Protein AF-A0A813XHH7-F1 (afdb_monomer)

InterPro domains:
  IPR001594 Palmitoyltransferase, DHHC domain [PF01529] (474-519)
  IPR001650 Helicase, C-terminal domain-like [PF00271] (253-361)
  IPR001650 Helicase, C-terminal domain-like [PS51194] (256-401)
  IPR001650 Helicase, C-terminal domain-like [SM00490] (280-361)
  IPR002587 Myo-inositol-1-phosphate synthase [PF07994] (612-1047)
  IPR002587 Myo-inositol-1-phosphate synthase [PTHR11510] (557-1064)
  IPR011545 DEAD/DEAH-box helicase domain [PF00270] (40-206)
  IPR013021 Myo-inositol-1-phosphate synthase, GAPDH-like [PF01658] (862-977)
  IPR014001 Helicase superfamily 1/2, ATP-binding domain [PS51192] (47-220)
  IPR014001 Helicase superfamily 1/2, ATP-binding domain [SM00487] (35-236)
  IPR014014 RNA helicase, DEAD-box type, Q motif [PS51195] (16-44)
  IPR027417 P-loop containing nucleoside triphosphate hydrolase [G3DSA:3.40.50.300] (16-224)
  IPR027417 P-loop containing nucleoside triphosphate hydrolase [G3DSA:3.40.50.300] (229-403)
  IPR027417 P-loop containing nucleoside triphosphate hydrolase [SSF52540] (91-377)
  IPR036291 NAD(P)-binding domain superfamily [SSF51735] (557-1064)

Nearest PDB structures (foldseek):
  9f2k-assembly1_A  TM=9.739E-01  e=3.558E-73  Thermochaetoides thermophila DSM 1495
  1p1j-assembly1_B  TM=9.817E-01  e=1.360E-70  Saccharomyces cerevisiae
  1jki-assembly1_A  TM=9.800E-01  e=1.448E-66  Saccharomyces cerevisiae
  1p1h-assembly1_C  TM=9.784E-01  e=2.338E-65  Saccharomyces cerevisiae
  4ljy-assembly1_A  TM=4.987E-01  e=3.469E-19  Saccharomyces cerevisiae S288C

Structure (mmCIF, N/CA/C/O backbone):
data_AF-A0A813XHH7-F1
#
_entry.id   AF-A0A813XHH7-F1
#
loop_
_atom_site.group_PDB
_atom_site.id
_atom_site.type_symbol
_atom_site.label_atom_id
_atom_site.label_alt_id
_atom_site.label_comp_id
_atom_site.label_asym_id
_atom_site.label_entity_id
_atom_site.label_seq_id
_atom_site.pdbx_PDB_ins_code
_atom_site.Cartn_x
_atom_site.Cartn_y
_atom_site.Cartn_z
_atom_site.occupancy
_atom_site.B_iso_or_equiv
_atom_site.auth_seq_id
_atom_site.auth_comp_id
_atom_site.auth_asym_id
_atom_site.auth_atom_id
_atom_site.pdbx_PDB_model_num
ATOM 1 N N . MET A 1 1 ? 42.381 20.770 -19.384 1.00 30.84 1 MET A N 1
ATOM 2 C CA . MET A 1 1 ? 41.387 19.825 -19.948 1.00 30.84 1 MET A CA 1
ATOM 3 C C . MET A 1 1 ? 40.107 20.503 -20.470 1.00 30.84 1 MET A C 1
ATOM 5 O O . MET A 1 1 ? 39.313 19.812 -21.089 1.00 30.84 1 MET A O 1
ATOM 9 N N . ALA A 1 2 ? 39.918 21.824 -20.312 1.00 24.16 2 ALA A N 1
ATOM 10 C CA . ALA A 1 2 ? 38.631 22.510 -20.517 1.00 24.16 2 ALA A CA 1
ATOM 11 C C . ALA A 1 2 ? 38.227 22.880 -21.970 1.00 24.16 2 ALA A C 1
ATOM 13 O O . ALA A 1 2 ? 37.177 23.478 -22.156 1.00 24.16 2 ALA A O 1
ATOM 14 N N . GLU A 1 3 ? 38.987 22.508 -23.006 1.00 33.44 3 GLU A N 1
ATOM 15 C CA . GLU A 1 3 ? 38.649 22.822 -24.415 1.00 33.44 3 GLU A CA 1
ATOM 16 C C . GLU A 1 3 ? 38.641 21.573 -25.316 1.00 33.44 3 GLU A C 1
ATOM 18 O O . GLU A 1 3 ? 39.179 21.560 -26.423 1.00 33.44 3 GLU A O 1
ATOM 23 N N . ARG A 1 4 ? 38.057 20.467 -24.845 1.00 49.78 4 ARG A N 1
ATOM 24 C CA . ARG A 1 4 ? 37.715 19.333 -25.720 1.00 49.78 4 ARG A CA 1
ATOM 25 C C . ARG A 1 4 ? 36.219 19.409 -26.004 1.00 49.78 4 ARG A C 1
ATOM 27 O O . ARG A 1 4 ? 35.420 19.395 -25.076 1.00 49.78 4 ARG A O 1
ATOM 34 N N . GLY A 1 5 ? 35.828 19.535 -27.271 1.00 53.03 5 GLY A N 1
ATOM 35 C CA . GLY A 1 5 ? 34.421 19.431 -27.646 1.00 53.03 5 GLY A CA 1
ATOM 36 C C . GLY A 1 5 ? 33.922 18.024 -27.339 1.00 53.03 5 GLY A C 1
ATOM 37 O O . GLY A 1 5 ? 34.281 17.101 -28.053 1.00 53.03 5 GLY A O 1
ATOM 38 N N . LEU A 1 6 ? 33.162 17.868 -26.254 1.00 63.41 6 LEU A N 1
ATOM 39 C CA . LEU A 1 6 ? 32.617 16.579 -25.820 1.00 63.41 6 LEU A CA 1
ATOM 40 C C . LEU A 1 6 ? 31.391 16.197 -26.664 1.00 63.41 6 LEU A C 1
ATOM 42 O O . LEU A 1 6 ? 30.585 17.067 -27.028 1.00 63.41 6 LEU A O 1
ATOM 46 N N . THR A 1 7 ? 31.251 14.905 -26.951 1.00 67.50 7 THR A N 1
ATOM 47 C CA . THR A 1 7 ? 30.095 14.292 -27.620 1.00 67.50 7 THR A CA 1
ATOM 48 C C . THR A 1 7 ? 28.881 14.174 -26.685 1.00 67.50 7 THR A C 1
ATOM 50 O O . THR A 1 7 ? 28.997 14.304 -25.464 1.00 67.50 7 THR A O 1
ATOM 53 N N . SER A 1 8 ? 27.687 13.992 -27.258 1.00 65.31 8 SER A N 1
ATOM 54 C CA . SER A 1 8 ? 26.408 13.975 -26.525 1.00 65.31 8 SER A CA 1
ATOM 55 C C . SER A 1 8 ? 26.265 12.810 -25.545 1.00 65.31 8 SER A C 1
ATOM 57 O O . SER A 1 8 ? 25.575 12.943 -24.549 1.00 65.31 8 SER A O 1
ATOM 59 N N . ASP A 1 9 ? 26.969 11.701 -25.764 1.00 65.94 9 ASP A N 1
ATOM 60 C CA . ASP A 1 9 ? 27.012 10.540 -24.866 1.00 65.94 9 ASP A CA 1
ATOM 61 C C . ASP A 1 9 ? 27.789 10.792 -23.554 1.00 65.94 9 ASP A C 1
ATOM 63 O O . ASP A 1 9 ? 27.880 9.903 -22.705 1.00 65.94 9 ASP A O 1
ATOM 67 N N . ILE A 1 10 ? 28.343 12.001 -23.368 1.00 67.62 10 ILE A N 1
ATOM 68 C CA . ILE A 1 10 ? 29.079 12.424 -22.159 1.00 67.62 10 ILE A CA 1
ATOM 69 C C . ILE A 1 10 ? 28.618 13.778 -21.616 1.00 67.62 10 ILE A C 1
ATOM 71 O O . ILE A 1 10 ? 28.822 14.061 -20.436 1.00 67.62 10 ILE A O 1
ATOM 75 N N . LYS A 1 11 ? 27.986 14.619 -22.438 1.00 66.81 11 LYS A N 1
ATOM 76 C CA . LYS A 1 11 ? 27.388 15.868 -21.963 1.00 66.81 11 LYS A CA 1
ATOM 77 C C . LYS A 1 11 ? 26.089 15.578 -21.219 1.00 66.81 11 LYS A C 1
ATOM 79 O O . LYS A 1 11 ? 25.220 14.889 -21.737 1.00 66.81 11 LYS A O 1
ATOM 84 N N . THR A 1 12 ? 25.958 16.139 -20.026 1.00 60.59 12 THR A N 1
ATOM 85 C CA . THR A 1 12 ? 24.684 16.244 -19.318 1.00 60.59 12 THR A CA 1
ATOM 86 C C . THR A 1 12 ? 24.009 17.560 -19.705 1.00 60.59 12 THR A C 1
ATOM 88 O O . THR A 1 12 ? 24.662 18.606 -19.718 1.00 60.59 12 THR A O 1
ATOM 91 N N . ASP A 1 13 ? 22.711 17.521 -20.017 1.00 56.72 13 ASP A N 1
ATOM 92 C CA . ASP A 1 13 ? 21.903 18.731 -20.258 1.00 56.72 13 ASP A CA 1
ATOM 93 C C . ASP A 1 13 ? 21.610 19.500 -18.953 1.00 56.72 13 ASP A C 1
ATOM 95 O O . ASP A 1 13 ? 21.254 20.679 -18.970 1.00 56.72 13 ASP A O 1
ATOM 99 N N . GLU A 1 14 ? 21.820 18.846 -17.810 1.00 58.00 14 GLU A N 1
ATOM 100 C CA . GLU A 1 14 ? 21.650 19.400 -16.471 1.00 58.00 14 GLU A CA 1
ATOM 101 C C . GLU A 1 14 ? 22.971 19.992 -15.945 1.00 58.00 14 GLU A C 1
ATOM 103 O O . GLU A 1 14 ? 24.053 19.410 -16.096 1.00 58.00 14 GLU A O 1
ATOM 108 N N . ASN A 1 15 ? 22.895 21.165 -15.306 1.00 68.31 15 ASN A N 1
ATOM 109 C CA . ASN A 1 15 ? 24.049 21.859 -14.727 1.00 68.31 15 ASN A CA 1
ATOM 110 C C . ASN A 1 15 ? 24.383 21.319 -13.323 1.00 68.31 15 ASN A C 1
ATOM 112 O O . ASN A 1 15 ? 24.328 22.069 -12.356 1.00 68.31 15 ASN A O 1
ATOM 116 N N . VAL A 1 16 ? 24.684 20.021 -13.236 1.00 78.06 16 VAL A N 1
ATOM 117 C CA . VAL A 1 16 ? 24.986 19.298 -11.987 1.00 78.06 16 VAL A CA 1
ATOM 118 C C . VAL A 1 16 ? 26.498 19.103 -11.850 1.00 78.06 16 VAL A C 1
ATOM 120 O O . VAL A 1 16 ? 27.173 18.741 -12.820 1.00 78.06 16 VAL A O 1
ATOM 123 N N . GLU A 1 17 ? 27.041 19.340 -10.659 1.00 84.50 17 GLU A N 1
ATOM 124 C CA . GLU A 1 17 ? 28.447 19.115 -10.310 1.00 84.50 17 GLU A CA 1
ATOM 125 C C . GLU A 1 17 ? 28.602 17.918 -9.359 1.00 84.50 17 GLU A C 1
ATOM 127 O O . GLU A 1 17 ? 27.641 17.431 -8.766 1.00 84.50 17 GLU A O 1
ATOM 132 N N . PHE A 1 18 ? 29.829 17.408 -9.190 1.00 82.62 18 PHE A N 1
ATOM 133 C CA . PHE A 1 18 ? 30.074 16.322 -8.226 1.00 82.62 18 PHE A CA 1
ATOM 134 C C . PHE A 1 18 ? 29.756 16.718 -6.776 1.00 82.62 18 PHE A C 1
ATOM 136 O O . PHE A 1 18 ? 29.513 15.830 -5.966 1.00 82.62 18 PHE A O 1
ATOM 143 N N . SER A 1 19 ? 29.746 18.016 -6.454 1.00 79.25 19 SER A N 1
ATOM 144 C CA . SER A 1 19 ? 29.344 18.538 -5.141 1.00 79.25 19 SER A CA 1
ATOM 145 C C . SER A 1 19 ? 27.867 18.320 -4.824 1.00 79.25 19 SER A C 1
ATOM 147 O O . SER A 1 19 ? 27.502 18.268 -3.654 1.00 79.25 19 SER A O 1
ATOM 149 N N . ASP A 1 20 ? 27.028 18.179 -5.852 1.00 82.00 20 ASP A N 1
ATOM 150 C CA . ASP A 1 20 ? 25.585 17.967 -5.701 1.00 82.00 20 ASP A CA 1
ATOM 151 C C . ASP A 1 20 ? 25.245 16.485 -5.465 1.00 82.00 20 ASP A C 1
ATOM 153 O O . ASP A 1 20 ? 24.128 16.136 -5.083 1.00 82.00 20 ASP A O 1
ATOM 157 N N . LEU A 1 21 ? 26.213 15.590 -5.689 1.00 80.00 21 LEU A N 1
ATOM 158 C CA . LEU A 1 21 ? 26.109 14.165 -5.403 1.00 80.00 21 LEU A CA 1
ATOM 159 C C . LEU A 1 21 ? 26.671 13.948 -4.001 1.00 80.00 21 LEU A C 1
ATOM 161 O O . LEU A 1 21 ? 27.804 14.346 -3.763 1.00 80.00 21 LEU A O 1
ATOM 165 N N . ALA A 1 22 ? 25.897 13.342 -3.094 1.00 80.75 22 ALA A N 1
ATOM 166 C CA . ALA A 1 22 ? 26.202 13.137 -1.668 1.00 80.75 22 ALA A CA 1
ATOM 167 C C . ALA A 1 22 ? 27.496 12.324 -1.395 1.00 80.75 22 ALA A C 1
ATOM 169 O O . ALA A 1 22 ? 27.465 11.207 -0.888 1.00 80.75 22 ALA A O 1
ATOM 170 N N . ILE A 1 23 ? 28.636 12.898 -1.764 1.00 87.19 23 ILE A N 1
ATOM 171 C CA . ILE A 1 23 ? 30.008 12.399 -1.702 1.00 87.19 23 ILE A CA 1
ATOM 172 C C . ILE A 1 23 ? 30.732 13.245 -0.653 1.00 87.19 23 ILE A C 1
ATOM 174 O O . ILE A 1 23 ? 30.509 14.455 -0.590 1.00 87.19 23 ILE A O 1
ATOM 178 N N . SER A 1 24 ? 31.621 12.652 0.143 1.00 86.50 24 SER A N 1
ATOM 179 C CA . SER A 1 24 ? 32.396 13.376 1.154 1.00 86.50 24 SER A CA 1
ATOM 180 C C . SER A 1 24 ? 33.181 14.571 0.589 1.00 86.50 24 SER A C 1
ATOM 182 O O . SER A 1 24 ? 33.753 14.514 -0.505 1.00 86.50 24 SER A O 1
ATOM 184 N N . GLU A 1 25 ? 33.301 15.646 1.378 1.00 84.25 25 GLU A N 1
ATOM 185 C CA . GLU A 1 25 ? 34.086 16.836 1.007 1.00 84.25 25 GLU A CA 1
ATOM 186 C C . GLU A 1 25 ? 35.540 16.490 0.646 1.00 84.25 25 GLU A C 1
ATOM 188 O O . GLU A 1 25 ? 36.131 17.075 -0.263 1.00 84.25 25 GLU A O 1
ATOM 193 N N . LEU A 1 26 ? 36.120 15.500 1.329 1.00 83.06 26 LEU A N 1
ATOM 194 C CA . LEU A 1 26 ? 37.473 15.023 1.062 1.00 83.06 26 LEU A CA 1
ATOM 195 C C . LEU A 1 26 ? 37.590 14.461 -0.359 1.00 83.06 26 LEU A C 1
ATOM 197 O O . LEU A 1 26 ? 38.509 14.824 -1.103 1.00 83.06 26 LEU A O 1
ATOM 201 N N . THR A 1 27 ? 36.671 13.581 -0.757 1.00 86.81 27 THR A N 1
ATOM 202 C CA . THR A 1 27 ? 36.657 13.002 -2.105 1.00 86.81 27 THR A CA 1
ATOM 203 C C . THR A 1 27 ? 36.338 14.064 -3.156 1.00 86.81 27 THR A C 1
ATOM 205 O O . THR A 1 27 ? 36.991 14.080 -4.201 1.00 86.81 27 THR A O 1
ATOM 208 N N . GLN A 1 28 ? 35.441 15.013 -2.869 1.00 86.69 28 GLN A N 1
ATOM 209 C CA . GLN A 1 28 ? 35.156 16.148 -3.756 1.00 86.69 28 GLN A CA 1
ATOM 210 C C . GLN A 1 28 ? 36.409 16.996 -4.038 1.00 86.69 28 GLN A C 1
ATOM 212 O O . GLN A 1 28 ? 36.723 17.271 -5.198 1.00 86.69 28 GLN A O 1
ATOM 217 N N . GLN A 1 29 ? 37.189 17.347 -3.009 1.00 85.62 29 GLN A N 1
ATOM 218 C CA . GLN A 1 29 ? 38.445 18.090 -3.183 1.00 85.62 29 GLN A CA 1
ATOM 219 C C . GLN A 1 29 ? 39.460 17.322 -4.038 1.00 85.62 29 GLN A C 1
ATOM 221 O O . GLN A 1 29 ? 40.163 17.913 -4.862 1.00 85.62 29 GLN A O 1
ATOM 226 N N . SER A 1 30 ? 39.552 16.003 -3.854 1.00 86.69 30 SER A N 1
ATOM 227 C CA . SER A 1 30 ? 40.434 15.146 -4.651 1.00 86.69 30 SER A CA 1
ATOM 228 C C . SER A 1 30 ? 39.980 15.045 -6.109 1.00 86.69 30 SER A C 1
ATOM 230 O O . SER A 1 30 ? 40.815 15.123 -7.011 1.00 86.69 30 SER A O 1
ATOM 232 N N . LEU A 1 31 ? 38.671 14.954 -6.360 1.00 87.75 31 LEU A N 1
ATOM 233 C CA . LEU A 1 31 ? 38.092 14.989 -7.706 1.00 87.75 31 LEU A CA 1
ATOM 234 C C . LEU A 1 31 ? 38.381 16.326 -8.401 1.00 87.75 31 LEU A C 1
ATOM 236 O O . LEU A 1 31 ? 38.861 16.335 -9.536 1.00 87.75 31 LEU A O 1
ATOM 240 N N . GLN A 1 32 ? 38.205 17.446 -7.697 1.00 84.69 32 GLN A N 1
ATOM 241 C CA . GLN A 1 32 ? 38.475 18.779 -8.231 1.00 84.69 32 GLN A CA 1
ATOM 242 C C . GLN A 1 32 ? 39.966 18.982 -8.549 1.00 84.69 32 GLN A C 1
ATOM 244 O O . GLN A 1 32 ? 40.303 19.460 -9.634 1.00 84.69 32 GLN A O 1
ATOM 249 N N . LYS A 1 33 ? 40.876 18.552 -7.659 1.00 85.06 33 LYS A N 1
ATOM 250 C CA . LYS A 1 33 ? 42.336 18.564 -7.901 1.00 85.06 33 LYS A CA 1
ATOM 251 C C . LYS A 1 33 ? 42.735 17.703 -9.099 1.00 85.06 33 LYS A C 1
ATOM 253 O O . LYS A 1 33 ? 43.647 18.067 -9.838 1.00 85.06 33 LYS A O 1
ATOM 258 N N . ALA A 1 34 ? 42.049 16.580 -9.297 1.00 82.44 34 ALA A N 1
ATOM 259 C CA . ALA A 1 34 ? 42.236 15.700 -10.445 1.00 82.44 34 ALA A CA 1
ATOM 260 C C . ALA A 1 34 ? 41.608 16.248 -11.744 1.00 82.44 34 ALA A C 1
ATOM 262 O O . ALA A 1 34 ? 41.850 15.696 -12.817 1.00 82.44 34 ALA A O 1
ATOM 263 N N . GLY A 1 35 ? 40.845 17.344 -11.672 1.00 81.94 35 GLY A N 1
ATOM 264 C CA . GLY A 1 35 ? 40.203 17.990 -12.817 1.00 81.94 35 GLY A CA 1
ATOM 265 C C . GLY A 1 35 ? 38.828 17.424 -13.187 1.00 81.94 35 GLY A C 1
ATOM 266 O O . GLY A 1 35 ? 38.317 17.750 -14.259 1.00 81.94 35 GLY A O 1
ATOM 267 N N . PHE A 1 36 ? 38.217 16.603 -12.325 1.00 82.94 36 PHE A N 1
ATOM 268 C CA . PHE A 1 36 ? 36.847 16.112 -12.480 1.00 82.94 36 PHE A CA 1
ATOM 269 C C . PHE A 1 36 ? 35.866 17.120 -11.871 1.00 82.94 36 PHE A C 1
ATOM 271 O O . PHE A 1 36 ? 35.693 17.169 -10.658 1.00 82.94 36 PHE A O 1
ATOM 278 N N . VAL A 1 37 ? 35.246 17.945 -12.720 1.00 76.75 37 VAL A N 1
ATOM 279 C CA . VAL A 1 37 ? 34.308 18.999 -12.281 1.00 76.75 37 VAL A CA 1
ATOM 280 C C . VAL A 1 37 ? 32.850 18.544 -12.393 1.00 76.75 37 VAL A C 1
ATOM 282 O O . VAL A 1 37 ? 32.079 18.709 -11.453 1.00 76.75 37 VAL A O 1
ATOM 285 N N . LYS A 1 38 ? 32.474 17.919 -13.517 1.00 83.19 38 LYS A N 1
ATOM 286 C CA . LYS A 1 38 ? 31.095 17.485 -13.793 1.00 83.19 38 LYS A CA 1
ATOM 287 C C . LYS A 1 38 ? 31.003 15.974 -14.026 1.00 83.19 38 LYS A C 1
ATOM 289 O O . LYS A 1 38 ? 31.883 15.440 -14.712 1.00 83.19 38 LYS A O 1
ATOM 294 N N . PRO A 1 39 ? 29.966 15.297 -13.497 1.00 88.12 39 PRO A N 1
ATOM 295 C CA . PRO A 1 39 ? 29.730 13.884 -13.753 1.00 88.12 39 PRO A CA 1
ATOM 296 C C . PRO A 1 39 ? 29.217 13.650 -15.181 1.00 88.12 39 PRO A C 1
ATOM 298 O O . PRO A 1 39 ? 28.462 14.451 -15.726 1.00 88.12 39 PRO A O 1
ATOM 301 N N . SER A 1 40 ? 29.598 12.526 -15.791 1.00 86.25 40 SER A N 1
ATOM 302 C CA . SER A 1 40 ? 28.964 12.033 -17.022 1.00 86.25 40 SER A CA 1
ATOM 303 C C . SER A 1 40 ? 27.570 11.445 -16.730 1.00 86.25 40 SER A C 1
ATOM 305 O O . SER A 1 40 ? 27.295 11.093 -15.579 1.00 86.25 40 SER A O 1
ATOM 307 N N . PRO A 1 41 ? 26.690 11.247 -17.734 1.00 85.44 41 PRO A N 1
ATOM 308 C CA . PRO A 1 41 ? 25.350 10.692 -17.516 1.00 85.44 41 PRO A CA 1
ATOM 309 C C . PRO A 1 41 ? 25.346 9.357 -16.756 1.00 85.44 41 PRO A C 1
ATOM 311 O O . PRO A 1 41 ? 24.536 9.158 -15.851 1.00 85.44 41 PRO A O 1
ATOM 314 N N . ILE A 1 42 ? 26.302 8.461 -17.052 1.00 87.12 42 ILE A N 1
ATOM 315 C CA . ILE A 1 42 ? 26.424 7.188 -16.322 1.00 87.12 42 ILE A CA 1
ATOM 316 C C . ILE A 1 42 ? 26.860 7.402 -14.875 1.00 87.12 42 ILE A C 1
ATOM 318 O O . ILE A 1 42 ? 26.395 6.690 -13.992 1.00 87.12 42 ILE A O 1
ATOM 322 N N . GLN A 1 43 ? 27.715 8.388 -14.608 1.00 90.62 43 GLN A N 1
ATOM 323 C CA . GLN A 1 43 ? 28.143 8.712 -13.250 1.00 90.62 43 GLN A CA 1
ATOM 324 C C . GLN A 1 43 ? 26.989 9.306 -12.443 1.00 90.62 43 GLN A C 1
ATOM 326 O O . GLN A 1 43 ? 26.748 8.847 -11.332 1.00 90.62 43 GLN A O 1
ATOM 331 N N . LEU A 1 44 ? 26.237 10.240 -13.031 1.00 89.12 44 LEU A N 1
ATOM 332 C CA . LEU A 1 44 ? 25.088 10.900 -12.412 1.00 89.12 44 LEU A CA 1
ATOM 333 C C . LEU A 1 44 ? 23.984 9.906 -12.020 1.00 89.12 44 LEU A C 1
ATOM 335 O O . LEU A 1 44 ? 23.488 9.953 -10.900 1.00 89.12 44 LEU A O 1
ATOM 339 N N . GLN A 1 45 ? 23.635 8.971 -12.908 1.00 87.00 45 GLN A N 1
ATOM 340 C CA . GLN A 1 45 ? 22.588 7.981 -12.628 1.00 87.00 45 GLN A CA 1
ATOM 341 C C . GLN A 1 45 ? 23.043 6.872 -11.672 1.00 87.00 45 GLN A C 1
ATOM 343 O O . GLN A 1 45 ? 22.237 6.336 -10.913 1.00 87.00 45 GLN A O 1
ATOM 348 N N . THR A 1 46 ? 24.328 6.504 -11.710 1.00 91.31 46 THR A N 1
ATOM 349 C CA . THR A 1 46 ? 24.821 5.319 -10.993 1.00 91.31 46 THR A CA 1
ATOM 350 C C . THR A 1 46 ? 25.343 5.633 -9.598 1.00 91.31 46 THR A C 1
ATOM 352 O O . THR A 1 46 ? 25.110 4.848 -8.683 1.00 91.31 46 THR A O 1
ATOM 355 N N . LEU A 1 47 ? 26.048 6.755 -9.409 1.00 91.44 47 LEU A N 1
ATOM 356 C CA . LEU A 1 47 ? 26.687 7.080 -8.129 1.00 91.44 47 LEU A CA 1
ATOM 357 C C . LEU A 1 47 ? 25.701 7.133 -6.951 1.00 91.44 47 LEU A C 1
ATOM 359 O O . LEU A 1 47 ? 26.001 6.485 -5.950 1.00 91.44 47 LEU A O 1
ATOM 363 N N . PRO A 1 48 ? 24.528 7.796 -7.040 1.00 90.56 48 PRO A N 1
ATOM 364 C CA . PRO A 1 48 ? 23.582 7.837 -5.924 1.00 90.56 48 PRO A CA 1
ATOM 365 C C . PRO A 1 48 ? 23.118 6.442 -5.492 1.00 90.56 48 PRO A C 1
ATOM 367 O O . PRO A 1 48 ? 23.126 6.120 -4.308 1.00 90.56 48 PRO A O 1
ATOM 370 N N . LEU A 1 49 ? 22.788 5.575 -6.454 1.00 91.00 49 LEU A N 1
ATOM 371 C CA . LEU A 1 49 ? 22.347 4.206 -6.172 1.00 91.00 49 LEU A CA 1
ATOM 372 C C . LEU A 1 49 ? 23.486 3.342 -5.614 1.00 91.00 49 LEU A C 1
ATOM 374 O O . LEU A 1 49 ? 23.264 2.517 -4.729 1.00 91.00 49 LEU A O 1
ATOM 378 N N . ALA A 1 50 ? 24.713 3.555 -6.098 1.00 91.62 50 ALA A N 1
ATOM 379 C CA . ALA A 1 50 ? 25.885 2.824 -5.634 1.00 91.62 50 ALA A CA 1
ATOM 380 C C . ALA A 1 50 ? 26.228 3.193 -4.183 1.00 91.62 50 ALA A C 1
ATOM 382 O O . ALA A 1 50 ? 26.556 2.311 -3.393 1.00 91.62 50 ALA A O 1
ATOM 383 N N . LEU A 1 51 ? 26.113 4.473 -3.814 1.00 90.19 51 LEU A N 1
ATOM 384 C CA . LEU A 1 51 ? 26.367 4.960 -2.454 1.00 90.19 51 LEU A CA 1
ATOM 385 C C . LEU A 1 51 ? 25.303 4.501 -1.443 1.00 90.19 51 LEU A C 1
ATOM 387 O O . LEU A 1 51 ? 25.616 4.340 -0.268 1.00 90.19 51 LEU A O 1
ATOM 391 N N . LEU A 1 52 ? 24.078 4.209 -1.894 1.00 88.81 52 LEU A N 1
ATOM 392 C CA . LEU A 1 52 ? 23.014 3.628 -1.062 1.00 88.81 52 LEU A CA 1
ATOM 393 C C . LEU A 1 52 ? 23.205 2.130 -0.755 1.00 88.81 52 LEU A C 1
ATOM 395 O O . LEU A 1 52 ? 22.384 1.540 -0.055 1.00 88.81 52 LEU A O 1
ATOM 399 N N . GLY A 1 53 ? 24.261 1.494 -1.272 1.00 89.12 53 GLY A N 1
ATOM 400 C CA . GLY A 1 53 ? 24.545 0.080 -1.010 1.00 89.12 53 GLY A CA 1
ATOM 401 C C . GLY A 1 53 ? 23.739 -0.907 -1.865 1.00 89.12 53 GLY A C 1
ATOM 402 O O . GLY A 1 53 ? 23.722 -2.096 -1.553 1.00 89.12 53 GLY A O 1
ATOM 403 N N . ILE A 1 54 ? 23.077 -0.442 -2.931 1.00 90.19 54 ILE A N 1
ATOM 404 C CA . ILE A 1 54 ? 22.286 -1.282 -3.846 1.00 90.19 54 ILE A CA 1
ATOM 405 C C . ILE A 1 54 ? 23.226 -2.067 -4.772 1.00 90.19 54 ILE A C 1
ATOM 407 O O . ILE A 1 54 ? 24.212 -1.519 -5.266 1.00 90.19 54 ILE A O 1
ATOM 411 N N . ASP A 1 55 ? 22.928 -3.338 -5.042 1.00 93.81 55 ASP A N 1
ATOM 412 C CA . ASP A 1 55 ? 23.665 -4.124 -6.034 1.00 93.81 55 ASP A CA 1
ATOM 413 C C . ASP A 1 55 ? 23.361 -3.601 -7.445 1.00 93.81 55 ASP A C 1
ATOM 415 O O . ASP A 1 55 ? 22.199 -3.519 -7.853 1.00 93.81 55 ASP A O 1
ATOM 419 N N . LEU A 1 56 ? 24.394 -3.244 -8.211 1.00 93.69 56 LEU A N 1
ATOM 420 C CA . LEU A 1 56 ? 24.211 -2.585 -9.506 1.00 93.69 56 LEU A CA 1
ATOM 421 C C . LEU A 1 56 ? 24.868 -3.327 -10.645 1.00 93.69 56 LEU A C 1
ATOM 423 O O . LEU A 1 56 ? 26.016 -3.758 -10.571 1.00 93.69 56 LEU A O 1
ATOM 427 N N . LEU A 1 57 ? 24.148 -3.348 -11.754 1.00 92.19 57 LEU A N 1
ATOM 428 C CA . LEU A 1 57 ? 24.664 -3.709 -13.055 1.00 92.19 57 LEU A CA 1
ATOM 429 C C . LEU A 1 57 ? 24.679 -2.466 -13.939 1.00 92.19 57 LEU A C 1
ATOM 431 O O . LEU A 1 57 ? 23.637 -1.930 -14.317 1.00 92.19 57 LEU A O 1
ATOM 435 N N . ILE A 1 58 ? 25.887 -2.029 -14.258 1.00 91.25 58 ILE A N 1
ATOM 436 C CA . ILE A 1 58 ? 26.207 -0.766 -14.904 1.00 91.25 58 ILE A CA 1
ATOM 437 C C . ILE A 1 58 ? 26.603 -1.069 -16.348 1.00 91.25 58 ILE A C 1
ATOM 439 O O . ILE A 1 58 ? 27.732 -1.493 -16.620 1.00 91.25 58 ILE A O 1
ATOM 443 N N . GLN A 1 59 ? 25.678 -0.832 -17.276 1.00 87.25 59 GLN A N 1
ATOM 444 C CA . GLN A 1 59 ? 25.913 -0.985 -18.707 1.00 87.25 59 GLN A CA 1
ATOM 445 C C . GLN A 1 59 ? 26.024 0.385 -19.381 1.00 87.25 59 GLN A C 1
ATOM 447 O O . GLN A 1 59 ? 25.058 1.143 -19.484 1.00 87.25 59 GLN A O 1
ATOM 452 N N . ALA A 1 60 ? 27.213 0.685 -19.898 1.00 82.62 60 ALA A N 1
ATOM 453 C CA . ALA A 1 60 ? 27.455 1.883 -20.699 1.00 82.62 60 ALA A CA 1
ATOM 454 C C . ALA A 1 60 ? 28.598 1.650 -21.688 1.00 82.62 60 ALA A C 1
ATOM 456 O O . ALA A 1 60 ? 29.430 0.770 -21.474 1.00 82.62 60 ALA A O 1
ATOM 457 N N . LYS A 1 61 ? 28.705 2.485 -22.725 1.00 78.06 61 LYS A N 1
ATOM 458 C CA . LYS A 1 61 ? 29.775 2.393 -23.736 1.00 78.06 61 LYS A CA 1
ATOM 459 C C . LYS A 1 61 ? 31.178 2.438 -23.096 1.00 78.06 61 LYS A C 1
ATOM 461 O O . LYS A 1 61 ? 31.374 2.966 -21.994 1.00 78.06 61 LYS A O 1
ATOM 466 N N . SER A 1 62 ? 32.187 1.831 -23.725 1.00 72.75 62 SER A N 1
ATOM 467 C CA . SER A 1 62 ? 33.572 1.925 -23.230 1.00 72.75 62 SER A CA 1
ATOM 468 C C . SER A 1 62 ? 34.038 3.385 -23.245 1.00 72.75 62 SER A C 1
ATOM 470 O O . SER A 1 62 ? 33.788 4.097 -24.204 1.00 72.75 62 SER A O 1
ATOM 472 N N . GLY A 1 63 ? 34.712 3.847 -22.187 1.00 69.94 63 GLY A N 1
ATOM 473 C CA . GLY A 1 63 ? 35.241 5.219 -22.134 1.00 69.94 63 GLY A CA 1
ATOM 474 C C . GLY A 1 63 ? 34.263 6.315 -21.681 1.00 69.94 63 GLY A C 1
ATOM 475 O O . GLY A 1 63 ? 34.635 7.482 -21.738 1.00 69.94 63 GLY A O 1
ATOM 476 N N . THR A 1 64 ? 33.066 5.971 -21.185 1.00 74.12 64 THR A N 1
ATOM 477 C CA . THR A 1 64 ? 32.064 6.929 -20.652 1.00 74.12 64 THR A CA 1
ATOM 478 C C . THR A 1 64 ? 32.208 7.244 -19.155 1.00 74.12 64 THR A C 1
ATOM 480 O O . THR A 1 64 ? 31.432 8.022 -18.603 1.00 74.12 64 THR A O 1
ATOM 483 N N . GLY A 1 65 ? 33.203 6.655 -18.479 1.00 81.38 65 GLY A N 1
ATOM 484 C CA . GLY A 1 65 ? 33.534 6.983 -17.086 1.00 81.38 65 GLY A CA 1
ATOM 485 C C . GLY A 1 65 ? 33.056 5.996 -16.011 1.00 81.38 65 GLY A C 1
ATOM 486 O O . GLY A 1 65 ? 33.066 6.366 -14.837 1.00 81.38 65 GLY A O 1
ATOM 487 N N . LYS A 1 66 ? 32.696 4.750 -16.372 1.00 88.50 66 LYS A N 1
ATOM 488 C CA . LYS A 1 66 ? 32.295 3.676 -15.430 1.00 88.50 66 LYS A CA 1
ATOM 489 C C . LYS A 1 66 ? 33.300 3.444 -14.293 1.00 88.50 66 LYS A C 1
ATOM 491 O O . LYS A 1 66 ? 32.895 3.288 -13.148 1.00 88.50 66 LYS A O 1
ATOM 496 N N . THR A 1 67 ? 34.601 3.483 -14.589 1.00 90.25 67 THR A N 1
ATOM 497 C CA . THR A 1 67 ? 35.664 3.255 -13.595 1.00 90.25 67 THR A CA 1
ATOM 498 C C . THR A 1 67 ? 35.618 4.244 -12.436 1.00 90.25 67 THR A C 1
ATOM 500 O O . THR A 1 67 ? 35.885 3.873 -11.295 1.00 90.25 67 THR A O 1
ATOM 503 N N . LEU A 1 68 ? 35.243 5.498 -12.706 1.00 91.00 68 LEU A N 1
ATOM 504 C CA . LEU A 1 68 ? 35.163 6.522 -11.670 1.00 91.00 68 LEU A CA 1
ATOM 505 C C . LEU A 1 68 ? 34.006 6.254 -10.699 1.00 91.00 68 LEU A C 1
ATOM 507 O O . LEU A 1 68 ? 34.157 6.522 -9.514 1.00 91.00 68 LEU A O 1
ATOM 511 N N . VAL A 1 69 ? 32.907 5.655 -11.175 1.00 92.44 69 VAL A N 1
ATOM 512 C CA . VAL A 1 69 ? 31.740 5.311 -10.348 1.00 92.44 69 VAL A CA 1
ATOM 513 C C . VAL A 1 69 ? 32.151 4.398 -9.202 1.00 92.44 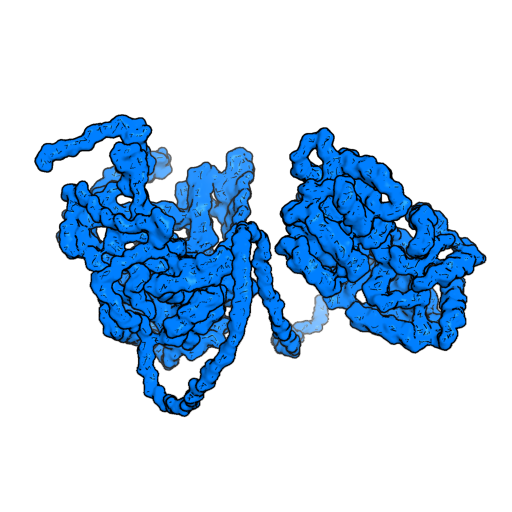69 VAL A C 1
ATOM 515 O O . VAL A 1 69 ? 32.088 4.792 -8.043 1.00 92.44 69 VAL A O 1
ATOM 518 N N . PHE A 1 70 ? 32.651 3.203 -9.520 1.00 93.94 70 PHE A N 1
ATOM 519 C CA . PHE A 1 70 ? 33.010 2.233 -8.489 1.00 93.94 70 PHE A CA 1
ATOM 520 C C . PHE A 1 70 ? 34.274 2.625 -7.708 1.00 93.94 70 PHE A C 1
ATOM 522 O O . PHE A 1 70 ? 34.465 2.156 -6.588 1.00 93.94 70 PHE A O 1
ATOM 529 N N . SER A 1 71 ? 35.126 3.499 -8.260 1.00 94.25 71 SER A N 1
ATOM 530 C CA . SER A 1 71 ? 36.270 4.060 -7.529 1.00 94.25 71 SER A CA 1
ATOM 531 C C . SER A 1 71 ? 35.818 5.030 -6.434 1.00 94.25 71 SER A C 1
ATOM 533 O O . SER A 1 71 ? 36.312 4.932 -5.314 1.00 94.25 71 SER A O 1
ATOM 535 N N . ILE A 1 72 ? 34.866 5.925 -6.730 1.00 93.56 72 ILE A N 1
ATOM 536 C CA . ILE A 1 72 ? 34.266 6.826 -5.734 1.00 93.56 72 ILE A CA 1
ATOM 537 C C . ILE A 1 72 ? 33.502 6.004 -4.695 1.00 93.56 72 ILE A C 1
ATOM 539 O O . ILE A 1 72 ? 33.762 6.161 -3.507 1.00 93.56 72 ILE A O 1
ATOM 543 N N . THR A 1 73 ? 32.648 5.064 -5.121 1.00 93.75 73 THR A N 1
ATOM 544 C CA . THR A 1 73 ? 31.897 4.204 -4.192 1.00 93.75 73 THR A CA 1
ATOM 545 C C . THR A 1 73 ? 32.825 3.475 -3.223 1.00 93.75 73 THR A C 1
ATOM 547 O O . THR A 1 73 ? 32.571 3.465 -2.026 1.00 93.75 73 THR A O 1
ATOM 550 N N . ALA A 1 74 ? 33.942 2.920 -3.702 1.00 93.31 74 ALA A N 1
ATOM 551 C CA . ALA A 1 74 ? 34.902 2.246 -2.835 1.00 93.31 74 ALA A CA 1
ATOM 552 C C . ALA A 1 74 ? 35.604 3.182 -1.841 1.00 93.31 74 ALA A C 1
ATOM 554 O O . ALA A 1 74 ? 35.891 2.760 -0.723 1.00 93.31 74 ALA A O 1
ATOM 555 N N . LEU A 1 75 ? 35.897 4.427 -2.225 1.00 91.44 75 LEU A N 1
ATOM 556 C CA . LEU A 1 75 ? 36.512 5.403 -1.324 1.00 91.44 75 LEU A CA 1
ATOM 557 C C . LEU A 1 75 ? 35.549 5.840 -0.220 1.00 91.44 75 LEU A C 1
ATOM 559 O O . LEU A 1 75 ? 35.931 5.801 0.948 1.00 91.44 75 LEU A O 1
ATOM 563 N N . GLU A 1 76 ? 34.310 6.173 -0.576 1.00 90.12 76 GLU A N 1
ATOM 564 C CA . GLU A 1 76 ? 33.263 6.542 0.386 1.00 90.12 76 GLU A CA 1
ATOM 565 C C . GLU A 1 76 ? 32.949 5.377 1.336 1.00 90.12 76 GLU A C 1
ATOM 567 O O . GLU A 1 76 ? 32.812 5.554 2.547 1.00 90.12 76 GLU A O 1
ATOM 572 N N . PHE A 1 77 ? 32.937 4.149 0.813 1.00 85.56 77 PHE A N 1
ATOM 573 C CA . PHE A 1 77 ? 32.718 2.948 1.613 1.00 85.56 77 PHE A CA 1
ATOM 574 C C . PHE A 1 77 ? 33.843 2.695 2.634 1.00 85.56 77 PHE A C 1
ATOM 576 O O . PHE A 1 77 ? 33.597 2.259 3.757 1.00 85.56 77 PHE A O 1
ATOM 583 N N . VAL A 1 78 ? 35.099 2.973 2.270 1.00 85.12 78 VAL A N 1
ATOM 584 C CA . VAL A 1 78 ? 36.237 2.844 3.198 1.00 85.12 78 VAL A CA 1
ATOM 585 C C . VAL A 1 78 ? 36.199 3.917 4.292 1.00 85.12 78 VAL A C 1
ATOM 587 O O . VAL A 1 78 ? 36.634 3.638 5.405 1.00 85.12 78 VAL A O 1
ATOM 590 N N . GLN A 1 79 ? 35.676 5.110 3.996 1.00 75.25 79 GLN A N 1
ATOM 591 C CA . GLN A 1 79 ? 35.602 6.236 4.937 1.00 75.25 79 GLN A CA 1
ATOM 592 C C . GLN A 1 79 ? 34.455 6.126 5.953 1.00 75.25 79 GLN A C 1
ATOM 594 O O . GLN A 1 79 ? 34.587 6.618 7.066 1.00 75.25 79 GLN A O 1
ATOM 599 N N . THR A 1 80 ? 33.339 5.501 5.580 1.00 66.88 80 THR A N 1
ATOM 600 C CA . THR A 1 80 ? 32.102 5.452 6.387 1.00 66.88 80 THR A CA 1
ATOM 601 C C . THR A 1 80 ? 32.087 4.367 7.465 1.00 66.88 80 THR A C 1
ATOM 603 O O . THR A 1 80 ? 31.188 4.348 8.303 1.00 66.88 80 THR A O 1
ATOM 606 N N . ILE A 1 81 ? 33.063 3.456 7.472 1.00 59.53 81 ILE A N 1
ATOM 607 C CA . ILE A 1 81 ? 33.132 2.374 8.460 1.00 59.53 81 ILE A CA 1
ATOM 608 C C . ILE A 1 81 ? 34.089 2.769 9.583 1.00 59.53 81 ILE A C 1
ATOM 610 O O . ILE A 1 81 ? 35.305 2.624 9.431 1.00 59.53 81 ILE A O 1
ATOM 614 N N . ASP A 1 82 ? 33.502 3.200 10.703 1.00 50.00 82 ASP A N 1
ATOM 615 C CA . ASP A 1 82 ? 34.147 3.417 12.002 1.00 50.00 82 ASP A CA 1
ATOM 616 C C . ASP A 1 82 ? 34.857 2.141 12.481 1.00 50.00 82 ASP A C 1
ATOM 618 O O . ASP A 1 82 ? 34.257 1.229 13.051 1.00 50.00 82 ASP A O 1
ATOM 622 N N . GLU A 1 83 ? 36.165 2.077 12.257 1.00 55.00 83 GLU A N 1
ATOM 623 C CA . GLU A 1 83 ? 37.065 1.164 12.954 1.00 55.00 83 GLU A CA 1
ATOM 624 C C . GLU A 1 83 ? 38.200 1.976 13.573 1.00 55.00 83 GLU A C 1
ATOM 626 O O . GLU A 1 83 ? 38.575 3.038 13.073 1.00 55.00 83 GLU A O 1
ATOM 631 N N . ASP A 1 84 ? 38.745 1.455 14.673 1.00 58.88 84 ASP A N 1
ATOM 632 C CA . ASP A 1 84 ? 39.957 1.967 15.303 1.00 58.88 84 ASP A CA 1
ATOM 633 C C . ASP A 1 84 ? 41.027 2.252 14.222 1.00 58.88 84 ASP A C 1
ATOM 635 O O . ASP A 1 84 ? 41.408 1.325 13.495 1.00 58.88 84 ASP A O 1
ATOM 639 N N . PRO A 1 85 ? 41.541 3.495 14.110 1.00 57.22 85 PRO A N 1
ATOM 640 C CA . PRO A 1 85 ? 42.599 3.867 13.166 1.00 57.22 85 PRO A CA 1
ATOM 641 C C . PRO A 1 85 ? 43.850 2.970 13.228 1.00 57.22 85 PRO A C 1
ATOM 643 O O . PRO A 1 85 ? 44.690 3.013 12.327 1.00 57.22 85 PRO A O 1
ATOM 646 N N . SER A 1 86 ? 43.998 2.164 14.287 1.00 58.88 86 SER A N 1
ATOM 647 C CA . SER A 1 86 ? 45.063 1.176 14.461 1.00 58.88 86 SER A CA 1
ATOM 648 C C . SER A 1 86 ? 44.898 -0.122 13.638 1.00 58.88 86 SER A C 1
ATOM 650 O O . SER A 1 86 ? 45.889 -0.827 13.420 1.00 58.88 86 SER A O 1
ATOM 652 N N . MET A 1 87 ? 43.698 -0.439 13.129 1.00 67.12 87 MET A N 1
ATOM 653 C CA . MET A 1 87 ? 43.373 -1.700 12.437 1.00 67.12 87 MET A CA 1
ATOM 654 C C . MET A 1 87 ? 43.118 -1.495 10.933 1.00 67.12 87 MET A C 1
ATOM 656 O O . MET A 1 87 ? 42.002 -1.240 10.494 1.00 67.12 87 MET A O 1
ATOM 660 N N . ILE A 1 88 ? 44.150 -1.689 10.103 1.00 76.50 88 ILE A N 1
ATOM 661 C CA . ILE A 1 88 ? 44.011 -1.637 8.636 1.00 76.50 88 ILE A CA 1
ATOM 662 C C . ILE A 1 88 ? 43.535 -2.998 8.108 1.00 76.50 88 ILE A C 1
ATOM 664 O O . ILE A 1 88 ? 44.292 -3.973 8.104 1.00 76.50 88 ILE A O 1
ATOM 668 N N . THR A 1 89 ? 42.291 -3.065 7.628 1.00 85.25 89 THR A N 1
ATOM 669 C CA . THR A 1 89 ? 41.697 -4.277 7.039 1.00 85.25 89 THR A CA 1
ATOM 670 C C . THR A 1 89 ? 41.213 -4.044 5.608 1.00 85.25 89 THR A C 1
ATOM 672 O O . THR A 1 89 ? 40.800 -2.945 5.236 1.00 85.25 89 THR A O 1
ATOM 675 N N . THR A 1 90 ? 41.267 -5.086 4.774 1.00 91.06 90 THR A N 1
ATOM 676 C CA . THR A 1 90 ? 40.738 -5.026 3.405 1.00 91.06 90 THR A CA 1
ATOM 677 C C . THR A 1 90 ? 39.218 -5.134 3.443 1.00 91.06 90 THR A C 1
ATOM 679 O O . THR A 1 90 ? 38.686 -6.090 4.004 1.00 91.06 90 THR A O 1
ATOM 682 N N . LYS A 1 91 ? 38.525 -4.159 2.844 1.00 90.00 91 LYS A N 1
ATOM 683 C CA . LYS A 1 91 ? 37.053 -4.041 2.838 1.00 90.00 91 LYS A CA 1
ATOM 684 C C . LYS A 1 91 ? 36.459 -4.144 1.433 1.00 90.00 91 LYS A C 1
ATOM 686 O O . LYS A 1 91 ? 35.300 -4.532 1.272 1.00 90.00 91 LYS A O 1
ATOM 691 N N . VAL A 1 92 ? 37.259 -3.826 0.416 1.00 94.94 92 VAL A N 1
ATOM 692 C CA . VAL A 1 92 ? 36.830 -3.782 -0.984 1.00 94.94 92 VAL A CA 1
ATOM 693 C C . VAL A 1 92 ? 37.711 -4.687 -1.833 1.00 94.94 92 VAL A C 1
ATOM 695 O O . VAL A 1 92 ? 38.940 -4.614 -1.748 1.00 94.94 92 VAL A O 1
ATOM 698 N N . ILE A 1 93 ? 37.083 -5.493 -2.689 1.00 96.75 93 ILE A N 1
ATOM 699 C CA . ILE A 1 93 ? 37.765 -6.245 -3.745 1.00 96.75 93 ILE A CA 1
ATOM 700 C C . ILE A 1 93 ? 37.248 -5.791 -5.103 1.00 96.75 93 ILE A C 1
ATOM 702 O O . ILE A 1 93 ? 36.044 -5.743 -5.337 1.00 96.75 93 ILE A O 1
ATOM 706 N N . MET A 1 94 ? 38.173 -5.494 -6.011 1.00 97.06 94 MET A N 1
ATOM 707 C CA . MET A 1 94 ? 37.872 -5.197 -7.407 1.00 97.06 94 MET A CA 1
ATOM 708 C C . MET A 1 94 ? 38.585 -6.200 -8.309 1.00 97.06 94 MET A C 1
ATOM 710 O O . MET A 1 94 ? 39.808 -6.354 -8.248 1.00 97.06 94 MET A O 1
ATOM 714 N N . LEU A 1 95 ? 37.815 -6.881 -9.145 1.00 96.38 95 LEU A N 1
ATOM 715 C CA . LEU A 1 95 ? 38.306 -7.872 -10.087 1.00 96.38 95 LEU A CA 1
ATOM 716 C C . LEU A 1 95 ? 38.370 -7.269 -11.485 1.00 96.38 95 LEU A C 1
ATOM 718 O O . LEU A 1 95 ? 37.442 -6.592 -11.923 1.00 96.38 95 LEU A O 1
ATOM 722 N N . ALA A 1 96 ? 39.472 -7.545 -12.176 1.00 93.06 96 ALA A N 1
ATOM 723 C CA . ALA A 1 96 ? 39.686 -7.162 -13.564 1.00 93.06 96 ALA A CA 1
ATOM 724 C C . ALA A 1 96 ? 40.279 -8.341 -14.356 1.00 93.06 96 ALA A C 1
ATOM 726 O O . ALA A 1 96 ? 41.093 -9.094 -13.810 1.00 93.06 96 ALA A O 1
ATOM 727 N N . PRO A 1 97 ? 39.922 -8.518 -15.642 1.00 88.62 97 PRO A N 1
ATOM 728 C CA . PRO A 1 97 ? 40.288 -9.718 -16.399 1.00 88.62 97 PRO A CA 1
ATOM 729 C C . PRO A 1 97 ? 41.775 -9.768 -16.768 1.00 88.62 97 PRO A C 1
ATOM 731 O O . PRO A 1 97 ? 42.342 -10.845 -16.949 1.00 88.62 97 PRO A O 1
ATOM 734 N N . THR A 1 98 ? 42.441 -8.613 -16.856 1.00 86.62 98 THR A N 1
ATOM 735 C CA . THR A 1 98 ? 43.865 -8.522 -17.195 1.00 86.62 98 THR A CA 1
ATOM 736 C C . THR A 1 98 ? 44.647 -7.735 -16.151 1.00 86.62 98 THR A C 1
ATOM 738 O O . THR A 1 98 ? 44.112 -6.935 -15.378 1.00 86.62 98 THR A O 1
ATOM 741 N N . ARG A 1 99 ? 45.963 -7.962 -16.127 1.00 85.31 99 ARG A N 1
ATOM 742 C CA . ARG A 1 99 ? 46.871 -7.317 -15.169 1.00 85.31 99 ARG A CA 1
ATOM 743 C C . ARG A 1 99 ? 46.966 -5.816 -15.416 1.00 85.31 99 ARG A C 1
ATOM 745 O O . ARG A 1 99 ? 47.091 -5.039 -14.477 1.00 85.31 99 ARG A O 1
ATOM 752 N N . GLU A 1 100 ? 46.907 -5.428 -16.682 1.00 83.62 100 GLU A N 1
ATOM 753 C CA . GLU A 1 100 ? 46.979 -4.052 -17.149 1.00 83.62 100 GLU A CA 1
ATOM 754 C C . GLU A 1 100 ? 45.758 -3.239 -16.681 1.00 83.62 100 GLU A C 1
ATOM 756 O O . GLU A 1 100 ? 45.929 -2.136 -16.165 1.00 83.62 100 GLU A O 1
ATOM 761 N N . ILE A 1 101 ? 44.548 -3.811 -16.753 1.00 86.69 101 ILE A N 1
ATOM 762 C CA . ILE A 1 101 ? 43.316 -3.164 -16.262 1.00 86.69 101 ILE A CA 1
ATOM 763 C C . ILE A 1 101 ? 43.354 -3.018 -14.737 1.00 86.69 101 ILE A C 1
ATOM 765 O O . ILE A 1 101 ? 43.083 -1.941 -14.209 1.00 86.69 101 ILE A O 1
ATOM 769 N N . ALA A 1 102 ? 43.783 -4.062 -14.018 1.00 90.31 102 ALA A N 1
ATOM 770 C CA . ALA A 1 102 ? 43.931 -3.996 -12.564 1.00 90.31 102 ALA A CA 1
ATOM 771 C C . ALA A 1 102 ? 44.888 -2.865 -12.130 1.00 90.31 102 ALA A C 1
ATOM 773 O O . ALA A 1 102 ? 44.618 -2.138 -11.173 1.00 90.31 102 ALA A O 1
ATOM 774 N N . GLN A 1 103 ? 46.001 -2.677 -12.847 1.00 87.75 103 GLN A N 1
ATOM 775 C CA . GLN A 1 103 ? 46.942 -1.581 -12.584 1.00 87.75 103 GLN A CA 1
ATOM 776 C C . GLN A 1 103 ? 46.333 -0.203 -12.865 1.00 87.75 103 GLN A C 1
ATOM 778 O O . GLN A 1 103 ? 46.577 0.736 -12.107 1.00 87.75 103 GLN A O 1
ATOM 783 N N . GLN A 1 104 ? 45.530 -0.080 -13.920 1.00 86.19 104 GLN A N 1
ATOM 784 C CA . GLN A 1 104 ? 44.848 1.163 -14.264 1.00 86.19 104 GLN A CA 1
ATOM 785 C C . GLN A 1 104 ? 43.804 1.564 -13.223 1.00 86.19 104 GLN A C 1
ATOM 787 O O . GLN A 1 104 ? 43.793 2.721 -12.815 1.00 86.19 104 GLN A O 1
ATOM 792 N N . ILE A 1 105 ? 42.973 0.631 -12.751 1.00 91.75 105 ILE A N 1
ATOM 793 C CA . ILE A 1 105 ? 41.993 0.907 -11.689 1.00 91.75 105 ILE A CA 1
ATOM 794 C C . ILE A 1 105 ? 42.711 1.459 -10.449 1.00 91.75 105 ILE A C 1
ATOM 796 O O . ILE A 1 105 ? 42.329 2.498 -9.914 1.00 91.75 105 ILE A O 1
ATOM 800 N N . VAL A 1 106 ? 43.822 0.834 -10.039 1.00 92.69 106 VAL A N 1
ATOM 801 C CA . VAL A 1 106 ? 44.638 1.335 -8.920 1.00 92.69 106 VAL A CA 1
ATOM 802 C C . VAL A 1 106 ? 45.212 2.721 -9.201 1.00 92.69 106 VAL A C 1
ATOM 804 O O . VAL A 1 106 ? 45.281 3.541 -8.287 1.00 92.69 106 VAL A O 1
ATOM 807 N N . GLN A 1 107 ? 45.621 3.007 -10.436 1.00 88.81 107 GLN A N 1
ATOM 808 C CA . GLN A 1 107 ? 46.115 4.330 -10.807 1.00 88.81 107 GLN A CA 1
ATOM 809 C C . GLN A 1 107 ? 45.014 5.396 -10.727 1.00 88.81 107 GLN A C 1
ATOM 811 O O . GLN A 1 107 ? 45.281 6.483 -10.221 1.00 88.81 107 GLN A O 1
ATOM 816 N N . VAL A 1 108 ? 43.787 5.086 -11.159 1.00 89.88 108 VAL A N 1
ATOM 817 C CA . VAL A 1 108 ? 42.627 5.984 -11.032 1.00 89.88 108 VAL A CA 1
ATOM 818 C C . VAL A 1 108 ? 42.345 6.265 -9.561 1.00 89.88 108 VAL A C 1
ATOM 820 O O . VAL A 1 108 ? 42.339 7.426 -9.161 1.00 89.88 108 VAL A O 1
ATOM 823 N N . ILE A 1 109 ? 42.230 5.220 -8.734 1.00 92.25 109 ILE A N 1
ATOM 824 C CA . ILE A 1 109 ? 41.996 5.365 -7.291 1.00 92.25 109 ILE A CA 1
ATOM 825 C C . ILE A 1 109 ? 43.117 6.187 -6.648 1.00 92.25 109 ILE A C 1
ATOM 827 O O . ILE A 1 109 ? 42.839 7.077 -5.857 1.00 92.25 109 ILE A O 1
ATOM 831 N N . LYS A 1 110 ? 44.388 5.971 -7.013 1.00 91.06 110 LYS A N 1
ATOM 832 C CA . LYS A 1 110 ? 45.518 6.758 -6.486 1.00 91.06 110 LYS A CA 1
ATOM 833 C C . LYS A 1 110 ? 45.439 8.251 -6.791 1.00 91.06 110 LYS A C 1
ATOM 835 O O . LYS A 1 110 ? 45.977 9.027 -6.008 1.00 91.06 110 LYS A O 1
ATOM 840 N N . THR A 1 111 ? 44.797 8.636 -7.888 1.00 88.81 111 THR A N 1
ATOM 841 C CA . THR A 1 111 ? 44.609 10.043 -8.263 1.00 88.81 111 THR A CA 1
ATOM 842 C C . THR A 1 111 ? 43.552 10.729 -7.394 1.00 88.81 111 THR A C 1
ATOM 844 O O . THR A 1 111 ? 43.663 11.927 -7.156 1.00 88.81 111 THR A O 1
ATOM 847 N N . ILE A 1 112 ? 42.555 9.982 -6.902 1.00 90.12 112 ILE A N 1
ATOM 848 C CA . ILE A 1 112 ? 41.401 10.534 -6.170 1.00 90.12 112 ILE A CA 1
ATOM 849 C C . ILE A 1 112 ? 41.319 10.107 -4.690 1.00 90.12 112 ILE A C 1
ATOM 851 O O . ILE A 1 112 ? 40.457 10.587 -3.959 1.00 90.12 112 ILE A O 1
ATOM 855 N N . LYS A 1 113 ? 42.202 9.213 -4.224 1.00 86.88 113 LYS A N 1
ATOM 856 C CA . LYS A 1 113 ? 42.221 8.727 -2.836 1.00 86.88 113 LYS A CA 1
ATOM 857 C C . LYS A 1 113 ? 42.750 9.777 -1.860 1.00 86.88 113 LYS A C 1
ATOM 859 O O . LYS A 1 113 ? 43.626 10.573 -2.192 1.00 86.88 113 LYS A O 1
ATOM 864 N N . GLN A 1 114 ? 42.339 9.642 -0.603 1.00 82.62 114 GLN A N 1
ATOM 865 C CA . GLN A 1 114 ? 42.955 10.351 0.519 1.00 82.62 114 GLN A CA 1
ATOM 866 C C . GLN A 1 114 ? 44.309 9.729 0.926 1.00 82.62 114 GLN A C 1
ATOM 868 O O . GLN A 1 114 ? 44.575 8.555 0.603 1.00 82.62 114 GLN A O 1
ATOM 873 N N . PRO A 1 115 ? 45.195 10.480 1.607 1.00 78.25 115 PRO A N 1
ATOM 874 C CA . PRO A 1 115 ? 46.484 9.976 2.087 1.00 78.25 115 PRO A CA 1
ATOM 875 C C . PRO A 1 115 ? 46.373 8.689 2.916 1.00 78.25 115 PRO A C 1
ATOM 877 O O . PRO A 1 115 ? 47.160 7.765 2.706 1.00 78.25 115 PRO A O 1
ATOM 880 N N . GLU A 1 116 ? 45.348 8.591 3.760 1.00 78.81 116 GLU A N 1
ATOM 881 C CA . GLU A 1 116 ? 45.105 7.520 4.732 1.00 78.81 116 GLU A CA 1
ATOM 882 C C . GLU A 1 116 ? 44.520 6.245 4.096 1.00 78.81 116 GLU A C 1
ATOM 884 O O . GLU A 1 116 ? 44.515 5.179 4.708 1.00 78.81 116 GLU A O 1
ATOM 889 N N . CYS A 1 117 ? 44.057 6.307 2.842 1.00 86.81 117 CYS A N 1
ATOM 890 C CA . CYS A 1 117 ? 43.511 5.148 2.140 1.00 86.81 117 CYS A CA 1
ATOM 891 C C . CYS A 1 117 ? 44.607 4.366 1.391 1.00 86.81 117 CYS A C 1
ATOM 893 O O . CYS A 1 117 ? 45.279 4.909 0.508 1.00 86.81 117 CYS A O 1
ATOM 895 N N . PHE A 1 118 ? 44.779 3.074 1.693 1.00 90.00 118 PHE A N 1
ATOM 896 C CA . PHE A 1 118 ? 45.759 2.209 1.033 1.00 90.00 118 PHE A CA 1
ATOM 897 C C . PHE A 1 118 ? 45.116 1.284 -0.010 1.00 90.00 118 PHE A C 1
ATOM 899 O O . PHE A 1 118 ? 44.208 0.508 0.293 1.00 90.00 118 PHE A O 1
ATOM 906 N N . VAL A 1 119 ? 45.641 1.327 -1.238 1.00 93.69 119 VAL A N 1
ATOM 907 C CA . VAL A 1 119 ? 45.188 0.526 -2.387 1.00 93.69 119 VAL A CA 1
ATOM 908 C C . VAL A 1 119 ? 46.375 -0.192 -3.030 1.00 93.69 119 VAL A C 1
ATOM 910 O O . VAL A 1 119 ? 47.408 0.428 -3.307 1.00 93.69 119 VAL A O 1
ATOM 913 N N . HIS A 1 120 ? 46.231 -1.494 -3.283 1.00 94.50 120 HIS A N 1
ATOM 914 C CA . HIS A 1 120 ? 47.289 -2.337 -3.845 1.00 94.50 120 HIS A CA 1
ATOM 915 C C . HIS A 1 120 ? 46.773 -3.231 -4.979 1.00 94.50 120 HIS A C 1
ATOM 917 O O . HIS A 1 120 ? 45.606 -3.624 -5.002 1.00 94.50 120 HIS A O 1
ATOM 923 N N . THR A 1 121 ? 47.662 -3.532 -5.932 1.00 94.56 121 THR A N 1
ATOM 924 C CA . THR A 1 121 ? 47.373 -4.405 -7.077 1.00 94.56 121 THR A CA 1
ATOM 925 C C . THR A 1 121 ? 47.900 -5.819 -6.823 1.00 94.56 121 THR A C 1
ATOM 927 O O . THR A 1 121 ? 49.083 -5.975 -6.529 1.00 94.56 121 THR A O 1
ATOM 930 N N . PHE A 1 122 ? 47.064 -6.838 -7.019 1.00 94.38 122 PHE A N 1
ATOM 931 C CA . PHE A 1 122 ? 47.375 -8.254 -6.806 1.00 94.38 122 PHE A CA 1
ATOM 932 C C . PHE A 1 122 ? 47.250 -9.029 -8.120 1.00 94.38 122 PHE A C 1
ATOM 934 O O . PHE A 1 122 ? 46.159 -9.377 -8.576 1.00 94.38 122 PHE A O 1
ATOM 941 N N . ILE A 1 123 ? 48.385 -9.279 -8.765 1.00 91.00 123 ILE A N 1
ATOM 942 C CA . ILE A 1 123 ? 48.460 -9.888 -10.098 1.00 91.00 123 ILE A CA 1
ATOM 943 C C . ILE A 1 123 ? 49.515 -10.989 -10.129 1.00 91.00 123 ILE A C 1
ATOM 945 O O . ILE A 1 123 ? 50.526 -10.916 -9.441 1.00 91.00 123 ILE A O 1
ATOM 949 N N . GLY A 1 124 ? 49.304 -12.016 -10.954 1.00 80.00 124 GLY A N 1
ATOM 950 C CA . GLY A 1 124 ? 50.301 -13.077 -11.121 1.00 80.00 124 GLY A CA 1
ATOM 951 C C . GLY A 1 124 ? 51.640 -12.557 -11.673 1.00 80.00 124 GLY A C 1
ATOM 952 O O . GLY A 1 124 ? 51.679 -11.599 -12.447 1.00 80.00 124 GLY A O 1
ATOM 953 N N . GLY A 1 125 ? 52.743 -13.226 -11.326 1.00 74.44 125 GLY A N 1
ATOM 954 C CA . GLY A 1 125 ? 54.102 -12.864 -11.759 1.00 74.44 125 GLY A CA 1
ATOM 955 C C . GLY A 1 125 ? 54.904 -12.020 -10.759 1.00 74.44 125 GLY A C 1
ATOM 956 O O . GLY A 1 125 ? 56.075 -11.755 -11.020 1.00 74.44 125 GLY A O 1
ATOM 957 N N . THR A 1 126 ? 54.310 -11.635 -9.626 1.00 79.19 126 THR A N 1
ATOM 958 C CA . THR A 1 126 ? 54.994 -11.069 -8.450 1.00 79.19 126 THR A CA 1
ATOM 959 C C . THR A 1 126 ? 55.123 -12.118 -7.338 1.00 79.19 126 THR A C 1
ATOM 961 O O . THR A 1 126 ? 54.359 -13.091 -7.278 1.00 79.19 126 THR A O 1
ATOM 964 N N . ALA A 1 127 ? 56.109 -11.957 -6.451 1.00 84.06 127 ALA A N 1
ATOM 965 C CA . ALA A 1 127 ? 56.324 -12.896 -5.355 1.00 84.06 127 ALA A CA 1
ATOM 966 C C . ALA A 1 127 ? 55.173 -12.827 -4.332 1.00 84.06 127 ALA A C 1
ATOM 968 O O . ALA A 1 127 ? 54.788 -11.748 -3.893 1.00 84.06 127 ALA A O 1
ATOM 969 N N . LEU A 1 128 ? 54.656 -13.986 -3.898 1.00 87.88 128 LEU A N 1
ATOM 970 C CA . LEU A 1 128 ? 53.585 -14.078 -2.881 1.00 87.88 128 LEU A CA 1
ATOM 971 C C . LEU A 1 128 ? 53.935 -13.360 -1.573 1.00 87.88 128 LEU A C 1
ATOM 973 O O . LEU A 1 128 ? 53.060 -12.807 -0.911 1.00 87.88 128 LEU A O 1
ATOM 977 N N . LYS A 1 129 ? 55.221 -13.348 -1.213 1.00 87.12 129 LYS A N 1
ATOM 978 C CA . LYS A 1 129 ? 55.725 -12.690 -0.004 1.00 87.12 129 LYS A CA 1
ATOM 979 C C . LYS A 1 129 ? 55.507 -11.172 -0.028 1.00 87.12 129 LYS A C 1
ATOM 981 O O . LYS A 1 129 ? 55.253 -10.581 1.018 1.00 87.12 129 LYS A O 1
ATOM 986 N N . ASP A 1 130 ? 55.568 -10.556 -1.205 1.00 87.69 130 ASP A N 1
ATOM 987 C CA . ASP A 1 130 ? 55.337 -9.118 -1.351 1.00 87.69 130 ASP A CA 1
ATOM 988 C C . ASP A 1 130 ? 53.847 -8.796 -1.191 1.00 87.69 130 ASP A C 1
ATOM 990 O O . ASP A 1 130 ? 53.487 -7.858 -0.480 1.00 87.69 130 ASP A O 1
ATOM 994 N N . ASP A 1 131 ? 52.972 -9.634 -1.752 1.00 91.31 131 ASP A N 1
ATOM 995 C CA . ASP A 1 131 ? 51.520 -9.484 -1.622 1.00 91.31 131 ASP A CA 1
ATOM 996 C C . ASP A 1 131 ? 51.056 -9.638 -0.166 1.00 91.31 131 ASP A C 1
ATOM 998 O O . ASP A 1 131 ? 50.224 -8.859 0.294 1.00 91.31 131 ASP A O 1
ATOM 1002 N N . GLN A 1 132 ? 51.649 -10.561 0.600 1.00 88.62 132 GLN A N 1
ATOM 1003 C CA . GLN A 1 132 ? 51.398 -10.677 2.044 1.00 88.62 132 GLN A CA 1
ATOM 1004 C C . GLN A 1 132 ? 51.742 -9.389 2.800 1.00 88.62 132 GLN A C 1
ATOM 1006 O O . GLN A 1 132 ? 51.015 -8.985 3.707 1.00 88.62 132 GLN A O 1
ATOM 1011 N N . ASN A 1 133 ? 52.858 -8.743 2.454 1.00 88.00 133 ASN A N 1
ATOM 1012 C CA . ASN A 1 133 ? 53.263 -7.499 3.101 1.00 88.00 133 ASN A CA 1
ATOM 1013 C C . ASN A 1 133 ? 52.343 -6.336 2.718 1.00 88.00 133 ASN A C 1
ATOM 1015 O O . ASN A 1 133 ? 52.017 -5.522 3.580 1.00 88.00 133 ASN A O 1
ATOM 1019 N N . HIS A 1 134 ? 51.887 -6.279 1.465 1.00 90.25 134 HIS A N 1
ATOM 1020 C CA . HIS A 1 134 ? 50.919 -5.280 1.015 1.00 90.25 134 HIS A CA 1
ATOM 1021 C C . HIS A 1 134 ? 49.539 -5.460 1.664 1.00 90.25 134 HIS A C 1
ATOM 1023 O O . HIS A 1 134 ? 48.935 -4.474 2.075 1.00 90.25 134 HIS A O 1
ATOM 1029 N N . LEU A 1 135 ? 49.060 -6.698 1.833 1.00 89.31 135 LEU A N 1
ATOM 1030 C CA . LEU A 1 135 ? 47.760 -6.983 2.459 1.00 89.31 135 LEU A CA 1
ATOM 1031 C C . LEU A 1 135 ? 47.666 -6.513 3.916 1.00 89.31 135 LEU A C 1
ATOM 1033 O O . LEU A 1 135 ? 46.586 -6.135 4.359 1.00 89.31 135 LEU A O 1
ATOM 1037 N N . LYS A 1 136 ? 48.790 -6.450 4.644 1.00 84.88 136 LYS A N 1
ATOM 1038 C CA . LYS A 1 136 ? 48.835 -5.888 6.009 1.00 84.88 136 LYS A CA 1
ATOM 1039 C C . LYS A 1 136 ? 48.453 -4.405 6.069 1.00 84.88 136 LYS A C 1
ATOM 1041 O O . LYS A 1 136 ? 48.154 -3.908 7.148 1.00 84.88 136 LYS A O 1
ATOM 1046 N N . LYS A 1 137 ? 48.531 -3.687 4.944 1.00 85.69 137 LYS A N 1
ATOM 1047 C CA . LYS A 1 137 ? 48.211 -2.260 4.826 1.00 85.69 137 LYS A CA 1
ATOM 1048 C C . LYS A 1 137 ? 47.387 -2.006 3.564 1.00 85.69 137 LYS A C 1
ATOM 1050 O O . LYS A 1 137 ? 47.823 -1.281 2.677 1.00 85.69 137 LYS A O 1
ATOM 1055 N N . CYS A 1 138 ? 46.221 -2.637 3.443 1.00 90.56 138 CYS A N 1
ATOM 1056 C CA . CYS A 1 138 ? 45.379 -2.517 2.254 1.00 90.56 138 CYS A CA 1
ATOM 1057 C C . CYS A 1 138 ? 43.893 -2.448 2.620 1.00 90.56 138 CYS A C 1
ATOM 1059 O O . CYS A 1 138 ? 43.368 -3.400 3.190 1.00 90.56 138 CYS A O 1
ATOM 1061 N N . HIS A 1 139 ? 43.219 -1.357 2.240 1.00 91.31 139 HIS A N 1
ATOM 1062 C CA . HIS A 1 139 ? 41.760 -1.213 2.336 1.00 91.31 139 HIS A CA 1
ATOM 1063 C C . HIS A 1 139 ? 41.058 -1.709 1.067 1.00 91.31 139 HIS A C 1
ATOM 1065 O O . HIS A 1 139 ? 40.020 -2.370 1.142 1.00 91.31 139 HIS A O 1
ATOM 1071 N N . ILE A 1 140 ? 41.645 -1.406 -0.097 1.00 94.75 140 ILE A N 1
ATOM 1072 C CA . ILE A 1 140 ? 41.100 -1.733 -1.418 1.00 94.75 140 ILE A CA 1
ATOM 1073 C C . ILE A 1 140 ? 42.084 -2.642 -2.156 1.00 94.75 140 ILE A C 1
ATOM 1075 O O . ILE A 1 140 ? 43.182 -2.215 -2.533 1.00 94.75 140 ILE A O 1
ATOM 1079 N N . ALA A 1 141 ? 41.680 -3.890 -2.380 1.00 95.75 141 ALA A N 1
ATOM 1080 C CA . ALA A 1 141 ? 42.446 -4.871 -3.132 1.00 95.75 141 ALA A CA 1
ATOM 1081 C C . ALA A 1 141 ? 41.931 -4.963 -4.571 1.00 95.75 141 ALA A C 1
ATOM 1083 O O . ALA A 1 141 ? 40.772 -5.293 -4.806 1.00 95.75 141 ALA A O 1
ATOM 1084 N N . VAL A 1 142 ? 42.799 -4.699 -5.547 1.00 97.06 142 VAL A N 1
ATOM 1085 C CA . VAL A 1 142 ? 42.452 -4.776 -6.973 1.00 97.06 142 VAL A CA 1
ATOM 1086 C C . VAL A 1 142 ? 43.295 -5.857 -7.630 1.00 97.06 142 VAL A C 1
ATOM 1088 O O . VAL A 1 142 ? 44.516 -5.834 -7.496 1.00 97.06 142 VAL A O 1
ATOM 1091 N N . GLY A 1 143 ? 42.709 -6.804 -8.356 1.00 95.12 143 GLY A N 1
ATOM 1092 C CA . GLY A 1 143 ? 43.504 -7.904 -8.897 1.00 95.12 143 GLY A CA 1
ATOM 1093 C C . GLY A 1 143 ? 42.830 -8.760 -9.954 1.00 95.12 143 GLY A C 1
ATOM 1094 O O . GLY A 1 143 ? 41.649 -8.619 -10.255 1.00 95.12 143 GLY A O 1
ATOM 1095 N N . THR A 1 144 ? 43.619 -9.670 -10.522 1.00 93.94 144 THR A N 1
ATOM 1096 C CA . THR A 1 144 ? 43.111 -10.705 -11.437 1.00 93.94 144 THR A CA 1
ATOM 1097 C C . THR A 1 144 ? 42.496 -11.863 -10.646 1.00 93.94 144 THR A C 1
ATOM 1099 O O . THR A 1 144 ? 43.095 -12.228 -9.626 1.00 93.94 144 THR A O 1
ATOM 1102 N N . PRO A 1 145 ? 41.408 -12.505 -11.126 1.00 94.19 145 PRO A N 1
ATOM 1103 C CA . PRO A 1 145 ? 40.693 -13.556 -10.397 1.00 94.19 145 PRO A CA 1
ATOM 1104 C C . PRO A 1 145 ? 41.611 -14.629 -9.804 1.00 94.19 145 PRO A C 1
ATOM 1106 O O . PRO A 1 145 ? 41.666 -14.768 -8.587 1.00 94.19 145 PRO A O 1
ATOM 1109 N N . GLY A 1 146 ? 42.450 -15.276 -10.619 1.00 92.75 146 GLY A N 1
ATOM 1110 C CA . GLY A 1 146 ? 43.332 -16.341 -10.129 1.00 92.75 146 GLY A CA 1
ATOM 1111 C C . GLY A 1 146 ? 44.299 -15.935 -9.005 1.00 92.75 146 GLY A C 1
ATOM 1112 O O . GLY A 1 146 ? 44.599 -16.752 -8.140 1.00 92.75 146 GLY A O 1
ATOM 1113 N N . ARG A 1 147 ? 44.770 -14.677 -8.956 1.00 94.19 147 ARG A N 1
ATOM 1114 C CA . ARG A 1 147 ? 45.654 -14.221 -7.864 1.00 94.19 147 ARG A CA 1
ATOM 1115 C C . ARG A 1 147 ? 44.872 -13.899 -6.593 1.00 94.19 147 ARG A C 1
ATOM 1117 O O . ARG A 1 147 ? 45.326 -14.242 -5.508 1.00 94.19 147 ARG A O 1
ATOM 1124 N N . ILE A 1 148 ? 43.711 -13.259 -6.716 1.00 96.12 148 ILE A N 1
ATOM 1125 C CA . ILE A 1 148 ? 42.839 -12.978 -5.566 1.00 96.12 148 ILE A CA 1
ATOM 1126 C C . ILE A 1 148 ? 42.330 -14.286 -4.954 1.00 96.12 148 ILE A C 1
ATOM 1128 O O . ILE A 1 148 ? 42.397 -14.457 -3.740 1.00 96.12 148 ILE A O 1
ATOM 1132 N N . GLU A 1 149 ? 41.911 -15.238 -5.788 1.00 95.44 149 GLU A N 1
ATOM 1133 C CA . GLU A 1 149 ? 41.515 -16.577 -5.357 1.00 95.44 149 GLU A CA 1
ATOM 1134 C C . GLU A 1 149 ? 42.655 -17.300 -4.625 1.00 95.44 149 GLU A C 1
ATOM 1136 O O . GLU A 1 149 ? 42.442 -17.866 -3.555 1.00 95.44 149 GLU A O 1
ATOM 1141 N N . GLU A 1 150 ? 43.885 -17.246 -5.151 1.00 94.38 150 GLU A N 1
ATOM 1142 C CA . GLU A 1 150 ? 45.058 -17.833 -4.496 1.00 94.38 150 GLU A CA 1
ATOM 1143 C C . GLU A 1 150 ? 45.301 -17.230 -3.102 1.00 94.38 150 GLU A C 1
ATOM 1145 O O . GLU A 1 150 ? 45.549 -17.970 -2.149 1.00 94.38 150 GLU A O 1
ATOM 1150 N N . LEU A 1 151 ? 45.178 -15.907 -2.956 1.00 94.25 151 LEU A N 1
ATOM 1151 C CA . LEU A 1 151 ? 45.354 -15.213 -1.676 1.00 94.25 151 LEU A CA 1
ATOM 1152 C C . LEU A 1 151 ? 44.248 -15.547 -0.660 1.00 94.25 151 LEU A C 1
ATOM 1154 O O . LEU A 1 151 ? 44.546 -15.666 0.531 1.00 94.25 151 LEU A O 1
ATOM 1158 N N . LEU A 1 152 ? 43.004 -15.734 -1.115 1.00 94.06 152 LEU A N 1
ATOM 1159 C CA . LEU A 1 152 ? 41.873 -16.172 -0.285 1.00 94.06 152 LEU A CA 1
ATOM 1160 C C . LEU A 1 152 ? 42.035 -17.632 0.154 1.00 94.06 152 LEU A C 1
ATOM 1162 O O . LEU A 1 152 ? 41.942 -17.943 1.341 1.00 94.06 152 LEU A O 1
ATOM 1166 N N . ARG A 1 153 ? 42.367 -18.523 -0.787 1.00 94.12 153 ARG A N 1
ATOM 1167 C CA . ARG A 1 153 ? 42.583 -19.957 -0.538 1.00 94.12 153 ARG A CA 1
ATOM 1168 C C . ARG A 1 153 ? 43.725 -20.204 0.449 1.00 94.12 153 ARG A C 1
ATOM 1170 O O . ARG A 1 153 ? 43.612 -21.066 1.316 1.00 94.12 153 ARG A O 1
ATOM 1177 N N . LEU A 1 154 ? 44.813 -19.436 0.343 1.00 92.38 154 LEU A N 1
ATOM 1178 C CA . LEU A 1 154 ? 45.947 -19.482 1.277 1.00 92.38 154 LEU A CA 1
ATOM 1179 C C . LEU A 1 154 ? 45.690 -18.721 2.591 1.00 92.38 154 LEU A C 1
ATOM 1181 O O . LEU A 1 154 ? 46.561 -18.706 3.459 1.00 92.38 154 LEU A O 1
ATOM 1185 N N . LYS A 1 155 ? 44.509 -18.103 2.752 1.00 89.62 155 LYS A N 1
ATOM 1186 C CA . LYS A 1 155 ? 44.105 -17.297 3.916 1.00 89.62 155 LYS A CA 1
ATOM 1187 C C . LYS A 1 155 ? 45.024 -16.103 4.207 1.00 89.62 155 LYS A C 1
ATOM 1189 O O . LYS A 1 155 ? 45.083 -15.628 5.338 1.00 89.62 155 LYS A O 1
ATOM 1194 N N . TYR A 1 156 ? 45.738 -15.603 3.198 1.00 90.44 156 TYR A N 1
ATOM 1195 C CA . TYR A 1 156 ? 46.505 -14.359 3.310 1.00 90.44 156 TYR A CA 1
ATOM 1196 C C . TYR A 1 156 ? 45.596 -13.135 3.214 1.00 90.44 156 TYR A C 1
ATOM 1198 O O . TYR A 1 156 ? 45.835 -12.144 3.900 1.00 90.44 156 TYR A O 1
ATOM 1206 N N . LEU A 1 157 ? 44.543 -13.217 2.395 1.00 91.38 157 LEU A N 1
ATOM 1207 C CA . LEU A 1 157 ? 43.463 -12.237 2.350 1.00 91.38 157 LEU A CA 1
ATOM 1208 C C . LEU A 1 157 ? 42.286 -12.751 3.185 1.00 91.38 157 LEU A C 1
ATOM 1210 O O . LEU A 1 157 ? 41.764 -13.837 2.936 1.00 91.38 157 LEU A O 1
ATOM 1214 N N . ARG A 1 158 ? 41.881 -11.961 4.180 1.00 87.19 158 ARG A N 1
ATOM 1215 C CA . ARG A 1 158 ? 40.701 -12.220 5.007 1.00 87.19 158 ARG A CA 1
ATOM 1216 C C . ARG A 1 158 ? 39.444 -11.747 4.281 1.00 87.19 158 ARG A C 1
ATOM 1218 O O . ARG A 1 158 ? 39.401 -10.616 3.807 1.00 87.19 158 ARG A O 1
ATOM 1225 N N . ALA A 1 159 ? 38.456 -12.628 4.158 1.00 87.81 159 ALA A N 1
ATOM 1226 C CA . ALA A 1 159 ? 37.246 -12.376 3.378 1.00 87.81 159 ALA A CA 1
ATOM 1227 C C . ALA A 1 159 ? 36.080 -11.835 4.225 1.00 87.81 159 ALA A C 1
ATOM 1229 O O . ALA A 1 159 ? 35.196 -11.165 3.703 1.00 87.81 159 ALA A O 1
ATOM 1230 N N . ASP A 1 160 ? 36.088 -12.087 5.534 1.00 87.88 160 ASP A N 1
ATOM 1231 C CA . ASP A 1 160 ? 35.051 -11.725 6.509 1.00 87.88 160 ASP A CA 1
ATOM 1232 C C . ASP A 1 160 ? 34.812 -10.213 6.626 1.00 87.88 160 ASP A C 1
ATOM 1234 O O . ASP A 1 160 ? 33.689 -9.777 6.897 1.00 87.88 160 ASP A O 1
ATOM 1238 N N . THR A 1 161 ? 35.839 -9.407 6.362 1.00 86.69 161 THR A N 1
ATOM 1239 C CA . THR A 1 161 ? 35.780 -7.938 6.384 1.00 86.69 161 THR A CA 1
ATOM 1240 C C . THR A 1 161 ? 35.339 -7.328 5.054 1.00 86.69 161 THR A C 1
ATOM 1242 O O . THR A 1 161 ? 35.096 -6.125 4.985 1.00 86.69 161 THR A O 1
ATOM 1245 N N . ILE A 1 162 ? 35.198 -8.130 3.993 1.00 91.44 162 ILE A N 1
ATOM 1246 C CA . ILE A 1 162 ? 34.804 -7.633 2.673 1.00 91.44 162 ILE A CA 1
ATOM 1247 C C . ILE A 1 162 ? 33.325 -7.259 2.672 1.00 91.44 162 ILE A C 1
ATOM 1249 O O . ILE A 1 162 ? 32.467 -7.984 3.179 1.00 91.44 162 ILE A O 1
ATOM 1253 N N . ARG A 1 163 ? 33.023 -6.099 2.098 1.00 90.44 163 ARG A N 1
ATOM 1254 C CA . ARG A 1 163 ? 31.670 -5.541 2.032 1.00 90.44 163 ARG A CA 1
ATOM 1255 C C . ARG A 1 163 ? 31.307 -4.987 0.660 1.00 90.44 163 ARG A C 1
ATOM 1257 O O . ARG A 1 163 ? 30.123 -4.848 0.389 1.00 90.44 163 ARG A O 1
ATOM 1264 N N . LEU A 1 164 ? 32.288 -4.735 -0.205 1.00 94.75 164 LEU A N 1
ATOM 1265 C CA . LEU A 1 164 ? 32.065 -4.325 -1.589 1.00 94.75 164 LEU A CA 1
ATOM 1266 C C . LEU A 1 164 ? 32.894 -5.197 -2.534 1.00 94.75 164 LEU A C 1
ATOM 1268 O O . LEU A 1 164 ? 34.110 -5.332 -2.367 1.00 94.75 164 LEU A O 1
ATOM 1272 N N . LEU A 1 165 ? 32.227 -5.767 -3.535 1.00 96.00 165 LEU A N 1
ATOM 1273 C CA . LEU A 1 165 ? 32.841 -6.542 -4.603 1.00 96.00 165 LEU A CA 1
ATOM 1274 C C . LEU A 1 165 ? 32.495 -5.931 -5.960 1.00 96.00 165 LEU A C 1
ATOM 1276 O O . LEU A 1 165 ? 31.328 -5.818 -6.321 1.00 96.00 165 LEU A O 1
ATOM 1280 N N . VAL A 1 166 ? 33.518 -5.559 -6.721 1.00 96.56 166 VAL A N 1
ATOM 1281 C CA . VAL A 1 166 ? 33.373 -4.944 -8.044 1.00 96.56 166 VAL A CA 1
ATOM 1282 C C . VAL A 1 166 ? 33.954 -5.869 -9.104 1.00 96.56 166 VAL A C 1
ATOM 1284 O O . VAL A 1 166 ? 35.068 -6.367 -8.938 1.00 96.56 166 VAL A O 1
ATOM 1287 N N . LEU A 1 167 ? 33.229 -6.087 -10.198 1.00 95.00 167 LEU A N 1
ATOM 1288 C CA . LEU A 1 167 ? 33.731 -6.768 -11.392 1.00 95.00 167 LEU A CA 1
ATOM 1289 C C . LEU A 1 167 ? 33.712 -5.770 -12.554 1.00 95.00 167 LEU A C 1
ATOM 1291 O O . LEU A 1 167 ? 32.638 -5.366 -13.001 1.00 95.00 167 LEU A O 1
ATOM 1295 N N . ASP A 1 168 ? 34.894 -5.376 -13.025 1.00 92.38 168 ASP A N 1
ATOM 1296 C CA . ASP A 1 168 ? 35.056 -4.525 -14.208 1.00 92.38 168 ASP A CA 1
ATOM 1297 C C . ASP A 1 168 ? 35.301 -5.383 -15.455 1.00 92.38 168 ASP A C 1
ATOM 1299 O O . ASP A 1 168 ? 36.004 -6.393 -15.382 1.00 92.38 168 ASP A O 1
ATOM 1303 N N . GLU A 1 169 ? 34.731 -4.985 -16.594 1.00 87.44 169 GLU A N 1
ATOM 1304 C CA . GLU A 1 169 ? 34.627 -5.822 -17.806 1.00 87.44 169 GLU A CA 1
ATOM 1305 C C . GLU A 1 169 ? 33.981 -7.188 -17.475 1.00 87.44 169 GLU A C 1
ATOM 1307 O O . GLU A 1 169 ? 34.531 -8.265 -17.738 1.00 87.44 169 GLU A O 1
ATOM 1312 N N . ALA A 1 170 ? 32.814 -7.138 -16.814 1.00 87.81 170 ALA A N 1
ATOM 1313 C CA . ALA A 1 170 ? 32.104 -8.318 -16.315 1.00 87.81 170 ALA A CA 1
ATOM 1314 C C . ALA A 1 170 ? 31.732 -9.323 -17.424 1.00 87.81 170 ALA A C 1
ATOM 1316 O O . ALA A 1 170 ? 31.680 -10.522 -17.171 1.00 87.81 170 ALA A O 1
ATOM 1317 N N . ASP A 1 171 ? 31.544 -8.856 -18.656 1.00 82.38 171 ASP A N 1
ATOM 1318 C CA . ASP A 1 171 ? 31.374 -9.674 -19.860 1.00 82.38 171 ASP A CA 1
ATOM 1319 C C . ASP A 1 171 ? 32.541 -10.640 -20.079 1.00 82.38 171 ASP A C 1
ATOM 1321 O O . ASP A 1 171 ? 32.307 -11.785 -20.447 1.00 82.38 171 ASP A O 1
ATOM 1325 N N . VAL A 1 172 ? 33.774 -10.235 -19.765 1.00 83.25 172 VAL A N 1
ATOM 1326 C CA . VAL A 1 172 ? 34.962 -11.096 -19.866 1.00 83.25 172 VAL A CA 1
ATOM 1327 C C . VAL A 1 172 ? 35.127 -11.954 -18.620 1.00 83.25 172 VAL A C 1
ATOM 1329 O O . VAL A 1 172 ? 35.398 -13.150 -18.709 1.00 83.25 172 VAL A O 1
ATOM 1332 N N . LEU A 1 173 ? 34.985 -11.347 -17.439 1.00 86.75 173 LEU A N 1
ATOM 1333 C CA . LEU A 1 173 ? 35.200 -12.036 -16.162 1.00 86.75 173 LEU A CA 1
ATOM 1334 C C . LEU A 1 173 ? 34.214 -13.180 -15.921 1.00 86.75 173 LEU A C 1
ATOM 1336 O O . LEU A 1 173 ? 34.512 -14.085 -15.146 1.00 86.75 173 LEU A O 1
ATOM 1340 N N . LEU A 1 174 ? 33.050 -13.133 -16.563 1.00 85.06 174 LEU A N 1
ATOM 1341 C CA . LEU A 1 174 ? 31.990 -14.121 -16.409 1.00 85.06 174 LEU A CA 1
ATOM 1342 C C . LEU A 1 174 ? 31.945 -15.141 -17.563 1.00 85.06 174 LEU A C 1
ATOM 1344 O O . LEU A 1 174 ? 31.026 -15.961 -17.612 1.00 85.06 174 LEU A O 1
ATOM 1348 N N . CYS A 1 175 ? 32.943 -15.135 -18.455 1.00 80.56 175 CYS A N 1
ATOM 1349 C CA . CYS A 1 175 ? 33.167 -16.202 -19.431 1.00 80.56 175 CYS A CA 1
ATOM 1350 C C . CYS A 1 175 ? 33.703 -17.485 -18.773 1.00 80.56 175 CYS A C 1
ATOM 1352 O O . CYS A 1 175 ? 34.221 -17.475 -17.650 1.00 80.56 175 CYS A O 1
ATOM 1354 N N . LYS A 1 176 ? 33.611 -18.608 -19.501 1.00 76.94 176 LYS A N 1
ATOM 1355 C CA . LYS A 1 176 ? 33.963 -19.953 -19.008 1.00 76.94 176 LYS A CA 1
ATOM 1356 C C . LYS A 1 176 ? 35.384 -20.041 -18.444 1.00 76.94 176 LYS A C 1
ATOM 1358 O O . LYS A 1 176 ? 35.608 -20.805 -17.514 1.00 76.94 176 LYS A O 1
ATOM 1363 N N . GLU A 1 177 ? 36.331 -19.270 -18.974 1.00 77.19 177 GLU A N 1
ATOM 1364 C CA . GLU A 1 177 ? 37.738 -19.304 -18.565 1.00 77.19 177 GLU A CA 1
ATOM 1365 C C . GLU A 1 177 ? 37.961 -18.831 -17.120 1.00 77.19 177 GLU A C 1
ATOM 1367 O O . GLU A 1 177 ? 38.871 -19.320 -16.451 1.00 77.19 177 GLU A O 1
ATOM 1372 N N . PHE A 1 178 ? 37.149 -17.885 -16.634 1.00 82.50 178 PHE A N 1
ATOM 1373 C CA . PHE A 1 178 ? 37.290 -17.282 -15.300 1.00 82.50 178 PHE A CA 1
ATOM 1374 C C . PHE A 1 178 ? 36.186 -17.701 -14.326 1.00 82.50 178 PHE A C 1
ATOM 1376 O O . PHE A 1 178 ? 36.322 -17.500 -13.119 1.00 82.50 178 PHE A O 1
ATOM 1383 N N . GLN A 1 179 ? 35.109 -18.303 -14.831 1.00 83.06 179 GLN A N 1
ATOM 1384 C CA . GLN A 1 179 ? 33.895 -18.598 -14.076 1.00 83.06 179 GLN A CA 1
ATOM 1385 C C . GLN A 1 179 ? 34.153 -19.406 -12.794 1.00 83.06 179 GLN A C 1
ATOM 1387 O O . GLN A 1 179 ? 33.635 -19.051 -11.735 1.00 83.06 179 GLN A O 1
ATOM 1392 N N . ASP A 1 180 ? 34.988 -20.447 -12.853 1.00 86.44 180 ASP A N 1
ATOM 1393 C CA . ASP A 1 180 ? 35.314 -21.272 -11.680 1.00 86.44 180 ASP A CA 1
ATOM 1394 C C . ASP A 1 180 ? 36.048 -20.469 -10.599 1.00 86.44 180 ASP A C 1
ATOM 1396 O O . ASP A 1 180 ? 35.727 -20.572 -9.412 1.00 86.44 180 ASP A O 1
ATOM 1400 N N . GLN A 1 181 ? 36.972 -19.598 -11.014 1.00 90.69 181 GLN A N 1
ATOM 1401 C CA . GLN A 1 181 ? 37.731 -18.731 -10.112 1.00 90.69 181 GLN A CA 1
ATOM 1402 C C . GLN A 1 181 ? 36.814 -17.700 -9.446 1.00 90.69 181 GLN A C 1
ATOM 1404 O O . GLN A 1 181 ? 36.897 -17.481 -8.239 1.00 90.69 181 GLN A O 1
ATOM 1409 N N . ILE A 1 182 ? 35.898 -17.090 -10.206 1.00 91.75 182 ILE A N 1
ATOM 1410 C CA . ILE A 1 182 ? 34.918 -16.139 -9.666 1.00 91.75 182 ILE A CA 1
ATOM 1411 C C . ILE A 1 182 ? 33.987 -16.834 -8.668 1.00 91.75 182 ILE A C 1
ATOM 1413 O O . ILE A 1 182 ? 33.798 -16.331 -7.560 1.00 91.75 182 ILE A O 1
ATOM 1417 N N . ASN A 1 183 ? 33.451 -18.007 -9.012 1.00 89.62 183 ASN A N 1
ATOM 1418 C CA . ASN A 1 183 ? 32.583 -18.778 -8.120 1.00 89.62 183 ASN A CA 1
ATOM 1419 C C . ASN A 1 183 ? 33.302 -19.132 -6.806 1.00 89.62 183 ASN A C 1
ATOM 1421 O O . ASN A 1 183 ? 32.717 -19.008 -5.728 1.00 89.62 183 ASN A O 1
ATOM 1425 N N . SER A 1 184 ? 34.577 -19.521 -6.899 1.00 91.06 184 SER A N 1
ATOM 1426 C CA . SER A 1 184 ? 35.455 -19.787 -5.758 1.00 91.06 184 SER A CA 1
ATOM 1427 C C . SER A 1 184 ? 35.642 -18.537 -4.894 1.00 91.06 184 SER A C 1
ATOM 1429 O O . SER A 1 184 ? 35.346 -18.577 -3.700 1.00 91.06 184 SER A O 1
ATOM 1431 N N . ILE A 1 185 ? 36.003 -17.389 -5.483 1.00 93.62 185 ILE A N 1
ATOM 1432 C CA . ILE A 1 185 ? 36.127 -16.104 -4.769 1.00 93.62 185 ILE A CA 1
ATOM 1433 C C . ILE A 1 185 ? 34.833 -15.763 -4.025 1.00 93.62 185 ILE A C 1
ATOM 1435 O O . ILE A 1 185 ? 34.887 -15.457 -2.836 1.00 93.62 185 ILE A O 1
ATOM 1439 N N . PHE A 1 186 ? 33.674 -15.857 -4.685 1.00 90.81 186 PHE A N 1
ATOM 1440 C CA . PHE A 1 186 ? 32.376 -15.576 -4.066 1.00 90.81 186 PHE A CA 1
ATOM 1441 C C . PHE A 1 186 ? 32.070 -16.481 -2.874 1.00 90.81 186 PHE A C 1
ATOM 1443 O O . PHE A 1 186 ? 31.468 -16.005 -1.913 1.00 90.81 186 PHE A O 1
ATOM 1450 N N . SER A 1 187 ? 32.496 -17.749 -2.916 1.00 90.38 187 SER A N 1
ATOM 1451 C CA . SER A 1 187 ? 32.277 -18.709 -1.828 1.00 90.38 187 SER A CA 1
ATOM 1452 C C . SER A 1 187 ? 33.016 -18.349 -0.534 1.00 90.38 187 SER A C 1
ATOM 1454 O O . SER A 1 187 ? 32.547 -18.696 0.547 1.00 90.38 187 SER A O 1
ATOM 1456 N N . TYR A 1 188 ? 34.132 -17.615 -0.625 1.00 92.00 188 TYR A N 1
ATOM 1457 C CA . TYR A 1 188 ? 34.862 -17.129 0.549 1.00 92.00 188 TYR A CA 1
ATOM 1458 C C . TYR A 1 188 ? 34.237 -15.868 1.164 1.00 92.00 188 TYR A C 1
ATOM 1460 O O . TYR A 1 188 ? 34.515 -15.561 2.321 1.00 92.00 188 TYR A O 1
ATOM 1468 N N . MET A 1 189 ? 33.422 -15.120 0.414 1.00 89.56 189 MET A N 1
ATOM 1469 C CA . MET A 1 189 ? 32.912 -13.811 0.836 1.00 89.56 189 MET A CA 1
ATOM 1470 C C . MET A 1 189 ? 31.649 -13.913 1.707 1.00 89.56 189 MET A C 1
ATOM 1472 O O . MET A 1 189 ? 30.811 -14.786 1.474 1.00 89.56 189 MET A O 1
ATOM 1476 N N . PRO A 1 190 ? 31.416 -12.963 2.632 1.00 88.56 190 PRO A N 1
ATOM 1477 C CA . PRO A 1 190 ? 30.192 -12.913 3.425 1.00 88.56 190 PRO A CA 1
ATOM 1478 C C . PRO A 1 190 ? 28.947 -12.654 2.560 1.00 88.56 190 PRO A C 1
ATOM 1480 O O . PRO A 1 190 ? 29.023 -12.122 1.445 1.00 88.56 190 PRO A O 1
ATOM 1483 N N . SER A 1 191 ? 27.775 -13.014 3.090 1.00 81.50 191 SER A N 1
ATOM 1484 C CA . SER A 1 191 ? 26.475 -12.772 2.447 1.00 81.50 191 SER A CA 1
ATOM 1485 C C . SER A 1 191 ? 26.096 -11.288 2.433 1.00 81.50 191 SER A C 1
ATOM 1487 O O . SER A 1 191 ? 25.476 -10.827 1.479 1.00 81.50 191 SER A O 1
ATOM 1489 N N . ASN A 1 192 ? 26.515 -10.526 3.449 1.00 84.62 192 ASN A N 1
ATOM 1490 C CA . ASN A 1 192 ? 26.253 -9.093 3.554 1.00 84.62 192 ASN A CA 1
ATOM 1491 C C . ASN A 1 192 ? 27.328 -8.242 2.848 1.00 84.62 192 ASN A C 1
ATOM 1493 O O . ASN A 1 192 ? 28.117 -7.557 3.499 1.00 84.62 192 ASN A O 1
ATOM 1497 N N . LYS A 1 193 ? 27.376 -8.319 1.515 1.00 91.00 193 LYS A N 1
ATOM 1498 C CA . LYS A 1 193 ? 28.230 -7.485 0.652 1.00 91.00 193 LYS A CA 1
ATOM 1499 C C . LYS A 1 193 ? 27.429 -6.872 -0.492 1.00 91.00 193 LYS A C 1
ATOM 1501 O O . LYS A 1 193 ? 26.500 -7.514 -0.981 1.00 91.00 193 LYS A O 1
ATOM 1506 N N . GLN A 1 194 ? 27.805 -5.678 -0.916 1.00 94.38 194 GLN A N 1
ATOM 1507 C CA . GLN A 1 194 ? 27.330 -5.067 -2.148 1.00 94.38 194 GLN A CA 1
ATOM 1508 C C . GLN A 1 194 ? 28.140 -5.601 -3.336 1.00 94.38 194 GLN A C 1
ATOM 1510 O O . GLN A 1 194 ? 29.360 -5.781 -3.231 1.00 94.38 194 GLN A O 1
ATOM 1515 N N . VAL A 1 195 ? 27.479 -5.839 -4.465 1.00 95.25 195 VAL A N 1
ATOM 1516 C CA . VAL A 1 195 ? 28.101 -6.271 -5.721 1.00 95.25 195 VAL A CA 1
ATOM 1517 C C . VAL A 1 195 ? 27.840 -5.239 -6.816 1.00 95.25 195 VAL A C 1
ATOM 1519 O O . VAL A 1 195 ? 26.697 -4.876 -7.083 1.00 95.25 195 VAL A O 1
ATOM 1522 N N . LEU A 1 196 ? 28.903 -4.788 -7.483 1.00 95.44 196 LEU A N 1
ATOM 1523 C CA . LEU A 1 196 ? 28.826 -3.899 -8.643 1.00 95.44 196 LEU A CA 1
ATOM 1524 C C . LEU A 1 196 ? 29.413 -4.599 -9.872 1.00 95.44 196 LEU A C 1
ATOM 1526 O O . LEU A 1 196 ? 30.586 -4.974 -9.880 1.00 95.44 196 LEU A O 1
ATOM 1530 N N . LEU A 1 197 ? 28.612 -4.748 -10.924 1.00 94.06 197 LEU A N 1
ATOM 1531 C CA . LEU A 1 197 ? 29.039 -5.260 -12.223 1.00 94.06 197 LEU A CA 1
ATOM 1532 C C . LEU A 1 197 ? 29.122 -4.107 -13.215 1.00 94.06 197 LEU A C 1
ATOM 1534 O O . LEU A 1 197 ? 28.113 -3.470 -13.501 1.00 94.06 197 LEU A O 1
ATOM 1538 N N . ALA A 1 198 ? 30.301 -3.852 -13.771 1.00 91.06 198 ALA A N 1
ATOM 1539 C CA . ALA A 1 198 ? 30.491 -2.875 -14.835 1.00 91.06 198 ALA A CA 1
ATOM 1540 C C . ALA A 1 198 ? 30.848 -3.594 -16.140 1.00 91.06 198 ALA A C 1
ATOM 1542 O O . ALA A 1 198 ? 31.807 -4.362 -16.196 1.00 91.06 198 ALA A O 1
ATOM 1543 N N . SER A 1 199 ? 30.088 -3.336 -17.205 1.00 86.94 199 SER A N 1
ATOM 1544 C CA . SER A 1 199 ? 30.369 -3.902 -18.529 1.00 86.94 199 SER A CA 1
ATOM 1545 C C . SER A 1 199 ? 29.971 -2.945 -19.655 1.00 86.94 199 SER A C 1
ATOM 1547 O O . SER A 1 199 ? 29.202 -1.996 -19.469 1.00 86.94 199 SER A O 1
ATOM 1549 N N . ALA A 1 200 ? 30.573 -3.145 -20.828 1.00 77.25 200 ALA A N 1
ATOM 1550 C CA . ALA A 1 200 ? 30.158 -2.491 -22.063 1.00 77.25 200 ALA A CA 1
ATOM 1551 C C . ALA A 1 200 ? 28.998 -3.225 -22.755 1.00 77.25 200 ALA A C 1
ATOM 1553 O O . ALA A 1 200 ? 28.174 -2.585 -23.411 1.00 77.25 200 ALA A O 1
ATOM 1554 N N . THR A 1 201 ? 28.917 -4.543 -22.586 1.00 75.31 201 THR A N 1
ATOM 1555 C CA . THR A 1 201 ? 27.964 -5.428 -23.262 1.00 75.31 201 THR A CA 1
ATOM 1556 C C . THR A 1 201 ? 27.033 -6.089 -22.243 1.00 75.31 201 THR A C 1
ATOM 1558 O O . THR A 1 201 ? 27.153 -5.884 -21.033 1.00 75.31 201 THR A O 1
ATOM 1561 N N . TYR A 1 202 ? 26.022 -6.814 -22.728 1.00 77.94 202 TYR A N 1
ATOM 1562 C CA . TYR A 1 202 ? 25.077 -7.514 -21.856 1.00 77.94 202 TYR A CA 1
ATOM 1563 C C . TYR A 1 202 ? 24.743 -8.933 -22.334 1.00 77.94 202 TYR A C 1
ATOM 1565 O O . TYR A 1 202 ? 23.599 -9.220 -22.695 1.00 77.94 202 TYR A O 1
ATOM 1573 N N . PRO A 1 203 ? 25.743 -9.825 -22.381 1.00 73.88 203 PRO A N 1
ATOM 1574 C CA . PRO A 1 203 ? 25.533 -11.209 -22.774 1.00 73.88 203 PRO A CA 1
ATOM 1575 C C . PRO A 1 203 ? 24.834 -12.034 -21.676 1.00 73.88 203 PRO A C 1
ATOM 1577 O O . PRO A 1 203 ? 24.828 -11.685 -20.492 1.00 73.88 203 PRO A O 1
ATOM 1580 N N . GLU A 1 204 ? 24.248 -13.168 -22.073 1.00 73.69 204 GLU A N 1
ATOM 1581 C CA . GLU A 1 204 ? 23.389 -14.016 -21.227 1.00 73.69 204 GLU A CA 1
ATOM 1582 C C . GLU A 1 204 ? 24.081 -14.510 -19.942 1.00 73.69 204 GLU A C 1
ATOM 1584 O O . GLU A 1 204 ? 23.449 -14.667 -18.896 1.00 73.69 204 GLU A O 1
ATOM 1589 N N . HIS A 1 205 ? 25.397 -14.727 -19.976 1.00 75.75 205 HIS A N 1
ATOM 1590 C CA . HIS A 1 205 ? 26.148 -15.171 -18.801 1.00 75.75 205 HIS A CA 1
ATOM 1591 C C . HIS A 1 205 ? 26.218 -14.119 -17.687 1.00 75.75 205 HIS A C 1
ATOM 1593 O O . HIS A 1 205 ? 26.248 -14.509 -16.519 1.00 75.75 205 HIS A O 1
ATOM 1599 N N . ILE A 1 206 ? 26.152 -12.817 -18.001 1.00 80.56 206 ILE A N 1
ATOM 1600 C CA . ILE A 1 206 ? 26.019 -11.763 -16.979 1.0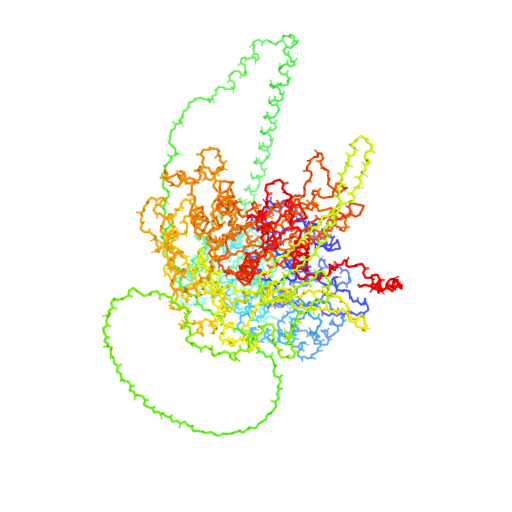0 80.56 206 ILE A CA 1
ATOM 1601 C C . ILE A 1 206 ? 24.670 -11.887 -16.263 1.00 80.56 206 ILE A C 1
ATOM 1603 O O . ILE A 1 206 ? 24.618 -11.789 -15.038 1.00 80.56 206 ILE A O 1
ATOM 1607 N N . VAL A 1 207 ? 23.590 -12.154 -17.008 1.00 77.12 207 VAL A N 1
ATOM 1608 C CA . VAL A 1 207 ? 22.237 -12.336 -16.451 1.00 77.12 207 VAL A CA 1
ATOM 1609 C C . VAL A 1 207 ? 22.238 -13.491 -15.452 1.00 77.12 207 VAL A C 1
ATOM 1611 O O . VAL A 1 207 ? 21.920 -13.298 -14.279 1.00 77.12 207 VAL A O 1
ATOM 1614 N N . ARG A 1 208 ? 22.704 -14.669 -15.883 1.00 80.25 208 ARG A N 1
ATOM 1615 C CA . ARG A 1 208 ? 22.756 -15.877 -15.040 1.00 80.25 208 ARG A CA 1
ATOM 1616 C C . ARG A 1 208 ? 23.614 -15.687 -13.792 1.00 80.25 208 ARG A C 1
ATOM 1618 O O . ARG A 1 208 ? 23.308 -16.222 -12.729 1.00 80.25 208 ARG A O 1
ATOM 1625 N N . PHE A 1 209 ? 24.710 -14.945 -13.918 1.00 81.69 209 PHE A N 1
ATOM 1626 C CA . PHE A 1 209 ? 25.548 -14.608 -12.779 1.00 81.69 209 PHE A CA 1
ATOM 1627 C C . PHE A 1 209 ? 24.821 -13.681 -11.796 1.00 81.69 209 PHE A C 1
ATOM 1629 O O . PHE A 1 209 ? 24.825 -13.945 -10.593 1.00 81.69 209 PHE A O 1
ATOM 1636 N N . SER A 1 210 ? 24.166 -12.630 -12.299 1.00 80.81 210 SER A N 1
ATOM 1637 C CA . SER A 1 210 ? 23.445 -11.665 -11.464 1.00 80.81 210 SER A CA 1
ATOM 1638 C C . SER A 1 210 ? 22.316 -12.307 -10.653 1.00 80.81 210 SER A C 1
ATOM 1640 O O . SER A 1 210 ? 22.213 -12.045 -9.458 1.00 80.81 210 SER A O 1
ATOM 1642 N N . GLU A 1 211 ? 21.556 -13.237 -11.244 1.00 79.31 211 GLU A N 1
ATOM 1643 C CA . GLU A 1 211 ? 20.493 -13.991 -10.557 1.00 79.31 211 GLU A CA 1
ATOM 1644 C C . GLU A 1 211 ? 21.012 -14.849 -9.396 1.00 79.31 211 GLU A C 1
ATOM 1646 O O . GLU A 1 211 ? 20.288 -15.118 -8.438 1.00 79.31 211 GLU A O 1
ATOM 1651 N N . ARG A 1 212 ? 22.265 -15.308 -9.484 1.00 82.50 212 ARG A N 1
ATOM 1652 C CA . ARG A 1 212 ? 22.858 -16.225 -8.507 1.00 82.50 212 ARG A CA 1
ATOM 1653 C C . ARG A 1 212 ? 23.590 -15.511 -7.374 1.00 82.50 212 ARG A C 1
ATOM 1655 O O . ARG A 1 212 ? 23.630 -16.039 -6.263 1.00 82.50 212 ARG A O 1
ATOM 1662 N N . TYR A 1 213 ? 24.220 -14.372 -7.656 1.00 81.94 213 TYR A N 1
ATOM 1663 C CA . TYR A 1 213 ? 25.221 -13.776 -6.766 1.00 81.94 213 TYR A CA 1
ATOM 1664 C C . TYR A 1 213 ? 24.902 -12.357 -6.279 1.00 81.94 213 TYR A C 1
ATOM 1666 O O . TYR A 1 213 ? 25.618 -11.869 -5.402 1.00 81.94 213 TYR A O 1
ATOM 1674 N N . MET A 1 214 ? 23.855 -11.713 -6.805 1.00 86.81 214 MET A N 1
ATOM 1675 C CA . MET A 1 214 ? 23.444 -10.351 -6.440 1.00 86.81 214 MET A CA 1
ATOM 1676 C C . MET A 1 214 ? 22.064 -10.346 -5.765 1.00 86.81 214 MET A C 1
ATOM 1678 O O . MET A 1 214 ? 21.239 -11.225 -6.009 1.00 86.81 214 MET A O 1
ATOM 1682 N N . ARG A 1 215 ? 21.813 -9.360 -4.901 1.00 78.94 215 ARG A N 1
ATOM 1683 C CA . ARG A 1 215 ? 20.565 -9.158 -4.149 1.00 78.94 215 ARG A CA 1
ATOM 1684 C C . ARG A 1 215 ? 19.804 -7.966 -4.727 1.00 78.94 215 ARG A C 1
ATOM 1686 O O . ARG A 1 215 ? 20.335 -6.865 -4.707 1.00 78.94 215 ARG A O 1
ATOM 1693 N N . ASP A 1 216 ? 18.582 -8.182 -5.221 1.00 70.75 216 ASP A N 1
ATOM 1694 C CA . ASP A 1 216 ? 17.699 -7.130 -5.764 1.00 70.75 216 ASP A CA 1
ATOM 1695 C C . ASP A 1 216 ? 18.428 -6.136 -6.696 1.00 70.75 216 ASP A C 1
ATOM 1697 O O . ASP A 1 216 ? 18.334 -4.915 -6.559 1.00 70.75 216 ASP A O 1
ATOM 1701 N N . MET A 1 217 ? 19.196 -6.686 -7.647 1.00 85.06 217 MET A N 1
ATOM 1702 C CA . MET A 1 217 ? 20.042 -5.918 -8.562 1.00 85.06 217 MET A CA 1
ATOM 1703 C C . MET A 1 217 ? 19.232 -4.891 -9.362 1.00 85.06 217 MET A C 1
ATOM 1705 O O . MET A 1 217 ? 18.297 -5.243 -10.084 1.00 85.06 217 MET A O 1
ATOM 1709 N N . THR A 1 218 ? 19.685 -3.637 -9.353 1.00 86.81 218 THR A N 1
ATOM 1710 C CA . THR A 1 218 ? 19.193 -2.606 -10.274 1.00 86.81 218 THR A CA 1
ATOM 1711 C C . THR A 1 218 ? 20.099 -2.509 -11.499 1.00 86.81 218 THR A C 1
ATOM 1713 O O . THR A 1 218 ? 21.325 -2.438 -11.391 1.00 86.81 218 THR A O 1
ATOM 1716 N N . CYS A 1 219 ? 19.499 -2.508 -12.690 1.00 86.56 219 CYS A N 1
ATOM 1717 C CA . CYS A 1 219 ? 20.229 -2.399 -13.947 1.00 86.56 219 CYS A CA 1
ATOM 1718 C C . CYS A 1 219 ? 20.119 -0.985 -14.522 1.00 86.56 219 CYS A C 1
ATOM 1720 O O . CYS A 1 219 ? 19.020 -0.520 -14.820 1.00 86.56 219 CYS A O 1
ATOM 1722 N N . ILE A 1 220 ? 21.263 -0.330 -14.718 1.00 86.25 220 ILE A N 1
ATOM 1723 C CA . ILE A 1 220 ? 21.365 0.993 -15.336 1.00 86.25 220 ILE A CA 1
ATOM 1724 C C . ILE A 1 220 ? 21.957 0.810 -16.727 1.00 86.25 220 ILE A C 1
ATOM 1726 O O . ILE A 1 220 ? 23.090 0.342 -16.867 1.00 86.25 220 ILE A O 1
ATOM 1730 N N . ARG A 1 221 ? 21.181 1.158 -17.758 1.00 83.25 221 ARG A N 1
ATOM 1731 C CA . ARG A 1 221 ? 21.567 0.998 -19.164 1.00 83.25 221 ARG A CA 1
ATOM 1732 C C . ARG A 1 221 ? 21.521 2.341 -19.873 1.00 83.25 221 ARG A C 1
ATOM 1734 O O . ARG A 1 221 ? 20.448 2.897 -20.066 1.00 83.25 221 ARG A O 1
ATOM 1741 N N . LEU A 1 222 ? 22.688 2.819 -20.295 1.00 71.62 222 LEU A N 1
ATOM 1742 C CA . LEU A 1 222 ? 22.843 4.040 -21.093 1.00 71.62 222 LEU A CA 1
ATOM 1743 C C . LEU A 1 222 ? 23.384 3.717 -22.484 1.00 71.62 222 LEU A C 1
ATOM 1745 O O . LEU A 1 222 ? 24.440 4.192 -22.908 1.00 71.62 222 LEU A O 1
ATOM 1749 N N . VAL A 1 223 ? 22.663 2.838 -23.174 1.00 63.19 223 VAL A N 1
ATOM 1750 C CA . VAL A 1 223 ? 22.892 2.512 -24.578 1.00 63.19 223 VAL A CA 1
ATOM 1751 C C . VAL A 1 223 ? 21.578 2.791 -25.298 1.00 63.19 223 VAL A C 1
ATOM 1753 O O . VAL A 1 223 ? 20.636 2.013 -25.167 1.00 63.19 223 VAL A O 1
ATOM 1756 N N . ASP A 1 224 ? 21.499 3.922 -26.003 1.00 55.53 224 ASP A N 1
ATOM 1757 C CA . ASP A 1 224 ? 20.352 4.229 -26.860 1.00 55.53 224 ASP A CA 1
ATOM 1758 C C . ASP A 1 224 ? 20.169 3.107 -27.888 1.00 55.53 224 ASP A C 1
ATOM 1760 O O . ASP A 1 224 ? 21.142 2.546 -28.402 1.00 55.53 224 ASP A O 1
ATOM 1764 N N . SER A 1 225 ? 18.914 2.778 -28.179 1.00 49.25 225 SER A N 1
ATOM 1765 C CA . SER A 1 225 ? 18.427 1.588 -28.891 1.00 49.25 225 SER A CA 1
ATOM 1766 C C . SER A 1 225 ? 18.896 1.390 -30.349 1.00 49.25 225 SER A C 1
ATOM 1768 O O . SER A 1 225 ? 18.333 0.553 -31.057 1.00 49.25 225 SER A O 1
ATOM 1770 N N . GLU A 1 226 ? 19.927 2.101 -30.818 1.00 52.81 226 GLU A N 1
ATOM 1771 C CA . GLU A 1 226 ? 20.393 2.044 -32.210 1.00 52.81 226 GLU A CA 1
ATOM 1772 C C . GLU A 1 226 ? 21.866 1.645 -32.419 1.00 52.81 226 GLU A C 1
ATOM 1774 O O . GLU A 1 226 ? 22.122 1.017 -33.438 1.00 52.81 226 GLU A O 1
ATOM 1779 N N . SER A 1 227 ? 22.826 1.895 -31.507 1.00 59.69 227 SER A N 1
ATOM 1780 C CA . SER A 1 227 ? 24.183 1.298 -31.621 1.00 59.69 227 SER A CA 1
ATOM 1781 C C . SER A 1 227 ? 25.048 1.383 -30.338 1.00 59.69 227 SER A C 1
ATOM 1783 O O . SER A 1 227 ? 25.066 2.411 -29.647 1.00 59.69 227 SER A O 1
ATOM 1785 N N . PRO A 1 228 ? 25.845 0.338 -30.020 1.00 60.81 228 PRO A N 1
ATOM 1786 C CA . PRO A 1 228 ? 26.742 0.310 -28.857 1.00 60.81 228 PRO A CA 1
ATOM 1787 C C . PRO A 1 228 ? 28.077 1.060 -29.054 1.00 60.81 228 PRO A C 1
ATOM 1789 O O . PRO A 1 228 ? 28.837 1.209 -28.096 1.00 60.81 228 PRO A O 1
ATOM 1792 N N . SER A 1 229 ? 28.389 1.561 -30.256 1.00 65.06 229 SER A N 1
ATOM 1793 C CA . SER A 1 229 ? 29.623 2.318 -30.524 1.00 65.06 229 SER A CA 1
ATOM 1794 C C . SER A 1 229 ? 29.578 3.754 -29.986 1.00 65.06 229 SER A C 1
ATOM 1796 O O . SER A 1 229 ? 28.514 4.374 -29.907 1.00 65.06 229 SER A O 1
ATOM 1798 N N . LEU A 1 230 ? 30.743 4.308 -29.632 1.00 63.03 230 LEU A N 1
ATOM 1799 C CA . LEU A 1 230 ? 30.888 5.716 -29.234 1.00 63.03 230 LEU A CA 1
ATOM 1800 C C . LEU A 1 230 ? 30.514 6.655 -30.388 1.00 63.03 230 LEU A C 1
ATOM 1802 O O . LEU A 1 230 ? 30.948 6.443 -31.520 1.00 63.03 230 LEU A O 1
ATOM 1806 N N . VAL A 1 231 ? 29.764 7.721 -30.089 1.00 70.12 231 VAL A N 1
ATOM 1807 C CA . VAL A 1 231 ? 29.283 8.678 -31.109 1.00 70.12 231 VAL A CA 1
ATOM 1808 C C . VAL A 1 231 ? 30.448 9.411 -31.790 1.00 70.12 231 VAL A C 1
ATOM 1810 O O . VAL A 1 231 ? 30.374 9.762 -32.964 1.00 70.12 231 VAL A O 1
ATOM 1813 N N . GLY A 1 232 ? 31.551 9.620 -31.066 1.00 72.25 232 GLY A N 1
ATOM 1814 C CA . GLY A 1 232 ? 32.732 10.341 -31.548 1.00 72.25 232 GLY A CA 1
ATOM 1815 C C . GLY A 1 232 ? 33.657 9.567 -32.493 1.00 72.25 232 GLY A C 1
ATOM 1816 O O . GLY A 1 232 ? 34.670 10.132 -32.910 1.00 72.25 232 GLY A O 1
ATOM 1817 N N . ILE A 1 233 ? 33.365 8.300 -32.816 1.00 82.62 233 ILE A N 1
ATOM 1818 C CA . ILE A 1 233 ? 34.248 7.454 -33.634 1.00 82.62 233 ILE A CA 1
ATOM 1819 C C . ILE A 1 233 ? 33.682 7.277 -35.039 1.00 82.62 233 ILE A C 1
ATOM 1821 O O . ILE A 1 233 ? 32.648 6.641 -35.231 1.00 82.62 233 ILE A O 1
ATOM 1825 N N . GLN A 1 234 ? 34.416 7.766 -36.038 1.00 83.44 234 GLN A N 1
ATOM 1826 C CA . GLN A 1 234 ? 34.132 7.460 -37.439 1.00 83.44 234 GLN A CA 1
ATOM 1827 C C . GLN A 1 234 ? 34.828 6.168 -37.860 1.00 83.44 234 GLN A C 1
ATOM 1829 O O . GLN A 1 234 ? 36.021 5.989 -37.606 1.00 83.44 234 GLN A O 1
ATOM 1834 N N . GLN A 1 235 ? 34.082 5.274 -38.505 1.00 87.25 235 GLN A N 1
ATOM 1835 C CA . GLN A 1 235 ? 34.540 3.928 -38.828 1.00 87.25 235 GLN A CA 1
ATOM 1836 C C . GLN A 1 235 ? 34.650 3.742 -40.343 1.00 87.25 235 GLN A C 1
ATOM 1838 O O . GLN A 1 235 ? 33.712 4.012 -41.095 1.00 87.25 235 GLN A O 1
ATOM 1843 N N . PHE A 1 236 ? 35.806 3.258 -40.778 1.00 88.44 236 PHE A N 1
ATOM 1844 C CA . PHE A 1 236 ? 36.151 3.045 -42.174 1.00 88.44 236 PHE A CA 1
ATOM 1845 C C . PHE A 1 236 ? 36.634 1.616 -42.401 1.00 88.44 236 PHE A C 1
ATOM 1847 O O . PHE A 1 236 ? 37.219 0.997 -41.505 1.00 88.44 236 PHE A O 1
ATOM 1854 N N . PHE A 1 237 ? 36.461 1.110 -43.618 1.00 90.56 237 PHE A N 1
ATOM 1855 C CA . PHE A 1 237 ? 37.085 -0.140 -44.038 1.00 90.56 237 PHE A CA 1
ATOM 1856 C C . PHE A 1 237 ? 37.665 -0.057 -45.451 1.00 90.56 237 PHE A C 1
ATOM 1858 O O . PHE A 1 237 ? 37.204 0.730 -46.275 1.00 90.56 237 PHE A O 1
ATOM 1865 N N . ILE A 1 238 ? 38.701 -0.859 -45.705 1.00 89.56 238 ILE A N 1
ATOM 1866 C CA . ILE A 1 238 ? 39.320 -1.032 -47.026 1.00 89.56 238 ILE A CA 1
ATOM 1867 C C . ILE A 1 238 ? 39.270 -2.512 -47.378 1.00 89.56 238 ILE A C 1
ATOM 1869 O O . ILE A 1 238 ? 39.642 -3.355 -46.554 1.00 89.56 238 ILE A O 1
ATOM 1873 N N . VAL A 1 239 ? 38.836 -2.806 -48.602 1.00 88.62 239 VAL A N 1
ATOM 1874 C CA . VAL A 1 239 ? 38.782 -4.164 -49.138 1.00 88.62 239 VAL A CA 1
ATOM 1875 C C . VAL A 1 239 ? 39.998 -4.419 -50.026 1.00 88.62 239 VAL A C 1
ATOM 1877 O O . VAL A 1 239 ? 40.275 -3.649 -50.941 1.00 88.62 239 VAL A O 1
ATOM 1880 N N . ILE A 1 240 ? 40.729 -5.503 -49.760 1.00 89.06 240 ILE A N 1
ATOM 1881 C CA . ILE A 1 240 ? 41.857 -5.959 -50.582 1.00 89.06 240 ILE A CA 1
ATOM 1882 C C . ILE A 1 240 ? 41.515 -7.250 -51.351 1.00 89.06 240 ILE A C 1
ATOM 1884 O O . ILE A 1 240 ? 40.653 -8.025 -50.914 1.00 89.06 240 ILE A O 1
ATOM 1888 N N . PRO A 1 241 ? 42.197 -7.531 -52.478 1.00 86.44 241 PRO A N 1
ATOM 1889 C CA . PRO A 1 241 ? 42.050 -8.788 -53.206 1.00 86.44 241 PRO A CA 1
ATOM 1890 C C . PRO A 1 241 ? 42.246 -10.018 -52.313 1.00 86.44 241 PRO A C 1
ATOM 1892 O O . PRO A 1 241 ? 43.176 -10.086 -51.510 1.00 86.44 241 PRO A O 1
ATOM 1895 N N . TYR A 1 242 ? 41.374 -11.016 -52.469 1.00 86.62 242 TYR A N 1
ATOM 1896 C CA . TYR A 1 242 ? 41.527 -12.295 -51.779 1.00 86.62 242 TYR A CA 1
ATOM 1897 C C . TYR A 1 242 ? 42.753 -13.053 -52.298 1.00 86.62 242 TYR A C 1
ATOM 1899 O O . TYR A 1 242 ? 43.016 -13.078 -53.503 1.00 86.62 242 TYR A O 1
ATOM 1907 N N . HIS A 1 243 ? 43.461 -13.737 -51.399 1.00 84.56 243 HIS A N 1
ATOM 1908 C CA . HIS A 1 243 ? 44.519 -14.671 -51.762 1.00 84.56 243 HIS A CA 1
ATOM 1909 C C . HIS A 1 243 ? 44.429 -15.939 -50.892 1.00 84.56 243 HIS A C 1
ATOM 1911 O O . HIS A 1 243 ? 44.352 -15.815 -49.670 1.00 84.56 243 HIS A O 1
ATOM 1917 N N . PRO A 1 244 ? 44.488 -17.155 -51.472 1.00 79.88 244 PRO A N 1
ATOM 1918 C CA . PRO A 1 244 ? 44.298 -18.408 -50.730 1.00 79.88 244 PRO A CA 1
ATOM 1919 C C . PRO A 1 244 ? 45.422 -18.717 -49.727 1.00 79.88 244 PRO A C 1
ATOM 1921 O O . PRO A 1 244 ? 45.200 -19.407 -48.738 1.00 79.88 244 PRO A O 1
ATOM 1924 N N . LEU A 1 245 ? 46.638 -18.210 -49.961 1.00 83.31 245 LEU A N 1
ATOM 1925 C CA . LEU A 1 245 ? 47.734 -18.282 -48.986 1.00 83.31 245 LEU A CA 1
ATOM 1926 C C . LEU A 1 245 ? 47.675 -17.095 -48.015 1.00 83.31 245 LEU A C 1
ATOM 1928 O O . LEU A 1 245 ? 47.923 -15.959 -48.426 1.00 83.31 245 LEU A O 1
ATOM 1932 N N . GLU A 1 246 ? 47.454 -17.369 -46.726 1.00 80.12 246 GLU A N 1
ATOM 1933 C CA . GLU A 1 246 ? 47.392 -16.346 -45.668 1.00 80.12 246 GLU A CA 1
ATOM 1934 C C . GLU A 1 246 ? 48.657 -15.480 -45.558 1.00 80.12 246 GLU A C 1
ATOM 1936 O O . GLU A 1 246 ? 48.579 -14.308 -45.196 1.00 80.12 246 GLU A O 1
ATOM 1941 N N . SER A 1 247 ? 49.835 -16.038 -45.851 1.00 80.50 247 SER A N 1
ATOM 1942 C CA . SER A 1 247 ? 51.104 -15.300 -45.802 1.00 80.50 247 SER A CA 1
ATOM 1943 C C . SER A 1 247 ? 51.148 -14.173 -46.834 1.00 80.50 247 SER A C 1
ATOM 1945 O O . SER A 1 247 ? 51.546 -13.059 -46.507 1.00 80.50 247 SER A O 1
ATOM 1947 N N . HIS A 1 248 ? 50.682 -14.439 -48.057 1.00 83.62 248 HIS A N 1
ATOM 1948 C CA . HIS A 1 248 ? 50.571 -13.432 -49.112 1.00 83.62 248 HIS A CA 1
ATOM 1949 C C . HIS A 1 248 ? 49.510 -12.386 -48.780 1.00 83.62 248 HIS A C 1
ATOM 1951 O O . HIS A 1 248 ? 49.741 -11.200 -49.002 1.00 83.62 248 HIS A O 1
ATOM 1957 N N . LEU A 1 249 ? 48.378 -12.810 -48.212 1.00 86.12 249 LEU A N 1
ATOM 1958 C CA . LEU A 1 249 ? 47.330 -11.888 -47.785 1.00 86.12 249 LEU A CA 1
ATOM 1959 C C . LEU A 1 249 ? 47.838 -10.926 -46.704 1.00 86.12 249 LEU A C 1
ATOM 1961 O O . LEU A 1 249 ? 47.653 -9.715 -46.795 1.00 86.12 249 LEU A O 1
ATOM 1965 N N . PHE A 1 250 ? 48.545 -11.458 -45.707 1.00 86.88 250 PHE A N 1
ATOM 1966 C CA . PHE A 1 250 ? 49.164 -10.657 -44.661 1.00 86.88 250 PHE A CA 1
ATOM 1967 C C . PHE A 1 250 ? 50.195 -9.668 -45.221 1.00 86.88 250 PHE A C 1
ATOM 1969 O O . PHE A 1 250 ? 50.170 -8.494 -44.857 1.00 86.88 250 PHE A O 1
ATOM 1976 N N . GLU A 1 251 ? 51.063 -10.100 -46.140 1.00 87.56 251 GLU A N 1
ATOM 1977 C CA . GLU A 1 251 ? 52.028 -9.211 -46.801 1.00 87.56 251 GLU A CA 1
ATOM 1978 C C . GLU A 1 251 ? 51.343 -8.065 -47.560 1.00 87.56 251 GLU A C 1
ATOM 1980 O O . GLU A 1 251 ? 51.777 -6.917 -47.450 1.00 87.56 251 GLU A O 1
ATOM 1985 N N . GLN A 1 252 ? 50.233 -8.330 -48.258 1.00 86.12 252 GLN A N 1
ATOM 1986 C CA . GLN A 1 252 ? 49.444 -7.282 -48.916 1.00 86.12 252 GLN A CA 1
ATOM 1987 C C . GLN A 1 252 ? 48.890 -6.264 -47.910 1.00 86.12 252 GLN A C 1
ATOM 1989 O O . GLN A 1 252 ? 49.057 -5.059 -48.108 1.00 86.12 252 GLN A O 1
ATOM 1994 N N . LYS A 1 253 ? 48.310 -6.727 -46.792 1.00 90.12 253 LYS A N 1
ATOM 1995 C CA . LYS A 1 253 ? 47.824 -5.846 -45.714 1.00 90.12 253 LYS A CA 1
ATOM 1996 C C . LYS A 1 253 ? 48.947 -4.990 -45.126 1.00 90.12 253 LYS A C 1
ATOM 1998 O O . LYS A 1 253 ? 48.751 -3.805 -44.865 1.00 90.12 253 LYS A O 1
ATOM 2003 N N . VAL A 1 254 ? 50.137 -5.564 -44.932 1.00 90.12 254 VAL A N 1
ATOM 2004 C CA . VAL A 1 254 ? 51.313 -4.838 -44.426 1.00 90.12 254 VAL A CA 1
ATOM 2005 C C . VAL A 1 254 ? 51.776 -3.776 -45.420 1.00 90.12 254 VAL A C 1
ATOM 2007 O O . VAL A 1 254 ? 52.022 -2.644 -45.015 1.00 90.12 254 VAL A O 1
ATOM 2010 N N . LEU A 1 255 ? 51.874 -4.097 -46.711 1.00 88.12 255 LEU A N 1
ATOM 2011 C CA . LEU A 1 255 ? 52.249 -3.122 -47.739 1.00 88.12 255 LEU A CA 1
ATOM 2012 C C . LEU A 1 255 ? 51.249 -1.962 -47.816 1.00 88.12 255 LEU A C 1
ATOM 2014 O O . LEU A 1 255 ? 51.669 -0.809 -47.918 1.00 88.12 255 LEU A O 1
ATOM 2018 N N . LEU A 1 256 ? 49.951 -2.255 -47.708 1.00 88.06 256 LEU A N 1
ATOM 2019 C CA . LEU A 1 256 ? 48.907 -1.237 -47.618 1.00 88.06 256 LEU A CA 1
ATOM 2020 C C . LEU A 1 256 ? 49.107 -0.356 -46.377 1.00 88.06 256 LEU A C 1
ATOM 2022 O O . LEU A 1 256 ? 49.196 0.862 -46.504 1.00 88.06 256 LEU A O 1
ATOM 2026 N N . LEU A 1 257 ? 49.279 -0.948 -45.191 1.00 89.62 257 LEU A N 1
ATOM 2027 C CA . LEU A 1 257 ? 49.520 -0.204 -43.951 1.00 89.62 257 LEU A CA 1
ATOM 2028 C C . LEU A 1 257 ? 50.715 0.756 -44.066 1.00 89.62 257 LEU A C 1
ATOM 2030 O O . LEU A 1 257 ? 50.606 1.925 -43.699 1.00 89.62 257 LEU A O 1
ATOM 2034 N N . LEU A 1 258 ? 51.848 0.279 -44.589 1.00 88.69 258 LEU A N 1
ATOM 2035 C CA . LEU A 1 258 ? 53.065 1.082 -44.745 1.00 88.69 258 LEU A CA 1
ATOM 2036 C C . LEU A 1 258 ? 52.868 2.259 -45.719 1.00 88.69 258 LEU A C 1
ATOM 2038 O O . LEU A 1 258 ? 53.503 3.296 -45.548 1.00 88.69 258 LEU A O 1
ATOM 2042 N N . ARG A 1 259 ? 51.971 2.129 -46.708 1.00 85.25 259 ARG A N 1
ATOM 2043 C CA . ARG A 1 259 ? 51.578 3.226 -47.612 1.00 85.25 259 ARG A CA 1
ATOM 2044 C C . ARG A 1 259 ? 50.607 4.215 -46.964 1.00 85.25 259 ARG A C 1
ATOM 2046 O O . ARG A 1 259 ? 50.648 5.397 -47.303 1.00 85.25 259 ARG A O 1
ATOM 2053 N N . LEU A 1 260 ? 49.742 3.743 -46.064 1.00 85.56 260 LEU A N 1
ATOM 2054 C CA . LEU A 1 260 ? 48.730 4.559 -45.389 1.00 85.56 260 LEU A CA 1
ATOM 2055 C C . LEU A 1 260 ? 49.320 5.431 -44.279 1.00 85.56 260 LEU A C 1
ATOM 2057 O O . LEU A 1 260 ? 48.966 6.602 -44.181 1.00 85.56 260 LEU A O 1
ATOM 2061 N N . LEU A 1 261 ? 50.225 4.891 -43.455 1.00 86.75 261 LEU A N 1
ATOM 2062 C CA . LEU A 1 261 ? 50.747 5.592 -42.273 1.00 86.75 261 LEU A CA 1
ATOM 2063 C C . LEU A 1 261 ? 51.295 7.009 -42.562 1.00 86.75 261 LEU A C 1
ATOM 2065 O O . LEU A 1 261 ? 50.931 7.916 -41.813 1.00 86.75 261 LEU A O 1
ATOM 2069 N N . PRO A 1 262 ? 52.070 7.257 -43.640 1.00 84.75 262 PRO A N 1
ATOM 2070 C CA . PRO A 1 262 ? 52.554 8.603 -43.974 1.00 84.75 262 PRO A CA 1
ATOM 2071 C C . PRO A 1 262 ? 51.460 9.603 -44.371 1.00 84.75 262 PRO A C 1
ATOM 2073 O O . PRO A 1 262 ? 51.684 10.809 -44.308 1.00 84.75 262 PRO A O 1
ATOM 2076 N N . GLN A 1 263 ? 50.293 9.120 -44.803 1.00 82.44 263 GLN A N 1
ATOM 2077 C CA . GLN A 1 263 ? 49.182 9.951 -45.284 1.00 82.44 263 GLN A CA 1
ATOM 2078 C C . GLN A 1 263 ? 48.188 10.308 -44.169 1.00 82.44 263 GLN A C 1
ATOM 2080 O O . GLN A 1 263 ? 47.404 11.248 -44.304 1.00 82.44 263 GLN A O 1
ATOM 2085 N N . LEU A 1 264 ? 48.206 9.567 -43.060 1.00 82.12 264 LEU A N 1
ATOM 2086 C CA . LEU A 1 264 ? 47.288 9.754 -41.942 1.00 82.12 264 LEU A CA 1
ATOM 2087 C C . LEU A 1 264 ? 47.854 10.765 -40.935 1.00 82.12 264 LEU A C 1
ATOM 2089 O O . LEU A 1 264 ? 48.969 10.617 -40.438 1.00 82.12 264 LEU A O 1
ATOM 2093 N N . LYS A 1 265 ? 47.056 11.774 -40.568 1.00 80.69 265 LYS A N 1
ATOM 2094 C CA . LYS A 1 265 ? 47.376 12.695 -39.465 1.00 80.69 265 LYS A CA 1
ATOM 2095 C C . LYS A 1 265 ? 46.794 12.151 -38.156 1.00 80.69 265 LYS A C 1
ATOM 2097 O O . LYS A 1 265 ? 45.589 12.245 -37.948 1.00 80.69 265 LYS A O 1
ATOM 2102 N N . PHE A 1 266 ? 47.633 11.634 -37.262 1.00 85.75 266 PHE A N 1
ATOM 2103 C CA . PHE A 1 266 ? 47.225 11.160 -35.931 1.00 85.75 266 PHE A CA 1
ATOM 2104 C C . PHE A 1 266 ? 48.255 11.531 -34.859 1.00 85.75 266 PHE A C 1
ATOM 2106 O O . PHE A 1 266 ? 49.440 11.708 -35.152 1.00 85.75 266 PHE A O 1
ATOM 2113 N N . ARG A 1 267 ? 47.810 11.642 -33.602 1.00 84.75 267 ARG A N 1
ATOM 2114 C CA . ARG A 1 267 ? 48.690 11.864 -32.445 1.00 84.75 267 ARG A CA 1
ATOM 2115 C C . ARG A 1 267 ? 49.282 10.556 -31.958 1.00 84.75 267 ARG A C 1
ATOM 2117 O O . ARG A 1 267 ? 50.498 10.437 -31.851 1.00 84.75 267 ARG A O 1
ATOM 2124 N N . GLN A 1 268 ? 48.424 9.580 -31.689 1.00 89.19 268 GLN A N 1
ATOM 2125 C CA . GLN A 1 268 ? 48.828 8.226 -31.339 1.00 89.19 268 GLN A CA 1
ATOM 2126 C C . GLN A 1 268 ? 47.899 7.221 -32.015 1.00 89.19 268 GLN A C 1
ATOM 2128 O O . GLN A 1 268 ? 46.688 7.432 -32.088 1.00 89.19 268 GLN A O 1
ATOM 2133 N N . CYS A 1 269 ? 48.479 6.123 -32.494 1.00 90.56 269 CYS A N 1
ATOM 2134 C CA . CYS A 1 269 ? 47.765 5.077 -33.215 1.00 90.56 269 CYS A CA 1
ATOM 2135 C C . CYS A 1 269 ? 47.951 3.715 -32.541 1.00 90.56 269 CYS A C 1
ATOM 2137 O O . CYS A 1 269 ? 49.046 3.374 -32.085 1.00 90.56 269 CYS A O 1
ATOM 2139 N N . VAL A 1 270 ? 46.880 2.924 -32.495 1.00 91.81 270 VAL A N 1
ATOM 2140 C CA . VAL A 1 270 ? 46.925 1.524 -32.057 1.00 91.81 270 VAL A CA 1
ATOM 2141 C C . VAL A 1 270 ? 46.600 0.619 -33.237 1.00 91.81 270 VAL A C 1
ATOM 2143 O O . VAL A 1 270 ? 45.571 0.790 -33.885 1.00 91.81 270 VAL A O 1
ATOM 2146 N N . ILE A 1 271 ? 47.472 -0.354 -33.496 1.00 92.56 271 ILE A N 1
ATOM 2147 C CA . ILE A 1 271 ? 47.343 -1.301 -34.603 1.00 92.56 271 ILE A CA 1
ATOM 2148 C C . ILE A 1 271 ? 47.116 -2.704 -34.045 1.00 92.56 271 ILE A C 1
ATOM 2150 O O . ILE A 1 271 ? 47.990 -3.256 -33.375 1.00 92.56 271 ILE A O 1
ATOM 2154 N N . 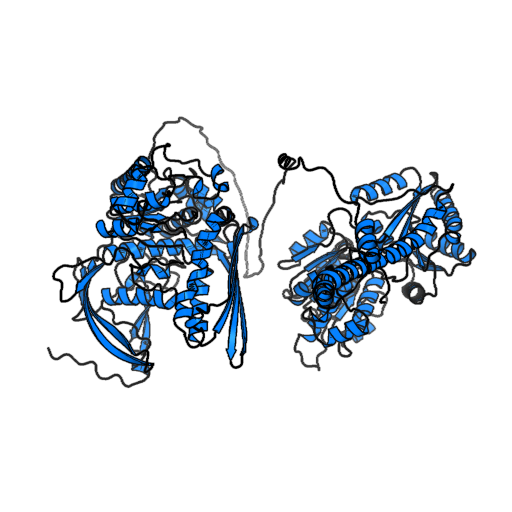PHE A 1 272 ? 45.959 -3.289 -34.343 1.00 92.06 272 PHE A N 1
ATOM 2155 C CA . PHE A 1 272 ? 45.578 -4.630 -33.912 1.00 92.06 272 PHE A CA 1
ATOM 2156 C C . PHE A 1 272 ? 45.929 -5.691 -34.957 1.00 92.06 272 PHE A C 1
ATOM 2158 O O . PHE A 1 272 ? 45.640 -5.526 -36.140 1.00 92.06 272 PHE A O 1
ATOM 2165 N N . SER A 1 273 ? 46.521 -6.794 -34.501 1.00 89.00 273 SER A N 1
ATOM 2166 C CA . SER A 1 273 ? 46.834 -7.999 -35.281 1.00 89.00 273 SER A CA 1
ATOM 2167 C C . SER A 1 273 ? 46.549 -9.228 -34.418 1.00 89.00 273 SER A C 1
ATOM 2169 O O . SER A 1 273 ? 46.941 -9.251 -33.251 1.00 89.00 273 SER A O 1
ATOM 2171 N N . ASN A 1 274 ? 45.914 -10.262 -34.971 1.00 84.12 274 ASN A N 1
ATOM 2172 C CA . ASN A 1 274 ? 45.484 -11.428 -34.185 1.00 84.12 274 ASN A CA 1
ATOM 2173 C C . ASN A 1 274 ? 46.676 -12.296 -33.752 1.00 84.12 274 ASN A C 1
ATOM 2175 O O . ASN A 1 274 ? 46.684 -12.865 -32.660 1.00 84.12 274 ASN A O 1
ATOM 2179 N N . LEU A 1 275 ? 47.713 -12.387 -34.594 1.00 82.75 275 LEU A N 1
ATOM 2180 C CA . LEU A 1 275 ? 48.863 -13.262 -34.351 1.00 82.75 275 LEU A CA 1
ATOM 2181 C C . LEU A 1 275 ? 50.087 -12.502 -33.834 1.00 82.75 275 LEU A C 1
ATOM 2183 O O . LEU A 1 275 ? 50.511 -11.490 -34.389 1.00 82.75 275 LEU A O 1
ATOM 2187 N N . ARG A 1 276 ? 50.749 -13.083 -32.829 1.00 81.00 276 ARG A N 1
ATOM 2188 C CA . ARG A 1 276 ? 51.971 -12.547 -32.205 1.00 81.00 276 ARG A CA 1
ATOM 2189 C C . ARG A 1 276 ? 53.111 -12.306 -33.200 1.00 81.00 276 ARG A C 1
ATOM 2191 O O . ARG A 1 276 ? 53.745 -11.252 -33.163 1.00 81.00 276 ARG A O 1
ATOM 2198 N N . MET A 1 277 ? 53.416 -13.306 -34.032 1.00 80.69 277 MET A N 1
ATOM 2199 C CA . MET A 1 277 ? 54.537 -13.233 -34.983 1.00 80.69 277 MET A CA 1
ATOM 2200 C C . MET A 1 277 ? 54.328 -12.088 -35.980 1.00 80.69 277 MET A C 1
ATOM 2202 O O . MET A 1 277 ? 55.263 -11.348 -36.277 1.00 80.69 277 MET A O 1
ATOM 2206 N N . ARG A 1 278 ? 53.072 -11.888 -36.396 1.00 85.12 278 ARG A N 1
ATOM 2207 C CA . ARG A 1 278 ? 52.634 -10.788 -37.259 1.00 85.12 278 ARG A CA 1
ATOM 2208 C C . ARG A 1 278 ? 52.810 -9.428 -36.573 1.00 85.12 278 ARG A C 1
ATOM 2210 O O . ARG A 1 278 ? 53.403 -8.534 -37.169 1.00 85.12 278 ARG A O 1
ATOM 2217 N N . SER A 1 279 ? 52.421 -9.287 -35.302 1.00 85.44 279 SER A N 1
ATOM 2218 C CA . SER A 1 279 ? 52.598 -8.037 -34.540 1.00 85.44 279 SER A CA 1
ATOM 2219 C C . SER A 1 279 ? 54.065 -7.604 -34.414 1.00 85.44 279 SER A C 1
ATOM 2221 O O . SER A 1 279 ? 54.372 -6.420 -34.545 1.00 85.44 279 SER A O 1
ATOM 2223 N N . SER A 1 280 ? 54.985 -8.549 -34.179 1.00 85.12 280 SER A N 1
ATOM 2224 C CA . SER A 1 280 ? 56.423 -8.245 -34.105 1.00 85.12 280 SER A CA 1
ATOM 2225 C C . SER A 1 280 ? 56.977 -7.814 -35.466 1.00 85.12 280 SER A C 1
ATOM 2227 O O . SER A 1 280 ? 57.667 -6.801 -35.547 1.00 85.12 280 SER A O 1
ATOM 2229 N N . ALA A 1 281 ? 56.627 -8.537 -36.536 1.00 86.06 281 ALA A N 1
ATOM 2230 C CA . ALA A 1 281 ? 57.069 -8.224 -37.895 1.00 86.06 281 ALA A CA 1
ATOM 2231 C C . ALA A 1 281 ? 56.550 -6.857 -38.381 1.00 86.06 281 ALA A C 1
ATOM 2233 O O . ALA A 1 281 ? 57.295 -6.074 -38.969 1.00 86.06 281 ALA A O 1
ATOM 2234 N N . VAL A 1 282 ? 55.287 -6.530 -38.084 1.00 89.12 282 VAL A N 1
ATOM 2235 C CA . VAL A 1 282 ? 54.693 -5.214 -38.377 1.00 89.12 282 VAL A CA 1
ATOM 2236 C C . VAL A 1 282 ? 55.429 -4.111 -37.618 1.00 89.12 282 VAL A C 1
ATOM 2238 O O . VAL A 1 282 ? 55.794 -3.101 -38.212 1.00 89.12 282 VAL A O 1
ATOM 2241 N N . CYS A 1 283 ? 55.711 -4.315 -36.328 1.00 90.25 283 CYS A N 1
ATOM 2242 C CA . CYS A 1 283 ? 56.450 -3.355 -35.506 1.00 90.25 283 CYS A CA 1
ATOM 2243 C C . CYS A 1 283 ? 57.841 -3.043 -36.087 1.00 90.25 283 CYS A C 1
ATOM 2245 O O . CYS A 1 283 ? 58.228 -1.879 -36.155 1.00 90.25 283 CYS A O 1
ATOM 2247 N N . GLU A 1 284 ? 58.582 -4.055 -36.544 1.00 89.06 284 GLU A N 1
ATOM 2248 C CA . GLU A 1 284 ? 59.900 -3.868 -37.169 1.00 89.06 284 GLU A CA 1
ATOM 2249 C C . GLU A 1 284 ? 59.820 -3.093 -38.488 1.00 89.06 284 GLU A C 1
ATOM 2251 O O . GLU A 1 284 ? 60.607 -2.171 -38.708 1.00 89.06 284 GLU A O 1
ATOM 2256 N N . ARG A 1 285 ? 58.832 -3.395 -39.337 1.00 90.69 285 ARG A N 1
ATOM 2257 C CA . ARG A 1 285 ? 58.633 -2.682 -40.609 1.00 90.69 285 ARG A CA 1
ATOM 2258 C C . ARG A 1 285 ? 58.215 -1.226 -40.417 1.00 90.69 285 ARG A C 1
ATOM 2260 O O . ARG A 1 285 ? 58.697 -0.356 -41.133 1.00 90.69 285 ARG A O 1
ATOM 2267 N N . ILE A 1 286 ? 57.371 -0.943 -39.427 1.00 91.69 286 ILE A N 1
ATOM 2268 C CA . ILE A 1 286 ? 56.973 0.430 -39.093 1.00 91.69 286 ILE A CA 1
ATOM 2269 C C . ILE A 1 286 ? 58.157 1.214 -38.502 1.00 91.69 286 ILE A C 1
ATOM 2271 O O . ILE A 1 286 ? 58.348 2.381 -38.838 1.00 91.69 286 ILE A O 1
ATOM 2275 N N . LYS A 1 287 ? 59.003 0.578 -37.679 1.00 90.75 287 LYS A N 1
ATOM 2276 C CA . LYS A 1 287 ? 60.250 1.202 -37.203 1.00 90.75 287 LYS A CA 1
ATOM 2277 C C . LYS A 1 287 ? 61.183 1.570 -38.354 1.00 90.75 287 LYS A C 1
ATOM 2279 O O . LYS A 1 287 ? 61.793 2.632 -38.309 1.00 90.75 287 LYS A O 1
ATOM 2284 N N . ALA A 1 288 ? 61.269 0.729 -39.386 1.00 89.12 288 ALA A N 1
ATOM 2285 C CA . ALA A 1 288 ? 62.072 1.015 -40.576 1.00 89.12 288 ALA A CA 1
ATOM 2286 C C . ALA A 1 288 ? 61.562 2.232 -41.377 1.00 89.12 288 ALA A C 1
ATOM 2288 O O . ALA A 1 288 ? 62.357 2.885 -42.045 1.00 89.12 288 ALA A O 1
ATOM 2289 N N . LEU A 1 289 ? 60.272 2.583 -41.266 1.00 86.81 289 LEU A N 1
ATOM 2290 C CA . LEU A 1 289 ? 59.701 3.823 -41.816 1.00 86.81 289 LEU A CA 1
ATOM 2291 C C . LEU A 1 289 ? 60.005 5.079 -40.974 1.00 86.81 289 LEU A C 1
ATOM 2293 O O . LEU A 1 289 ? 59.638 6.177 -41.381 1.00 86.81 289 LEU A O 1
ATOM 2297 N N . GLY A 1 290 ? 60.652 4.939 -39.811 1.00 85.88 290 GLY A N 1
ATOM 2298 C CA . GLY A 1 290 ? 61.042 6.060 -38.948 1.00 85.88 290 GLY A CA 1
ATOM 2299 C C . GLY A 1 290 ? 60.062 6.403 -37.821 1.00 85.88 290 GLY A C 1
ATOM 2300 O O . GLY A 1 290 ? 60.279 7.388 -37.120 1.00 85.88 290 GLY A O 1
ATOM 2301 N N . TYR A 1 291 ? 59.011 5.607 -37.600 1.00 87.75 291 TYR A N 1
ATOM 2302 C CA . TYR A 1 291 ? 58.059 5.840 -36.507 1.00 87.75 291 TYR A CA 1
ATOM 2303 C C . TYR A 1 291 ? 58.514 5.214 -35.184 1.00 87.75 291 TYR A C 1
ATOM 2305 O O . TYR A 1 291 ? 58.873 4.032 -35.118 1.00 87.75 291 TYR A O 1
ATOM 2313 N N . GLU A 1 292 ? 58.374 5.965 -34.090 1.00 89.00 292 GLU A N 1
ATOM 2314 C CA . GLU A 1 292 ? 58.536 5.441 -32.731 1.00 89.00 292 GLU A CA 1
ATOM 2315 C C . GLU A 1 292 ? 57.421 4.439 -32.410 1.00 89.00 292 GLU A C 1
ATOM 2317 O O . GLU A 1 292 ? 56.278 4.808 -32.126 1.00 89.00 292 GLU A O 1
ATOM 2322 N N . THR A 1 293 ? 57.763 3.151 -32.481 1.00 90.81 293 THR A N 1
ATOM 2323 C CA . THR A 1 293 ? 56.794 2.053 -32.403 1.00 90.81 293 THR A CA 1
ATOM 2324 C C . THR A 1 293 ? 57.219 1.011 -31.382 1.00 90.81 293 THR A C 1
ATOM 2326 O O . THR A 1 293 ? 58.393 0.647 -31.280 1.00 90.81 293 THR A O 1
ATOM 2329 N N . THR A 1 294 ? 56.257 0.466 -30.648 1.00 90.00 294 THR A N 1
ATOM 2330 C CA . THR A 1 294 ? 56.462 -0.679 -29.755 1.00 90.00 294 THR A CA 1
ATOM 2331 C C . THR A 1 294 ? 55.399 -1.740 -30.006 1.00 90.00 294 THR A C 1
ATOM 2333 O O . THR A 1 294 ? 54.402 -1.473 -30.679 1.00 90.00 294 THR A O 1
ATOM 2336 N N . PHE A 1 295 ? 55.611 -2.959 -29.505 1.00 89.25 295 PHE A N 1
ATOM 2337 C CA . PHE A 1 295 ? 54.588 -3.997 -29.570 1.00 89.25 295 PHE A CA 1
ATOM 2338 C C . PHE A 1 295 ? 54.342 -4.655 -28.220 1.00 89.25 295 PHE A C 1
ATOM 2340 O O . PHE A 1 295 ? 55.256 -4.808 -27.406 1.00 89.25 295 PHE A O 1
ATOM 2347 N N . THR A 1 296 ? 53.099 -5.073 -27.995 1.00 86.00 296 THR A N 1
ATOM 2348 C CA . THR A 1 296 ? 52.706 -5.808 -26.793 1.00 86.00 296 THR A CA 1
ATOM 2349 C C . THR A 1 296 ? 51.819 -7.007 -27.134 1.00 86.00 296 THR A C 1
ATOM 2351 O O . THR A 1 296 ? 51.007 -6.962 -28.051 1.00 86.00 296 THR A O 1
ATOM 2354 N N . SER A 1 297 ? 52.019 -8.128 -26.439 1.00 84.31 297 SER A N 1
ATOM 2355 C CA . SER A 1 297 ? 51.213 -9.350 -26.591 1.00 84.31 297 SER A CA 1
ATOM 2356 C C . SER A 1 297 ? 51.235 -10.164 -25.299 1.00 84.31 297 SER A C 1
ATOM 2358 O O . SER A 1 297 ? 52.163 -10.022 -24.497 1.00 84.31 297 SER A O 1
ATOM 2360 N N . SER A 1 298 ? 50.248 -11.043 -25.101 1.00 72.94 298 SER A N 1
ATOM 2361 C CA . SER A 1 298 ? 50.078 -11.852 -23.875 1.00 72.94 298 SER A CA 1
ATOM 2362 C C . SER A 1 298 ? 51.312 -12.691 -23.516 1.00 72.94 298 SER A C 1
ATOM 2364 O O . SER A 1 298 ? 51.634 -12.863 -22.342 1.00 72.94 298 SER A O 1
ATOM 2366 N N . SER A 1 299 ? 52.043 -13.149 -24.532 1.00 69.31 299 SER A N 1
ATOM 2367 C CA . SER A 1 299 ? 53.252 -13.972 -24.408 1.00 69.31 299 SER A CA 1
ATOM 2368 C C . SER A 1 299 ? 54.517 -13.224 -23.962 1.00 69.31 299 SER A C 1
ATOM 2370 O O . SER A 1 299 ? 55.525 -13.856 -23.641 1.00 69.31 299 SER A O 1
ATOM 2372 N N . LEU A 1 300 ? 54.510 -11.886 -23.962 1.00 79.69 300 LEU A N 1
ATOM 2373 C CA . LEU A 1 300 ? 55.650 -11.109 -23.483 1.00 79.69 300 LEU A CA 1
ATOM 2374 C C . LEU A 1 300 ? 55.728 -11.143 -21.954 1.00 79.69 300 LEU A C 1
ATOM 2376 O O . LEU A 1 300 ? 54.721 -11.024 -21.246 1.00 79.69 300 LEU A O 1
ATOM 2380 N N . ALA A 1 301 ? 56.960 -11.204 -21.444 1.00 78.31 301 ALA A N 1
ATOM 2381 C CA . ALA A 1 301 ? 57.233 -11.032 -20.023 1.00 78.31 301 ALA A CA 1
ATOM 2382 C C . ALA A 1 301 ? 56.624 -9.714 -19.510 1.00 78.31 301 ALA A C 1
ATOM 2384 O O . ALA A 1 301 ? 56.720 -8.680 -20.179 1.00 78.31 301 ALA A O 1
ATOM 2385 N N . GLN A 1 302 ? 56.035 -9.744 -18.308 1.00 71.88 302 GLN A N 1
ATOM 2386 C CA . GLN A 1 302 ? 55.278 -8.618 -17.747 1.00 71.88 302 GLN A CA 1
ATOM 2387 C C . GLN A 1 302 ? 56.070 -7.306 -17.777 1.00 71.88 302 GLN A C 1
ATOM 2389 O O . GLN A 1 302 ? 55.546 -6.285 -18.203 1.00 71.88 302 GLN A O 1
ATOM 2394 N N . ASN A 1 303 ? 57.356 -7.341 -17.422 1.00 78.44 303 ASN A N 1
ATOM 2395 C CA . ASN A 1 303 ? 58.211 -6.151 -17.399 1.00 78.44 303 ASN A CA 1
ATOM 2396 C C . ASN A 1 303 ? 58.295 -5.446 -18.764 1.00 78.44 303 ASN A C 1
ATOM 2398 O O . ASN A 1 303 ? 58.334 -4.218 -18.820 1.00 78.44 303 ASN A O 1
ATOM 2402 N N . ARG A 1 304 ? 58.284 -6.204 -19.871 1.00 80.88 304 ARG A N 1
ATOM 2403 C CA . ARG A 1 304 ? 58.280 -5.634 -21.227 1.00 80.88 304 ARG A CA 1
ATOM 2404 C C . ARG A 1 304 ? 56.918 -5.040 -21.588 1.00 80.88 304 ARG A C 1
ATOM 2406 O O . ARG A 1 304 ? 56.891 -3.962 -22.170 1.00 80.88 304 ARG A O 1
ATOM 2413 N N . ARG A 1 305 ? 55.815 -5.685 -21.190 1.00 79.75 305 ARG A N 1
ATOM 2414 C CA . ARG A 1 305 ? 54.451 -5.155 -21.378 1.00 79.75 305 ARG A CA 1
ATOM 2415 C C . ARG A 1 305 ? 54.241 -3.851 -20.614 1.00 79.75 305 ARG A C 1
ATOM 2417 O O . ARG A 1 305 ? 53.845 -2.854 -21.206 1.00 79.75 305 ARG A O 1
ATOM 2424 N N . THR A 1 306 ? 54.611 -3.825 -19.334 1.00 76.50 306 THR A N 1
ATOM 2425 C CA . THR A 1 306 ? 54.542 -2.621 -18.495 1.00 76.50 306 THR A CA 1
ATOM 2426 C C . THR A 1 306 ? 55.396 -1.491 -19.066 1.00 76.50 306 THR A C 1
ATOM 2428 O O . THR A 1 306 ? 54.981 -0.335 -19.035 1.00 76.50 306 THR A O 1
ATOM 2431 N N . LYS A 1 307 ? 56.577 -1.805 -19.624 1.00 83.69 307 LYS A N 1
ATOM 2432 C CA . LYS A 1 307 ? 57.416 -0.816 -20.313 1.00 83.69 307 LYS A CA 1
ATOM 2433 C C . LYS A 1 307 ? 56.727 -0.261 -21.564 1.00 83.69 307 LYS A C 1
ATOM 2435 O O . LYS A 1 307 ? 56.617 0.952 -21.671 1.00 83.69 307 LYS A O 1
ATOM 2440 N N . ALA A 1 308 ? 56.224 -1.121 -22.451 1.00 84.19 308 ALA A N 1
ATOM 2441 C CA . ALA A 1 308 ? 55.522 -0.705 -23.668 1.00 84.19 308 ALA A CA 1
ATOM 2442 C C . ALA A 1 308 ? 54.318 0.202 -23.359 1.00 84.19 308 ALA A C 1
ATOM 2444 O O . ALA A 1 308 ? 54.171 1.261 -23.964 1.00 84.19 308 ALA A O 1
ATOM 2445 N N . MET A 1 309 ? 53.515 -0.163 -22.355 1.00 82.75 309 MET A N 1
ATOM 2446 C CA . MET A 1 309 ? 52.392 0.659 -21.899 1.00 82.75 309 MET A CA 1
ATOM 2447 C C . MET A 1 309 ? 52.857 1.992 -21.308 1.00 82.75 309 MET A C 1
ATOM 2449 O O . MET A 1 309 ? 52.320 3.041 -21.650 1.00 82.75 309 MET A O 1
ATOM 2453 N N . ARG A 1 310 ? 53.890 1.984 -20.458 1.00 82.38 310 ARG A N 1
ATOM 2454 C CA . ARG A 1 310 ? 54.468 3.209 -19.886 1.00 82.38 310 ARG A CA 1
ATOM 2455 C C . ARG A 1 310 ? 55.008 4.147 -20.967 1.00 82.38 310 ARG A C 1
ATOM 2457 O O . ARG A 1 310 ? 54.853 5.356 -20.825 1.00 82.38 310 ARG A O 1
ATOM 2464 N N . ASP A 1 311 ? 55.647 3.614 -22.002 1.00 85.44 311 ASP A N 1
ATOM 2465 C CA . ASP A 1 311 ? 56.178 4.408 -23.112 1.00 85.44 311 ASP A CA 1
ATOM 2466 C C . ASP A 1 311 ? 55.034 5.044 -23.921 1.00 85.44 311 ASP A C 1
ATOM 2468 O O . ASP A 1 311 ? 55.120 6.224 -24.259 1.00 85.44 311 ASP A O 1
ATOM 2472 N N . MET A 1 312 ? 53.921 4.326 -24.114 1.00 83.88 312 MET A N 1
ATOM 2473 C CA . MET A 1 312 ? 52.695 4.868 -24.713 1.00 83.88 312 MET A CA 1
ATOM 2474 C C . MET A 1 312 ? 52.085 6.002 -23.866 1.00 83.88 312 MET A C 1
ATOM 2476 O O . MET A 1 312 ? 51.839 7.087 -24.392 1.00 83.88 312 MET A O 1
ATOM 2480 N N . TYR A 1 313 ? 51.920 5.796 -22.550 1.00 80.00 313 TYR A N 1
ATOM 2481 C CA . TYR A 1 313 ? 51.392 6.806 -21.614 1.00 80.00 313 TYR A CA 1
ATOM 2482 C C . TYR A 1 313 ? 52.265 8.059 -21.506 1.00 80.00 313 TYR A C 1
ATOM 2484 O O . TYR A 1 313 ? 51.758 9.152 -21.278 1.00 80.00 313 TYR A O 1
ATOM 2492 N N . LYS A 1 314 ? 53.588 7.909 -21.635 1.00 82.06 314 LYS A N 1
ATOM 2493 C CA . LYS A 1 314 ? 54.554 9.017 -21.560 1.00 82.06 314 LYS A CA 1
ATOM 2494 C C . LYS A 1 314 ? 54.829 9.680 -22.913 1.00 82.06 314 LYS A C 1
ATOM 2496 O O . LYS A 1 314 ? 55.764 10.472 -22.989 1.00 82.06 314 LYS A O 1
ATOM 2501 N N . HIS A 1 315 ? 54.074 9.338 -23.958 1.00 80.56 315 HIS A N 1
ATOM 2502 C CA . HIS A 1 315 ? 54.263 9.850 -25.322 1.00 80.56 315 HIS A CA 1
ATOM 2503 C C . HIS A 1 315 ? 55.653 9.598 -25.915 1.00 80.56 315 HIS A C 1
ATOM 2505 O O . HIS A 1 315 ? 56.117 10.354 -26.756 1.00 80.56 315 HIS A O 1
ATOM 2511 N N . LYS A 1 316 ? 56.314 8.517 -25.494 1.00 83.44 316 LYS A N 1
ATOM 2512 C CA . LYS A 1 316 ? 57.588 8.049 -26.070 1.00 83.44 316 LYS A CA 1
ATOM 2513 C C . LYS A 1 316 ? 57.389 7.053 -27.217 1.00 83.44 316 LYS A C 1
ATOM 2515 O O . LYS A 1 316 ? 58.317 6.360 -27.619 1.00 83.44 316 LYS A O 1
ATOM 2520 N N . CYS A 1 317 ? 56.137 6.857 -27.610 1.00 85.06 317 CYS A N 1
ATOM 2521 C CA . CYS A 1 317 ? 55.715 5.912 -28.622 1.00 85.06 317 CYS A CA 1
ATOM 2522 C C . CYS A 1 317 ? 54.499 6.502 -29.333 1.00 85.06 317 CYS A C 1
ATOM 2524 O O . CYS A 1 317 ? 53.515 6.871 -28.681 1.00 85.06 317 CYS A O 1
ATOM 2526 N N . GLN A 1 318 ? 54.574 6.591 -30.658 1.00 87.69 318 GLN A N 1
ATOM 2527 C CA . GLN A 1 318 ? 53.502 7.117 -31.498 1.00 87.69 318 GLN A CA 1
ATOM 2528 C C . GLN A 1 318 ? 52.567 5.997 -31.972 1.00 87.69 318 GLN A C 1
ATOM 2530 O O . GLN A 1 318 ? 51.362 6.214 -32.093 1.00 87.69 318 GLN A O 1
ATOM 2535 N N . ILE A 1 319 ? 53.104 4.793 -32.211 1.00 91.94 319 ILE A N 1
ATOM 2536 C CA . ILE A 1 319 ? 52.340 3.644 -32.713 1.00 91.94 319 ILE A CA 1
ATOM 2537 C C . ILE A 1 319 ? 52.516 2.432 -31.791 1.00 91.94 319 ILE A C 1
ATOM 2539 O O . ILE A 1 319 ? 53.632 1.974 -31.545 1.00 91.94 319 ILE A O 1
ATOM 2543 N N . LEU A 1 320 ? 51.411 1.869 -31.305 1.00 91.38 320 LEU A N 1
ATOM 2544 C CA . LEU A 1 320 ? 51.408 0.625 -30.534 1.00 91.38 320 LEU A CA 1
ATOM 2545 C C . LEU A 1 320 ? 50.838 -0.516 -31.377 1.00 91.38 320 LEU A C 1
ATOM 2547 O O . LEU A 1 320 ? 49.655 -0.507 -31.704 1.00 91.38 320 LEU A O 1
ATOM 2551 N N . VAL A 1 321 ? 51.653 -1.528 -31.675 1.00 90.81 321 VAL A N 1
ATOM 2552 C CA . VAL A 1 321 ? 51.193 -2.755 -32.345 1.00 90.81 321 VAL A CA 1
ATOM 2553 C C . VAL A 1 321 ? 50.838 -3.807 -31.301 1.00 90.81 321 VAL A C 1
ATOM 2555 O O . VAL A 1 321 ? 51.628 -4.107 -30.407 1.00 90.81 321 VAL A O 1
ATOM 2558 N N . THR A 1 322 ? 49.652 -4.391 -31.380 1.00 89.88 322 THR A N 1
ATOM 2559 C CA . THR A 1 322 ? 49.153 -5.234 -30.294 1.00 89.88 322 THR A CA 1
ATOM 2560 C C . THR A 1 322 ? 48.191 -6.317 -30.760 1.00 89.88 322 THR A C 1
ATOM 2562 O O . THR A 1 322 ? 47.607 -6.248 -31.837 1.00 89.88 322 THR A O 1
ATOM 2565 N N . THR A 1 323 ? 48.063 -7.346 -29.931 1.00 86.62 323 THR A N 1
ATOM 2566 C CA . THR A 1 323 ? 46.996 -8.356 -30.009 1.00 86.62 323 THR A CA 1
ATOM 2567 C C . THR A 1 323 ? 45.777 -7.905 -29.195 1.00 86.62 323 THR A C 1
ATOM 2569 O O . THR A 1 323 ? 45.803 -6.851 -28.558 1.00 86.62 323 THR A O 1
ATOM 2572 N N . ASP A 1 324 ? 44.749 -8.745 -29.089 1.00 77.50 324 ASP A N 1
ATOM 2573 C CA . ASP A 1 324 ? 43.559 -8.451 -28.277 1.00 77.50 324 ASP A CA 1
ATOM 2574 C C . ASP A 1 324 ? 43.811 -8.231 -26.787 1.00 77.50 324 ASP A C 1
ATOM 2576 O O . ASP A 1 324 ? 42.939 -7.702 -26.102 1.00 77.50 324 ASP A O 1
ATOM 2580 N N . LEU A 1 325 ? 45.019 -8.519 -26.291 1.00 71.12 325 LEU A N 1
ATOM 2581 C CA . LEU A 1 325 ? 45.426 -8.208 -24.919 1.00 71.12 325 LEU A CA 1
ATOM 2582 C C . LEU A 1 325 ? 45.103 -6.760 -24.506 1.00 71.12 325 LEU A C 1
ATOM 2584 O O . LEU A 1 325 ? 44.717 -6.528 -23.365 1.00 71.12 325 LEU A O 1
ATOM 2588 N N . THR A 1 326 ? 45.276 -5.790 -25.408 1.00 68.94 326 THR A N 1
ATOM 2589 C CA . THR A 1 326 ? 45.037 -4.366 -25.109 1.00 68.94 326 THR A CA 1
ATOM 2590 C C . THR A 1 326 ? 43.771 -3.819 -25.755 1.00 68.94 326 THR A C 1
ATOM 2592 O O . THR A 1 326 ? 43.573 -2.605 -25.777 1.00 68.94 326 THR A O 1
ATOM 2595 N N . SER A 1 327 ? 42.937 -4.693 -26.322 1.00 60.81 327 SER A N 1
ATOM 2596 C CA . SER A 1 327 ? 41.679 -4.289 -26.952 1.00 60.81 327 SER A CA 1
ATOM 2597 C C . SER A 1 327 ? 40.651 -3.824 -25.918 1.00 60.81 327 SER A C 1
ATOM 2599 O O . SER A 1 327 ? 39.910 -2.888 -26.195 1.00 60.81 327 SER A O 1
ATOM 2601 N N . ARG A 1 328 ? 40.652 -4.394 -24.702 1.00 73.06 328 ARG A N 1
ATOM 2602 C CA . ARG A 1 328 ? 39.670 -4.115 -23.634 1.00 73.06 328 ARG A CA 1
ATOM 2603 C C . ARG A 1 328 ? 40.294 -3.380 -22.438 1.00 73.06 328 ARG A C 1
ATOM 2605 O O . ARG A 1 328 ? 41.495 -3.482 -22.200 1.00 73.06 328 ARG A O 1
ATOM 2612 N N . GLY A 1 329 ? 39.494 -2.576 -21.729 1.00 61.91 329 GLY A N 1
ATOM 2613 C CA . GLY A 1 329 ? 39.793 -1.917 -20.442 1.00 61.91 329 GLY A CA 1
ATOM 2614 C C . GLY A 1 329 ? 40.958 -0.915 -20.319 1.00 61.91 329 GLY A C 1
ATOM 2615 O O . GLY A 1 329 ? 40.869 -0.014 -19.498 1.00 61.91 329 GLY A O 1
ATOM 2616 N N . ILE A 1 330 ? 41.992 -0.962 -21.166 1.00 73.88 330 ILE A N 1
ATOM 2617 C CA . ILE A 1 330 ? 43.185 -0.095 -21.070 1.00 73.88 330 ILE A CA 1
ATOM 2618 C C . ILE A 1 330 ? 42.926 1.341 -21.529 1.00 73.88 330 ILE A C 1
ATOM 2620 O O . ILE A 1 330 ? 42.643 1.512 -22.717 1.00 73.88 330 ILE A O 1
ATOM 2624 N N . ASP A 1 331 ? 43.055 2.342 -20.652 1.00 69.38 331 ASP A N 1
ATOM 2625 C CA . ASP A 1 331 ? 42.921 3.777 -20.956 1.00 69.38 331 ASP A CA 1
ATOM 2626 C C . ASP A 1 331 ? 44.084 4.313 -21.789 1.00 69.38 331 ASP A C 1
ATOM 2628 O O . ASP A 1 331 ? 45.228 4.028 -21.464 1.00 69.38 331 ASP A O 1
ATOM 2632 N N . LEU A 1 332 ? 43.815 5.057 -22.860 1.00 76.44 332 LEU A N 1
ATOM 2633 C CA . LEU A 1 332 ? 44.816 5.641 -23.762 1.00 76.44 332 LEU A CA 1
ATOM 2634 C C . LEU A 1 332 ? 44.290 6.992 -24.271 1.00 76.44 332 LEU A C 1
ATOM 2636 O O . LEU A 1 332 ? 43.843 7.110 -25.409 1.00 76.44 332 LEU A O 1
ATOM 2640 N N . ASP A 1 333 ? 44.343 8.010 -23.410 1.00 68.81 333 ASP A N 1
ATOM 2641 C CA . ASP A 1 333 ? 43.691 9.325 -23.576 1.00 68.81 333 ASP A CA 1
ATOM 2642 C C . ASP A 1 333 ? 44.002 10.091 -24.872 1.00 68.81 333 ASP A C 1
ATOM 2644 O O . ASP A 1 333 ? 43.291 11.035 -25.232 1.00 68.81 333 ASP A O 1
ATOM 2648 N N . TYR A 1 334 ? 45.107 9.750 -25.533 1.00 76.62 334 TYR A N 1
ATOM 2649 C CA . TYR A 1 334 ? 45.640 10.475 -26.686 1.00 76.62 334 TYR A CA 1
ATOM 2650 C C . TYR A 1 334 ? 45.589 9.673 -27.985 1.00 76.62 334 TYR A C 1
ATOM 2652 O O . TYR A 1 334 ? 46.019 10.179 -29.022 1.00 76.62 334 TYR A O 1
ATOM 2660 N N . VAL A 1 335 ? 45.050 8.452 -27.942 1.00 86.00 335 VAL A N 1
ATOM 2661 C CA . VAL A 1 335 ? 44.812 7.659 -29.146 1.00 86.00 335 VAL A CA 1
ATOM 2662 C C . VAL A 1 335 ? 43.602 8.232 -29.871 1.00 86.00 335 VAL A C 1
ATOM 2664 O O . VAL A 1 335 ? 42.473 8.183 -29.384 1.00 86.00 335 VAL A O 1
ATOM 2667 N N . ASP A 1 336 ? 43.852 8.790 -31.048 1.00 86.31 336 ASP A N 1
ATOM 2668 C CA . ASP A 1 336 ? 42.830 9.319 -31.949 1.00 86.31 336 ASP A CA 1
ATOM 2669 C C . ASP A 1 336 ? 42.663 8.468 -33.215 1.00 86.31 336 ASP A C 1
ATOM 2671 O O . ASP A 1 336 ? 41.752 8.726 -34.004 1.00 86.31 336 ASP A O 1
ATOM 2675 N N . PHE A 1 337 ? 43.472 7.413 -33.375 1.00 89.06 337 PHE A N 1
ATOM 2676 C CA . PHE A 1 337 ? 43.395 6.508 -34.518 1.00 89.06 337 PHE A CA 1
ATOM 2677 C C . PHE A 1 337 ? 43.580 5.034 -34.129 1.00 89.06 337 PHE A C 1
ATOM 2679 O O . PHE A 1 337 ? 44.502 4.674 -33.394 1.00 89.06 337 PHE A O 1
ATOM 2686 N N . VAL A 1 338 ? 42.722 4.161 -34.654 1.00 91.06 338 VAL A N 1
ATOM 2687 C CA . VAL A 1 338 ? 42.820 2.702 -34.496 1.00 91.06 338 VAL A CA 1
ATOM 2688 C C . VAL A 1 338 ? 42.849 2.042 -35.868 1.00 91.06 338 VAL A C 1
ATOM 2690 O O . VAL A 1 338 ? 42.027 2.362 -36.721 1.00 91.06 338 VAL A O 1
ATOM 2693 N N . ILE A 1 339 ? 43.763 1.094 -36.078 1.00 92.25 339 ILE A N 1
ATOM 2694 C CA . ILE A 1 339 ? 43.826 0.276 -37.295 1.00 92.25 339 ILE A CA 1
ATOM 2695 C C . ILE A 1 339 ? 43.699 -1.198 -36.919 1.00 92.25 339 ILE A C 1
ATOM 2697 O O . ILE A 1 339 ? 44.495 -1.713 -36.140 1.00 92.25 339 ILE A O 1
ATOM 2701 N N . SER A 1 340 ? 42.733 -1.901 -37.498 1.00 92.69 340 SER A N 1
ATOM 2702 C CA . SER A 1 340 ? 42.614 -3.356 -37.388 1.00 92.69 340 SER A CA 1
ATOM 2703 C C . SER A 1 340 ? 43.144 -4.006 -38.662 1.00 92.69 340 SER A C 1
ATOM 2705 O O . SER A 1 340 ? 42.528 -3.886 -39.719 1.00 92.69 340 SER A O 1
ATOM 2707 N N . MET A 1 341 ? 44.296 -4.677 -38.557 1.00 89.81 341 MET A N 1
ATOM 2708 C CA . MET A 1 341 ? 44.895 -5.447 -39.657 1.00 89.81 341 MET A CA 1
ATOM 2709 C C . MET A 1 341 ? 44.132 -6.747 -39.904 1.00 89.81 341 MET A C 1
ATOM 2711 O O . MET A 1 341 ? 43.933 -7.156 -41.041 1.00 89.81 341 MET A O 1
ATOM 2715 N N . ASP A 1 342 ? 43.693 -7.387 -38.826 1.00 86.88 342 ASP A N 1
ATOM 2716 C CA . ASP A 1 342 ? 42.896 -8.607 -38.862 1.00 86.88 342 ASP A CA 1
ATOM 2717 C C . ASP A 1 342 ? 41.558 -8.336 -38.166 1.00 86.88 342 ASP A C 1
ATOM 2719 O O . ASP A 1 342 ? 41.520 -7.605 -37.170 1.00 86.88 342 ASP A O 1
ATOM 2723 N N . LEU A 1 343 ? 40.468 -8.934 -38.649 1.00 87.50 343 LEU A N 1
ATOM 2724 C CA . LEU A 1 343 ? 39.193 -8.909 -37.930 1.00 87.50 343 LEU A CA 1
ATOM 2725 C C . LEU A 1 343 ? 39.292 -9.743 -36.645 1.00 87.50 343 LEU A C 1
ATOM 2727 O O . LEU A 1 343 ? 39.919 -10.804 -36.657 1.00 87.50 343 LEU A O 1
ATOM 2731 N N . PRO A 1 344 ? 38.709 -9.288 -35.524 1.00 85.12 344 PRO A N 1
ATOM 2732 C CA . PRO A 1 344 ? 38.605 -10.117 -34.329 1.00 85.12 344 PRO A CA 1
ATOM 2733 C C . PRO A 1 344 ? 37.676 -11.310 -34.573 1.00 85.12 344 PRO A C 1
ATOM 2735 O O . PRO A 1 344 ? 36.822 -11.277 -35.454 1.00 85.12 344 PRO A O 1
ATOM 2738 N N . ASN A 1 345 ? 37.827 -12.358 -33.763 1.00 79.94 345 ASN A N 1
ATOM 2739 C CA . ASN A 1 345 ? 37.011 -13.571 -33.882 1.00 79.94 345 ASN A CA 1
ATOM 2740 C C . ASN A 1 345 ? 35.564 -13.371 -33.404 1.00 79.94 345 ASN A C 1
ATOM 2742 O O . ASN A 1 345 ? 34.682 -14.116 -33.819 1.00 79.94 345 ASN A O 1
ATOM 2746 N N . ASP A 1 346 ? 35.326 -12.386 -32.539 1.00 80.31 346 ASP A N 1
ATOM 2747 C CA . ASP A 1 346 ? 34.026 -12.084 -31.946 1.00 80.31 346 ASP A CA 1
ATOM 2748 C C . ASP A 1 346 ? 33.659 -10.601 -32.103 1.00 80.31 346 ASP A C 1
ATOM 2750 O O . ASP A 1 346 ? 34.521 -9.722 -32.228 1.00 80.31 346 ASP A O 1
ATOM 2754 N N . HIS A 1 347 ? 32.354 -10.327 -32.095 1.00 82.25 347 HIS A N 1
ATOM 2755 C CA . HIS A 1 347 ? 31.814 -8.997 -32.357 1.00 82.25 347 HIS A CA 1
ATOM 2756 C C . HIS A 1 347 ? 32.084 -8.010 -31.205 1.00 82.25 347 HIS A C 1
ATOM 2758 O O . HIS A 1 347 ? 32.332 -6.828 -31.448 1.00 82.25 347 HIS A O 1
ATOM 2764 N N . GLU A 1 348 ? 32.113 -8.475 -29.953 1.00 77.38 348 GLU A N 1
ATOM 2765 C CA . GLU A 1 348 ? 32.380 -7.619 -28.790 1.00 77.38 348 GLU A CA 1
ATOM 2766 C C . GLU A 1 348 ? 33.804 -7.050 -28.840 1.00 77.38 348 GLU A C 1
ATOM 2768 O O . GLU A 1 348 ? 34.021 -5.847 -28.670 1.00 77.38 348 GLU A O 1
ATOM 2773 N N . THR A 1 349 ? 34.792 -7.896 -29.147 1.00 82.31 349 THR A N 1
ATOM 2774 C CA . THR A 1 349 ? 36.191 -7.486 -29.303 1.00 82.31 349 THR A CA 1
ATOM 2775 C C . THR A 1 349 ? 36.342 -6.407 -30.377 1.00 82.31 349 THR A C 1
ATOM 2777 O O . THR A 1 349 ? 37.150 -5.493 -30.199 1.00 82.31 349 THR A O 1
ATOM 2780 N N . TYR A 1 350 ? 35.538 -6.436 -31.447 1.00 86.31 350 TYR A N 1
ATOM 2781 C CA . TYR A 1 350 ? 35.523 -5.368 -32.452 1.00 86.31 350 TYR A CA 1
ATOM 2782 C C . TYR A 1 350 ? 35.164 -4.010 -31.840 1.00 86.31 350 TYR A C 1
ATOM 2784 O O . TYR A 1 350 ? 35.934 -3.054 -31.980 1.00 86.31 350 TYR A O 1
ATOM 2792 N N . LEU A 1 351 ? 34.056 -3.938 -31.093 1.00 81.56 351 LEU A N 1
ATOM 2793 C CA . LEU A 1 351 ? 33.614 -2.713 -30.416 1.00 81.56 351 LEU A CA 1
ATOM 2794 C C . LEU A 1 351 ? 34.669 -2.189 -29.431 1.00 81.56 351 LEU A C 1
ATOM 2796 O O . LEU A 1 351 ? 34.918 -0.982 -29.350 1.00 81.56 351 LEU A O 1
ATOM 2800 N N . HIS A 1 352 ? 35.344 -3.085 -28.713 1.00 79.44 352 HIS A N 1
ATOM 2801 C CA . HIS A 1 352 ? 36.394 -2.695 -27.775 1.00 79.44 352 HIS A CA 1
ATOM 2802 C C . HIS A 1 352 ? 37.659 -2.164 -28.462 1.00 79.44 352 HIS A C 1
ATOM 2804 O O . HIS A 1 352 ? 38.234 -1.175 -27.982 1.00 79.44 352 HIS A O 1
ATOM 2810 N N . ARG A 1 353 ? 38.071 -2.779 -29.585 1.00 85.81 353 ARG A N 1
ATOM 2811 C CA . ARG A 1 353 ? 39.206 -2.325 -30.406 1.00 85.81 353 ARG A CA 1
ATOM 2812 C C . ARG A 1 353 ? 38.970 -0.913 -30.920 1.00 85.81 353 ARG A C 1
ATOM 2814 O O . ARG A 1 353 ? 39.809 -0.045 -30.684 1.00 85.81 353 ARG A O 1
ATOM 2821 N N . ILE A 1 354 ? 37.829 -0.663 -31.568 1.00 85.81 354 ILE A N 1
ATOM 2822 C CA . ILE A 1 354 ? 37.517 0.672 -32.100 1.00 85.81 354 ILE A CA 1
ATOM 2823 C C . ILE A 1 354 ? 37.382 1.695 -30.965 1.00 85.81 354 ILE A C 1
ATOM 2825 O O . ILE A 1 354 ? 37.928 2.790 -31.067 1.00 85.81 354 ILE A O 1
ATOM 2829 N N . GLY A 1 355 ? 36.794 1.299 -29.828 1.00 77.06 355 GLY A N 1
ATOM 2830 C CA . GLY A 1 355 ? 36.640 2.122 -28.624 1.00 77.06 355 GLY A CA 1
ATOM 2831 C C . GLY A 1 355 ? 37.943 2.476 -27.895 1.00 77.06 355 GLY A C 1
ATOM 2832 O O . GLY A 1 355 ? 37.893 3.060 -26.811 1.00 77.06 355 GLY A O 1
ATOM 2833 N N . ARG A 1 356 ? 39.118 2.115 -28.439 1.00 82.56 356 ARG A N 1
ATOM 2834 C CA . ARG A 1 356 ? 40.409 2.660 -27.987 1.00 82.56 356 ARG A CA 1
ATOM 2835 C C . ARG A 1 356 ? 40.627 4.099 -28.447 1.00 82.56 356 ARG A C 1
ATOM 2837 O O . ARG A 1 356 ? 41.350 4.821 -27.767 1.00 82.56 356 ARG A O 1
ATOM 2844 N N . ALA A 1 357 ? 40.012 4.498 -29.559 1.00 78.25 357 ALA A N 1
ATOM 2845 C CA . ALA A 1 357 ? 39.934 5.891 -29.975 1.00 78.25 357 ALA A CA 1
ATOM 2846 C C . ALA A 1 357 ? 38.703 6.573 -29.356 1.00 78.25 357 ALA A C 1
ATOM 2848 O O . ALA A 1 357 ? 37.771 5.913 -28.905 1.00 78.25 357 ALA A O 1
ATOM 2849 N N . GLY A 1 358 ? 38.693 7.906 -29.334 1.00 69.81 358 GLY A N 1
ATOM 2850 C CA . GLY A 1 358 ? 37.496 8.683 -28.992 1.00 69.81 358 GLY A CA 1
ATOM 2851 C C . GLY A 1 358 ? 37.044 8.612 -27.526 1.00 69.81 358 GLY A C 1
ATOM 2852 O O . GLY A 1 358 ? 35.866 8.774 -27.211 1.00 69.81 358 GLY A O 1
ATOM 2853 N N . ARG A 1 359 ? 37.976 8.357 -26.602 1.00 73.94 359 ARG A N 1
ATOM 2854 C CA . ARG A 1 359 ? 37.678 8.258 -25.170 1.00 73.94 359 ARG A CA 1
ATOM 2855 C C . ARG A 1 359 ? 37.232 9.564 -24.534 1.00 73.94 359 ARG A C 1
ATOM 2857 O O . ARG A 1 359 ? 37.690 10.640 -24.913 1.00 73.94 359 ARG A O 1
ATOM 2864 N N . PHE A 1 360 ? 36.358 9.433 -23.533 1.00 69.69 360 PHE A N 1
ATOM 2865 C CA . PHE A 1 360 ? 35.733 10.540 -22.817 1.00 69.69 360 PHE A CA 1
ATOM 2866 C C . PHE A 1 360 ? 35.251 11.649 -23.771 1.00 69.69 360 PHE A C 1
ATOM 2868 O O . PHE A 1 360 ? 35.418 12.838 -23.516 1.00 69.69 360 PHE A O 1
ATOM 2875 N N . GLY A 1 361 ? 34.661 11.237 -24.900 1.00 65.25 361 GLY A N 1
ATOM 2876 C CA . GLY A 1 361 ? 33.958 12.122 -25.825 1.00 65.25 361 GLY A CA 1
ATOM 2877 C C . GLY A 1 361 ? 34.888 12.903 -26.739 1.00 65.25 361 GLY A C 1
ATOM 2878 O O . GLY A 1 361 ? 34.474 13.883 -27.354 1.00 65.25 361 GLY A O 1
ATOM 2879 N N . ALA A 1 362 ? 36.152 12.482 -26.821 1.00 72.38 362 ALA A N 1
ATOM 2880 C CA . ALA A 1 362 ? 37.047 12.890 -27.885 1.00 72.38 362 ALA A CA 1
ATOM 2881 C C . ALA A 1 362 ? 36.589 12.298 -29.226 1.00 72.38 362 ALA A C 1
ATOM 2883 O O . ALA A 1 362 ? 35.957 11.246 -29.287 1.00 72.38 362 ALA A O 1
ATOM 2884 N N . PHE A 1 363 ? 36.966 12.955 -30.317 1.00 77.75 363 PHE A N 1
ATOM 2885 C CA . PHE A 1 363 ? 36.764 12.417 -31.659 1.00 77.75 363 PHE A CA 1
ATOM 2886 C C . PHE A 1 363 ? 37.946 11.542 -32.067 1.00 77.75 363 PHE A C 1
ATOM 2888 O O . PHE A 1 363 ? 39.095 11.866 -31.753 1.00 77.75 363 PHE A O 1
ATOM 2895 N N . GLY A 1 364 ? 37.664 10.462 -32.788 1.00 84.19 364 GLY A N 1
ATOM 2896 C CA . GLY A 1 364 ? 38.681 9.560 -33.317 1.00 84.19 364 GLY A CA 1
ATOM 2897 C C . GLY A 1 364 ? 38.214 8.802 -34.555 1.00 84.19 364 GLY A C 1
ATOM 2898 O O . GLY A 1 364 ? 37.046 8.865 -34.943 1.00 84.19 364 GLY A O 1
ATOM 2899 N N . CYS A 1 365 ? 39.140 8.084 -35.182 1.00 86.56 365 CYS A N 1
ATOM 2900 C CA . CYS A 1 365 ? 38.868 7.279 -36.369 1.00 86.56 365 CYS A CA 1
ATOM 2901 C C . CYS A 1 365 ? 39.304 5.826 -36.167 1.00 86.56 365 CYS A C 1
ATOM 2903 O O . CYS A 1 365 ? 40.321 5.552 -35.528 1.00 86.56 365 CYS A O 1
ATOM 2905 N N . ALA A 1 366 ? 38.550 4.899 -36.750 1.00 89.75 366 ALA A N 1
ATOM 2906 C CA . ALA A 1 366 ? 38.889 3.485 -36.804 1.00 89.75 366 ALA A CA 1
ATOM 2907 C C . ALA A 1 366 ? 38.913 3.008 -38.260 1.00 89.75 366 ALA A C 1
ATOM 2909 O O . ALA A 1 366 ? 37.972 3.263 -39.006 1.00 89.75 366 ALA A O 1
ATOM 2910 N N . LEU A 1 367 ? 39.977 2.313 -38.660 1.00 90.56 367 LEU A N 1
ATOM 2911 C CA . LEU A 1 367 ? 40.145 1.732 -39.990 1.00 90.56 367 LEU A CA 1
ATOM 2912 C C . LEU A 1 367 ? 40.281 0.210 -39.885 1.00 90.56 367 LEU A C 1
ATOM 2914 O O . LEU A 1 367 ? 41.142 -0.284 -39.160 1.00 90.56 367 LEU A O 1
ATOM 2918 N N . THR A 1 368 ? 39.473 -0.536 -40.632 1.00 92.44 368 THR A N 1
ATOM 2919 C CA . THR A 1 368 ? 39.536 -2.006 -40.690 1.00 92.44 368 THR A CA 1
ATOM 2920 C C . THR A 1 368 ? 39.968 -2.466 -42.080 1.00 92.44 368 THR A C 1
ATOM 2922 O O . THR A 1 368 ? 39.366 -2.068 -43.072 1.00 92.44 368 THR A O 1
ATOM 2925 N N . ILE A 1 369 ? 41.002 -3.303 -42.170 1.00 91.56 369 ILE A N 1
ATOM 2926 C CA . ILE A 1 369 ? 41.460 -3.874 -43.444 1.00 91.56 369 ILE A CA 1
ATOM 2927 C C . ILE A 1 369 ? 40.893 -5.288 -43.576 1.00 91.56 369 ILE A C 1
ATOM 2929 O O . ILE A 1 369 ? 41.173 -6.152 -42.743 1.00 91.56 369 ILE A O 1
ATOM 2933 N N . VAL A 1 370 ? 40.118 -5.530 -44.631 1.00 91.38 370 VAL A N 1
ATOM 2934 C CA . VAL A 1 370 ? 39.470 -6.821 -44.900 1.00 91.38 370 VAL A CA 1
ATOM 2935 C C . VAL A 1 370 ? 39.774 -7.292 -46.311 1.00 91.38 370 VAL A C 1
ATOM 2937 O O . VAL A 1 370 ? 40.002 -6.491 -47.208 1.00 91.38 370 VAL A O 1
ATOM 2940 N N . SER A 1 371 ? 39.780 -8.598 -46.528 1.00 89.94 371 SER A N 1
ATOM 2941 C CA . SER A 1 371 ? 39.872 -9.187 -47.861 1.00 89.94 371 SER A CA 1
ATOM 2942 C C . SER A 1 371 ? 38.504 -9.548 -48.431 1.00 89.94 371 SER A C 1
ATOM 2944 O O . SER A 1 371 ? 37.541 -9.771 -47.690 1.00 89.94 371 SER A O 1
ATOM 2946 N N . HIS A 1 372 ? 38.403 -9.617 -49.762 1.00 86.69 372 HIS A N 1
ATOM 2947 C CA . HIS A 1 372 ? 37.228 -10.201 -50.411 1.00 86.69 372 HIS A CA 1
ATOM 2948 C C . HIS A 1 372 ? 36.990 -11.642 -49.918 1.00 86.69 372 HIS A C 1
ATOM 2950 O O . HIS A 1 372 ? 37.931 -12.378 -49.633 1.00 86.69 372 HIS A O 1
ATOM 2956 N N . GLY A 1 373 ? 35.727 -12.067 -49.848 1.00 84.56 373 GLY A N 1
ATOM 2957 C CA . GLY A 1 373 ? 35.363 -13.400 -49.362 1.00 84.56 373 GLY A CA 1
ATOM 2958 C C . GLY A 1 373 ? 34.952 -13.390 -47.890 1.00 84.56 373 GLY A C 1
ATOM 2959 O O . GLY A 1 373 ? 34.045 -12.648 -47.515 1.00 84.56 373 GLY A O 1
ATOM 2960 N N . ASP A 1 374 ? 35.568 -14.246 -47.075 1.00 83.25 374 ASP A N 1
ATOM 2961 C CA . ASP A 1 374 ? 35.071 -14.555 -45.727 1.00 83.25 374 ASP A CA 1
ATOM 2962 C C . ASP A 1 374 ? 35.270 -13.411 -44.720 1.00 83.25 374 ASP A C 1
ATOM 2964 O O . ASP A 1 374 ? 34.358 -13.131 -43.944 1.00 83.25 374 ASP A O 1
ATOM 2968 N N . GLU A 1 375 ? 36.390 -12.676 -44.779 1.00 86.75 375 GLU A N 1
ATOM 2969 C CA . GLU A 1 375 ? 36.609 -11.507 -43.908 1.00 86.75 375 GLU A CA 1
ATOM 2970 C C . GLU A 1 375 ? 35.570 -10.405 -44.174 1.00 86.75 375 GLU A C 1
ATOM 2972 O O . GLU A 1 375 ? 35.046 -9.802 -43.239 1.00 86.75 375 GLU A O 1
ATOM 2977 N N . ARG A 1 376 ? 35.199 -10.164 -45.440 1.00 88.69 376 ARG A N 1
ATOM 2978 C CA . ARG A 1 376 ? 34.142 -9.196 -45.767 1.00 88.69 376 ARG A CA 1
ATOM 2979 C C . ARG A 1 376 ? 32.781 -9.624 -45.211 1.00 88.69 376 ARG A C 1
ATOM 2981 O O . ARG A 1 376 ? 32.109 -8.796 -44.603 1.00 88.69 376 ARG A O 1
ATOM 2988 N N . LYS A 1 377 ? 32.402 -10.899 -45.352 1.00 86.56 377 LYS A N 1
ATOM 2989 C CA . LYS A 1 377 ? 31.150 -11.431 -44.775 1.00 86.56 377 LYS A CA 1
ATOM 2990 C C . LYS A 1 377 ? 31.130 -11.317 -43.251 1.00 86.56 377 LYS A C 1
ATOM 2992 O O . LYS A 1 377 ? 30.097 -11.012 -42.663 1.00 86.56 377 LYS A O 1
ATOM 2997 N N . GLN A 1 378 ? 32.271 -11.546 -42.605 1.00 87.62 378 GLN A N 1
ATOM 2998 C CA . GLN A 1 378 ? 32.396 -11.401 -41.158 1.00 87.62 378 GLN A CA 1
ATOM 2999 C C . GLN A 1 378 ? 32.234 -9.936 -40.718 1.00 87.62 378 GLN A C 1
ATOM 3001 O O . GLN A 1 378 ? 31.557 -9.672 -39.726 1.00 87.62 378 GLN A O 1
ATOM 3006 N N . LEU A 1 379 ? 32.785 -8.974 -41.467 1.00 88.31 379 LEU A N 1
ATOM 3007 C CA . LEU A 1 379 ? 32.556 -7.549 -41.205 1.00 88.31 379 LEU A CA 1
ATOM 3008 C C . LEU A 1 379 ? 31.082 -7.156 -41.410 1.00 88.31 379 LEU A C 1
ATOM 3010 O O . LEU A 1 379 ? 30.546 -6.417 -40.592 1.00 88.31 379 LEU A O 1
ATOM 3014 N N . GLU A 1 380 ? 30.413 -7.684 -42.440 1.00 86.75 380 GLU A N 1
ATOM 3015 C CA . GLU A 1 380 ? 28.968 -7.484 -42.664 1.00 86.75 380 GLU A CA 1
ATOM 3016 C C . GLU A 1 380 ? 28.122 -8.057 -41.518 1.00 86.75 380 GLU A C 1
ATOM 3018 O O . GLU A 1 380 ? 27.122 -7.463 -41.123 1.00 86.75 380 GLU A O 1
ATOM 3023 N N . SER A 1 381 ? 28.526 -9.191 -40.939 1.00 86.69 381 SER A N 1
ATOM 3024 C CA . SER A 1 381 ? 27.885 -9.749 -39.740 1.00 86.69 381 SER A CA 1
ATOM 3025 C C . SER A 1 381 ? 27.977 -8.786 -38.550 1.00 86.69 381 SER A C 1
ATOM 3027 O O . SER A 1 381 ? 26.969 -8.516 -37.898 1.00 86.69 381 SER A O 1
ATOM 3029 N N . ILE A 1 382 ? 29.160 -8.206 -38.310 1.00 85.44 382 ILE A N 1
ATOM 3030 C CA . ILE A 1 382 ? 29.384 -7.209 -37.247 1.00 85.44 382 ILE A CA 1
ATOM 3031 C C . ILE A 1 382 ? 28.565 -5.933 -37.504 1.00 85.44 382 ILE A C 1
ATOM 3033 O O . ILE A 1 382 ? 27.972 -5.375 -36.578 1.00 85.44 382 ILE A O 1
ATOM 3037 N N . GLU A 1 383 ? 28.522 -5.476 -38.758 1.00 84.81 383 GLU A N 1
ATOM 3038 C CA . GLU A 1 383 ? 27.752 -4.308 -39.196 1.00 84.81 383 GLU A CA 1
ATOM 3039 C C . GLU A 1 383 ? 26.256 -4.485 -38.911 1.00 84.81 383 GLU A C 1
ATOM 3041 O O . GLU A 1 383 ? 25.628 -3.596 -38.336 1.00 84.81 383 GLU A O 1
ATOM 3046 N N . ASN A 1 384 ? 25.711 -5.659 -39.241 1.00 83.25 384 ASN A N 1
ATOM 3047 C CA . ASN A 1 384 ? 24.301 -5.986 -39.058 1.00 83.25 384 ASN A CA 1
ATOM 3048 C C . ASN A 1 384 ? 23.916 -6.201 -37.588 1.00 83.25 384 ASN A C 1
ATOM 3050 O O . ASN A 1 384 ? 22.851 -5.742 -37.174 1.00 83.25 384 ASN A O 1
ATOM 3054 N N . GLU A 1 385 ? 24.754 -6.873 -36.789 1.00 78.69 385 GLU A N 1
ATOM 3055 C CA . GLU A 1 385 ? 24.440 -7.147 -35.379 1.00 78.69 385 GLU A CA 1
ATOM 3056 C C . GLU A 1 385 ? 24.333 -5.861 -34.549 1.00 78.69 385 GLU A C 1
ATOM 3058 O O . GLU A 1 385 ? 23.435 -5.729 -33.715 1.00 78.69 385 GLU A O 1
ATOM 3063 N N . TYR A 1 386 ? 25.217 -4.892 -34.799 1.00 73.38 386 TYR A N 1
ATOM 3064 C CA . TYR A 1 386 ? 25.301 -3.657 -34.013 1.00 73.38 386 TYR A CA 1
ATOM 3065 C C . TYR A 1 386 ? 24.853 -2.394 -34.753 1.00 73.38 386 TYR A C 1
ATOM 3067 O O . TYR A 1 386 ? 24.997 -1.301 -34.199 1.00 73.38 386 TYR A O 1
ATOM 3075 N N . LYS A 1 387 ? 24.310 -2.535 -35.971 1.00 76.81 387 LYS A N 1
ATOM 3076 C CA . LYS A 1 387 ? 23.859 -1.434 -36.844 1.00 76.81 387 LYS A CA 1
ATOM 3077 C C . LYS A 1 387 ? 24.922 -0.336 -36.991 1.00 76.81 387 LYS A C 1
ATOM 3079 O O . LYS A 1 387 ? 24.658 0.849 -36.785 1.00 76.81 387 LYS A O 1
ATOM 3084 N N . LEU A 1 388 ? 26.159 -0.739 -37.276 1.00 80.94 388 LEU A N 1
ATOM 3085 C CA . LEU A 1 388 ? 27.284 0.192 -37.388 1.00 80.94 388 LEU A CA 1
ATOM 3086 C C . LEU A 1 388 ? 27.260 0.918 -38.737 1.00 80.94 388 LEU A C 1
ATOM 3088 O O . LEU A 1 388 ? 26.979 0.317 -39.764 1.00 80.94 388 LEU A O 1
ATOM 3092 N N . ASN A 1 389 ? 27.625 2.202 -38.749 1.00 79.12 389 ASN A N 1
ATOM 3093 C CA . ASN A 1 389 ? 27.774 2.978 -39.984 1.00 79.12 389 ASN A CA 1
ATOM 3094 C C . ASN A 1 389 ? 29.229 2.915 -40.473 1.00 79.12 389 ASN A C 1
ATOM 3096 O O . ASN A 1 389 ? 30.049 3.764 -40.109 1.00 79.12 389 ASN A O 1
ATOM 3100 N N . LEU A 1 390 ? 29.557 1.898 -41.272 1.00 84.19 390 LEU A N 1
ATOM 3101 C CA . LEU A 1 390 ? 30.893 1.681 -41.832 1.00 84.19 390 LEU A CA 1
ATOM 3102 C C . LEU A 1 390 ? 31.015 2.311 -43.225 1.00 84.19 390 LEU A C 1
ATOM 3104 O O . LEU A 1 390 ? 30.183 2.091 -44.097 1.00 84.19 390 LEU A O 1
ATOM 3108 N N . THR A 1 391 ? 32.071 3.094 -43.460 1.00 85.88 391 THR A N 1
ATOM 3109 C CA . THR A 1 391 ? 32.320 3.710 -44.776 1.00 85.88 391 THR A CA 1
ATOM 3110 C C . THR A 1 391 ? 33.461 3.010 -45.511 1.00 85.88 391 THR A C 1
ATOM 3112 O O . THR A 1 391 ? 34.585 2.960 -45.010 1.00 85.88 391 THR A O 1
ATOM 3115 N N . GLU A 1 392 ? 33.195 2.510 -46.718 1.00 85.25 392 GLU A N 1
ATOM 3116 C CA . GLU A 1 392 ? 34.226 1.926 -47.584 1.00 85.25 392 GLU A CA 1
ATOM 3117 C C . GLU A 1 392 ? 35.129 3.007 -48.198 1.00 85.25 392 GLU A C 1
ATOM 3119 O O . GLU A 1 392 ? 34.657 4.050 -48.671 1.00 85.25 392 GLU A O 1
ATOM 3124 N N . ILE A 1 393 ? 36.437 2.749 -48.212 1.00 80.75 393 ILE A N 1
ATOM 3125 C CA . ILE A 1 393 ? 37.446 3.606 -48.838 1.00 80.75 393 ILE A CA 1
ATOM 3126 C C . ILE A 1 393 ? 38.149 2.830 -49.949 1.00 80.75 393 ILE A C 1
ATOM 3128 O O . ILE A 1 393 ? 38.684 1.751 -49.713 1.00 80.75 393 ILE A O 1
ATOM 3132 N N . ASP A 1 394 ? 38.190 3.430 -51.139 1.00 68.56 394 ASP A N 1
ATOM 3133 C CA . ASP A 1 394 ? 38.900 2.908 -52.308 1.00 68.56 394 ASP A CA 1
ATOM 3134 C C . ASP A 1 394 ? 40.259 3.615 -52.499 1.00 68.56 394 ASP A C 1
ATOM 3136 O O . ASP A 1 394 ? 40.407 4.806 -52.186 1.00 68.56 394 ASP A O 1
ATOM 3140 N N . GLU A 1 395 ? 41.242 2.888 -53.037 1.00 56.88 395 GLU A N 1
ATOM 3141 C CA . GLU A 1 395 ? 42.642 3.307 -53.202 1.00 56.88 395 GLU A CA 1
ATOM 3142 C C . GLU A 1 395 ? 42.809 4.508 -54.160 1.00 56.88 395 GLU A C 1
ATOM 3144 O O . GLU A 1 395 ? 43.835 5.187 -54.134 1.00 56.88 395 GLU A O 1
ATOM 3149 N N . GLY A 1 396 ? 41.807 4.802 -54.998 1.00 54.00 396 GLY A N 1
ATOM 3150 C CA . GLY A 1 396 ? 41.964 5.675 -56.166 1.00 54.00 396 GLY A CA 1
ATOM 3151 C C . GLY A 1 396 ? 41.851 7.194 -55.968 1.00 54.00 396 GLY A C 1
ATOM 3152 O O . GLY A 1 396 ? 42.407 7.919 -56.786 1.00 54.00 396 GLY A O 1
ATOM 3153 N N . ASN A 1 397 ? 41.135 7.723 -54.960 1.00 47.62 397 ASN A N 1
ATOM 3154 C CA . ASN A 1 397 ? 41.032 9.194 -54.762 1.00 47.62 397 ASN A CA 1
ATOM 3155 C C . ASN A 1 397 ? 40.375 9.668 -53.442 1.00 47.62 397 ASN A C 1
ATOM 3157 O O . ASN A 1 397 ? 40.024 10.841 -53.309 1.00 47.62 397 ASN A O 1
ATOM 3161 N N . ARG A 1 398 ? 40.169 8.791 -52.446 1.00 55.78 398 ARG A N 1
ATOM 3162 C CA . ARG A 1 398 ? 39.424 9.130 -51.212 1.00 55.78 398 ARG A CA 1
ATOM 3163 C C . ARG A 1 398 ? 40.275 9.254 -49.942 1.00 55.78 398 ARG A C 1
ATOM 3165 O O . ARG A 1 398 ? 39.722 9.520 -48.881 1.00 55.78 398 ARG A O 1
ATOM 3172 N N . PHE A 1 399 ? 41.605 9.178 -50.018 1.00 57.50 399 PHE A N 1
ATOM 3173 C CA . PHE A 1 399 ? 42.471 9.348 -48.836 1.00 57.50 399 PHE A CA 1
ATOM 3174 C C . PHE A 1 399 ? 42.419 10.758 -48.222 1.00 57.50 399 PHE A C 1
ATOM 3176 O O . PHE A 1 399 ? 42.548 10.895 -47.006 1.00 57.50 399 PHE A O 1
ATOM 3183 N N . GLN A 1 400 ? 42.103 11.787 -49.020 1.00 52.81 400 GLN A N 1
ATOM 3184 C CA . GLN A 1 400 ? 41.805 13.137 -48.518 1.00 52.81 400 GLN A CA 1
ATOM 3185 C C . GLN A 1 400 ? 40.605 13.159 -47.553 1.00 52.81 400 GLN A C 1
ATOM 3187 O O . GLN A 1 400 ? 40.596 13.948 -46.614 1.00 52.81 400 GLN A O 1
ATOM 3192 N N . LEU A 1 401 ? 39.617 12.263 -47.704 1.00 53.62 401 LEU A N 1
ATOM 3193 C CA . LEU A 1 401 ? 38.474 12.189 -46.784 1.00 53.62 401 LEU A CA 1
ATOM 3194 C C . LEU A 1 401 ? 38.896 11.747 -45.376 1.00 53.62 401 LEU A C 1
ATOM 3196 O O . LEU A 1 401 ? 38.373 12.295 -44.412 1.00 53.62 401 LEU A O 1
ATOM 3200 N N . LEU A 1 402 ? 39.861 10.828 -45.239 1.00 58.25 402 LEU A N 1
ATOM 3201 C CA . LEU A 1 402 ? 40.383 10.389 -43.934 1.00 58.25 402 LEU A CA 1
ATOM 3202 C C . LEU A 1 402 ? 41.115 11.520 -43.200 1.00 58.25 402 LEU A C 1
ATOM 3204 O O . LEU A 1 402 ? 40.895 11.721 -42.005 1.00 58.25 402 LEU A O 1
ATOM 3208 N N . SER A 1 403 ? 41.962 12.278 -43.907 1.00 51.56 403 SER A N 1
ATOM 3209 C CA . SER A 1 403 ? 42.694 13.410 -43.323 1.00 51.56 403 SER A CA 1
ATOM 3210 C C . SER A 1 403 ? 41.782 14.600 -43.014 1.00 51.56 403 SER A C 1
ATOM 3212 O O . SER A 1 403 ? 41.917 15.226 -41.961 1.00 51.56 403 SER A O 1
ATOM 3214 N N . ASP A 1 404 ? 40.827 14.890 -43.900 1.00 55.22 404 ASP A N 1
ATOM 3215 C CA . ASP A 1 404 ? 39.898 16.008 -43.752 1.00 55.22 404 ASP A CA 1
ATOM 3216 C C . ASP A 1 404 ? 38.822 15.741 -42.696 1.00 55.22 404 ASP A C 1
ATOM 3218 O O . ASP A 1 404 ? 38.313 16.685 -42.103 1.00 55.22 404 ASP A O 1
ATOM 3222 N N . SER A 1 405 ? 38.421 14.489 -42.459 1.00 55.94 405 SER A N 1
ATOM 3223 C CA . SER A 1 405 ? 37.396 14.150 -41.462 1.00 55.94 405 SER A CA 1
ATOM 3224 C C . SER A 1 405 ? 37.801 14.557 -40.040 1.00 55.94 405 SER A C 1
ATOM 3226 O O . SER A 1 405 ? 36.987 15.117 -39.301 1.00 55.94 405 SER A O 1
ATOM 3228 N N . LEU A 1 406 ? 39.078 14.387 -39.678 1.00 52.69 406 LEU A N 1
ATOM 3229 C CA . LEU A 1 406 ? 39.625 14.835 -38.390 1.00 52.69 406 LEU A CA 1
ATOM 3230 C C . LEU A 1 406 ? 39.702 16.372 -38.272 1.00 52.69 406 LEU A C 1
ATOM 3232 O O . LEU A 1 406 ? 39.522 16.910 -37.176 1.00 52.69 406 LEU A O 1
ATOM 3236 N N . GLU A 1 407 ? 39.934 17.099 -39.373 1.00 52.78 407 GLU A N 1
ATOM 3237 C CA . GLU A 1 407 ? 39.905 18.574 -39.404 1.00 52.78 407 GLU A CA 1
ATOM 3238 C C . GLU A 1 407 ? 38.468 19.134 -39.434 1.00 52.78 407 GLU A C 1
ATOM 3240 O O . GLU A 1 407 ? 38.150 20.061 -38.685 1.00 52.78 407 GLU A O 1
ATOM 3245 N N . ARG A 1 408 ? 37.559 18.533 -40.215 1.00 50.94 408 ARG A N 1
ATOM 3246 C CA . ARG A 1 408 ? 36.139 18.918 -40.316 1.00 50.94 408 ARG A CA 1
ATOM 3247 C C . ARG A 1 408 ? 35.403 18.772 -38.984 1.00 50.94 408 ARG A C 1
ATOM 3249 O O . ARG A 1 408 ? 34.623 19.660 -38.639 1.00 50.94 408 ARG A O 1
ATOM 3256 N N . MET A 1 409 ? 35.691 17.729 -38.199 1.00 52.00 409 MET A N 1
ATOM 3257 C CA . MET A 1 409 ? 35.115 17.565 -36.854 1.00 52.00 409 MET A CA 1
ATOM 3258 C C . MET A 1 409 ? 35.565 18.667 -35.878 1.00 52.00 409 MET A C 1
ATOM 3260 O O . MET A 1 409 ? 34.756 19.148 -35.084 1.00 52.00 409 MET A O 1
ATOM 3264 N N . LYS A 1 410 ? 36.812 19.155 -35.978 1.00 46.00 410 LYS A N 1
ATOM 3265 C CA . LYS A 1 410 ? 37.292 20.305 -35.182 1.00 46.00 410 LYS A CA 1
ATOM 3266 C C . LYS A 1 410 ? 36.608 21.619 -35.588 1.00 46.00 410 LYS A C 1
ATOM 3268 O O . LYS A 1 410 ? 36.260 22.423 -34.725 1.00 46.00 410 LYS A O 1
ATOM 3273 N N . VAL A 1 411 ? 36.372 21.832 -36.886 1.00 46.47 411 VAL A N 1
ATOM 3274 C CA . VAL A 1 411 ? 35.730 23.052 -37.423 1.00 46.47 411 VAL A CA 1
ATOM 3275 C C . VAL A 1 411 ? 34.219 23.095 -37.146 1.00 46.47 411 VAL A C 1
ATOM 3277 O O . VAL A 1 411 ? 33.667 24.171 -36.902 1.00 46.47 411 VAL A O 1
ATOM 3280 N N . PHE A 1 412 ? 33.536 21.945 -37.124 1.00 42.88 412 PHE A N 1
ATOM 3281 C CA . PHE A 1 412 ? 32.102 21.866 -36.813 1.00 42.88 412 PHE A CA 1
ATOM 3282 C C . PHE A 1 412 ? 31.783 22.369 -35.388 1.00 42.88 412 PHE A C 1
ATOM 3284 O O . PHE A 1 412 ? 30.782 23.054 -35.171 1.00 42.88 412 PHE A O 1
ATOM 3291 N N . LEU A 1 413 ? 32.687 22.145 -34.429 1.00 42.00 413 LEU A N 1
ATOM 3292 C CA . LEU A 1 413 ? 32.588 22.654 -33.055 1.00 42.00 413 LEU A CA 1
ATOM 3293 C C . LEU A 1 413 ? 32.798 24.170 -32.942 1.00 42.00 413 LEU A C 1
ATOM 3295 O O . LEU A 1 413 ? 32.034 24.839 -32.245 1.00 42.00 413 LEU A O 1
ATOM 3299 N N . LEU A 1 414 ? 33.751 24.732 -33.692 1.00 40.69 414 LEU A N 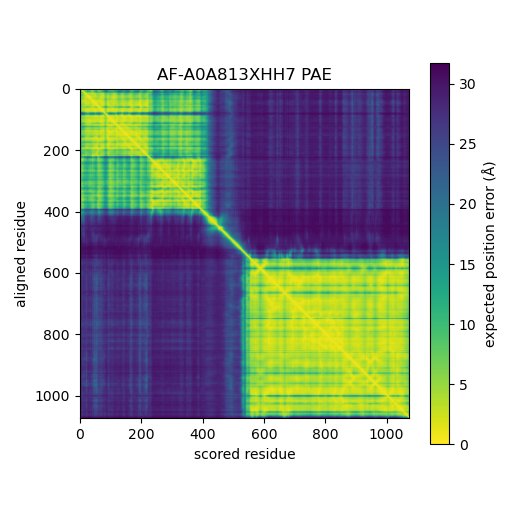1
ATOM 3300 C CA . LEU A 1 414 ? 33.950 26.186 -33.780 1.00 40.69 414 LEU A CA 1
ATOM 3301 C C . LEU A 1 414 ? 32.729 26.902 -34.385 1.00 40.69 414 LEU A C 1
ATOM 3303 O O . LEU A 1 414 ? 32.395 28.015 -33.982 1.00 40.69 414 LEU A O 1
ATOM 3307 N N . ARG A 1 415 ? 32.005 26.254 -35.310 1.00 37.09 415 ARG A N 1
ATOM 3308 C CA . ARG A 1 415 ? 30.740 26.780 -35.860 1.00 37.09 415 ARG A CA 1
ATOM 3309 C C . ARG A 1 415 ? 29.547 26.632 -34.909 1.00 37.09 415 ARG A C 1
ATOM 3311 O O . ARG A 1 415 ? 28.644 27.465 -34.955 1.00 37.09 415 ARG A O 1
ATOM 3318 N N . SER A 1 416 ? 29.554 25.629 -34.034 1.00 38.28 416 SER A N 1
ATOM 3319 C CA . SER A 1 416 ? 28.480 25.381 -33.057 1.00 38.28 416 SER A CA 1
ATOM 3320 C 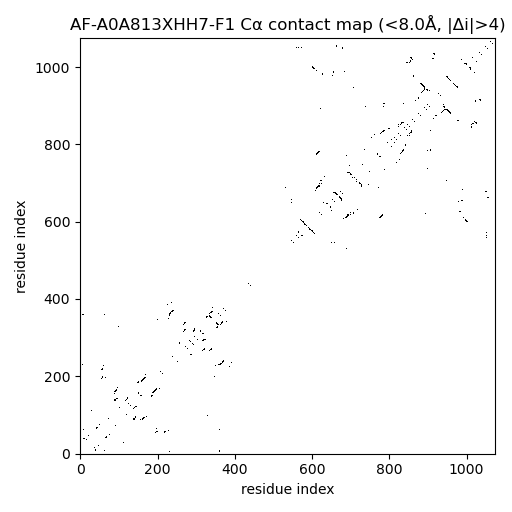C . SER A 1 416 ? 28.498 26.389 -31.899 1.00 38.28 416 SER A C 1
ATOM 3322 O O . SER A 1 416 ? 27.442 26.849 -31.471 1.00 38.28 416 SER A O 1
ATOM 3324 N N . LEU A 1 417 ? 29.688 26.814 -31.457 1.00 40.59 417 LEU A N 1
ATOM 3325 C CA . LEU A 1 417 ? 29.864 27.858 -30.433 1.00 40.59 417 LEU A CA 1
ATOM 3326 C C . LEU A 1 417 ? 29.403 29.254 -30.902 1.00 40.59 417 LEU A C 1
ATOM 3328 O O . LEU A 1 417 ? 28.968 30.066 -30.089 1.00 40.59 417 LEU A O 1
ATOM 3332 N N . ASN A 1 418 ? 29.397 29.518 -32.213 1.00 36.16 418 ASN A N 1
ATOM 3333 C CA . ASN A 1 418 ? 28.956 30.802 -32.767 1.00 36.16 418 ASN A CA 1
ATOM 3334 C C . ASN A 1 418 ? 27.429 30.950 -32.903 1.00 36.16 418 ASN A C 1
ATOM 3336 O O . ASN A 1 418 ? 26.948 32.074 -33.026 1.00 36.16 418 ASN A O 1
ATOM 3340 N N . ARG A 1 419 ? 26.633 29.873 -32.836 1.00 39.22 419 ARG A N 1
ATOM 3341 C CA . ARG A 1 419 ? 25.160 29.996 -32.897 1.00 39.22 419 ARG A CA 1
ATOM 3342 C C . ARG A 1 419 ? 24.553 30.541 -31.604 1.00 39.22 419 ARG A C 1
ATOM 3344 O O . ARG A 1 419 ? 23.602 31.314 -31.675 1.00 39.22 419 ARG A O 1
ATOM 3351 N N . ALA A 1 420 ? 25.131 30.215 -30.447 1.00 40.41 420 ALA A N 1
ATOM 3352 C CA . ALA A 1 420 ? 24.693 30.768 -29.165 1.00 40.41 420 ALA A CA 1
ATOM 3353 C C . ALA A 1 420 ? 25.003 32.272 -29.073 1.00 40.41 420 ALA A C 1
ATOM 3355 O O . ALA A 1 420 ? 24.127 33.053 -28.715 1.00 40.41 420 ALA A O 1
ATOM 3356 N N . ALA A 1 421 ? 26.197 32.699 -29.500 1.00 38.16 421 ALA A N 1
ATOM 3357 C CA . ALA A 1 421 ? 26.572 34.114 -29.540 1.00 38.16 421 ALA A CA 1
ATOM 3358 C C . ALA A 1 421 ? 25.657 34.942 -30.463 1.00 38.16 421 ALA A C 1
ATOM 3360 O O . ALA A 1 421 ? 25.277 36.055 -30.108 1.00 38.16 421 ALA A O 1
ATOM 3361 N N . TRP A 1 422 ? 25.229 34.381 -31.600 1.00 41.25 422 TRP A N 1
ATOM 3362 C CA . TRP A 1 422 ? 24.255 35.025 -32.487 1.00 41.25 422 TRP A CA 1
ATOM 3363 C C . TRP A 1 422 ? 22.842 35.075 -31.895 1.00 41.25 422 TRP A C 1
ATOM 3365 O O . TRP A 1 422 ? 22.167 36.084 -32.062 1.00 41.25 422 TRP A O 1
ATOM 3375 N N . CYS A 1 423 ? 22.402 34.053 -31.154 1.00 44.38 423 CYS A N 1
ATOM 3376 C CA . CYS A 1 423 ? 21.099 34.077 -30.480 1.00 44.38 423 CYS A CA 1
ATOM 3377 C C . CYS A 1 423 ? 21.075 35.069 -29.307 1.00 44.38 423 CYS A C 1
ATOM 3379 O O . CYS A 1 423 ? 20.112 35.816 -29.174 1.00 44.38 423 CYS A O 1
ATOM 3381 N N . TYR A 1 424 ? 22.144 35.155 -28.508 1.00 46.62 424 TYR A N 1
ATOM 3382 C CA . TYR A 1 424 ? 22.255 36.149 -27.432 1.00 46.62 424 TYR A CA 1
ATOM 3383 C C . TYR A 1 424 ? 22.428 37.574 -27.966 1.00 46.62 424 TYR A C 1
ATOM 3385 O O . TYR A 1 424 ? 21.834 38.497 -27.416 1.00 46.62 424 TYR A O 1
ATOM 3393 N N . ALA A 1 425 ? 23.164 37.763 -29.066 1.00 44.34 425 ALA A N 1
ATOM 3394 C CA . ALA A 1 425 ? 23.237 39.055 -29.744 1.00 44.34 425 ALA A CA 1
ATOM 3395 C C . ALA A 1 425 ? 21.882 39.452 -30.351 1.00 44.34 425 ALA A C 1
ATOM 3397 O O . ALA A 1 425 ? 21.508 40.613 -30.263 1.00 44.34 425 ALA A O 1
ATOM 3398 N N . TYR A 1 426 ? 21.116 38.505 -30.902 1.00 48.25 426 TYR A N 1
ATOM 3399 C CA . TYR A 1 426 ? 19.791 38.753 -31.482 1.00 48.25 426 TYR A CA 1
ATOM 3400 C C . TYR A 1 426 ? 18.721 39.032 -30.416 1.00 48.25 426 TYR A C 1
ATOM 3402 O O . TYR A 1 426 ? 17.939 39.967 -30.564 1.00 48.25 426 TYR A O 1
ATOM 3410 N N . ILE A 1 427 ? 18.730 38.295 -29.300 1.00 57.25 427 ILE A N 1
ATOM 3411 C CA . ILE A 1 427 ? 17.862 38.554 -28.140 1.00 57.25 427 ILE A CA 1
ATOM 3412 C C . ILE A 1 427 ? 18.257 39.874 -27.466 1.00 57.25 427 ILE A C 1
ATOM 3414 O O . ILE A 1 427 ? 17.384 40.664 -27.123 1.00 57.25 427 ILE A O 1
ATOM 3418 N N . GLY A 1 428 ? 19.555 40.168 -27.347 1.00 55.00 428 GLY A N 1
ATOM 3419 C CA . GLY A 1 428 ? 20.057 41.456 -26.865 1.00 55.00 428 GLY A CA 1
ATOM 3420 C C . GLY A 1 428 ? 19.670 42.624 -27.778 1.00 55.00 428 GLY A C 1
ATOM 3421 O O . GLY A 1 428 ? 19.283 43.678 -27.282 1.00 55.00 428 GLY A O 1
ATOM 3422 N N . LEU A 1 429 ? 19.688 42.429 -29.101 1.00 52.69 429 LEU A N 1
ATOM 3423 C CA . LEU A 1 429 ? 19.231 43.415 -30.084 1.00 52.69 429 LEU A CA 1
ATOM 3424 C C . LEU A 1 429 ? 17.711 43.622 -30.002 1.00 52.69 429 LEU A C 1
ATOM 3426 O O . LEU A 1 429 ? 17.255 44.757 -30.072 1.00 52.69 429 LEU A O 1
ATOM 3430 N N . LEU A 1 430 ? 16.931 42.556 -29.797 1.00 55.94 430 LEU A N 1
ATOM 3431 C CA . LEU A 1 430 ? 15.479 42.624 -29.594 1.00 55.94 430 LEU A CA 1
ATOM 3432 C C . LEU A 1 430 ? 15.115 43.312 -28.274 1.00 55.94 430 LEU A C 1
ATOM 3434 O O . LEU A 1 430 ? 14.213 44.143 -28.265 1.00 55.94 430 LEU A O 1
ATOM 3438 N N . TYR A 1 431 ? 15.844 43.047 -27.187 1.00 57.41 431 TYR A N 1
ATOM 3439 C CA . TYR A 1 431 ? 15.668 43.750 -25.913 1.00 57.41 431 TYR A CA 1
ATOM 3440 C C . TYR A 1 431 ? 16.095 45.217 -26.005 1.00 57.41 431 TYR A C 1
ATOM 3442 O O . TYR A 1 431 ? 15.395 46.079 -25.482 1.00 57.41 431 TYR A O 1
ATOM 3450 N N . ALA A 1 432 ? 17.186 45.529 -26.711 1.00 52.47 432 ALA A N 1
ATOM 3451 C CA . ALA A 1 432 ? 17.608 46.905 -26.961 1.00 52.47 432 ALA A CA 1
ATOM 3452 C C . ALA A 1 432 ? 16.601 47.657 -27.846 1.00 52.47 432 ALA A C 1
ATOM 3454 O O . ALA A 1 432 ? 16.264 48.800 -27.551 1.00 52.47 432 ALA A O 1
ATOM 3455 N N . LEU A 1 433 ? 16.052 47.014 -28.882 1.00 55.19 433 LEU A N 1
ATOM 3456 C CA . LEU A 1 433 ? 15.002 47.581 -29.733 1.00 55.19 433 LEU A CA 1
ATOM 3457 C C . LEU A 1 433 ? 13.682 47.752 -28.973 1.00 55.19 433 LEU A C 1
ATOM 3459 O O . LEU A 1 433 ? 13.022 48.772 -29.144 1.00 55.19 433 LEU A O 1
ATOM 3463 N N . TYR A 1 434 ? 13.328 46.823 -28.083 1.00 62.88 434 TYR A N 1
ATOM 3464 C CA . TYR A 1 434 ? 12.162 46.944 -27.206 1.00 62.88 434 TYR A CA 1
ATOM 3465 C C . TYR A 1 434 ? 12.337 48.081 -26.188 1.00 62.88 434 TYR A C 1
ATOM 3467 O O . TYR A 1 434 ? 11.438 48.901 -26.017 1.00 62.88 434 TYR A O 1
ATOM 3475 N N . PHE A 1 435 ? 13.520 48.205 -25.576 1.00 53.09 435 PHE A N 1
ATOM 3476 C CA . PHE A 1 435 ? 13.862 49.297 -24.660 1.00 53.09 435 PHE A CA 1
ATOM 3477 C C . PHE A 1 435 ? 13.847 50.656 -25.380 1.00 53.09 435 PHE A C 1
ATOM 3479 O O . PHE A 1 435 ? 13.294 51.633 -24.876 1.00 53.09 435 PHE A O 1
ATOM 3486 N N . VAL A 1 436 ? 14.368 50.726 -26.607 1.00 52.62 436 VAL A N 1
ATOM 3487 C CA . VAL A 1 436 ? 14.331 51.952 -27.415 1.00 52.62 436 VAL A CA 1
ATOM 3488 C C . VAL A 1 436 ? 12.897 52.292 -27.842 1.00 52.62 436 VAL A C 1
ATOM 3490 O O . VAL A 1 436 ? 12.485 53.439 -27.699 1.00 52.62 436 VAL A O 1
ATOM 3493 N N . TYR A 1 437 ? 12.096 51.324 -28.292 1.00 55.12 437 TYR A N 1
ATOM 3494 C CA . TYR A 1 437 ? 10.760 51.585 -28.844 1.00 55.12 437 TYR A CA 1
ATOM 3495 C C . TYR A 1 437 ? 9.672 51.813 -27.779 1.00 55.12 437 TYR A C 1
ATOM 3497 O O . TYR A 1 437 ? 8.778 52.631 -27.993 1.00 55.12 437 TYR A O 1
ATOM 3505 N N . PHE A 1 438 ? 9.745 51.143 -26.623 1.00 52.06 438 PHE A N 1
ATOM 3506 C CA . PHE A 1 438 ? 8.730 51.249 -25.564 1.00 52.06 438 PHE A CA 1
ATOM 3507 C C . PHE A 1 438 ? 9.128 52.141 -24.385 1.00 52.06 438 PHE A C 1
ATOM 3509 O O . PHE A 1 438 ? 8.240 52.596 -23.669 1.00 52.06 438 PHE A O 1
ATOM 3516 N N . ILE A 1 439 ? 10.419 52.435 -24.183 1.00 51.75 439 ILE A N 1
ATOM 3517 C CA . ILE A 1 439 ? 10.876 53.298 -23.076 1.00 51.75 439 ILE A CA 1
ATOM 3518 C C . ILE A 1 439 ? 11.460 54.610 -23.607 1.00 51.75 439 ILE A C 1
ATOM 3520 O O . ILE A 1 439 ? 11.054 55.682 -23.160 1.00 51.75 439 ILE A O 1
ATOM 3524 N N . VAL A 1 440 ? 12.357 54.562 -24.598 1.00 49.66 440 VAL A N 1
ATOM 3525 C CA . VAL A 1 440 ? 13.031 55.777 -25.101 1.00 49.66 440 VAL A CA 1
ATOM 3526 C C . VAL A 1 440 ? 12.131 56.601 -26.031 1.00 49.66 440 VAL A C 1
ATOM 3528 O O . VAL A 1 440 ? 12.075 57.819 -25.887 1.00 49.66 440 VAL A O 1
ATOM 3531 N N . VAL A 1 441 ? 11.378 55.978 -26.944 1.00 53.88 441 VAL A N 1
ATOM 3532 C CA . VAL A 1 441 ? 10.504 56.688 -27.903 1.00 53.88 441 VAL A CA 1
ATOM 3533 C C . VAL A 1 441 ? 9.338 57.438 -27.225 1.00 53.88 441 VAL A C 1
ATOM 3535 O O . VAL A 1 441 ? 9.078 58.580 -27.617 1.00 53.88 441 VAL A O 1
ATOM 3538 N N . PRO A 1 442 ? 8.663 56.910 -26.182 1.00 49.28 442 PRO A N 1
ATOM 3539 C CA . PRO A 1 442 ? 7.676 57.686 -25.424 1.00 49.28 442 PRO A CA 1
ATOM 3540 C C . PRO A 1 442 ? 8.310 58.802 -24.582 1.00 49.28 442 PRO A C 1
ATOM 3542 O O . PRO A 1 442 ? 7.749 59.895 -24.512 1.00 49.28 442 PRO A O 1
ATOM 3545 N N . ALA A 1 443 ? 9.501 58.569 -24.012 1.00 46.12 443 ALA A N 1
ATOM 3546 C CA . ALA A 1 443 ? 10.242 59.575 -23.246 1.00 46.12 443 ALA A CA 1
ATOM 3547 C C . ALA A 1 443 ? 10.761 60.731 -24.126 1.00 46.12 443 ALA A C 1
ATOM 3549 O O . ALA A 1 443 ? 10.803 61.878 -23.681 1.00 46.12 443 ALA A O 1
ATOM 3550 N N . TYR A 1 444 ? 11.085 60.462 -25.396 1.00 44.69 444 TYR A N 1
ATOM 3551 C CA . TYR A 1 444 ? 11.488 61.483 -26.370 1.00 44.69 444 TYR A CA 1
ATOM 3552 C C . TYR A 1 444 ? 10.310 62.192 -27.052 1.00 44.69 444 TYR A C 1
ATOM 3554 O O . TYR A 1 444 ? 10.482 63.295 -27.559 1.00 44.69 444 TYR A O 1
ATOM 3562 N N . ARG A 1 445 ? 9.086 61.646 -27.007 1.00 45.62 445 ARG A N 1
ATOM 3563 C CA . ARG A 1 445 ? 7.879 62.332 -27.515 1.00 45.62 445 ARG A CA 1
ATOM 3564 C C . ARG A 1 445 ? 7.465 63.561 -26.695 1.00 45.62 445 ARG A C 1
ATOM 3566 O O . ARG A 1 445 ? 6.662 64.352 -27.180 1.00 45.62 445 ARG A O 1
ATOM 3573 N N . GLN A 1 446 ? 8.013 63.747 -25.491 1.00 49.12 446 GLN A N 1
ATOM 3574 C CA . GLN A 1 446 ? 7.780 64.936 -24.658 1.00 49.12 446 GLN A CA 1
ATOM 3575 C C . GLN A 1 446 ? 8.797 66.073 -24.865 1.00 49.12 446 GLN A C 1
ATOM 3577 O O . GLN A 1 446 ? 8.617 67.147 -24.292 1.00 49.12 446 GLN A O 1
ATOM 3582 N N . ARG A 1 447 ? 9.841 65.903 -25.690 1.00 46.78 447 ARG A N 1
ATOM 3583 C CA . ARG A 1 447 ? 10.785 66.985 -26.025 1.00 46.78 447 ARG A CA 1
ATOM 3584 C C . ARG A 1 447 ? 10.989 67.053 -27.539 1.00 46.78 447 ARG A C 1
ATOM 3586 O O . ARG A 1 447 ? 11.314 66.069 -28.182 1.00 46.78 447 ARG A O 1
ATOM 3593 N N . GLN A 1 448 ? 10.712 68.224 -28.096 1.00 43.59 448 GLN A N 1
ATOM 3594 C CA . GLN A 1 448 ? 10.570 68.497 -29.527 1.00 43.59 448 GLN A CA 1
ATOM 3595 C C . GLN A 1 448 ? 11.766 68.112 -30.429 1.00 43.59 448 GLN A C 1
ATOM 3597 O O . GLN A 1 448 ? 12.917 68.145 -30.008 1.00 43.59 448 GLN A O 1
ATOM 3602 N N . GLN A 1 449 ? 11.411 67.920 -31.712 1.00 49.78 449 GLN A N 1
ATOM 3603 C CA . GLN A 1 449 ? 12.197 67.947 -32.962 1.00 49.78 449 GLN A CA 1
ATOM 3604 C C . GLN A 1 449 ? 13.109 66.751 -33.299 1.00 49.78 449 GLN A C 1
ATOM 3606 O O . GLN A 1 449 ? 14.309 66.751 -33.050 1.00 49.78 449 GLN A O 1
ATOM 3611 N N . LEU A 1 450 ? 12.541 65.797 -34.046 1.00 44.00 450 LEU A N 1
ATOM 3612 C CA . LEU A 1 450 ? 13.265 64.950 -35.002 1.00 44.00 450 LEU A CA 1
ATOM 3613 C C . LEU A 1 450 ? 12.649 65.166 -36.393 1.00 44.00 450 LEU A C 1
ATOM 3615 O O . LEU A 1 450 ? 11.428 65.225 -36.517 1.00 44.00 450 LEU A O 1
ATOM 3619 N N . SER A 1 451 ? 13.487 65.340 -37.417 1.00 53.84 451 SER A N 1
ATOM 3620 C CA . SER A 1 451 ? 13.070 65.651 -38.790 1.00 53.84 451 SER A CA 1
ATOM 3621 C C . SER A 1 451 ? 12.523 64.427 -39.538 1.00 53.84 451 SER A C 1
ATOM 3623 O O . SER A 1 451 ? 12.945 63.291 -39.301 1.00 53.84 451 SER A O 1
ATOM 3625 N N . ASP A 1 452 ? 11.616 64.670 -40.494 1.00 47.88 452 ASP A N 1
ATOM 3626 C CA . ASP A 1 452 ? 10.857 63.661 -41.259 1.00 47.88 452 ASP A CA 1
ATOM 3627 C C . ASP A 1 452 ? 11.715 62.617 -42.010 1.00 47.88 452 ASP A C 1
ATOM 3629 O O . ASP A 1 452 ? 11.219 61.561 -42.408 1.00 47.88 452 ASP A O 1
ATOM 3633 N N . GLY A 1 453 ? 13.025 62.847 -42.156 1.00 46.97 453 GLY A N 1
ATOM 3634 C CA . GLY A 1 453 ? 13.959 61.889 -42.756 1.00 46.97 453 GLY A CA 1
ATOM 3635 C C . GLY A 1 453 ? 14.209 60.633 -41.910 1.00 46.97 453 GLY A C 1
ATOM 3636 O O . GLY A 1 453 ? 14.384 59.549 -42.465 1.00 46.97 453 GLY A O 1
ATOM 3637 N N . TYR A 1 454 ? 14.173 60.733 -40.575 1.00 45.12 454 TYR A N 1
ATOM 3638 C CA . TYR A 1 454 ? 14.490 59.601 -39.687 1.00 45.12 454 TYR A CA 1
ATOM 3639 C C . TYR A 1 454 ? 13.330 58.593 -39.574 1.00 45.12 454 TYR A C 1
ATOM 3641 O O . TYR A 1 454 ? 13.546 57.392 -39.417 1.00 45.12 454 TYR A O 1
ATOM 3649 N N . LEU A 1 455 ? 12.089 59.065 -39.734 1.00 47.41 455 LEU A N 1
ATOM 3650 C CA . LEU A 1 455 ? 10.887 58.221 -39.764 1.00 47.41 455 LEU A CA 1
ATOM 3651 C C . LEU A 1 455 ? 10.754 57.429 -41.072 1.00 47.41 455 LEU A C 1
ATOM 3653 O O . LEU A 1 455 ? 10.215 56.320 -41.064 1.00 47.41 455 LEU A O 1
ATOM 3657 N N . ASN A 1 456 ? 11.283 57.954 -42.182 1.00 43.72 456 ASN A N 1
ATOM 3658 C CA . ASN A 1 456 ? 11.264 57.251 -43.463 1.00 43.72 456 ASN A CA 1
ATOM 3659 C C . ASN A 1 456 ? 12.265 56.087 -43.516 1.00 43.72 456 ASN A C 1
ATOM 3661 O O . ASN A 1 456 ? 11.949 55.065 -44.115 1.00 43.72 456 ASN A O 1
ATOM 3665 N N . LEU A 1 457 ? 13.408 56.184 -42.825 1.00 43.28 457 LEU A N 1
ATOM 3666 C CA . LEU A 1 457 ? 14.405 55.106 -42.756 1.00 43.28 457 LEU A CA 1
ATOM 3667 C C . LEU A 1 457 ? 13.907 53.890 -41.945 1.00 43.28 457 LEU A C 1
ATOM 3669 O O . LEU A 1 457 ? 14.195 52.742 -42.282 1.00 43.28 457 LEU A O 1
ATOM 3673 N N . ILE A 1 458 ? 13.103 54.125 -40.902 1.00 46.22 458 ILE A N 1
ATOM 3674 C CA . ILE A 1 458 ? 12.503 53.054 -40.086 1.00 46.22 458 ILE A CA 1
ATOM 3675 C C . ILE A 1 458 ? 11.384 52.332 -40.858 1.00 46.22 458 ILE A C 1
ATOM 3677 O O . ILE A 1 458 ? 11.230 51.119 -40.724 1.00 46.22 458 ILE A O 1
ATOM 3681 N N . ARG A 1 459 ? 10.632 53.042 -41.714 1.00 43.94 459 ARG A N 1
ATOM 3682 C CA . ARG A 1 459 ? 9.556 52.450 -42.530 1.00 43.94 459 ARG A CA 1
ATOM 3683 C C . ARG A 1 459 ? 10.057 51.592 -43.692 1.00 43.94 459 ARG A C 1
ATOM 3685 O O . ARG A 1 459 ? 9.421 50.588 -43.991 1.00 43.94 459 ARG A O 1
ATOM 3692 N N . THR A 1 460 ? 11.177 51.935 -44.327 1.00 42.47 460 THR A N 1
ATOM 3693 C CA . THR A 1 460 ? 11.733 51.137 -45.439 1.00 42.47 460 THR A CA 1
ATOM 3694 C C . THR A 1 460 ? 12.505 49.904 -44.980 1.00 42.47 460 THR A C 1
ATOM 3696 O O . THR A 1 460 ? 12.546 48.919 -45.710 1.00 42.47 460 THR A O 1
ATOM 3699 N N . THR A 1 461 ? 13.061 49.905 -43.765 1.00 41.59 461 THR A N 1
ATOM 3700 C CA . THR A 1 461 ? 13.853 48.766 -43.259 1.00 41.59 461 THR A CA 1
ATOM 3701 C C . THR A 1 461 ? 12.978 47.605 -42.744 1.00 41.59 461 THR A C 1
ATOM 3703 O O . THR A 1 461 ? 13.462 46.486 -42.608 1.00 41.59 461 THR A O 1
ATOM 3706 N N . LEU A 1 462 ? 11.680 47.835 -42.500 1.00 38.72 462 LEU A N 1
ATOM 3707 C CA . LEU A 1 462 ? 10.740 46.845 -41.938 1.00 38.72 462 LEU A CA 1
ATOM 3708 C C . LEU A 1 462 ? 9.710 46.283 -42.943 1.00 38.72 462 LEU A C 1
ATOM 3710 O O . LEU A 1 462 ? 8.778 45.592 -42.540 1.00 38.72 462 LEU A O 1
ATOM 3714 N N . ALA A 1 463 ? 9.862 46.549 -44.243 1.00 31.98 463 ALA A N 1
ATOM 3715 C CA . ALA A 1 463 ? 8.969 46.047 -45.292 1.00 31.98 463 ALA A CA 1
ATOM 3716 C C . ALA A 1 463 ? 9.627 44.885 -46.059 1.00 31.98 463 ALA A C 1
ATOM 3718 O O . ALA A 1 463 ? 10.147 45.087 -47.156 1.00 31.98 463 ALA A O 1
ATOM 3719 N N . PRO A 1 464 ? 9.700 43.678 -45.472 1.00 32.78 464 PRO A N 1
ATOM 3720 C CA . PRO A 1 464 ? 8.818 42.624 -45.985 1.00 32.78 464 PRO A CA 1
ATOM 3721 C C . PRO A 1 464 ? 8.459 41.572 -44.922 1.00 32.78 464 PRO A C 1
ATOM 3723 O O . PRO A 1 464 ? 9.333 40.838 -44.487 1.00 32.78 464 PRO A O 1
ATOM 3726 N N . LEU A 1 465 ? 7.180 41.436 -44.559 1.00 30.38 465 LEU A N 1
ATOM 3727 C CA . LEU A 1 465 ? 6.590 40.201 -44.010 1.00 30.38 465 LEU A CA 1
ATOM 3728 C C . LEU A 1 465 ? 5.057 40.351 -44.034 1.00 30.38 465 LEU A C 1
ATOM 3730 O O . LEU A 1 465 ? 4.424 40.734 -43.054 1.00 30.38 465 LEU A O 1
ATOM 3734 N N . SER A 1 466 ? 4.451 40.090 -45.193 1.00 25.86 466 SER A N 1
ATOM 3735 C CA . SER A 1 466 ? 3.002 39.907 -45.325 1.00 25.86 466 SER A CA 1
ATOM 3736 C C . SER A 1 466 ? 2.688 38.938 -46.466 1.00 25.86 466 SER A C 1
ATOM 3738 O O . SER A 1 466 ? 3.204 39.138 -47.565 1.00 25.86 466 SER A O 1
ATOM 3740 N N . TYR A 1 467 ? 1.777 37.990 -46.189 1.00 26.64 467 TYR A N 1
ATOM 3741 C CA . TYR A 1 467 ? 1.162 36.967 -47.063 1.00 26.64 467 TYR A CA 1
ATOM 3742 C C . TYR A 1 467 ? 2.044 35.739 -47.382 1.00 26.64 467 TYR A C 1
ATOM 3744 O O . TYR A 1 467 ? 3.191 35.889 -47.768 1.00 26.64 467 TYR A O 1
ATOM 3752 N N . SER A 1 468 ? 1.605 34.474 -47.294 1.00 24.22 468 SER A N 1
ATOM 3753 C CA . SER A 1 468 ? 0.301 33.850 -46.996 1.00 24.22 468 SER A CA 1
ATOM 3754 C C . SER A 1 468 ? 0.490 32.326 -46.849 1.00 24.22 468 SER A C 1
ATOM 3756 O O . SER A 1 468 ? 1.250 31.774 -47.639 1.00 24.22 468 SER A O 1
ATOM 3758 N N . HIS A 1 469 ? -0.206 31.666 -45.913 1.00 23.42 469 HIS A N 1
ATOM 3759 C CA . HIS A 1 469 ? -0.917 30.375 -46.075 1.00 23.42 469 HIS A CA 1
ATOM 3760 C C . HIS A 1 469 ? -1.301 29.799 -44.698 1.00 23.42 469 HIS A C 1
ATOM 3762 O O . HIS A 1 469 ? -0.554 29.047 -44.080 1.00 23.42 469 HIS A O 1
ATOM 3768 N N . GLU A 1 470 ? -2.502 30.149 -44.240 1.00 25.28 470 GLU A N 1
ATOM 3769 C CA . GLU A 1 470 ? -3.309 29.278 -43.385 1.00 25.28 470 GLU A CA 1
ATOM 3770 C C . GLU A 1 470 ? -4.047 28.282 -44.289 1.00 25.28 470 GLU A C 1
ATOM 3772 O O . GLU A 1 470 ? -4.735 28.710 -45.214 1.00 25.28 470 GLU A O 1
ATOM 3777 N N . ALA A 1 471 ? -3.894 26.979 -44.031 1.00 24.34 471 ALA A N 1
ATOM 3778 C CA . ALA A 1 471 ? -4.951 25.956 -44.058 1.00 24.34 471 ALA A CA 1
ATOM 3779 C C . ALA A 1 471 ? -4.343 24.539 -44.068 1.00 24.34 471 ALA A C 1
ATOM 3781 O O . ALA A 1 471 ? -3.491 24.234 -44.898 1.00 24.34 471 ALA A O 1
ATOM 3782 N N . LYS A 1 472 ? -4.917 23.668 -43.223 1.00 24.25 472 LYS A N 1
ATOM 3783 C CA . LYS A 1 472 ? -4.714 22.208 -43.076 1.00 24.25 472 LYS A CA 1
ATOM 3784 C C . LYS A 1 472 ? -3.508 21.764 -42.243 1.00 24.25 472 LYS A C 1
ATOM 3786 O O . LYS A 1 472 ? -2.407 21.657 -42.763 1.00 24.25 472 LYS A O 1
ATOM 3791 N N . LEU A 1 473 ? -3.775 21.406 -40.982 1.00 24.70 473 LEU A N 1
ATOM 3792 C CA . LEU A 1 473 ? -3.289 20.182 -40.314 1.00 24.70 473 LEU A CA 1
ATOM 3793 C C . LEU A 1 473 ? -3.925 20.075 -38.914 1.00 24.70 473 LEU A C 1
ATOM 3795 O O . LEU A 1 473 ? -3.272 20.148 -37.879 1.00 24.70 473 LEU A O 1
ATOM 3799 N N . THR A 1 474 ? -5.243 19.907 -38.910 1.00 24.77 474 THR A N 1
ATOM 3800 C CA . THR A 1 474 ? -5.967 19.149 -37.888 1.00 24.77 474 THR A CA 1
ATOM 3801 C C . THR A 1 474 ? -6.724 18.051 -38.631 1.00 24.77 474 THR A C 1
ATOM 3803 O O . THR A 1 474 ? -7.213 18.282 -39.735 1.00 24.77 474 THR A O 1
ATOM 3806 N N . ASP A 1 475 ? -6.758 16.876 -38.009 1.00 22.83 475 ASP A N 1
ATOM 3807 C CA . ASP A 1 475 ? -7.297 15.586 -38.452 1.00 22.83 475 ASP A CA 1
ATOM 3808 C C . ASP A 1 475 ? -6.423 14.666 -39.326 1.00 22.83 475 ASP A C 1
ATOM 3810 O O . ASP A 1 475 ? -6.032 14.982 -40.447 1.00 22.83 475 ASP A O 1
ATOM 3814 N N . GLN A 1 476 ? -6.272 13.458 -38.761 1.00 22.09 476 GLN A N 1
ATOM 3815 C CA . GLN A 1 476 ? -6.136 12.127 -39.360 1.00 22.09 476 GLN A CA 1
ATOM 3816 C C . GLN A 1 476 ? -4.822 11.332 -39.165 1.00 22.09 476 GLN A C 1
ATOM 3818 O O . GLN A 1 476 ? -3.745 11.685 -39.632 1.00 22.09 476 GLN A O 1
ATOM 3823 N N . TYR A 1 477 ? -5.051 10.160 -38.551 1.00 22.14 477 TYR A N 1
ATOM 3824 C CA . TYR A 1 477 ? -4.270 8.919 -38.445 1.00 22.14 477 TYR A CA 1
ATOM 3825 C C . TYR A 1 477 ? -3.402 8.655 -37.200 1.00 22.14 477 TYR A C 1
ATOM 3827 O O . TYR A 1 477 ? -2.176 8.673 -37.203 1.00 22.14 477 TYR A O 1
ATOM 3835 N N . CYS A 1 478 ? -4.127 8.261 -36.144 1.00 21.75 478 CYS A N 1
ATOM 3836 C CA . CYS A 1 478 ? -3.942 6.984 -35.441 1.00 21.75 478 CYS A CA 1
ATOM 3837 C C . CYS A 1 478 ? -3.891 5.778 -36.416 1.00 21.75 478 CYS A C 1
ATOM 3839 O O . CYS A 1 478 ? -4.467 5.854 -37.494 1.00 21.75 478 CYS A O 1
ATOM 3841 N N . GLN A 1 479 ? -3.325 4.651 -35.959 1.00 22.42 479 GLN A N 1
ATOM 3842 C CA . GLN A 1 479 ? -2.983 3.388 -36.654 1.00 22.42 479 GLN A CA 1
ATOM 3843 C C . GLN A 1 479 ? -1.580 3.451 -37.280 1.00 22.42 479 GLN A C 1
ATOM 3845 O O . GLN A 1 479 ? -1.342 4.181 -38.227 1.00 22.42 479 GLN A O 1
ATOM 3850 N N . ILE A 1 480 ? -0.570 2.732 -36.784 1.00 22.34 480 ILE A N 1
ATOM 3851 C CA . ILE A 1 480 ? -0.525 1.271 -36.659 1.00 22.34 480 ILE A CA 1
ATOM 3852 C C . ILE A 1 480 ? 0.312 0.884 -35.421 1.00 22.34 480 ILE A C 1
ATOM 3854 O O . ILE A 1 480 ? 1.538 0.932 -35.428 1.00 22.34 480 ILE A O 1
ATOM 3858 N N . CYS A 1 481 ? -0.372 0.444 -34.362 1.00 23.53 481 CYS A N 1
ATOM 3859 C CA . CYS A 1 481 ? 0.112 -0.645 -33.518 1.00 23.53 481 CYS A CA 1
ATOM 3860 C C . CYS A 1 481 ? -0.333 -1.940 -34.197 1.00 23.53 481 CYS A C 1
ATOM 3862 O O . CYS A 1 481 ? -1.524 -2.247 -34.212 1.00 23.53 481 CYS A O 1
ATOM 3864 N N . SER A 1 482 ? 0.591 -2.686 -34.791 1.00 23.34 482 SER A N 1
ATOM 3865 C CA . SER A 1 482 ? 0.452 -4.130 -35.017 1.00 23.34 482 SER A CA 1
ATOM 3866 C C . SER A 1 482 ? 1.759 -4.666 -35.581 1.00 23.34 482 SER A C 1
ATOM 3868 O O . SER A 1 482 ? 2.021 -4.531 -36.768 1.00 23.34 482 SER A O 1
ATOM 3870 N N . ASN A 1 483 ? 2.586 -5.259 -34.715 1.00 22.61 483 ASN A N 1
ATOM 3871 C CA . ASN A 1 483 ? 3.193 -6.563 -34.981 1.00 22.61 483 ASN A CA 1
ATOM 3872 C C . ASN A 1 483 ? 3.907 -7.122 -33.733 1.00 22.61 483 ASN A C 1
ATOM 3874 O O . ASN A 1 483 ? 4.914 -6.590 -33.289 1.00 22.61 483 ASN A O 1
ATOM 3878 N N . TYR A 1 484 ? 3.340 -8.232 -33.236 1.00 22.02 484 TYR A N 1
ATOM 3879 C CA . TYR A 1 484 ? 3.984 -9.398 -32.605 1.00 22.02 484 TYR A CA 1
ATOM 3880 C C . TYR A 1 484 ? 4.796 -9.190 -31.310 1.00 22.02 484 TYR A C 1
ATOM 3882 O O . TYR A 1 484 ? 5.913 -8.700 -31.318 1.00 22.02 484 TYR A O 1
ATOM 3890 N N . ARG A 1 485 ? 4.202 -9.496 -30.144 1.00 21.98 485 ARG A N 1
ATOM 3891 C CA . ARG A 1 485 ? 4.113 -10.812 -29.442 1.00 21.98 485 ARG A CA 1
ATOM 3892 C C . ARG A 1 485 ? 5.237 -10.985 -28.400 1.00 21.98 485 ARG A C 1
ATOM 3894 O O . ARG A 1 485 ? 6.392 -11.081 -28.792 1.00 21.98 485 ARG A O 1
ATOM 3901 N N . PRO A 1 486 ? 4.913 -11.175 -27.107 1.00 23.84 486 PRO A N 1
ATOM 3902 C CA . PRO A 1 486 ? 5.809 -11.815 -26.156 1.00 23.84 486 PRO A CA 1
ATOM 3903 C C . PRO A 1 486 ? 5.378 -13.273 -25.930 1.00 23.84 486 PRO A C 1
ATOM 3905 O O . PRO A 1 486 ? 4.301 -13.549 -25.395 1.00 23.84 486 PRO A O 1
ATOM 3908 N N . GLU A 1 487 ? 6.225 -14.222 -26.329 1.00 23.14 487 GLU A N 1
ATOM 3909 C CA . GLU A 1 487 ? 6.182 -15.581 -25.790 1.00 23.14 487 GLU A CA 1
ATOM 3910 C C . GLU A 1 487 ? 6.939 -15.625 -24.457 1.00 23.14 487 GLU A C 1
ATOM 3912 O O . GLU A 1 487 ? 8.127 -15.337 -24.385 1.00 23.14 487 GLU A O 1
ATOM 3917 N N . ARG A 1 488 ? 6.170 -15.949 -23.409 1.00 23.62 488 ARG A N 1
ATOM 3918 C CA . ARG A 1 488 ? 6.435 -16.965 -22.371 1.00 23.62 488 ARG A CA 1
ATOM 3919 C C . ARG A 1 488 ? 7.848 -16.994 -21.769 1.00 23.62 488 ARG A C 1
ATOM 3921 O O . ARG A 1 488 ? 8.806 -17.416 -22.390 1.00 23.62 488 ARG A O 1
ATOM 3928 N N . SER A 1 489 ? 8.011 -16.520 -20.533 1.00 23.27 489 SER A N 1
ATOM 3929 C CA . SER A 1 489 ? 7.727 -17.242 -19.272 1.00 23.27 489 SER A CA 1
ATOM 3930 C C . SER A 1 489 ? 8.613 -18.467 -19.040 1.00 23.27 489 SER A C 1
ATOM 3932 O O . SER A 1 489 ? 8.497 -19.425 -19.788 1.00 23.27 489 SER A O 1
ATOM 3934 N N . HIS A 1 490 ? 9.364 -18.480 -17.934 1.00 23.89 490 HIS A N 1
ATOM 3935 C CA . HIS A 1 490 ? 9.326 -19.517 -16.885 1.00 23.89 490 HIS A CA 1
ATOM 3936 C C . HIS A 1 490 ? 10.274 -19.095 -15.743 1.00 23.89 490 HIS A C 1
ATOM 3938 O O . HIS A 1 490 ? 11.422 -18.763 -15.982 1.00 23.89 490 HIS A O 1
ATOM 3944 N N . HIS A 1 491 ? 9.729 -18.799 -14.557 1.00 21.98 491 HIS A N 1
ATOM 3945 C CA . HIS A 1 491 ? 9.632 -19.683 -13.374 1.00 21.98 491 HIS A CA 1
ATOM 3946 C C . HIS A 1 491 ? 10.829 -19.509 -12.422 1.00 21.98 491 HIS A C 1
ATOM 3948 O O . HIS A 1 491 ? 11.971 -19.606 -12.828 1.00 21.98 491 HIS A O 1
ATOM 3954 N N . CYS A 1 492 ? 10.580 -19.086 -11.172 1.00 21.58 492 CYS A N 1
ATOM 3955 C CA . CYS A 1 492 ? 10.400 -19.990 -10.015 1.00 21.58 492 CYS A CA 1
ATOM 3956 C C . CYS A 1 492 ? 11.646 -20.885 -9.832 1.00 21.58 492 CYS A C 1
ATOM 3958 O O . CYS A 1 492 ? 11.925 -21.691 -10.701 1.00 21.58 492 CYS A O 1
ATOM 3960 N N . ARG A 1 493 ? 12.363 -20.929 -8.703 1.00 23.47 493 ARG A N 1
ATOM 3961 C CA . ARG A 1 493 ? 11.893 -20.913 -7.311 1.00 23.47 493 ARG A CA 1
ATOM 3962 C C . ARG A 1 493 ? 13.118 -21.097 -6.384 1.00 23.47 493 ARG A C 1
ATOM 3964 O O . ARG A 1 493 ? 13.974 -21.915 -6.676 1.00 23.47 493 ARG A O 1
ATOM 3971 N N . LEU A 1 494 ? 13.037 -20.485 -5.201 1.00 21.98 494 LEU A N 1
ATOM 3972 C CA . LEU A 1 494 ? 13.320 -21.085 -3.883 1.00 21.98 494 LEU A CA 1
ATOM 3973 C C . LEU A 1 494 ? 14.746 -21.286 -3.344 1.00 21.98 494 LEU A C 1
ATOM 3975 O O . LEU A 1 494 ? 15.467 -22.206 -3.706 1.00 21.98 494 LEU A O 1
ATOM 3979 N N . CYS A 1 495 ? 14.980 -20.531 -2.264 1.00 22.81 495 CYS A N 1
ATOM 3980 C CA . CYS A 1 495 ? 15.664 -20.917 -1.034 1.00 22.81 495 CYS A CA 1
ATOM 3981 C C . CYS A 1 495 ? 15.552 -22.406 -0.671 1.00 22.81 495 CYS A C 1
ATOM 3983 O O . CYS A 1 495 ? 14.456 -22.963 -0.656 1.00 22.81 495 CYS A O 1
ATOM 3985 N N . LYS A 1 496 ? 16.655 -22.972 -0.180 1.00 23.39 496 LYS A N 1
ATOM 3986 C CA . LYS A 1 496 ? 16.824 -23.374 1.234 1.00 23.39 496 LYS A CA 1
ATOM 3987 C C . LYS A 1 496 ? 18.154 -24.103 1.401 1.00 23.39 496 LYS A C 1
ATOM 3989 O O . LYS A 1 496 ? 18.457 -24.934 0.562 1.00 23.39 496 LYS A O 1
ATOM 3994 N N . HIS A 1 497 ? 18.849 -23.860 2.511 1.00 22.19 497 HIS A N 1
ATOM 3995 C CA . HIS A 1 497 ? 19.666 -24.791 3.321 1.00 22.19 497 HIS A CA 1
ATOM 3996 C C . HIS A 1 497 ? 19.841 -24.083 4.689 1.00 22.19 497 HIS A C 1
ATOM 3998 O O . HIS A 1 497 ? 19.954 -22.861 4.706 1.00 22.19 497 HIS A O 1
ATOM 4004 N N . CYS A 1 498 ? 19.670 -24.705 5.862 1.00 22.52 498 CYS A N 1
ATOM 4005 C CA . CYS A 1 498 ? 20.446 -25.807 6.463 1.00 22.52 498 CYS A CA 1
ATOM 4006 C C . CYS A 1 498 ? 19.616 -26.477 7.609 1.00 22.52 498 CYS A C 1
ATOM 4008 O O . CYS A 1 498 ? 18.870 -25.747 8.255 1.00 22.52 498 CYS A O 1
ATOM 4010 N N . ILE A 1 499 ? 19.521 -27.818 7.791 1.00 24.50 499 ILE A N 1
ATOM 4011 C CA . ILE A 1 499 ? 20.474 -28.848 8.341 1.00 24.50 499 ILE A CA 1
ATOM 4012 C C . ILE A 1 499 ? 20.586 -28.786 9.896 1.00 24.50 499 ILE A C 1
ATOM 4014 O O . ILE A 1 499 ? 20.623 -27.659 10.384 1.00 24.50 499 ILE A O 1
ATOM 4018 N N . PRO A 1 500 ? 20.801 -29.878 10.694 1.00 30.70 500 PRO A N 1
ATOM 4019 C CA . PRO A 1 500 ? 20.543 -31.343 10.583 1.00 30.70 500 PRO A CA 1
ATOM 4020 C C . PRO A 1 500 ? 19.865 -31.966 11.849 1.00 30.70 500 PRO A C 1
ATOM 4022 O O . PRO A 1 500 ? 19.694 -31.278 12.846 1.00 30.70 500 PRO A O 1
ATOM 4025 N N . ILE A 1 501 ? 19.574 -33.282 11.849 1.00 22.25 501 ILE A N 1
ATOM 4026 C CA . ILE A 1 501 ? 19.961 -34.287 12.883 1.00 22.25 501 ILE A CA 1
ATOM 4027 C C . ILE A 1 501 ? 19.697 -35.710 12.322 1.00 22.25 501 ILE A C 1
ATOM 4029 O O . ILE A 1 501 ? 18.942 -35.883 11.371 1.00 22.25 501 ILE A O 1
ATOM 4033 N N . GLN A 1 502 ? 20.447 -36.677 12.846 1.00 22.12 502 GLN A N 1
ATOM 4034 C CA . GLN A 1 502 ? 20.964 -37.917 12.265 1.00 22.12 502 GLN A CA 1
ATOM 4035 C C . GLN A 1 502 ? 20.049 -39.168 12.214 1.00 22.12 502 GLN A C 1
ATOM 4037 O O . GLN A 1 502 ? 19.202 -39.376 13.073 1.00 22.12 502 GLN A O 1
ATOM 4042 N N . ASP A 1 503 ? 20.419 -40.030 11.253 1.00 22.88 503 ASP A N 1
ATOM 4043 C CA . ASP A 1 503 ? 20.576 -41.501 11.281 1.00 22.88 503 ASP A CA 1
ATOM 4044 C C . ASP A 1 503 ? 19.443 -42.531 11.007 1.00 22.88 503 ASP A C 1
ATOM 4046 O O . ASP A 1 503 ? 18.385 -42.561 11.624 1.00 22.88 503 ASP A O 1
ATOM 4050 N N . HIS A 1 504 ? 19.860 -43.480 10.139 1.00 23.67 504 HIS A N 1
ATOM 4051 C CA . HIS A 1 504 ? 19.526 -44.909 9.952 1.00 23.67 504 HIS A CA 1
ATOM 4052 C C . HIS A 1 504 ? 18.484 -45.403 8.910 1.00 23.67 504 HIS A C 1
ATOM 4054 O O . HIS A 1 504 ? 17.291 -45.194 9.056 1.00 23.67 504 HIS A O 1
ATOM 4060 N N . HIS A 1 505 ? 19.021 -46.185 7.936 1.00 22.84 505 HIS A N 1
ATOM 4061 C CA . HIS A 1 505 ? 18.562 -47.465 7.317 1.00 22.84 505 HIS A CA 1
ATOM 4062 C C . HIS A 1 505 ? 17.114 -47.598 6.766 1.00 22.84 505 HIS A C 1
ATOM 4064 O O . HIS A 1 505 ? 16.179 -47.104 7.358 1.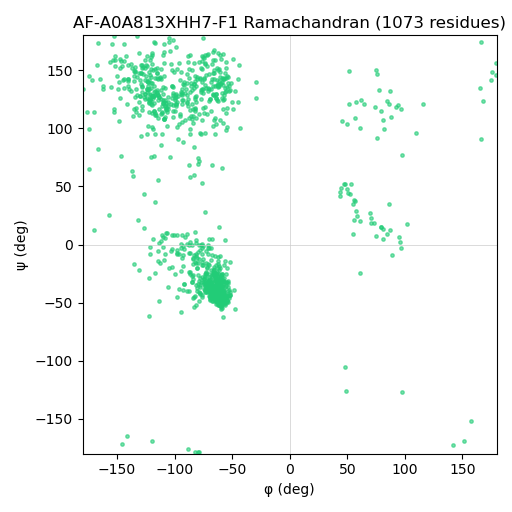00 22.84 505 HIS A O 1
ATOM 4070 N N . CYS A 1 506 ? 16.739 -48.376 5.738 1.00 20.41 506 CYS A N 1
ATOM 4071 C CA . CYS A 1 506 ? 17.315 -49.122 4.608 1.00 20.41 506 CYS A CA 1
ATOM 4072 C C . CYS A 1 506 ? 16.100 -49.805 3.884 1.00 20.41 506 CYS A C 1
ATOM 4074 O O . CYS A 1 506 ? 15.114 -50.096 4.550 1.00 20.41 506 CYS A O 1
ATOM 4076 N N . VAL A 1 507 ? 16.210 -50.145 2.584 1.00 21.14 507 VAL A N 1
ATOM 4077 C CA . VAL A 1 507 ? 15.555 -51.303 1.886 1.00 21.14 507 VAL A CA 1
ATOM 4078 C C . VAL A 1 507 ? 14.069 -51.245 1.387 1.00 21.14 507 VAL A C 1
ATOM 4080 O O . VAL A 1 507 ? 13.130 -51.464 2.135 1.00 21.14 507 VAL A O 1
ATOM 4083 N N . PHE A 1 508 ? 13.943 -51.140 0.043 1.00 20.77 508 PHE A N 1
ATOM 4084 C CA . PHE A 1 508 ? 13.185 -51.971 -0.944 1.00 20.77 508 PHE A CA 1
ATOM 4085 C C . PHE A 1 508 ? 11.642 -51.977 -1.183 1.00 20.77 508 PHE A C 1
ATOM 4087 O O . PHE A 1 508 ? 10.813 -51.931 -0.288 1.00 20.77 508 PHE A O 1
ATOM 4094 N N . VAL A 1 509 ? 11.372 -52.294 -2.470 1.00 22.08 509 VAL A N 1
ATOM 4095 C CA . VAL A 1 509 ? 10.210 -52.893 -3.183 1.00 22.08 509 VAL A CA 1
ATOM 4096 C C . VAL A 1 509 ? 9.074 -51.974 -3.659 1.00 22.08 509 VAL A C 1
ATOM 4098 O O . VAL A 1 509 ? 8.397 -51.318 -2.881 1.00 22.08 509 VAL A O 1
ATOM 4101 N N . GLY A 1 510 ? 8.834 -51.995 -4.977 1.00 21.19 510 GLY A N 1
ATOM 4102 C CA . GLY A 1 510 ? 7.662 -51.406 -5.629 1.00 21.19 510 GLY A CA 1
ATOM 4103 C C . GLY A 1 510 ? 6.588 -52.426 -6.003 1.00 21.19 510 GLY A C 1
ATOM 4104 O O . GLY A 1 510 ? 6.809 -53.620 -5.875 1.00 21.19 510 GLY A O 1
ATOM 4105 N N . ALA A 1 511 ? 5.455 -51.961 -6.530 1.00 22.80 511 ALA A N 1
ATOM 4106 C CA . ALA A 1 511 ? 4.589 -52.705 -7.450 1.00 22.80 511 ALA A CA 1
ATOM 4107 C C . ALA A 1 511 ? 3.452 -51.809 -7.971 1.00 22.80 511 ALA A C 1
ATOM 4109 O O . ALA A 1 511 ? 2.927 -50.959 -7.258 1.00 22.80 511 ALA A O 1
ATOM 4110 N N . CYS A 1 512 ? 3.094 -52.047 -9.233 1.00 21.53 512 CYS A N 1
ATOM 4111 C CA . CYS A 1 512 ? 1.886 -51.593 -9.925 1.00 21.53 512 CYS A CA 1
ATOM 4112 C C . CYS A 1 512 ? 0.600 -52.149 -9.279 1.00 21.53 512 CYS A C 1
ATOM 4114 O O . CYS A 1 512 ? 0.687 -53.165 -8.599 1.00 21.53 512 CYS A O 1
ATOM 4116 N N . ILE A 1 513 ? -0.577 -51.583 -9.613 1.00 23.41 513 ILE A N 1
ATOM 4117 C CA . ILE A 1 513 ? -1.761 -52.309 -10.149 1.00 23.41 513 ILE A CA 1
ATOM 4118 C C . ILE A 1 513 ? -2.953 -51.358 -10.444 1.00 23.41 513 ILE A C 1
ATOM 4120 O O . ILE A 1 513 ? -3.309 -50.529 -9.616 1.00 23.41 513 ILE A O 1
ATOM 4124 N N . ALA A 1 514 ? -3.532 -51.571 -11.642 1.00 23.33 514 ALA A N 1
ATOM 4125 C CA . ALA A 1 514 ? -4.907 -51.386 -12.167 1.00 23.33 514 ALA A CA 1
ATOM 4126 C C . ALA A 1 514 ? -5.652 -50.042 -11.994 1.00 23.33 514 ALA A C 1
ATOM 4128 O O . ALA A 1 514 ? -5.834 -49.557 -10.889 1.00 23.33 514 ALA A O 1
ATOM 4129 N N . THR A 1 515 ? -6.095 -49.322 -13.039 1.00 24.53 515 THR A N 1
ATOM 4130 C CA . THR A 1 515 ? -7.062 -49.601 -14.143 1.00 24.53 515 THR A CA 1
ATOM 4131 C C . THR A 1 515 ? -8.480 -50.002 -13.726 1.00 24.53 515 THR A C 1
ATOM 4133 O O . THR A 1 515 ? -8.695 -51.134 -13.308 1.00 24.53 515 THR A O 1
ATOM 4136 N N . ASN A 1 516 ? -9.431 -49.081 -13.945 1.00 24.55 516 ASN A N 1
ATOM 4137 C CA . ASN A 1 516 ? -10.772 -49.217 -14.566 1.00 24.55 516 ASN A CA 1
ATOM 4138 C C . ASN A 1 516 ? -11.515 -47.893 -14.265 1.00 24.55 516 ASN A C 1
ATOM 4140 O O . ASN A 1 516 ? -11.549 -47.471 -13.121 1.00 24.55 516 ASN A O 1
ATOM 4144 N N . GLY A 1 517 ? -12.048 -47.090 -15.186 1.00 22.73 517 GLY A N 1
ATOM 4145 C CA . GLY A 1 517 ? -12.670 -47.377 -16.471 1.00 22.73 517 GLY A CA 1
ATOM 4146 C C . GLY A 1 517 ? -14.174 -47.107 -16.344 1.00 22.73 517 GLY A C 1
ATOM 4147 O O . GLY A 1 517 ? -14.873 -47.971 -15.843 1.00 22.73 517 GLY A O 1
ATOM 4148 N N . HIS A 1 518 ? -14.656 -45.918 -16.740 1.00 24.67 518 HIS A N 1
ATOM 4149 C CA . HIS A 1 518 ? -15.850 -45.717 -17.584 1.00 24.67 518 HIS A CA 1
ATOM 4150 C C . HIS A 1 518 ? -16.154 -44.226 -17.834 1.00 24.67 518 HIS A C 1
ATOM 4152 O O . HIS A 1 518 ? -15.867 -43.347 -17.028 1.00 24.67 518 HIS A O 1
ATOM 4158 N N . LYS A 1 519 ? -16.673 -43.981 -19.039 1.00 23.59 519 LYS A N 1
ATOM 4159 C CA . LYS A 1 519 ? -16.902 -42.708 -19.742 1.00 23.59 519 LYS A CA 1
ATOM 4160 C C . LYS A 1 519 ? -18.416 -42.342 -19.712 1.00 23.59 519 LYS A C 1
ATOM 4162 O O . LYS A 1 519 ? -19.192 -43.119 -19.166 1.00 23.59 519 LYS A O 1
ATOM 4167 N N . PRO A 1 520 ? -18.840 -41.187 -20.268 1.00 39.53 520 PRO A N 1
ATOM 4168 C CA . PRO A 1 520 ? -19.755 -40.211 -19.662 1.00 39.53 520 PRO A CA 1
ATOM 4169 C C . PRO A 1 520 ? -21.208 -40.344 -20.141 1.00 39.53 520 PRO A C 1
ATOM 4171 O O . PRO A 1 520 ? -21.435 -40.971 -21.170 1.00 39.53 520 PRO A O 1
ATOM 4174 N N . LEU A 1 521 ? -22.157 -39.642 -19.504 1.00 23.28 521 LEU A N 1
ATOM 4175 C CA . LEU A 1 521 ? -23.444 -39.301 -20.127 1.00 23.28 521 LEU A CA 1
ATOM 4176 C C . LEU A 1 521 ? -24.113 -38.043 -19.527 1.00 23.28 521 LEU A C 1
ATOM 4178 O O . LEU A 1 521 ? -24.229 -37.903 -18.317 1.00 23.28 521 LEU A O 1
ATOM 4182 N N . ALA A 1 522 ? -24.601 -37.222 -20.466 1.00 22.94 522 ALA A N 1
ATOM 4183 C CA . ALA A 1 522 ? -25.771 -36.334 -20.456 1.00 22.94 522 ALA A CA 1
ATOM 4184 C C . ALA A 1 522 ? -25.779 -35.000 -19.671 1.00 22.94 522 ALA A C 1
ATOM 4186 O O . ALA A 1 522 ? -25.760 -34.940 -18.448 1.00 22.94 522 ALA A O 1
ATOM 4187 N N . LYS A 1 523 ? -25.944 -33.926 -20.462 1.00 25.77 523 LYS A N 1
ATOM 4188 C CA . LYS A 1 523 ? -26.448 -32.597 -20.088 1.00 25.77 523 LYS A CA 1
ATOM 4189 C C . LYS A 1 523 ? -27.891 -32.686 -19.575 1.00 25.77 523 LYS A C 1
ATOM 4191 O O . LYS A 1 523 ? -28.719 -33.303 -20.243 1.00 25.77 523 LYS A O 1
ATOM 4196 N N . GLN A 1 524 ? -28.199 -31.949 -18.512 1.00 23.27 524 GLN A N 1
ATOM 4197 C CA . GLN A 1 524 ? -29.531 -31.402 -18.263 1.00 23.27 524 GLN A CA 1
ATOM 4198 C C . GLN A 1 524 ? -29.404 -30.018 -17.621 1.00 23.27 524 GLN A C 1
ATOM 4200 O O . GLN A 1 524 ? -28.584 -29.809 -16.730 1.00 23.27 524 GLN A O 1
ATOM 4205 N N . ASP A 1 525 ? -30.197 -29.087 -18.144 1.00 27.80 525 ASP A N 1
ATOM 4206 C CA . ASP A 1 525 ? -30.365 -27.725 -17.661 1.00 27.80 525 ASP A CA 1
ATOM 4207 C C . ASP A 1 525 ? -30.975 -27.709 -16.254 1.00 27.80 525 ASP A C 1
ATOM 4209 O O . ASP A 1 525 ? -32.070 -28.227 -16.039 1.00 27.80 525 ASP A O 1
ATOM 4213 N N . SER A 1 526 ? -30.318 -27.027 -15.318 1.00 24.42 526 SER A N 1
ATOM 4214 C CA . SER A 1 526 ? -30.983 -26.462 -14.144 1.00 24.42 526 SER A CA 1
ATOM 4215 C C . SER A 1 526 ? -30.211 -25.245 -13.646 1.00 24.42 526 SER A C 1
ATOM 4217 O O . SER A 1 526 ? -29.087 -25.359 -13.159 1.00 24.42 526 SER A O 1
ATOM 4219 N N . LYS A 1 527 ? -30.844 -24.072 -13.748 1.00 31.62 527 LYS A N 1
ATOM 4220 C CA . LYS A 1 527 ? -30.534 -22.908 -12.916 1.00 31.62 527 LYS A CA 1
ATOM 4221 C C . LYS A 1 527 ? -30.726 -23.334 -11.458 1.00 31.62 527 LYS A C 1
ATOM 4223 O O . LYS A 1 527 ? -31.862 -23.493 -11.023 1.00 31.62 527 LYS A O 1
ATOM 4228 N N . SER A 1 528 ? -29.639 -23.553 -10.729 1.00 26.42 528 SER A N 1
ATOM 4229 C CA . SER A 1 528 ? -29.674 -23.806 -9.290 1.00 26.42 528 SER A CA 1
ATOM 4230 C C . SER A 1 528 ? -28.712 -22.857 -8.588 1.00 26.42 528 SER A C 1
ATOM 4232 O O . SER A 1 528 ? -27.513 -22.851 -8.861 1.00 26.42 528 SER A O 1
ATOM 4234 N N . THR A 1 529 ? -29.304 -22.048 -7.717 1.00 31.23 529 THR A N 1
ATOM 4235 C CA . THR A 1 529 ? -28.722 -21.247 -6.640 1.00 31.23 529 THR A CA 1
ATOM 4236 C C . THR A 1 529 ? -27.449 -21.861 -6.051 1.00 31.23 529 THR A C 1
ATOM 4238 O O . THR A 1 529 ? -27.435 -23.012 -5.621 1.00 31.23 529 THR A O 1
ATOM 4241 N N . ALA A 1 530 ? -26.372 -21.075 -6.026 1.00 31.39 530 ALA A N 1
ATOM 4242 C CA . ALA A 1 530 ? -25.097 -21.445 -5.426 1.00 31.39 530 ALA A CA 1
ATOM 4243 C C . ALA A 1 530 ? -25.111 -21.130 -3.921 1.00 31.39 530 ALA A C 1
ATOM 4245 O O . ALA A 1 530 ? -25.138 -19.967 -3.526 1.00 31.39 530 ALA A O 1
ATOM 4246 N N . ILE A 1 531 ? -25.120 -22.179 -3.099 1.00 37.47 531 ILE A N 1
ATOM 4247 C CA . ILE A 1 531 ? -25.256 -22.152 -1.636 1.00 37.47 531 ILE A CA 1
ATOM 4248 C C . ILE A 1 531 ? -23.936 -22.626 -1.005 1.00 37.47 531 ILE A C 1
ATOM 4250 O O . ILE A 1 531 ? -23.329 -23.581 -1.486 1.00 37.47 531 ILE A O 1
ATOM 4254 N N . VAL A 1 532 ? -23.542 -22.027 0.126 1.00 32.47 532 VAL A N 1
ATOM 4255 C CA . VAL A 1 532 ? -22.751 -22.712 1.165 1.00 32.47 532 VAL A CA 1
ATOM 4256 C C . VAL A 1 532 ? -23.716 -23.215 2.244 1.00 32.47 532 VAL A C 1
ATOM 4258 O O . VAL A 1 532 ? -24.030 -22.495 3.184 1.00 32.47 532 VAL A O 1
ATOM 4261 N N . GLU A 1 533 ? -24.200 -24.446 2.100 1.00 31.69 533 GLU A N 1
ATOM 4262 C CA . GLU A 1 533 ? -24.679 -25.263 3.218 1.00 31.69 533 GLU A CA 1
ATOM 4263 C C . GLU A 1 533 ? -23.877 -26.559 3.161 1.00 31.69 533 GLU A C 1
ATOM 4265 O O . GLU A 1 533 ? -24.176 -27.480 2.403 1.00 31.69 533 GLU A O 1
ATOM 4270 N N . VAL A 1 534 ? -22.789 -26.611 3.929 1.00 30.94 534 VAL A N 1
ATOM 4271 C CA . VAL A 1 534 ? -22.185 -27.896 4.269 1.00 30.94 534 VAL A CA 1
ATOM 4272 C C . VAL A 1 534 ? -23.053 -28.459 5.388 1.00 30.94 534 VAL A C 1
ATOM 4274 O O . VAL A 1 534 ? -23.134 -27.869 6.462 1.00 30.94 534 VAL A O 1
ATOM 4277 N N . ASN A 1 535 ? -23.767 -29.545 5.091 1.00 26.66 535 ASN A N 1
ATOM 4278 C CA . ASN A 1 535 ? -24.677 -30.212 6.016 1.00 26.66 535 ASN A CA 1
ATOM 4279 C C . ASN A 1 535 ? -24.049 -30.451 7.401 1.00 26.66 535 ASN A C 1
ATOM 4281 O O . ASN A 1 535 ? -22.962 -31.016 7.506 1.00 26.66 535 ASN A O 1
ATOM 4285 N N . SER A 1 536 ? -24.828 -30.075 8.420 1.00 27.11 536 SER A N 1
ATOM 4286 C CA . SER A 1 536 ? -24.822 -30.532 9.816 1.00 27.11 536 SER A CA 1
ATOM 4287 C C . SER A 1 536 ? -23.480 -30.545 10.555 1.00 27.11 536 SER A C 1
ATOM 4289 O O . SER A 1 536 ? -22.717 -31.506 10.467 1.00 27.11 536 SER A O 1
ATOM 4291 N N . LEU A 1 537 ? -23.284 -29.555 11.426 1.00 26.44 537 LEU A N 1
ATOM 4292 C CA . LEU A 1 537 ? -22.517 -29.750 12.650 1.00 26.44 537 LEU A CA 1
ATOM 4293 C C . LEU A 1 537 ? -23.492 -29.694 13.827 1.00 26.44 537 LEU A C 1
ATOM 4295 O O . LEU A 1 537 ? -24.258 -28.748 13.982 1.00 26.44 537 LEU A O 1
ATOM 4299 N N . SER A 1 538 ? -23.490 -30.796 14.565 1.00 24.08 538 SER A N 1
ATOM 4300 C CA . SER A 1 538 ? -24.129 -31.038 15.851 1.00 24.08 538 SER A CA 1
ATOM 4301 C C . SER A 1 538 ? -23.955 -29.881 16.837 1.00 24.08 538 SER A C 1
ATOM 4303 O O . SER A 1 538 ? -22.939 -29.190 16.807 1.00 24.08 538 SER A O 1
ATOM 4305 N N . GLU A 1 539 ? -24.899 -29.766 17.774 1.00 27.83 539 GLU A N 1
ATOM 4306 C CA . GLU A 1 539 ? -24.942 -28.818 18.905 1.00 27.83 539 GLU A CA 1
ATOM 4307 C C . GLU A 1 539 ? -23.710 -28.855 19.849 1.00 27.83 539 GLU A C 1
ATOM 4309 O O . GLU A 1 539 ? -23.669 -28.105 20.818 1.00 27.83 539 GLU A O 1
ATOM 4314 N N . ASP A 1 540 ? -22.680 -29.655 19.548 1.00 25.70 540 ASP A N 1
ATOM 4315 C CA . ASP A 1 540 ? -21.511 -29.912 20.404 1.00 25.70 540 ASP A CA 1
ATOM 4316 C C . ASP A 1 540 ? -20.171 -29.338 19.893 1.00 25.70 540 ASP A C 1
ATOM 4318 O O . ASP A 1 540 ? -19.136 -29.541 20.529 1.00 25.70 540 ASP A O 1
ATOM 4322 N N . ASN A 1 541 ? -20.130 -28.600 18.777 1.00 29.28 541 ASN A N 1
ATOM 4323 C CA . ASN A 1 541 ? -18.881 -27.954 18.352 1.00 29.28 541 ASN A CA 1
ATOM 4324 C C . ASN A 1 541 ? -18.718 -26.582 19.017 1.00 29.28 541 ASN A C 1
ATOM 4326 O O . ASN A 1 541 ? -19.199 -25.571 18.509 1.00 29.28 541 ASN A O 1
ATOM 4330 N N . GLN A 1 542 ? -17.992 -26.547 20.138 1.00 37.47 542 GLN A N 1
ATOM 4331 C CA . GLN A 1 542 ? -17.422 -25.313 20.683 1.00 37.47 542 GLN A CA 1
ATOM 4332 C C . GLN A 1 542 ? -16.688 -24.565 19.560 1.00 37.47 542 GLN A C 1
ATOM 4334 O O . GLN A 1 542 ? -15.736 -25.080 18.971 1.00 37.47 542 GLN A O 1
ATOM 4339 N N . HIS A 1 543 ? -17.168 -23.367 19.222 1.00 45.28 543 HIS A N 1
ATOM 4340 C CA . HIS A 1 543 ? -16.522 -22.493 18.252 1.00 45.28 543 HIS A CA 1
ATOM 4341 C C . HIS A 1 543 ? -15.163 -22.059 18.811 1.00 45.28 543 HIS A C 1
ATOM 4343 O O . HIS A 1 543 ? -15.082 -21.114 19.588 1.00 45.28 543 HIS A O 1
ATOM 4349 N N . VAL A 1 544 ? -14.102 -22.767 18.430 1.00 46.41 544 VAL A N 1
ATOM 4350 C CA . VAL A 1 544 ? -12.723 -22.379 18.742 1.00 46.41 544 VAL A CA 1
ATOM 4351 C C . VAL A 1 544 ? -12.460 -21.030 18.075 1.00 46.41 544 VAL A C 1
ATOM 4353 O O . VAL A 1 544 ? -12.650 -20.897 16.860 1.00 46.41 544 VAL A O 1
ATOM 4356 N N . ASN A 1 545 ? -12.053 -20.021 18.847 1.00 50.53 545 ASN A N 1
ATOM 4357 C CA . ASN A 1 545 ? -11.667 -18.739 18.272 1.00 50.53 545 ASN A CA 1
ATOM 4358 C C . ASN A 1 545 ? -10.429 -18.980 17.399 1.00 50.53 545 ASN A C 1
ATOM 4360 O O . ASN A 1 545 ? -9.464 -19.568 17.872 1.00 50.53 545 ASN A O 1
ATOM 4364 N N . PRO A 1 546 ? -10.386 -18.523 16.143 1.00 44.69 546 PRO A N 1
ATOM 4365 C CA . PRO A 1 546 ? -9.220 -18.714 15.278 1.00 44.69 546 PRO A CA 1
ATOM 4366 C C . PRO A 1 546 ? -7.931 -18.044 15.787 1.00 44.69 546 PRO A C 1
ATOM 4368 O O . PRO A 1 546 ? -6.858 -18.285 15.235 1.00 44.69 546 PRO A O 1
ATOM 4371 N N . ALA A 1 547 ? -8.019 -17.183 16.809 1.00 43.22 547 ALA A N 1
ATOM 4372 C CA . ALA A 1 547 ? -6.866 -16.685 17.559 1.00 43.22 547 ALA A CA 1
ATOM 4373 C C . ALA A 1 547 ? -6.223 -17.754 18.470 1.00 43.22 547 ALA A C 1
ATOM 4375 O O . ALA A 1 547 ? -5.070 -17.584 18.879 1.00 43.22 547 ALA A O 1
ATOM 4376 N N . ASP A 1 548 ? -6.927 -18.851 18.751 1.00 48.28 548 ASP A N 1
ATOM 4377 C CA . ASP A 1 548 ? -6.447 -19.973 19.551 1.00 48.28 548 ASP A CA 1
ATOM 4378 C C . ASP A 1 548 ? -5.434 -20.798 18.751 1.00 48.28 548 ASP A C 1
ATOM 4380 O O . ASP A 1 548 ? -5.717 -21.351 17.687 1.00 48.28 548 ASP A O 1
ATOM 4384 N N . HIS A 1 549 ? -4.212 -20.860 19.268 1.00 54.41 549 HIS A N 1
ATOM 4385 C CA . HIS A 1 549 ? -3.098 -21.643 18.733 1.00 54.41 549 HIS A CA 1
ATOM 4386 C C . HIS A 1 549 ? -2.277 -22.195 19.902 1.00 54.41 549 HIS A C 1
ATOM 4388 O O . HIS A 1 549 ? -2.556 -21.850 21.046 1.00 54.41 549 HIS A O 1
ATOM 4394 N N . ASP A 1 550 ? -1.302 -23.073 19.643 1.00 37.84 550 ASP A N 1
ATOM 4395 C CA . ASP A 1 550 ? -0.560 -23.825 20.671 1.00 37.84 550 ASP A CA 1
ATOM 4396 C C . ASP A 1 550 ? -0.152 -22.966 21.894 1.00 37.84 550 ASP A C 1
ATOM 4398 O O . ASP A 1 550 ? 0.829 -22.224 21.856 1.00 37.84 550 ASP A O 1
ATOM 4402 N N . GLY A 1 551 ? -0.915 -23.082 22.993 1.00 38.41 551 GLY A N 1
ATOM 4403 C CA . GLY A 1 551 ? -0.689 -22.372 24.261 1.00 38.41 551 GLY A CA 1
ATOM 4404 C C . GLY A 1 551 ? -1.473 -21.065 24.489 1.00 38.41 551 GLY A C 1
ATOM 4405 O O . GLY A 1 551 ? -1.287 -20.451 25.537 1.00 38.41 551 GLY A O 1
ATOM 4406 N N . VAL A 1 552 ? -2.348 -20.642 23.570 1.00 45.88 552 VAL A N 1
ATOM 4407 C CA . VAL A 1 552 ? -3.193 -19.434 23.671 1.00 45.88 552 VAL A CA 1
ATOM 4408 C C . VAL A 1 552 ? -4.673 -19.828 23.601 1.00 45.88 552 VAL A C 1
ATOM 4410 O O . VAL A 1 552 ? -5.094 -20.433 22.619 1.00 45.88 552 VAL A O 1
ATOM 4413 N N . THR A 1 553 ? -5.449 -19.495 24.640 1.00 47.75 553 THR A N 1
ATOM 4414 C CA . THR A 1 553 ? -6.892 -19.790 24.754 1.00 47.75 553 THR A CA 1
ATOM 4415 C C . THR A 1 553 ? -7.719 -18.513 24.850 1.00 47.75 553 THR A C 1
ATOM 4417 O O . THR A 1 553 ? -7.394 -17.620 25.634 1.00 47.75 553 THR A O 1
ATOM 4420 N N . SER A 1 554 ? -8.824 -18.462 24.119 1.00 52.19 554 SER A N 1
ATOM 4421 C CA . SER A 1 554 ? -9.754 -17.336 24.039 1.00 52.19 554 SER A CA 1
ATOM 4422 C C . SER A 1 554 ? -11.039 -17.511 24.851 1.00 52.19 554 SER A C 1
ATOM 4424 O O . SER A 1 554 ? -11.921 -16.659 24.732 1.00 52.19 554 SER A O 1
ATOM 4426 N N . ASP A 1 555 ? -11.141 -18.564 25.673 1.00 55.97 555 ASP A N 1
ATOM 4427 C CA . ASP A 1 555 ? -12.293 -18.858 26.538 1.00 55.97 555 ASP A CA 1
ATOM 4428 C C . ASP A 1 555 ? -12.438 -17.812 27.661 1.00 55.97 555 ASP A C 1
ATOM 4430 O O . ASP A 1 555 ? -12.238 -18.066 28.849 1.00 55.97 555 ASP A O 1
ATOM 4434 N N . TYR A 1 556 ? -12.785 -16.591 27.266 1.00 64.44 556 TYR A N 1
ATOM 4435 C CA . TYR A 1 556 ? -13.113 -15.472 28.126 1.00 64.44 556 TYR A CA 1
ATOM 4436 C C . TYR A 1 556 ? -14.614 -15.230 28.032 1.00 64.44 556 TYR A C 1
ATOM 4438 O O . TYR A 1 556 ? -15.129 -14.727 27.035 1.00 64.44 556 TYR A O 1
ATOM 4446 N N . SER A 1 557 ? -15.327 -15.545 29.108 1.00 70.81 557 SER A N 1
ATOM 4447 C CA . SER A 1 557 ? -16.664 -15.010 29.342 1.00 70.81 557 SER A CA 1
ATOM 4448 C C . SER A 1 557 ? -16.552 -13.810 30.272 1.00 70.81 557 SER A C 1
ATOM 4450 O O . SER A 1 557 ? -15.977 -13.933 31.356 1.00 70.81 557 SER A O 1
ATOM 4452 N N . ILE A 1 558 ? -17.121 -12.668 29.891 1.00 81.25 558 ILE A N 1
ATOM 4453 C CA . ILE A 1 558 ? -17.185 -11.511 30.785 1.00 81.25 558 ILE A CA 1
ATOM 4454 C C . ILE A 1 558 ? -18.486 -11.527 31.591 1.00 81.25 558 ILE A C 1
ATOM 4456 O O . ILE A 1 558 ? -19.558 -11.823 31.063 1.00 81.25 558 ILE A O 1
ATOM 4460 N N . ASN A 1 559 ? -18.395 -11.162 32.867 1.00 84.56 559 ASN A N 1
ATOM 4461 C CA . ASN A 1 559 ? -19.545 -10.842 33.702 1.00 84.56 559 ASN A CA 1
ATOM 4462 C C . ASN A 1 559 ? -19.250 -9.545 34.455 1.00 84.56 559 ASN A C 1
ATOM 4464 O O . ASN A 1 559 ? -18.299 -9.478 35.232 1.00 84.56 559 ASN A O 1
ATOM 4468 N N . VAL A 1 560 ? -20.045 -8.506 34.202 1.00 89.06 560 VAL A N 1
ATOM 4469 C CA . VAL A 1 560 ? -19.864 -7.199 34.843 1.00 89.06 560 VAL A CA 1
ATOM 4470 C C . VAL A 1 560 ? -20.795 -7.094 36.041 1.00 89.06 560 VAL A C 1
ATOM 4472 O O . VAL A 1 560 ? -21.990 -6.834 35.894 1.00 89.06 560 VAL A O 1
ATOM 4475 N N . GLU A 1 561 ? -20.240 -7.249 37.238 1.00 89.50 561 GLU A N 1
ATOM 4476 C CA . GLU A 1 561 ? -20.981 -7.081 38.487 1.00 89.50 561 GLU A CA 1
ATOM 4477 C C . GLU A 1 561 ? -21.154 -5.593 38.818 1.00 89.50 561 GLU A C 1
ATOM 4479 O O . GLU A 1 561 ? -20.276 -4.935 39.374 1.00 89.50 561 GLU A O 1
ATOM 4484 N N . SER A 1 562 ? -22.306 -5.030 38.446 1.00 88.69 562 SER A N 1
ATOM 4485 C CA . SER A 1 562 ? -22.611 -3.614 38.659 1.00 88.69 562 SER A CA 1
ATOM 4486 C C . SER A 1 562 ? -24.100 -3.388 38.899 1.00 88.69 562 SER A C 1
ATOM 4488 O O . SER A 1 562 ? -24.938 -3.927 38.188 1.00 88.69 562 SER A O 1
ATOM 4490 N N . LYS A 1 563 ? -24.454 -2.493 39.836 1.00 88.31 563 LYS A N 1
ATOM 4491 C CA . LYS A 1 563 ? -25.850 -2.032 40.027 1.00 88.31 563 LYS A CA 1
ATOM 4492 C C . LYS A 1 563 ? -26.410 -1.300 38.794 1.00 88.31 563 LYS A C 1
ATOM 4494 O O . LYS A 1 563 ? -27.618 -1.100 38.689 1.00 88.31 563 LYS A O 1
ATOM 4499 N N . ASN A 1 564 ? -25.531 -0.865 37.891 1.00 91.81 564 ASN A N 1
ATOM 4500 C CA . ASN A 1 564 ? -25.885 -0.162 36.663 1.00 91.81 564 ASN A CA 1
ATOM 4501 C C . ASN A 1 564 ? -26.003 -1.090 35.451 1.00 91.81 564 ASN A C 1
ATOM 4503 O O . ASN A 1 564 ? -26.363 -0.597 34.387 1.00 91.81 564 ASN A O 1
ATOM 4507 N N . THR A 1 565 ? -25.729 -2.388 35.603 1.00 93.44 565 THR A N 1
ATOM 4508 C CA . THR A 1 565 ? -25.771 -3.356 34.505 1.00 93.44 565 THR A CA 1
ATOM 4509 C C . THR A 1 565 ? -26.678 -4.520 34.872 1.00 93.44 565 THR A C 1
ATOM 4511 O O . THR A 1 565 ? -26.529 -5.120 35.932 1.00 93.44 565 THR A O 1
ATOM 4514 N N . THR A 1 566 ? -27.615 -4.863 33.995 1.00 93.69 566 THR A N 1
ATOM 4515 C CA . THR A 1 566 ? -28.505 -6.013 34.171 1.00 93.69 566 THR A CA 1
ATOM 4516 C C . THR A 1 566 ? -28.396 -6.948 32.976 1.00 93.69 566 THR A C 1
ATOM 4518 O O . THR A 1 566 ? -28.578 -6.547 31.826 1.00 93.69 566 THR A O 1
ATOM 4521 N N . TYR A 1 567 ? -28.113 -8.218 33.262 1.00 90.81 567 TYR A N 1
ATOM 4522 C CA . TYR A 1 567 ? -28.076 -9.294 32.278 1.00 90.81 567 TYR A CA 1
ATOM 4523 C C . TYR A 1 567 ? -29.385 -10.078 32.357 1.00 90.81 567 TYR A C 1
ATOM 4525 O O . TYR A 1 567 ? -29.682 -10.716 33.363 1.00 90.81 567 TYR A O 1
ATOM 4533 N N . SER A 1 568 ? -30.173 -10.031 31.289 1.00 91.75 568 SER A N 1
ATOM 4534 C CA . SER A 1 568 ? -31.330 -10.908 31.082 1.00 91.75 568 SER A CA 1
ATOM 4535 C C . SER A 1 568 ? -31.021 -11.913 29.972 1.00 91.75 568 SER A C 1
ATOM 4537 O O . SER A 1 568 ? -29.990 -11.804 29.305 1.00 91.75 568 SER A O 1
ATOM 4539 N N . ASN A 1 569 ? -31.898 -12.890 29.736 1.00 87.25 569 ASN A N 1
ATOM 4540 C CA . ASN A 1 569 ? -31.722 -13.823 28.615 1.00 87.25 569 ASN A CA 1
ATOM 4541 C C . ASN A 1 569 ? -31.758 -13.104 27.255 1.00 87.25 569 ASN A C 1
ATOM 4543 O O . ASN A 1 569 ? -31.068 -13.515 26.328 1.00 87.25 569 ASN A O 1
ATOM 4547 N N . GLU A 1 570 ? -32.505 -12.004 27.150 1.00 93.81 570 GLU A N 1
ATOM 4548 C CA . GLU A 1 570 ? -32.709 -11.286 25.888 1.00 93.81 570 GLU A CA 1
ATOM 4549 C C . GLU A 1 570 ? -31.758 -10.098 25.705 1.00 93.81 570 GLU A C 1
ATOM 4551 O O . GLU A 1 570 ? -31.262 -9.866 24.601 1.00 93.81 570 GLU A O 1
ATOM 4556 N N . TYR A 1 571 ? -31.474 -9.358 26.779 1.00 96.12 571 TYR A N 1
ATOM 4557 C CA . TYR A 1 571 ? -30.765 -8.078 26.724 1.00 96.12 571 TYR A CA 1
ATOM 4558 C C . TYR A 1 571 ? -29.680 -7.936 27.789 1.00 96.12 571 TYR A C 1
ATOM 4560 O O . TYR A 1 571 ? -29.824 -8.421 28.914 1.00 96.12 571 TYR A O 1
ATOM 4568 N N . ILE A 1 572 ? -28.640 -7.185 27.428 1.00 95.38 572 ILE A N 1
ATOM 4569 C CA . ILE A 1 572 ? -27.737 -6.501 28.356 1.00 95.38 572 ILE A CA 1
ATOM 4570 C C . ILE A 1 572 ? -28.216 -5.056 28.431 1.00 95.38 572 ILE A C 1
ATOM 4572 O O . ILE A 1 572 ? -28.240 -4.370 27.407 1.00 95.38 572 ILE A O 1
ATOM 4576 N N . GLU A 1 573 ? -28.610 -4.591 29.612 1.00 96.38 573 GLU A N 1
ATOM 4577 C CA . GLU A 1 573 ? -28.912 -3.178 29.828 1.00 96.38 573 GLU A CA 1
ATOM 4578 C C . GLU A 1 573 ? -27.834 -2.535 30.683 1.00 96.38 573 GLU A C 1
ATOM 4580 O O . GLU A 1 573 ? -27.439 -3.092 31.706 1.00 96.38 573 GLU A O 1
ATOM 4585 N N . SER A 1 574 ? -27.380 -1.352 30.279 1.00 96.56 574 SER A N 1
ATOM 4586 C CA . SER A 1 574 ? -26.360 -0.609 31.006 1.00 96.56 574 SER A CA 1
ATOM 4587 C C . SER A 1 574 ? -26.722 0.862 31.151 1.00 96.56 574 SER A C 1
ATOM 4589 O O . SER A 1 574 ? -27.013 1.556 30.174 1.00 96.56 574 SER A O 1
ATOM 4591 N N . LYS A 1 575 ? -26.699 1.353 32.392 1.00 95.81 575 LYS A N 1
ATOM 4592 C CA . LYS A 1 575 ? -26.850 2.770 32.724 1.00 95.81 575 LYS A CA 1
ATOM 4593 C C . LYS A 1 575 ? -25.485 3.439 32.696 1.00 95.81 575 LYS A C 1
ATOM 4595 O O . LYS A 1 575 ? -24.607 3.121 33.497 1.00 95.81 575 LYS A O 1
ATOM 4600 N N . TYR A 1 576 ? -25.342 4.427 31.828 1.00 95.31 576 TYR A N 1
ATOM 4601 C CA . TYR A 1 576 ? -24.095 5.136 31.598 1.00 95.31 576 TYR A CA 1
ATOM 4602 C C . TYR A 1 576 ? -24.280 6.646 31.761 1.00 95.31 576 TYR A C 1
ATOM 4604 O O . TYR A 1 576 ? -25.297 7.217 31.367 1.00 95.31 576 TYR A O 1
ATOM 4612 N N . THR A 1 577 ? -23.286 7.313 32.349 1.00 94.88 577 THR A N 1
ATOM 4613 C CA . THR A 1 577 ? -23.262 8.777 32.460 1.00 94.88 577 THR A CA 1
ATOM 4614 C C . THR A 1 577 ? -22.193 9.322 31.528 1.00 94.88 577 THR A C 1
ATOM 4616 O O . THR A 1 577 ? -21.004 9.184 31.793 1.00 94.88 577 THR A O 1
ATOM 4619 N N . TYR A 1 578 ? -22.627 9.946 30.437 1.00 94.06 578 TYR A N 1
ATOM 4620 C CA . TYR A 1 578 ? -21.757 10.622 29.491 1.00 94.06 578 TYR A CA 1
ATOM 4621 C C . TYR A 1 578 ? -21.429 12.027 29.995 1.00 94.06 578 TYR A C 1
ATOM 4623 O O . TYR A 1 578 ? -22.318 12.870 30.144 1.00 94.06 578 TYR A O 1
ATOM 4631 N N . GLU A 1 579 ? -20.153 12.275 30.269 1.00 93.44 579 GLU A N 1
ATOM 4632 C CA . GLU A 1 579 ? -19.658 13.586 30.677 1.00 93.44 579 GLU A CA 1
ATOM 4633 C C . GLU A 1 579 ? -19.034 14.310 29.480 1.00 93.44 579 GLU A C 1
ATOM 4635 O O . GLU A 1 579 ? -18.190 13.762 28.773 1.00 93.44 579 GLU A O 1
ATOM 4640 N N . MET A 1 580 ? -19.454 15.552 29.250 1.00 94.06 580 MET A N 1
ATOM 4641 C CA . MET A 1 580 ? -18.983 16.380 28.141 1.00 94.06 580 MET A CA 1
ATOM 4642 C C . MET A 1 580 ? -18.809 17.821 28.611 1.00 94.06 580 MET A C 1
ATOM 4644 O O . MET A 1 580 ? -19.626 18.342 29.367 1.00 94.06 580 MET A O 1
ATOM 4648 N N . ASN A 1 581 ? -17.771 18.491 28.122 1.00 94.81 581 ASN A N 1
ATOM 4649 C CA . ASN A 1 581 ? -17.566 19.913 28.364 1.00 94.81 581 ASN A CA 1
ATOM 4650 C C . ASN A 1 581 ? -18.277 20.764 27.305 1.00 94.81 581 ASN A C 1
ATOM 4652 O O . ASN A 1 581 ? -18.021 20.618 26.112 1.00 94.81 581 ASN A O 1
ATOM 4656 N N . ASP A 1 582 ? -19.130 21.680 27.756 1.00 93.38 582 ASP A N 1
ATOM 4657 C CA . ASP A 1 582 ? -19.670 22.777 26.953 1.00 93.38 582 ASP A CA 1
ATOM 4658 C C . ASP A 1 582 ? -18.722 23.983 27.066 1.00 93.38 582 ASP A C 1
ATOM 4660 O O . ASP A 1 582 ? -18.399 24.433 28.169 1.00 93.38 582 ASP A O 1
ATOM 4664 N N . CYS A 1 583 ? -18.217 24.469 25.934 1.00 92.88 583 CYS A N 1
ATOM 4665 C CA . CYS A 1 583 ? -17.128 25.442 25.883 1.00 92.88 583 CYS A CA 1
ATOM 4666 C C . CYS A 1 583 ? -17.582 26.738 25.205 1.00 92.88 583 CYS A C 1
ATOM 4668 O O . CYS A 1 583 ? -18.014 26.730 24.055 1.00 92.88 583 CYS A O 1
ATOM 4670 N N . GLN A 1 584 ? -17.403 27.870 25.887 1.00 93.06 584 GLN A N 1
ATOM 4671 C CA . GLN A 1 584 ? -17.665 29.209 25.354 1.00 93.06 584 GLN A CA 1
ATOM 4672 C C . GLN A 1 584 ? -16.350 29.982 25.249 1.00 93.06 584 GLN A C 1
ATOM 4674 O O . GLN A 1 584 ? -15.631 30.126 26.239 1.00 93.06 584 GLN A O 1
ATOM 4679 N N . VAL A 1 585 ? -16.031 30.482 24.054 1.00 89.38 585 VAL A N 1
ATOM 4680 C CA . VAL A 1 585 ? -14.797 31.234 23.786 1.00 89.38 585 VAL A CA 1
ATOM 4681 C C . VAL A 1 585 ? -15.133 32.708 23.588 1.00 89.38 585 VAL A C 1
ATOM 4683 O O . VAL A 1 585 ? -15.829 33.065 22.640 1.00 89.38 585 VAL A O 1
ATOM 4686 N N . ASP A 1 586 ? -14.610 33.573 24.455 1.00 89.31 586 ASP A N 1
ATOM 4687 C CA . ASP A 1 586 ? -14.650 35.020 24.248 1.00 89.31 586 ASP A CA 1
ATOM 4688 C C . ASP A 1 586 ? -13.507 35.422 23.305 1.00 89.31 586 ASP A C 1
ATOM 4690 O O . ASP A 1 586 ? -12.330 35.374 23.670 1.00 89.31 586 ASP A O 1
ATOM 4694 N N . GLN A 1 587 ? -13.853 35.810 22.075 1.00 84.31 587 GLN A N 1
ATOM 4695 C CA . GLN A 1 587 ? -12.874 36.159 21.042 1.00 84.31 587 GLN A CA 1
ATOM 4696 C C . GLN A 1 587 ? -12.071 37.430 21.366 1.00 84.31 587 GLN A C 1
ATOM 4698 O O . GLN A 1 587 ? -10.939 37.558 20.896 1.00 84.31 587 GLN A O 1
ATOM 4703 N N . ASN A 1 588 ? -12.608 38.338 22.189 1.00 84.38 588 ASN A N 1
ATOM 4704 C CA . ASN A 1 588 ? -11.945 39.594 22.544 1.00 84.38 588 ASN A CA 1
ATOM 4705 C C . ASN A 1 588 ? -10.930 39.386 23.669 1.00 84.38 588 ASN A C 1
ATOM 4707 O O . ASN A 1 588 ? -9.808 39.887 23.601 1.00 84.38 588 ASN A O 1
ATOM 4711 N N . THR A 1 589 ? -11.306 38.629 24.703 1.00 89.94 589 THR A N 1
ATOM 4712 C CA . THR A 1 589 ? -10.435 38.390 25.868 1.00 89.94 589 THR A CA 1
ATOM 4713 C C . THR A 1 589 ? -9.585 37.125 25.748 1.00 89.94 589 THR A C 1
ATOM 4715 O O . THR A 1 589 ? -8.701 36.908 26.577 1.00 89.94 589 THR A O 1
ATOM 4718 N N . LYS A 1 590 ? -9.842 36.284 24.733 1.00 87.31 590 LYS A N 1
ATOM 4719 C CA . LYS A 1 590 ? -9.269 34.937 24.554 1.00 87.31 590 LYS A CA 1
ATOM 4720 C C . LYS A 1 590 ? -9.495 34.006 25.754 1.00 87.31 590 LYS A C 1
ATOM 4722 O O . LYS A 1 590 ? -8.772 33.025 25.923 1.00 87.31 590 LYS A O 1
ATOM 4727 N N . ARG A 1 591 ? -10.485 34.297 26.603 1.00 91.75 591 ARG A N 1
ATOM 4728 C CA . ARG A 1 591 ? -10.855 33.437 27.734 1.00 91.75 591 ARG A CA 1
ATOM 4729 C C . ARG A 1 591 ? -11.788 32.327 27.264 1.00 91.75 591 ARG A C 1
ATOM 4731 O O . ARG A 1 591 ? -12.720 32.572 26.501 1.00 91.75 591 ARG A O 1
ATOM 4738 N N . VAL A 1 592 ? -11.554 31.116 27.766 1.00 93.75 592 VAL A N 1
ATOM 4739 C CA . VAL A 1 592 ? -12.416 29.952 27.532 1.00 93.75 592 VAL A CA 1
ATOM 4740 C C . VAL A 1 592 ? -13.152 29.625 28.826 1.00 93.75 592 VAL A C 1
ATOM 4742 O O . VAL A 1 592 ? -12.526 29.334 29.843 1.00 93.75 592 VAL A O 1
ATOM 4745 N N . LYS A 1 593 ? -14.483 29.682 28.796 1.00 95.12 593 LYS A N 1
ATOM 4746 C CA . LYS A 1 593 ? -15.346 29.201 29.877 1.00 95.12 593 LYS A CA 1
ATOM 4747 C C . LYS A 1 593 ? -15.738 27.758 29.572 1.00 95.12 593 LYS A C 1
ATOM 4749 O O . LYS A 1 593 ? -16.351 27.500 28.541 1.00 95.12 593 LYS A O 1
ATOM 4754 N N . ILE A 1 594 ? -15.393 26.843 30.474 1.00 96.12 594 ILE A N 1
ATOM 4755 C CA . ILE A 1 594 ? -15.662 25.405 30.355 1.00 96.12 594 ILE A CA 1
ATOM 4756 C C . ILE A 1 594 ? -16.752 25.035 31.365 1.00 96.12 594 ILE A C 1
ATOM 4758 O O . ILE A 1 594 ? -16.611 25.318 32.554 1.00 96.12 594 ILE A O 1
ATOM 4762 N N . ILE A 1 595 ? -17.841 24.432 30.893 1.00 96.81 595 ILE A N 1
ATOM 4763 C CA . ILE A 1 595 ? -18.996 24.021 31.696 1.00 96.81 595 ILE A CA 1
ATOM 4764 C C . ILE A 1 595 ? -19.156 22.499 31.562 1.00 96.81 595 ILE A C 1
ATOM 4766 O O . ILE A 1 595 ? -19.694 22.032 30.557 1.00 96.81 595 ILE A O 1
ATOM 4770 N N . PRO A 1 596 ? -18.720 21.708 32.555 1.00 96.62 596 PRO A N 1
ATOM 4771 C CA . PRO A 1 596 ? -18.941 20.266 32.553 1.00 96.62 596 PRO A CA 1
ATOM 4772 C C . PRO A 1 596 ? -20.440 19.936 32.618 1.00 96.62 596 PRO A C 1
ATOM 4774 O O . PRO A 1 596 ? -21.168 20.446 33.473 1.00 96.62 596 PRO A O 1
ATOM 4777 N N . ARG A 1 597 ? -20.910 19.077 31.712 1.00 95.00 597 ARG A N 1
ATOM 4778 C CA . ARG A 1 597 ? -22.289 18.577 31.620 1.00 95.00 597 ARG A CA 1
ATOM 4779 C C . ARG A 1 597 ? -22.301 17.064 31.789 1.00 95.00 597 ARG A C 1
ATOM 4781 O O . ARG A 1 597 ? -21.354 16.387 31.398 1.00 95.00 597 ARG A O 1
ATOM 4788 N N . LYS A 1 598 ? -23.400 16.542 32.335 1.00 95.50 598 LYS A N 1
ATOM 4789 C CA . LYS A 1 598 ? -23.652 15.105 32.460 1.00 95.50 598 LYS A CA 1
ATOM 4790 C C . LYS A 1 598 ? -24.947 14.753 31.746 1.00 95.50 598 LYS A C 1
ATOM 4792 O O . LYS A 1 598 ? -25.955 15.431 31.938 1.00 95.50 598 LYS A O 1
ATOM 4797 N N . TYR A 1 599 ? -24.909 13.687 30.963 1.00 94.06 599 TYR A N 1
ATOM 4798 C CA . TYR A 1 599 ? -26.050 13.143 30.244 1.00 94.06 599 TYR A CA 1
ATOM 4799 C C . TYR A 1 599 ? -26.187 11.670 30.600 1.00 94.06 599 TYR A C 1
ATOM 4801 O O . TYR A 1 599 ? -25.218 10.917 30.539 1.00 94.06 599 TYR A O 1
ATOM 4809 N N . HIS A 1 600 ? -27.384 11.253 30.989 1.00 95.56 600 HIS A N 1
ATOM 4810 C CA . HIS A 1 600 ? -27.631 9.881 31.409 1.00 95.56 600 HIS A CA 1
ATOM 4811 C C . HIS A 1 600 ? -28.268 9.092 30.271 1.00 95.56 600 HIS A C 1
ATOM 4813 O O . HIS A 1 600 ? -29.293 9.499 29.719 1.00 95.56 600 HIS A O 1
ATOM 4819 N N . TYR A 1 601 ? -27.642 7.967 29.950 1.00 96.06 601 TYR A N 1
ATOM 4820 C CA . TYR A 1 601 ? -28.060 7.020 28.932 1.00 96.06 601 TYR A CA 1
ATOM 4821 C C . TYR A 1 601 ? -28.382 5.683 29.588 1.00 96.06 601 TYR A C 1
ATOM 4823 O O . TYR A 1 601 ? -27.714 5.258 30.529 1.00 96.06 601 TYR A O 1
ATOM 4831 N N . THR A 1 602 ? -29.396 5.004 29.069 1.00 96.94 602 THR A N 1
ATOM 4832 C CA . THR A 1 602 ? -29.587 3.570 29.284 1.00 96.94 602 THR A CA 1
ATOM 4833 C C . THR A 1 602 ? -29.431 2.883 27.939 1.00 96.94 602 THR A C 1
ATOM 4835 O O . THR A 1 602 ? -30.291 3.038 27.073 1.00 96.94 602 THR A O 1
ATOM 4838 N N . PHE A 1 603 ? -28.330 2.160 27.759 1.00 97.50 603 PHE A N 1
ATOM 4839 C CA . PHE A 1 603 ? -28.098 1.308 26.598 1.00 97.50 603 PHE A CA 1
ATOM 4840 C C . PHE A 1 603 ? -28.786 -0.037 26.801 1.00 97.50 603 PHE A C 1
ATOM 4842 O O . PHE A 1 603 ? -28.850 -0.544 27.920 1.00 97.50 603 PHE A O 1
ATOM 4849 N N . ARG A 1 604 ? -29.294 -0.613 25.717 1.00 97.44 604 ARG A N 1
ATOM 4850 C CA . ARG A 1 604 ? -29.876 -1.952 25.672 1.00 97.44 604 ARG A CA 1
ATOM 4851 C C . ARG A 1 604 ? -29.344 -2.665 24.437 1.00 97.44 604 ARG A C 1
ATOM 4853 O O . ARG A 1 604 ? -29.623 -2.253 23.313 1.00 97.44 604 ARG A O 1
ATOM 4860 N N . THR A 1 605 ? -28.611 -3.747 24.665 1.00 97.38 605 THR A N 1
ATOM 4861 C CA . THR A 1 605 ? -28.002 -4.577 23.623 1.00 97.38 605 THR A CA 1
ATOM 4862 C C . THR A 1 605 ? -28.700 -5.927 23.581 1.00 97.38 605 THR A C 1
ATOM 4864 O O . THR A 1 605 ? -28.678 -6.657 24.574 1.00 97.38 605 THR A O 1
ATOM 4867 N N . LYS A 1 606 ? -29.311 -6.287 22.448 1.00 96.62 606 LYS A N 1
ATOM 4868 C CA . LYS A 1 606 ? -29.892 -7.627 22.259 1.00 96.62 606 LYS A CA 1
ATOM 4869 C C . LYS A 1 606 ? -28.777 -8.677 22.230 1.00 96.62 606 LYS A C 1
ATOM 4871 O O . LYS A 1 606 ? -27.817 -8.531 21.475 1.00 96.62 606 LYS A O 1
ATOM 4876 N N . ARG A 1 607 ? -28.898 -9.732 23.040 1.00 93.00 607 ARG A N 1
ATOM 4877 C CA . ARG A 1 607 ? -27.864 -10.775 23.202 1.00 93.00 607 ARG A CA 1
ATOM 4878 C C . ARG A 1 607 ? -27.835 -11.785 22.065 1.00 93.00 607 ARG A C 1
ATOM 4880 O O . ARG A 1 607 ? -26.761 -12.247 21.701 1.00 93.00 607 ARG A O 1
ATOM 4887 N N . GLN A 1 608 ? -29.003 -12.129 21.530 1.00 92.94 608 GLN A N 1
ATOM 4888 C CA . GLN A 1 608 ? -29.110 -13.058 20.412 1.00 92.94 608 GLN A CA 1
ATOM 4889 C C . GLN A 1 608 ? -28.526 -12.415 19.151 1.00 92.94 608 GLN A C 1
ATOM 4891 O O . GLN A 1 608 ? -29.063 -11.419 18.660 1.00 92.94 608 GLN A O 1
ATOM 4896 N N . VAL A 1 609 ? -27.436 -12.996 18.654 1.00 93.00 609 VAL A N 1
ATOM 4897 C CA . VAL A 1 609 ? -26.809 -12.645 17.376 1.00 93.00 609 VAL A CA 1
ATOM 4898 C C . VAL A 1 609 ? -27.712 -13.112 16.237 1.00 93.00 609 VAL A C 1
ATOM 4900 O O . VAL A 1 609 ? -28.232 -14.228 16.274 1.00 93.00 609 VAL A O 1
ATOM 4903 N N . GLN A 1 610 ? -27.922 -12.253 15.242 1.00 91.31 610 GLN A N 1
ATOM 4904 C CA . GLN A 1 610 ? -28.820 -12.547 14.126 1.00 91.31 610 GLN A CA 1
ATOM 4905 C C . GLN A 1 610 ? -28.130 -13.436 13.085 1.00 91.31 610 GLN A C 1
ATOM 4907 O O . GLN A 1 610 ? -26.958 -13.223 12.755 1.00 91.31 610 GLN A O 1
ATOM 4912 N N . ARG A 1 611 ? -28.867 -14.387 12.487 1.00 95.62 611 ARG A N 1
ATOM 4913 C CA . ARG A 1 611 ? -28.373 -15.105 11.300 1.00 95.62 611 ARG A CA 1
ATOM 4914 C C . ARG A 1 611 ? -28.236 -14.108 10.150 1.00 95.62 611 ARG A C 1
ATOM 4916 O O . ARG A 1 611 ? -29.236 -13.624 9.612 1.00 95.62 611 ARG A O 1
ATOM 4923 N N . THR A 1 612 ? -26.991 -13.796 9.804 1.00 97.75 612 THR A N 1
ATOM 4924 C CA . THR A 1 612 ? -26.654 -12.632 8.982 1.00 97.75 612 THR A CA 1
ATOM 4925 C C . THR A 1 612 ? -26.076 -13.048 7.638 1.00 97.75 612 THR A C 1
ATOM 4927 O O . THR A 1 612 ? -25.122 -13.826 7.559 1.00 97.75 612 THR A O 1
ATOM 4930 N N . GLY A 1 613 ? -26.653 -12.497 6.571 1.00 98.31 613 GLY A N 1
ATOM 4931 C CA . GLY A 1 613 ? -26.076 -12.541 5.237 1.00 98.31 613 GLY A CA 1
ATOM 4932 C C . GLY A 1 613 ? -25.250 -11.298 4.929 1.00 98.31 613 GLY A C 1
ATOM 4933 O O . GLY A 1 613 ? -25.578 -10.197 5.367 1.00 98.31 613 GLY A O 1
ATOM 4934 N N . VAL A 1 614 ? -24.211 -11.458 4.119 1.00 98.62 614 VAL A N 1
ATOM 4935 C CA . VAL A 1 614 ? -23.482 -10.352 3.500 1.00 98.62 614 VAL A CA 1
ATOM 4936 C C . VAL A 1 614 ? -23.543 -10.499 1.986 1.00 98.62 614 VAL A C 1
ATOM 4938 O O . VAL A 1 614 ? -23.186 -11.545 1.441 1.00 98.62 614 VAL A O 1
ATOM 4941 N N . MET A 1 615 ? -24.005 -9.449 1.308 1.00 98.81 615 MET A N 1
ATOM 4942 C CA . MET A 1 615 ? -24.042 -9.392 -0.151 1.00 98.81 615 MET A CA 1
ATOM 4943 C C . MET A 1 615 ? -23.029 -8.368 -0.661 1.00 98.81 615 MET A C 1
ATOM 4945 O O . MET A 1 615 ? -23.159 -7.168 -0.415 1.00 98.81 615 MET A O 1
ATOM 4949 N N . LEU A 1 616 ? -22.000 -8.851 -1.358 1.00 98.88 616 LEU A N 1
ATOM 4950 C CA . LEU A 1 616 ? -20.901 -8.031 -1.859 1.00 98.88 616 LEU A CA 1
ATOM 4951 C C . LEU A 1 616 ? -21.163 -7.572 -3.296 1.00 98.88 616 LEU A C 1
ATOM 4953 O O . LEU A 1 616 ? -21.325 -8.393 -4.195 1.00 98.88 616 LEU A O 1
ATOM 4957 N N . VAL A 1 617 ? -21.126 -6.266 -3.549 1.00 98.88 617 VAL A N 1
ATOM 4958 C CA . VAL A 1 617 ? -21.021 -5.747 -4.920 1.00 98.88 617 VAL A CA 1
ATOM 4959 C C . VAL A 1 617 ? -19.550 -5.803 -5.324 1.00 98.88 617 VAL A C 1
ATOM 4961 O O . VAL A 1 617 ? -18.704 -5.236 -4.632 1.00 98.88 617 VAL A O 1
ATOM 4964 N N . GLY A 1 618 ? -19.228 -6.504 -6.413 1.00 98.31 618 GLY A N 1
ATOM 4965 C CA . GLY A 1 618 ? -17.851 -6.845 -6.795 1.00 98.31 618 GLY A CA 1
ATOM 4966 C C . GLY A 1 618 ? -17.339 -8.132 -6.139 1.00 98.31 618 GLY A C 1
ATOM 4967 O O . GLY A 1 618 ? -16.161 -8.221 -5.779 1.00 98.31 618 GLY A O 1
ATOM 4968 N N . TRP A 1 619 ? -18.214 -9.123 -5.937 1.00 98.69 619 TRP A N 1
ATOM 4969 C CA . TRP A 1 619 ? -17.898 -10.361 -5.217 1.00 98.69 619 TRP A CA 1
ATOM 4970 C C . TRP A 1 619 ? -16.772 -11.181 -5.874 1.00 98.69 619 TRP A C 1
ATOM 4972 O O . TRP A 1 619 ? -15.923 -11.742 -5.183 1.00 98.69 619 TRP A O 1
ATOM 4982 N N . GLY A 1 620 ? -16.694 -11.179 -7.208 1.00 98.19 620 GLY A N 1
ATOM 4983 C CA . GLY A 1 620 ? -15.623 -11.795 -8.004 1.00 98.19 620 GLY A CA 1
ATOM 4984 C C . GLY A 1 620 ? -14.363 -10.922 -8.149 1.00 98.19 620 GLY A C 1
ATOM 4985 O O . GLY A 1 620 ? -13.478 -11.204 -8.975 1.00 98.19 620 GLY A O 1
ATOM 4986 N N . GLY A 1 621 ? -14.270 -9.828 -7.393 1.00 97.69 621 GLY A N 1
ATOM 4987 C CA . GLY A 1 621 ? -13.078 -8.999 -7.257 1.00 97.69 621 GLY A CA 1
ATOM 4988 C C . GLY A 1 621 ? -12.001 -9.638 -6.376 1.00 97.69 621 GLY A C 1
ATOM 4989 O O . GLY A 1 621 ? -12.176 -10.717 -5.802 1.00 97.69 621 GLY A O 1
ATOM 4990 N N . ASN A 1 622 ? -10.866 -8.948 -6.248 1.00 98.50 622 ASN A N 1
ATOM 4991 C CA . ASN A 1 622 ? -9.763 -9.389 -5.395 1.00 98.50 622 ASN A CA 1
ATOM 4992 C C . ASN A 1 622 ? -10.207 -9.525 -3.926 1.00 98.50 622 ASN A C 1
ATOM 4994 O O . ASN A 1 622 ? -10.065 -10.596 -3.337 1.00 98.50 622 ASN A O 1
ATOM 4998 N N . ASN A 1 623 ? -10.835 -8.483 -3.375 1.00 98.50 623 ASN A N 1
ATOM 4999 C CA . ASN A 1 623 ? -11.343 -8.484 -2.002 1.00 98.50 623 ASN A CA 1
ATOM 5000 C C . ASN A 1 623 ? -12.465 -9.509 -1.798 1.00 98.50 623 ASN A C 1
ATOM 5002 O O . ASN A 1 623 ? -12.401 -10.283 -0.853 1.00 98.50 623 ASN A O 1
ATOM 5006 N N . GLY A 1 624 ? -13.471 -9.556 -2.681 1.00 98.50 624 GLY A N 1
ATOM 5007 C CA . GLY A 1 624 ? -14.620 -10.454 -2.513 1.00 98.50 624 GLY A CA 1
ATOM 5008 C C . GLY A 1 624 ? -14.243 -11.941 -2.544 1.00 98.50 624 GLY A C 1
ATOM 5009 O O . GLY A 1 624 ? -14.676 -12.712 -1.681 1.00 98.50 624 GLY A O 1
ATOM 5010 N N . SER A 1 625 ? -13.359 -12.339 -3.467 1.00 98.69 625 SER A N 1
ATOM 5011 C CA . SER A 1 625 ? -12.843 -13.714 -3.527 1.00 98.69 625 SER A CA 1
ATOM 5012 C C . SER A 1 625 ? -11.924 -14.050 -2.345 1.00 98.69 625 SER A C 1
ATOM 5014 O O . SER A 1 625 ? -12.012 -15.154 -1.806 1.00 98.69 625 SER A O 1
ATOM 5016 N N . THR A 1 626 ? -11.103 -13.098 -1.886 1.00 98.81 626 THR A N 1
ATOM 5017 C CA . THR A 1 626 ? -10.235 -13.268 -0.707 1.00 98.81 626 THR A CA 1
ATOM 5018 C C . THR A 1 626 ? -11.057 -13.391 0.576 1.00 98.81 626 THR A C 1
ATOM 5020 O O . THR A 1 626 ? -10.877 -14.344 1.327 1.00 98.81 626 THR A O 1
ATOM 5023 N N . PHE A 1 627 ? -12.018 -12.495 0.798 1.00 98.69 627 PHE A N 1
ATOM 5024 C CA . PHE A 1 627 ? -12.953 -12.530 1.923 1.00 98.69 627 PHE A CA 1
ATOM 5025 C C . PHE A 1 627 ? -13.673 -13.882 2.019 1.00 98.69 627 PHE A C 1
ATOM 5027 O O . PHE A 1 627 ? -13.663 -14.530 3.066 1.00 98.69 627 PHE A O 1
ATOM 5034 N N . THR A 1 628 ? -14.227 -14.352 0.900 1.00 98.75 628 THR A N 1
ATOM 5035 C CA . THR A 1 628 ? -14.981 -15.613 0.858 1.00 98.75 628 THR A CA 1
ATOM 5036 C C . THR A 1 628 ? -14.076 -16.822 1.082 1.00 98.75 628 THR A C 1
ATOM 5038 O O . THR A 1 628 ? -14.388 -17.688 1.901 1.00 98.75 628 THR A O 1
ATOM 5041 N N . GLY A 1 629 ? -12.921 -16.866 0.409 1.00 98.44 629 GLY A N 1
ATOM 5042 C CA . GLY A 1 629 ? -11.955 -17.951 0.570 1.00 98.44 629 GLY A CA 1
ATOM 5043 C C . GLY A 1 629 ? -11.382 -18.027 1.987 1.00 98.44 629 GLY A C 1
ATOM 5044 O O . GLY A 1 629 ? -11.249 -19.124 2.524 1.00 98.44 629 GLY A O 1
ATOM 5045 N N . ALA A 1 630 ? -11.118 -16.881 2.626 1.00 98.19 630 ALA A N 1
ATOM 5046 C CA . ALA A 1 630 ? -10.629 -16.820 4.002 1.00 98.19 630 ALA A CA 1
ATOM 5047 C C . ALA A 1 630 ? -11.660 -17.355 5.006 1.00 98.19 630 ALA A C 1
ATOM 5049 O O . ALA A 1 630 ? -11.291 -18.100 5.912 1.00 98.19 630 ALA A O 1
ATOM 5050 N N . ILE A 1 631 ? -12.947 -17.026 4.841 1.00 97.94 631 ILE A N 1
ATOM 5051 C CA . ILE A 1 631 ? -14.011 -17.551 5.710 1.00 97.94 631 ILE A CA 1
ATOM 5052 C C . ILE A 1 631 ? -14.171 -19.064 5.525 1.00 97.94 631 ILE A C 1
ATOM 5054 O O . ILE A 1 631 ? -14.231 -19.792 6.511 1.00 97.94 631 ILE A O 1
ATOM 5058 N N . ILE A 1 632 ? -14.171 -19.569 4.288 1.00 97.75 632 ILE A N 1
ATOM 5059 C CA . ILE A 1 632 ? -14.252 -21.017 4.033 1.00 97.75 632 ILE A CA 1
ATOM 5060 C C . ILE A 1 632 ? -13.032 -21.750 4.609 1.00 97.75 632 ILE A C 1
ATOM 5062 O O . ILE A 1 632 ? -13.186 -22.809 5.218 1.00 97.75 632 ILE A O 1
ATOM 5066 N N . ALA A 1 633 ? -11.831 -21.182 4.463 1.00 97.31 633 ALA A N 1
ATOM 5067 C CA . ALA A 1 633 ? -10.615 -21.758 5.026 1.00 97.31 633 ALA A CA 1
ATOM 5068 C C . ALA A 1 633 ? -10.678 -21.844 6.557 1.00 97.31 633 ALA A C 1
ATOM 5070 O O . ALA A 1 633 ? -10.393 -22.907 7.102 1.00 97.31 633 ALA A O 1
ATOM 5071 N N . ASN A 1 634 ? -11.096 -20.769 7.238 1.00 96.19 634 ASN A N 1
ATOM 5072 C CA . ASN A 1 634 ? -11.247 -20.746 8.698 1.00 96.19 634 ASN A CA 1
ATOM 5073 C C . ASN A 1 634 ? -12.335 -21.721 9.180 1.00 96.19 634 ASN A C 1
ATOM 5075 O O . ASN A 1 634 ? -12.082 -22.494 10.099 1.00 96.19 634 ASN A O 1
ATOM 5079 N N . ARG A 1 635 ? -13.500 -21.770 8.518 1.00 93.31 635 ARG A N 1
ATOM 5080 C CA . ARG A 1 635 ? -14.570 -22.744 8.818 1.00 93.31 635 ARG A CA 1
ATOM 5081 C C . ARG A 1 635 ? -14.097 -24.189 8.755 1.00 93.31 635 ARG A C 1
ATOM 5083 O O . ARG A 1 635 ? -14.448 -24.992 9.609 1.00 93.31 635 ARG A O 1
ATOM 5090 N N . GLY A 1 636 ? -13.341 -24.522 7.711 1.00 92.31 636 GLY A N 1
ATOM 5091 C CA . GLY A 1 636 ? -12.843 -25.875 7.485 1.00 92.31 636 GLY A CA 1
ATOM 5092 C C . GLY A 1 636 ? -11.519 -26.179 8.184 1.00 92.31 636 GLY A C 1
ATOM 5093 O O . GLY A 1 636 ? -10.982 -27.259 7.956 1.00 92.31 636 GLY A O 1
ATOM 5094 N N . ASN A 1 637 ? -10.963 -25.231 8.954 1.00 93.19 637 ASN A N 1
ATOM 5095 C CA . ASN A 1 637 ? -9.605 -25.287 9.504 1.00 93.19 637 ASN A CA 1
ATOM 5096 C C . ASN A 1 637 ? -8.570 -25.786 8.468 1.00 93.19 637 ASN A C 1
ATOM 5098 O O . ASN A 1 637 ? -7.760 -26.682 8.717 1.00 93.19 637 ASN A O 1
ATOM 5102 N N . ILE A 1 638 ? -8.659 -25.253 7.246 1.00 94.81 638 ILE A N 1
ATOM 5103 C CA . ILE A 1 638 ? -7.918 -25.748 6.085 1.00 94.81 638 ILE A CA 1
ATOM 5104 C C . ILE A 1 638 ? -6.471 -25.264 6.168 1.00 94.81 638 ILE A C 1
ATOM 5106 O O . ILE A 1 638 ? -6.158 -24.160 5.728 1.00 94.81 638 ILE A O 1
ATOM 5110 N N . ALA A 1 639 ? -5.582 -26.096 6.703 1.00 95.69 639 ALA A N 1
ATOM 5111 C CA . ALA A 1 639 ? -4.144 -25.845 6.693 1.00 95.69 639 ALA A CA 1
ATOM 5112 C C . ALA A 1 639 ? -3.540 -26.010 5.283 1.00 95.69 639 ALA A C 1
ATOM 5114 O O . ALA A 1 639 ? -4.054 -26.779 4.464 1.00 95.69 639 ALA A O 1
ATOM 5115 N N . TRP A 1 640 ? -2.432 -25.331 4.982 1.00 97.56 640 TRP A N 1
ATOM 5116 C CA . TRP A 1 640 ? -1.700 -25.455 3.709 1.00 97.56 640 TRP A CA 1
ATOM 5117 C C . TRP A 1 640 ? -0.193 -25.301 3.906 1.00 97.56 640 TRP A C 1
ATOM 5119 O O . TRP A 1 640 ? 0.248 -24.636 4.838 1.00 97.56 640 TRP A O 1
ATOM 5129 N N . MET A 1 641 ? 0.621 -25.887 3.029 1.00 96.19 641 MET A N 1
ATOM 5130 C CA . MET A 1 641 ? 2.069 -25.748 3.115 1.00 96.19 641 MET A CA 1
ATOM 5131 C C . MET A 1 641 ? 2.548 -24.476 2.425 1.00 96.19 641 MET A C 1
ATOM 5133 O O . MET A 1 641 ? 2.245 -24.180 1.265 1.00 96.19 641 MET A O 1
ATOM 5137 N N . ARG A 1 642 ? 3.408 -23.757 3.137 1.00 94.00 642 ARG A N 1
ATOM 5138 C CA . ARG A 1 642 ? 4.357 -22.817 2.558 1.00 94.00 642 ARG A CA 1
ATOM 5139 C C . ARG A 1 642 ? 5.754 -23.409 2.578 1.00 94.00 642 ARG A C 1
ATOM 5141 O O . ARG A 1 642 ? 6.030 -24.472 3.132 1.00 94.00 642 ARG A O 1
ATOM 5148 N N . LYS A 1 643 ? 6.668 -22.670 1.967 1.00 89.19 643 LYS A N 1
ATOM 5149 C CA . LYS A 1 643 ? 8.092 -22.988 1.958 1.00 89.19 643 LYS A CA 1
ATOM 5150 C C . LYS A 1 643 ? 8.631 -23.036 3.386 1.00 89.19 643 LYS A C 1
ATOM 5152 O O . LYS A 1 643 ? 9.535 -23.812 3.664 1.00 89.19 643 LYS A O 1
ATOM 5157 N N . GLU A 1 644 ? 8.076 -22.229 4.278 1.00 90.38 644 GLU A N 1
ATOM 5158 C CA . GLU A 1 644 ? 8.458 -22.088 5.680 1.00 90.38 644 GLU A CA 1
ATOM 5159 C C . GLU A 1 644 ? 7.875 -23.201 6.567 1.00 90.38 644 GLU A C 1
ATOM 5161 O O . GLU A 1 644 ? 8.445 -23.485 7.614 1.00 90.38 644 GLU A O 1
ATOM 5166 N N . GLY A 1 645 ? 6.816 -23.886 6.126 1.00 94.06 645 GLY A N 1
ATOM 5167 C CA . GLY A 1 645 ? 6.139 -24.943 6.878 1.00 94.06 645 GLY A CA 1
ATOM 5168 C C . GLY A 1 645 ? 4.625 -24.910 6.686 1.00 94.06 645 GLY A C 1
ATOM 5169 O O . GLY A 1 645 ? 4.111 -24.144 5.866 1.00 94.06 645 GLY A O 1
ATOM 5170 N N . GLU A 1 646 ? 3.912 -25.736 7.447 1.00 95.19 646 GLU A N 1
ATOM 5171 C CA . GLU A 1 646 ? 2.448 -25.711 7.491 1.00 95.19 646 GLU A CA 1
ATOM 5172 C C . GLU A 1 646 ? 1.956 -24.357 8.016 1.00 95.19 646 GLU A C 1
ATOM 5174 O O . GLU A 1 646 ? 2.521 -23.792 8.950 1.00 95.19 646 GLU A O 1
ATOM 5179 N N . GLN A 1 647 ? 0.927 -23.819 7.378 1.00 95.81 647 GLN A N 1
ATOM 5180 C CA . GLN A 1 647 ? 0.203 -22.624 7.783 1.00 95.81 647 GLN A CA 1
ATOM 5181 C C . GLN A 1 647 ? -1.229 -23.012 8.128 1.00 95.81 647 GLN A C 1
ATOM 5183 O O . GLN A 1 647 ? -1.799 -23.908 7.500 1.00 95.81 647 GLN A O 1
ATOM 5188 N N . ARG A 1 648 ? -1.822 -22.300 9.085 1.00 94.50 648 ARG A N 1
ATOM 5189 C CA . ARG A 1 648 ? -3.227 -22.448 9.470 1.00 94.50 648 ARG A CA 1
ATOM 5190 C C . ARG A 1 648 ? -4.005 -21.170 9.164 1.00 94.50 648 ARG A C 1
ATOM 5192 O O . ARG A 1 648 ? -3.423 -20.081 9.219 1.00 94.50 648 ARG A O 1
ATOM 5199 N N . PRO A 1 649 ? -5.297 -21.287 8.819 1.00 95.44 649 PRO A N 1
ATOM 5200 C CA . PRO A 1 649 ? -6.136 -20.124 8.585 1.00 95.44 649 PRO A CA 1
ATOM 5201 C C . PRO A 1 649 ? -6.317 -19.343 9.891 1.00 95.44 649 PRO A C 1
ATOM 5203 O O . PRO A 1 649 ? -6.302 -19.918 10.975 1.00 95.44 649 PRO A O 1
ATOM 5206 N N . ASN A 1 650 ? -6.440 -18.025 9.777 1.00 95.25 650 ASN A N 1
ATOM 5207 C CA . ASN A 1 650 ? -6.688 -17.119 10.894 1.00 95.25 650 ASN A CA 1
ATOM 5208 C C . ASN A 1 650 ? -7.418 -15.862 10.387 1.00 95.25 650 ASN A C 1
ATOM 5210 O O . ASN A 1 650 ? -7.673 -15.720 9.185 1.00 95.25 650 ASN A O 1
ATOM 5214 N N . TYR A 1 651 ? -7.725 -14.945 11.307 1.00 95.88 651 TYR A N 1
ATOM 5215 C CA . TYR A 1 651 ? -8.310 -13.629 11.022 1.00 95.88 651 TYR A CA 1
ATOM 5216 C C . TYR A 1 651 ? -7.390 -12.467 11.422 1.00 95.88 651 TYR A C 1
ATOM 5218 O O . TYR A 1 651 ? -7.854 -11.427 11.889 1.00 95.88 651 TYR A O 1
ATOM 5226 N N . TYR A 1 652 ? -6.074 -12.617 11.256 1.00 96.19 652 TYR A N 1
ATOM 5227 C CA . TYR A 1 652 ? -5.146 -11.525 11.550 1.00 96.19 652 TYR A CA 1
ATOM 5228 C C . TYR A 1 652 ? -5.464 -10.266 10.738 1.00 96.19 652 TYR A C 1
ATOM 5230 O O . TYR A 1 652 ? -5.846 -10.321 9.569 1.00 96.19 652 TYR A O 1
ATOM 5238 N N . GLY A 1 653 ? -5.300 -9.112 11.384 1.00 95.00 653 GLY A N 1
ATOM 5239 C CA . GLY A 1 653 ? -5.625 -7.808 10.807 1.00 95.00 653 GLY A CA 1
ATOM 5240 C C . GLY A 1 653 ? -7.073 -7.366 11.033 1.00 95.00 653 GLY A C 1
ATOM 5241 O O . GLY A 1 653 ? -7.370 -6.199 10.777 1.00 95.00 653 GLY A O 1
ATOM 5242 N N . SER A 1 654 ? -7.944 -8.243 11.548 1.00 97.50 654 SER A N 1
ATOM 5243 C CA . SER A 1 654 ? -9.295 -7.883 11.995 1.00 97.50 654 SER A CA 1
ATOM 5244 C C . SER A 1 654 ? -9.252 -7.303 13.411 1.00 97.50 654 SER A C 1
ATOM 5246 O O . SER A 1 654 ? -8.729 -7.934 14.333 1.00 97.50 654 SER A O 1
ATOM 5248 N N . LEU A 1 655 ? -9.837 -6.118 13.592 1.00 95.94 655 LEU A N 1
ATOM 5249 C CA . LEU A 1 655 ? -10.065 -5.491 14.892 1.00 95.94 655 LEU A CA 1
ATOM 5250 C C . LEU A 1 655 ? -10.892 -6.413 15.793 1.00 95.94 655 LEU A C 1
ATOM 5252 O O . LEU A 1 655 ? -10.506 -6.688 16.923 1.00 95.94 655 LEU A O 1
ATOM 5256 N N . THR A 1 656 ? -12.015 -6.913 15.287 1.00 95.38 656 THR A N 1
ATOM 5257 C CA . THR A 1 656 ? -12.969 -7.674 16.097 1.00 95.38 656 THR A CA 1
ATOM 5258 C C . THR A 1 656 ? -12.447 -9.055 16.491 1.00 95.38 656 THR A C 1
ATOM 5260 O O . THR A 1 656 ? -12.721 -9.501 17.601 1.00 95.38 656 THR A O 1
ATOM 5263 N N . GLN A 1 657 ? -11.669 -9.714 15.625 1.00 93.75 657 GLN A N 1
ATOM 5264 C CA . GLN A 1 657 ? -11.248 -11.105 15.839 1.00 93.75 657 GLN A CA 1
ATOM 5265 C C . GLN A 1 657 ? -9.834 -11.263 16.407 1.00 93.75 657 GLN A C 1
ATOM 5267 O O . GLN A 1 657 ? -9.543 -12.282 17.022 1.00 93.75 657 GLN A O 1
ATOM 5272 N N . SER A 1 658 ? -8.936 -10.294 16.188 1.00 92.94 658 SER A N 1
ATOM 5273 C CA . SER A 1 658 ? -7.502 -10.460 16.491 1.00 92.94 658 SER A CA 1
ATOM 5274 C C . SER A 1 658 ? -6.906 -9.375 17.392 1.00 92.94 658 SER A C 1
ATOM 5276 O O . SER A 1 658 ? -5.686 -9.274 17.507 1.00 92.94 658 SER A O 1
ATOM 5278 N N . THR A 1 659 ? -7.745 -8.564 18.044 1.00 93.19 659 THR A N 1
ATOM 5279 C CA . THR A 1 659 ? -7.288 -7.544 19.003 1.00 93.19 659 THR A CA 1
ATOM 5280 C C . THR A 1 659 ? -7.854 -7.767 20.396 1.00 93.19 659 THR A C 1
ATOM 5282 O O . THR A 1 659 ? -8.827 -8.500 20.588 1.00 93.19 659 THR A O 1
ATOM 5285 N N . THR A 1 660 ? -7.226 -7.126 21.377 1.00 92.31 660 THR A N 1
ATOM 5286 C CA . THR A 1 660 ? -7.646 -7.151 22.773 1.00 92.31 660 THR A CA 1
ATOM 5287 C C . THR A 1 660 ? -7.919 -5.741 23.275 1.00 92.31 660 THR A C 1
ATOM 5289 O O . THR A 1 660 ? -7.429 -4.754 22.720 1.00 92.31 660 THR A O 1
ATOM 5292 N N . ILE A 1 661 ? -8.701 -5.646 24.345 1.00 90.25 661 ILE A N 1
ATOM 5293 C CA . ILE A 1 661 ? -8.907 -4.406 25.089 1.00 90.25 661 ILE A CA 1
ATOM 5294 C C . ILE A 1 661 ? -8.485 -4.595 26.540 1.00 90.25 661 ILE A C 1
ATOM 5296 O O . ILE A 1 661 ? -8.664 -5.673 27.110 1.00 90.25 661 ILE A O 1
ATOM 5300 N N . ARG A 1 662 ? -7.945 -3.542 27.149 1.00 89.56 662 ARG A N 1
ATOM 5301 C CA . ARG A 1 662 ? -7.700 -3.501 28.588 1.00 89.56 662 ARG A CA 1
ATOM 5302 C C . ARG A 1 662 ? -9.016 -3.252 29.321 1.00 89.56 662 ARG A C 1
ATOM 5304 O O . ARG A 1 662 ? -9.764 -2.352 28.947 1.00 89.56 662 ARG A O 1
ATOM 5311 N N . ILE A 1 663 ? -9.288 -4.035 30.363 1.00 88.88 663 ILE A N 1
ATOM 5312 C CA . ILE A 1 663 ? -10.489 -3.870 31.207 1.00 88.88 663 ILE A CA 1
ATOM 5313 C C . ILE A 1 663 ? -10.178 -3.451 32.644 1.00 88.88 663 ILE A C 1
ATOM 5315 O O . ILE A 1 663 ? -11.074 -3.019 33.363 1.00 88.88 663 ILE A O 1
ATOM 5319 N N . GLY A 1 664 ? -8.922 -3.564 33.075 1.00 88.25 664 GLY A N 1
ATOM 5320 C CA . GLY A 1 664 ? -8.507 -3.187 34.422 1.00 88.25 664 GLY A CA 1
ATOM 5321 C C . GLY A 1 664 ? -7.232 -3.897 34.849 1.00 88.25 664 GLY A C 1
ATOM 5322 O O . GLY A 1 664 ? -6.407 -4.261 34.009 1.00 88.25 664 GLY A O 1
ATOM 5323 N N . SER A 1 665 ? -7.091 -4.098 36.157 1.00 87.19 665 SER A N 1
ATOM 5324 C CA . SER A 1 665 ? -5.965 -4.792 36.784 1.00 87.19 665 SER A CA 1
ATOM 5325 C C . SER A 1 665 ? -6.489 -5.869 37.741 1.00 87.19 665 SER A C 1
ATOM 5327 O O . SER A 1 665 ? -7.558 -5.693 38.325 1.00 87.19 665 SER A O 1
ATOM 5329 N N . ASN A 1 666 ? -5.768 -6.980 37.892 1.00 87.50 666 ASN A N 1
ATOM 5330 C CA . ASN A 1 666 ? -6.106 -8.035 38.854 1.00 87.50 666 ASN A CA 1
ATOM 5331 C C . ASN A 1 666 ? -5.595 -7.708 40.274 1.00 87.50 666 ASN A C 1
ATOM 5333 O O . ASN A 1 666 ? -4.955 -6.677 40.489 1.00 87.50 666 ASN A O 1
ATOM 5337 N N . ASP A 1 667 ? -5.822 -8.614 41.231 1.00 83.75 667 ASP A N 1
ATOM 5338 C CA . ASP A 1 667 ? -5.394 -8.460 42.635 1.00 83.75 667 ASP A CA 1
ATOM 5339 C C . ASP A 1 667 ? -3.868 -8.322 42.811 1.00 83.75 667 ASP A C 1
ATOM 5341 O O . ASP A 1 667 ? -3.397 -7.805 43.823 1.00 83.75 667 ASP A O 1
ATOM 5345 N N . GLU A 1 668 ? -3.082 -8.748 41.819 1.00 84.38 668 GLU A N 1
ATOM 5346 C CA . GLU A 1 668 ? -1.623 -8.591 41.793 1.00 84.38 668 GLU A CA 1
ATOM 5347 C C . GLU A 1 668 ? -1.175 -7.251 41.181 1.00 84.38 668 GLU A C 1
ATOM 5349 O O . GLU A 1 668 ? 0.024 -6.999 41.064 1.00 84.38 668 GLU A O 1
ATOM 5354 N N . GLY A 1 669 ? -2.110 -6.400 40.743 1.00 80.12 669 GLY A N 1
ATOM 5355 C CA . GLY A 1 669 ? -1.807 -5.162 40.024 1.00 80.12 669 GLY A CA 1
ATOM 5356 C C . GLY A 1 669 ? -1.283 -5.394 38.603 1.00 80.12 669 GLY A C 1
ATOM 5357 O O . GLY A 1 669 ? -0.581 -4.547 38.057 1.00 80.12 669 GLY A O 1
ATOM 5358 N N . LYS A 1 670 ? -1.574 -6.546 37.987 1.00 86.44 670 LYS A N 1
ATOM 5359 C CA . LYS A 1 670 ? -1.259 -6.805 36.575 1.00 86.44 670 LYS A CA 1
ATOM 5360 C C . LYS A 1 670 ? -2.442 -6.435 35.701 1.00 86.44 670 LYS A C 1
ATOM 5362 O O . LYS A 1 670 ? -3.581 -6.755 36.034 1.00 86.44 670 LYS A O 1
ATOM 5367 N N . GLU A 1 671 ? -2.163 -5.803 34.567 1.00 89.12 671 GLU A N 1
ATOM 5368 C CA . GLU A 1 671 ? -3.191 -5.442 33.594 1.00 89.12 671 GLU A CA 1
ATOM 5369 C C . GLU A 1 671 ? -3.892 -6.680 33.034 1.00 89.12 671 GLU A C 1
ATOM 5371 O O . GLU A 1 671 ? -3.256 -7.661 32.647 1.00 89.12 671 GLU A O 1
ATOM 5376 N N . VAL A 1 672 ? -5.216 -6.603 32.948 1.00 88.81 672 VAL A N 1
ATOM 5377 C CA . VAL A 1 672 ? -6.068 -7.644 32.380 1.00 88.81 672 VAL A CA 1
ATOM 5378 C C . VAL A 1 672 ? -6.589 -7.161 31.036 1.00 88.81 672 VAL A C 1
ATOM 5380 O O . VAL A 1 672 ? -7.257 -6.125 30.946 1.00 88.81 672 VAL A O 1
ATOM 5383 N N . HIS A 1 673 ? -6.283 -7.936 29.999 1.00 90.69 673 HIS A N 1
ATOM 5384 C CA . HIS A 1 673 ? -6.770 -7.728 28.643 1.00 90.69 673 HIS A CA 1
ATOM 5385 C C . HIS A 1 673 ? -7.673 -8.888 28.226 1.00 90.69 673 HIS A C 1
ATOM 5387 O O . HIS A 1 673 ? -7.388 -10.037 28.557 1.00 90.69 673 HIS A O 1
ATOM 5393 N N . ILE A 1 674 ? -8.735 -8.583 27.484 1.00 89.00 674 ILE A N 1
ATOM 5394 C CA . ILE A 1 674 ? -9.676 -9.572 26.937 1.00 89.00 674 ILE A CA 1
ATOM 5395 C C . ILE A 1 674 ? -9.800 -9.414 25.418 1.00 89.00 674 ILE A C 1
ATOM 5397 O O . ILE A 1 674 ? -9.586 -8.306 24.915 1.00 89.00 674 ILE A O 1
ATOM 5401 N N . PRO A 1 675 ? -10.161 -10.471 24.668 1.00 91.38 675 PRO A N 1
ATOM 5402 C CA . PRO A 1 675 ? -10.435 -10.358 23.237 1.00 91.38 675 PRO A CA 1
ATOM 5403 C C . PRO A 1 675 ? -11.567 -9.364 22.947 1.00 91.38 675 PRO A C 1
ATOM 5405 O O . PRO A 1 675 ? -12.574 -9.325 23.654 1.00 91.38 675 PRO A O 1
ATOM 5408 N N . PHE A 1 676 ? -11.429 -8.565 21.891 1.00 92.88 676 PHE A N 1
ATOM 5409 C CA . PHE A 1 676 ? -12.383 -7.502 21.556 1.00 92.88 676 PHE A CA 1
ATOM 5410 C C . PHE A 1 676 ? -13.825 -8.015 21.375 1.00 92.88 676 PHE A C 1
ATOM 5412 O O . PHE A 1 676 ? -14.779 -7.393 21.845 1.00 92.88 676 PHE A O 1
ATOM 5419 N N . ASN A 1 677 ? -13.998 -9.172 20.735 1.00 90.56 677 ASN A N 1
ATOM 5420 C CA . ASN A 1 677 ? -15.302 -9.802 20.505 1.00 90.56 677 ASN A CA 1
ATOM 5421 C C . ASN A 1 677 ? -15.996 -10.334 21.775 1.00 90.56 677 ASN A C 1
ATOM 5423 O O . ASN A 1 677 ? -17.131 -10.791 21.683 1.00 90.56 677 ASN A O 1
ATOM 5427 N N . THR A 1 678 ? -15.361 -10.253 22.948 1.00 89.50 678 THR A N 1
ATOM 5428 C CA . THR A 1 678 ? -15.959 -10.682 24.227 1.00 89.50 678 THR A CA 1
ATOM 5429 C C . THR A 1 678 ? -16.654 -9.548 24.982 1.00 89.50 678 THR A C 1
ATOM 5431 O O . THR A 1 678 ? -17.409 -9.820 25.911 1.00 89.50 678 THR A O 1
ATOM 5434 N N . ILE A 1 679 ? -16.463 -8.283 24.570 1.00 90.62 679 ILE A N 1
ATOM 5435 C CA . ILE A 1 679 ? -17.077 -7.102 25.216 1.00 90.62 679 ILE A CA 1
ATOM 5436 C C . ILE A 1 679 ? -18.609 -7.187 25.188 1.00 90.62 679 ILE A C 1
ATOM 5438 O O . ILE A 1 679 ? -19.289 -6.844 26.149 1.00 90.62 679 ILE A O 1
ATOM 5442 N N . LEU A 1 680 ? -19.157 -7.631 24.061 1.00 92.88 680 LEU A N 1
ATOM 5443 C CA . LEU A 1 680 ? -20.577 -7.876 23.835 1.00 92.88 680 LEU A CA 1
ATOM 5444 C C . LEU A 1 680 ? -20.702 -9.107 22.932 1.00 92.88 680 LEU A C 1
ATOM 5446 O O . LEU A 1 680 ? -19.773 -9.374 22.177 1.00 92.88 680 LEU A O 1
ATOM 5450 N N . PRO A 1 681 ? -21.840 -9.820 22.921 1.00 92.06 681 PRO A N 1
ATOM 5451 C CA . PRO A 1 681 ? -22.069 -10.886 21.949 1.00 92.06 681 PRO A CA 1
ATOM 5452 C C . PRO A 1 681 ? -21.976 -10.342 20.515 1.00 92.06 681 PRO A C 1
ATOM 5454 O O . PRO A 1 681 ? -22.779 -9.484 20.128 1.00 92.06 681 PRO A O 1
ATOM 5457 N N . MET A 1 682 ? -21.003 -10.823 19.737 1.00 93.12 682 MET A N 1
ATOM 5458 C CA . MET A 1 682 ? -20.765 -10.424 18.345 1.00 93.12 682 MET A CA 1
ATOM 5459 C C . MET A 1 682 ? -20.938 -11.606 17.396 1.00 93.12 682 MET A C 1
ATOM 5461 O O . MET A 1 682 ? -20.676 -12.751 17.760 1.00 93.12 682 MET A O 1
ATOM 5465 N N . LEU A 1 683 ? -21.340 -11.308 16.162 1.00 93.00 683 LEU A N 1
ATOM 5466 C CA . LEU A 1 683 ? -21.307 -12.266 15.066 1.00 93.00 683 LEU A CA 1
ATOM 5467 C C . LEU A 1 683 ? -19.881 -12.770 14.829 1.00 93.00 683 LEU A C 1
ATOM 5469 O O . LEU A 1 683 ? -18.956 -11.969 14.686 1.00 93.00 683 LEU A O 1
ATOM 5473 N N . HIS A 1 684 ? -19.711 -14.089 14.743 1.00 94.94 684 HIS A N 1
ATOM 5474 C CA . HIS A 1 684 ? -18.445 -14.675 14.332 1.00 94.94 684 HIS A CA 1
ATOM 5475 C C . HIS A 1 684 ? -18.386 -14.754 12.791 1.00 94.94 684 HIS A C 1
ATOM 5477 O O . HIS A 1 684 ? -19.377 -15.128 12.156 1.00 94.94 684 HIS A O 1
ATOM 5483 N N . PRO A 1 685 ? -17.248 -14.446 12.134 1.00 95.12 685 PRO A N 1
ATOM 5484 C CA . PRO A 1 685 ? -17.182 -14.446 10.669 1.00 95.12 685 PRO A CA 1
ATOM 5485 C C . PRO A 1 685 ? -17.468 -15.823 10.043 1.00 95.12 685 PRO A C 1
ATOM 5487 O O . PRO A 1 685 ? -17.961 -15.901 8.917 1.00 95.12 685 PRO A O 1
ATOM 5490 N N . ASN A 1 686 ? -17.223 -16.913 10.782 1.00 94.38 686 ASN A N 1
ATOM 5491 C CA . ASN A 1 686 ? -17.602 -18.270 10.367 1.00 94.38 686 ASN A CA 1
ATOM 5492 C C . ASN A 1 686 ? -19.120 -18.483 10.260 1.00 94.38 686 ASN A C 1
ATOM 5494 O O . ASN A 1 686 ? -19.514 -19.478 9.665 1.00 94.38 686 ASN A O 1
ATOM 5498 N N . ASP A 1 687 ? -19.980 -17.572 10.705 1.00 92.88 687 ASP A N 1
ATOM 5499 C CA . ASP A 1 687 ? -21.439 -17.756 10.638 1.00 92.88 687 ASP A CA 1
ATOM 5500 C C . ASP A 1 687 ? -22.088 -16.973 9.482 1.00 92.88 687 ASP A C 1
ATOM 5502 O O . ASP A 1 687 ? -23.281 -17.106 9.212 1.00 92.88 687 ASP A O 1
ATOM 5506 N N . LEU A 1 688 ? -21.297 -16.185 8.742 1.00 96.69 688 LEU A N 1
ATOM 5507 C CA . LEU A 1 688 ? -21.774 -15.335 7.647 1.00 96.69 688 LEU A CA 1
ATOM 5508 C C . LEU A 1 688 ? -22.249 -16.116 6.415 1.00 96.69 688 LEU A C 1
ATOM 5510 O O . LEU A 1 688 ? -21.480 -16.845 5.785 1.00 96.69 688 LEU A O 1
ATOM 5514 N N . VAL A 1 689 ? -23.477 -15.891 5.962 1.00 97.94 689 VAL A N 1
ATOM 5515 C CA . VAL A 1 689 ? -23.901 -16.383 4.640 1.00 97.94 689 VAL A CA 1
ATOM 5516 C C . VAL A 1 689 ? -23.475 -15.368 3.580 1.00 97.94 689 VAL A C 1
ATOM 5518 O O . VAL A 1 689 ? -23.850 -14.204 3.656 1.00 97.94 689 VAL A O 1
ATOM 5521 N N . ILE A 1 690 ? -22.659 -15.779 2.608 1.00 98.44 690 ILE A N 1
ATOM 5522 C CA . ILE A 1 690 ? -21.999 -14.857 1.669 1.00 98.44 690 ILE A CA 1
ATOM 5523 C C . ILE A 1 690 ? -22.611 -15.017 0.279 1.00 98.44 690 ILE A C 1
ATOM 5525 O O . ILE A 1 690 ? -22.693 -16.132 -0.234 1.00 98.44 690 ILE A O 1
ATOM 5529 N N . GLY A 1 691 ? -22.997 -13.899 -0.325 1.00 98.25 691 GLY A N 1
ATOM 5530 C CA . GLY A 1 691 ? -23.460 -13.806 -1.705 1.00 98.25 691 GLY A CA 1
ATOM 5531 C C . GLY A 1 691 ? -23.032 -12.483 -2.329 1.00 98.25 691 GLY A C 1
ATOM 5532 O O . GLY A 1 691 ? -22.283 -11.709 -1.727 1.00 98.25 691 GLY A O 1
ATOM 5533 N N . GLY A 1 692 ? -23.525 -12.187 -3.527 1.00 98.38 692 GLY A N 1
ATOM 5534 C CA . GLY A 1 692 ? -23.306 -10.882 -4.134 1.00 98.38 692 GLY A CA 1
ATOM 5535 C C . GLY A 1 692 ? -23.300 -10.890 -5.650 1.00 98.38 692 GLY A C 1
ATOM 5536 O O . GLY A 1 692 ? -23.628 -11.888 -6.293 1.00 98.38 692 GLY A O 1
ATOM 5537 N N . TRP A 1 693 ? -22.882 -9.759 -6.201 1.00 98.88 693 TRP A N 1
ATOM 5538 C CA . TRP A 1 693 ? -22.928 -9.452 -7.623 1.00 98.88 693 TRP A CA 1
ATOM 5539 C C . TRP A 1 693 ? -21.529 -9.172 -8.161 1.00 98.88 693 TRP A C 1
ATOM 5541 O O . TRP A 1 693 ? -20.664 -8.663 -7.445 1.00 98.88 693 TRP A O 1
ATOM 5551 N N . ASP A 1 694 ? -21.294 -9.457 -9.435 1.00 98.81 694 ASP A N 1
ATOM 5552 C CA . ASP A 1 694 ? -20.112 -8.983 -10.160 1.00 98.81 694 ASP A CA 1
ATOM 5553 C C . ASP A 1 694 ? -20.481 -8.819 -11.632 1.00 98.81 694 ASP A C 1
ATOM 5555 O O . ASP A 1 694 ? -21.246 -9.611 -12.176 1.00 98.81 694 ASP A O 1
ATOM 5559 N N . ILE A 1 695 ? -19.907 -7.809 -12.286 1.00 98.50 695 ILE A N 1
ATOM 5560 C CA . ILE A 1 695 ? -20.053 -7.620 -13.736 1.00 98.50 695 ILE A CA 1
ATOM 5561 C C . ILE A 1 695 ? -19.355 -8.731 -14.534 1.00 98.50 695 ILE A C 1
ATOM 5563 O O . ILE A 1 695 ? -19.509 -8.797 -15.748 1.00 98.50 695 ILE A O 1
ATOM 5567 N N . ASN A 1 696 ? -18.574 -9.590 -13.874 1.00 98.44 696 ASN A N 1
ATOM 5568 C CA . ASN A 1 696 ? -17.896 -10.735 -14.458 1.00 98.44 696 ASN A CA 1
ATOM 5569 C C . ASN A 1 696 ? -18.493 -12.072 -13.984 1.00 98.44 696 ASN A C 1
ATOM 5571 O O . ASN A 1 696 ? -18.699 -12.266 -12.790 1.00 98.44 696 ASN A O 1
ATOM 5575 N N . GLU A 1 697 ? -18.702 -13.014 -14.908 1.00 98.06 697 GLU A N 1
ATOM 5576 C CA . GLU A 1 697 ? -19.404 -14.284 -14.633 1.00 98.06 697 GLU A CA 1
ATOM 5577 C C . GLU A 1 697 ? -18.527 -15.368 -13.988 1.00 98.06 697 GLU A C 1
ATOM 5579 O O . GLU A 1 697 ? -19.034 -16.420 -13.604 1.00 98.06 697 GLU A O 1
ATOM 5584 N N . SER A 1 698 ? -17.209 -15.149 -13.879 1.00 98.06 698 SER A N 1
ATOM 5585 C CA . SER A 1 698 ? -16.302 -16.144 -13.302 1.00 98.06 698 SER A CA 1
ATOM 5586 C C . SER A 1 698 ? -16.729 -16.538 -11.890 1.00 98.06 698 SER A C 1
ATOM 5588 O O . SER A 1 698 ? -16.884 -15.682 -11.015 1.00 98.06 698 SER A O 1
ATOM 5590 N N . ASN A 1 699 ? -16.792 -17.848 -11.645 1.00 98.50 699 ASN A N 1
ATOM 5591 C CA . ASN A 1 699 ? -16.946 -18.391 -10.297 1.00 98.50 699 ASN A CA 1
ATOM 5592 C C . ASN A 1 699 ? -15.807 -17.926 -9.371 1.00 98.50 699 ASN A C 1
ATOM 5594 O O . ASN A 1 699 ? -14.739 -17.481 -9.812 1.00 98.50 699 ASN A O 1
ATOM 5598 N N . LEU A 1 700 ? -15.993 -18.069 -8.060 1.00 98.56 700 LEU A N 1
ATOM 5599 C CA . LEU A 1 700 ? -15.020 -17.554 -7.104 1.00 98.56 700 LEU A CA 1
ATOM 5600 C C . LEU A 1 700 ? -13.677 -18.289 -7.106 1.00 98.56 700 LEU A C 1
ATOM 5602 O O . LEU A 1 700 ? -12.681 -17.692 -6.699 1.00 98.56 700 LEU A O 1
ATOM 5606 N N . TYR A 1 701 ? -13.590 -19.536 -7.583 1.00 98.56 701 TYR A N 1
ATOM 5607 C CA . TYR A 1 701 ? -12.288 -20.193 -7.759 1.00 98.56 701 TYR A CA 1
ATOM 5608 C C . TYR A 1 701 ? -11.487 -19.526 -8.885 1.00 98.56 701 TYR A C 1
ATOM 5610 O O . TYR A 1 701 ? -10.306 -19.220 -8.715 1.00 98.56 701 TYR A O 1
ATOM 5618 N N . GLU A 1 702 ? -12.127 -19.230 -10.015 1.00 98.50 702 GLU A N 1
ATOM 5619 C CA . GLU A 1 702 ? -11.517 -18.460 -11.102 1.00 98.50 702 GLU A CA 1
ATOM 5620 C C . GLU A 1 702 ? -11.169 -17.035 -10.670 1.00 98.50 702 GLU A C 1
ATOM 5622 O O . GLU A 1 702 ? -10.068 -16.559 -10.964 1.00 98.50 702 GLU A O 1
ATOM 5627 N N . ALA A 1 703 ? -12.056 -16.375 -9.920 1.00 98.44 703 ALA A N 1
ATOM 5628 C CA . ALA A 1 703 ? -11.796 -15.058 -9.348 1.00 98.44 703 ALA A CA 1
ATOM 5629 C C . ALA A 1 703 ? -10.582 -15.074 -8.406 1.00 98.44 703 ALA A C 1
ATOM 5631 O O . ALA A 1 703 ? -9.701 -14.225 -8.533 1.00 98.44 703 ALA A O 1
ATOM 5632 N N . MET A 1 704 ? -10.483 -16.077 -7.528 1.00 98.38 704 MET A N 1
ATOM 5633 C CA . MET A 1 704 ? -9.361 -16.276 -6.608 1.00 98.38 704 MET A CA 1
ATOM 5634 C C . MET A 1 704 ? -8.039 -16.503 -7.359 1.00 98.38 704 MET A C 1
ATOM 5636 O O . MET A 1 704 ? -7.020 -15.891 -7.029 1.00 98.38 704 MET A O 1
ATOM 5640 N N . ARG A 1 705 ? -8.049 -17.325 -8.420 1.00 98.06 705 ARG A N 1
ATOM 5641 C CA . ARG A 1 705 ? -6.873 -17.526 -9.287 1.00 98.06 705 ARG A CA 1
ATOM 5642 C C . ARG A 1 705 ? -6.465 -16.240 -10.002 1.00 98.06 705 ARG A C 1
ATOM 5644 O O . ARG A 1 705 ? -5.277 -15.925 -10.067 1.00 98.06 705 ARG A O 1
ATOM 5651 N N . ARG A 1 706 ? -7.439 -15.489 -10.524 1.00 97.75 706 ARG A N 1
ATOM 5652 C CA . ARG A 1 706 ? -7.227 -14.192 -11.183 1.00 97.75 706 ARG A CA 1
ATOM 5653 C C . ARG A 1 706 ? -6.648 -13.158 -10.217 1.00 97.75 706 ARG A C 1
ATOM 5655 O O . ARG A 1 706 ? -5.745 -12.424 -10.607 1.00 97.75 706 ARG A O 1
ATOM 5662 N N . ALA A 1 707 ? -7.127 -13.130 -8.974 1.00 97.38 707 ALA A N 1
ATOM 5663 C CA . ALA A 1 707 ? -6.680 -12.199 -7.943 1.00 97.38 707 ALA A CA 1
ATOM 5664 C C . ALA A 1 707 ? -5.211 -12.421 -7.539 1.00 97.38 707 ALA A C 1
ATOM 5666 O O . ALA A 1 707 ? -4.523 -11.457 -7.214 1.00 97.38 707 ALA A O 1
ATOM 5667 N N . CYS A 1 708 ? -4.709 -13.664 -7.623 1.00 96.88 708 CYS A N 1
ATOM 5668 C CA . CYS A 1 708 ? -3.330 -14.027 -7.264 1.00 96.88 708 CYS A CA 1
ATOM 5669 C C . CYS A 1 708 ? -2.949 -13.656 -5.812 1.00 96.88 708 CYS A C 1
ATOM 5671 O O . CYS A 1 708 ? -1.813 -13.252 -5.577 1.00 96.88 708 CYS A O 1
ATOM 5673 N N . VAL A 1 709 ? -3.884 -13.795 -4.864 1.00 98.25 709 VAL A N 1
ATOM 5674 C CA . VAL A 1 709 ? -3.691 -13.412 -3.450 1.00 98.25 709 VAL A CA 1
ATOM 5675 C C . VAL A 1 709 ? -3.239 -14.598 -2.592 1.00 98.25 709 VAL A C 1
ATOM 5677 O O . VAL A 1 709 ? -2.176 -14.557 -1.981 1.00 98.25 709 VAL A O 1
ATOM 5680 N N . PHE A 1 710 ? -4.030 -15.674 -2.547 1.00 98.25 710 PHE A N 1
ATOM 5681 C CA . PHE A 1 710 ? -3.706 -16.849 -1.733 1.00 98.25 710 PHE A CA 1
ATOM 5682 C C . PHE A 1 710 ? -2.566 -17.681 -2.317 1.00 98.25 710 PHE A C 1
ATOM 5684 O O . PHE A 1 710 ? -2.353 -17.709 -3.531 1.00 98.25 710 PHE A O 1
ATOM 5691 N N . ASP A 1 711 ? -1.885 -18.444 -1.461 1.00 97.44 711 ASP A N 1
ATOM 5692 C CA . ASP A 1 711 ? -0.932 -19.449 -1.921 1.00 97.44 711 ASP A CA 1
ATOM 5693 C C . ASP A 1 711 ? -1.609 -20.503 -2.785 1.00 97.44 711 ASP A C 1
ATOM 5695 O O . ASP A 1 711 ? -2.762 -20.878 -2.572 1.00 97.44 711 ASP A O 1
ATOM 5699 N N . TYR A 1 712 ? -0.848 -21.035 -3.735 1.00 97.31 712 TYR A N 1
ATOM 5700 C CA . TYR A 1 712 ? -1.357 -21.998 -4.702 1.00 97.31 712 TYR A CA 1
ATOM 5701 C C . TYR A 1 712 ? -2.016 -23.228 -4.055 1.00 97.31 712 TYR A C 1
ATOM 5703 O O . TYR A 1 712 ? -3.090 -23.636 -4.482 1.00 97.31 712 TYR A O 1
ATOM 5711 N N . GLU A 1 713 ? -1.411 -23.807 -3.013 1.00 97.88 713 GLU A N 1
ATOM 5712 C CA . GLU A 1 713 ? -1.989 -24.988 -2.359 1.00 97.88 713 GLU A CA 1
ATOM 5713 C C . GLU A 1 713 ? -3.323 -24.674 -1.676 1.00 97.88 713 GLU A C 1
ATOM 5715 O O . GLU A 1 713 ? -4.267 -25.454 -1.795 1.00 97.88 713 GLU A O 1
ATOM 5720 N N . LEU A 1 714 ? -3.430 -23.517 -1.015 1.00 98.19 714 LEU A N 1
ATOM 5721 C CA . LEU A 1 714 ? -4.690 -23.083 -0.420 1.00 98.19 714 LEU A CA 1
ATOM 5722 C C . LEU A 1 714 ? -5.764 -22.895 -1.500 1.00 98.19 714 LEU A C 1
ATOM 5724 O O . LEU A 1 714 ? -6.898 -23.327 -1.313 1.00 98.19 714 LEU A O 1
ATOM 5728 N N . GLN A 1 715 ? -5.405 -22.332 -2.660 1.00 98.31 715 GLN A N 1
ATOM 5729 C CA . GLN A 1 715 ? -6.334 -22.211 -3.787 1.00 98.31 715 GLN A CA 1
ATOM 5730 C C . GLN A 1 715 ? -6.861 -23.576 -4.250 1.00 98.31 715 GLN A C 1
ATOM 5732 O O . GLN A 1 715 ? -8.062 -23.723 -4.476 1.00 98.31 715 GLN A O 1
ATOM 5737 N N . GLU A 1 716 ? -5.992 -24.583 -4.380 1.00 98.06 716 GLU A N 1
ATOM 5738 C CA . GLU A 1 716 ? -6.410 -25.933 -4.779 1.00 98.06 716 GLU A CA 1
ATOM 5739 C C . GLU A 1 716 ? -7.277 -26.609 -3.712 1.00 98.06 716 GLU A C 1
ATOM 5741 O O . GLU A 1 716 ? -8.284 -27.228 -4.054 1.00 98.06 716 GLU A O 1
ATOM 5746 N N . LYS A 1 717 ? -6.958 -26.433 -2.424 1.00 97.88 717 LYS A N 1
ATOM 5747 C CA . LYS A 1 717 ? -7.785 -26.946 -1.318 1.00 97.88 717 LYS A CA 1
ATOM 5748 C C . LYS A 1 717 ? -9.169 -26.293 -1.274 1.00 97.88 717 LYS A C 1
ATOM 5750 O O . LYS A 1 717 ? -10.158 -26.968 -1.002 1.00 97.88 717 LYS A O 1
ATOM 5755 N N . LEU A 1 718 ? -9.264 -25.008 -1.610 1.00 97.94 718 LEU A N 1
ATOM 5756 C CA . LEU A 1 718 ? -10.528 -24.266 -1.662 1.00 97.94 718 LEU A CA 1
ATOM 5757 C C . LEU A 1 718 ? -11.332 -24.490 -2.951 1.00 97.94 718 LEU A C 1
ATOM 5759 O O . LEU A 1 718 ? -12.500 -24.107 -3.017 1.00 97.94 718 LEU A O 1
ATOM 5763 N N . LYS A 1 719 ? -10.747 -25.115 -3.977 1.00 98.06 719 LYS A N 1
ATOM 5764 C CA . LYS A 1 719 ? -11.340 -25.260 -5.314 1.00 98.06 719 LYS A CA 1
ATOM 5765 C C . LYS A 1 719 ? -12.738 -25.860 -5.309 1.00 98.06 719 LYS A C 1
ATOM 5767 O O . LYS A 1 719 ? -13.623 -25.336 -5.983 1.00 98.06 719 LYS A O 1
ATOM 5772 N N . SER A 1 720 ? -12.939 -26.943 -4.558 1.00 96.69 720 SER A N 1
ATOM 5773 C CA . SER A 1 720 ? -14.229 -27.641 -4.517 1.00 96.69 720 SER A CA 1
ATOM 5774 C C . SER A 1 720 ? -15.353 -26.727 -4.033 1.00 96.69 720 SER A C 1
ATOM 5776 O O . SER A 1 720 ? -16.429 -26.742 -4.615 1.00 96.69 720 SER A O 1
ATOM 5778 N N . ALA A 1 721 ? -15.098 -25.920 -3.001 1.00 96.62 721 ALA A N 1
ATOM 5779 C CA . ALA A 1 721 ? -16.091 -25.006 -2.447 1.00 96.62 721 ALA A CA 1
ATOM 5780 C C . ALA A 1 721 ? -16.238 -23.744 -3.313 1.00 96.62 721 ALA A C 1
ATOM 5782 O O . ALA A 1 721 ? -17.340 -23.370 -3.695 1.00 96.62 721 ALA A O 1
ATOM 5783 N N . MET A 1 722 ? -15.123 -23.113 -3.687 1.00 98.00 722 MET A N 1
ATOM 5784 C CA . MET A 1 722 ? -15.122 -21.826 -4.393 1.00 98.00 722 MET A CA 1
ATOM 5785 C C . MET A 1 722 ? -15.633 -21.918 -5.840 1.00 98.00 722 MET A C 1
ATOM 5787 O O . MET A 1 722 ? -16.163 -20.941 -6.360 1.00 98.00 722 MET A O 1
ATOM 5791 N N . SER A 1 723 ? -15.491 -23.068 -6.508 1.00 97.75 723 SER A N 1
ATOM 5792 C CA . SER A 1 723 ? -15.978 -23.255 -7.889 1.00 97.75 723 SER A CA 1
ATOM 5793 C C . SER A 1 723 ? -17.501 -23.332 -8.002 1.00 97.75 723 SER A C 1
ATOM 5795 O O . SER A 1 723 ? -18.041 -23.112 -9.083 1.00 97.75 723 SER A O 1
ATOM 5797 N N . GLN A 1 724 ? -18.195 -23.617 -6.898 1.00 96.81 724 GLN A N 1
ATOM 5798 C CA . GLN A 1 724 ? -19.656 -23.678 -6.858 1.00 96.81 724 GLN A CA 1
ATOM 5799 C C . GLN A 1 724 ? -20.288 -22.292 -6.695 1.00 96.81 724 GLN A C 1
ATOM 5801 O O . GLN A 1 724 ? -21.480 -22.142 -6.937 1.00 96.81 724 GLN A O 1
ATOM 5806 N N . LEU A 1 725 ? -19.503 -21.282 -6.307 1.00 97.44 725 LEU A N 1
ATOM 5807 C CA . LEU A 1 725 ? -19.975 -19.940 -5.980 1.00 97.44 725 LEU A CA 1
ATOM 5808 C C . LEU A 1 725 ? -19.861 -19.027 -7.200 1.00 97.44 725 LEU A C 1
ATOM 5810 O O . LEU A 1 725 ? -18.754 -18.707 -7.635 1.00 97.44 725 LEU A O 1
ATOM 5814 N N . ASN A 1 726 ? -21.006 -18.606 -7.734 1.00 97.69 726 ASN A N 1
ATOM 5815 C CA . ASN A 1 726 ? -21.096 -17.741 -8.909 1.00 97.69 726 ASN A CA 1
ATOM 5816 C C . ASN A 1 726 ? -21.715 -16.391 -8.523 1.00 97.69 726 ASN A C 1
ATOM 5818 O O . ASN A 1 726 ? -22.764 -16.390 -7.872 1.00 97.69 726 ASN A O 1
ATOM 5822 N N . PRO A 1 727 ? -21.111 -15.258 -8.919 1.00 98.50 727 PRO A N 1
ATOM 5823 C CA . PRO A 1 727 ? -21.721 -13.950 -8.716 1.00 98.50 727 PRO A CA 1
ATOM 5824 C C . PRO A 1 727 ? -23.034 -13.789 -9.487 1.00 98.50 727 PRO A C 1
ATOM 5826 O O . PRO A 1 727 ? -23.147 -14.212 -10.640 1.00 98.50 727 PRO A O 1
ATOM 5829 N N . LEU A 1 728 ? -24.009 -13.120 -8.871 1.00 98.69 728 LEU A N 1
ATOM 5830 C CA . LEU A 1 728 ? -25.211 -12.661 -9.563 1.00 98.69 728 LEU A CA 1
ATOM 5831 C C . LEU A 1 728 ? -24.849 -11.592 -10.618 1.00 98.69 728 LEU A C 1
ATOM 5833 O O . LEU A 1 728 ? -23.871 -10.856 -10.423 1.00 98.69 728 LEU A O 1
ATOM 5837 N N . PRO A 1 729 ? -25.616 -11.479 -11.720 1.00 98.50 729 PRO A N 1
ATOM 5838 C CA . PRO A 1 729 ? -25.423 -10.421 -12.708 1.00 98.50 729 PRO A CA 1
ATOM 5839 C C . PRO A 1 729 ? -25.550 -9.031 -12.082 1.00 98.50 729 PRO A C 1
ATOM 5841 O O . PRO A 1 729 ? -26.455 -8.788 -11.293 1.00 98.50 729 PRO A O 1
ATOM 5844 N N . SER A 1 730 ? -24.663 -8.104 -12.442 1.00 98.50 730 SER A N 1
ATOM 5845 C CA . SER A 1 730 ? -24.626 -6.757 -11.856 1.00 98.50 730 SER A CA 1
ATOM 5846 C C . SER A 1 730 ? -25.071 -5.672 -12.839 1.00 98.50 730 SER A C 1
ATOM 5848 O O . SER A 1 730 ? -25.064 -5.852 -14.058 1.00 98.50 730 SER A O 1
ATOM 5850 N N . ILE A 1 731 ? -25.405 -4.500 -12.298 1.00 98.31 731 ILE A N 1
ATOM 5851 C CA . ILE A 1 731 ? -25.552 -3.258 -13.064 1.00 98.31 731 ILE A CA 1
ATOM 5852 C C . ILE A 1 731 ? -24.175 -2.848 -13.607 1.00 98.31 731 ILE A C 1
ATOM 5854 O O . ILE A 1 731 ? -23.184 -2.883 -12.871 1.00 98.31 731 ILE A O 1
ATOM 5858 N N . TYR A 1 732 ? -24.115 -2.432 -14.875 1.00 97.69 732 TYR A N 1
ATOM 5859 C CA . TYR A 1 732 ? -22.919 -1.858 -15.493 1.00 97.69 732 TYR A CA 1
ATOM 5860 C C . TYR A 1 732 ? -23.274 -0.627 -16.325 1.00 97.69 732 TYR A C 1
ATOM 5862 O O . TYR A 1 732 ? -23.882 -0.736 -17.391 1.00 97.69 732 TYR A O 1
ATOM 5870 N N . TYR A 1 733 ? -22.857 0.541 -15.839 1.00 97.56 733 TYR A N 1
ATOM 5871 C CA . TYR A 1 733 ? -22.914 1.809 -16.564 1.00 97.56 733 TYR A CA 1
ATOM 5872 C C . TYR A 1 733 ? -21.474 2.214 -16.927 1.00 97.56 733 TYR A C 1
ATOM 5874 O O . TYR A 1 733 ? -20.692 2.538 -16.027 1.00 97.56 733 TYR A O 1
ATOM 5882 N N . PRO A 1 734 ? -21.078 2.130 -18.215 1.00 95.50 734 PRO A N 1
ATOM 5883 C CA . PRO A 1 734 ? -19.676 2.256 -18.624 1.00 95.50 734 PRO A CA 1
ATOM 5884 C C . PRO A 1 734 ? -18.999 3.583 -18.268 1.00 95.50 734 PRO A C 1
ATOM 5886 O O . PRO A 1 734 ? -17.781 3.612 -18.128 1.00 95.50 734 PRO A O 1
ATOM 5889 N N . ASP A 1 735 ? -19.757 4.670 -18.124 1.00 95.94 735 ASP A N 1
ATOM 5890 C CA . ASP A 1 735 ? -19.239 6.016 -17.855 1.00 95.94 735 ASP A CA 1
ATOM 5891 C C . ASP A 1 735 ? -18.778 6.221 -16.401 1.00 95.94 735 ASP A C 1
ATOM 5893 O O . ASP A 1 735 ? -18.039 7.165 -16.114 1.00 95.94 735 ASP A O 1
ATOM 5897 N N . PHE A 1 736 ? -19.199 5.354 -15.474 1.00 98.19 736 PHE A N 1
ATOM 5898 C CA . PHE A 1 736 ? -18.864 5.495 -14.057 1.00 98.19 736 PHE A CA 1
ATOM 5899 C C . PHE A 1 736 ? -17.513 4.883 -13.685 1.00 98.19 736 PHE A C 1
ATOM 5901 O O . PHE A 1 736 ? -16.860 5.363 -12.756 1.00 98.19 736 PHE A O 1
ATOM 5908 N N . ILE A 1 737 ? -17.046 3.868 -14.412 1.00 98.12 737 ILE A N 1
ATOM 5909 C CA . ILE A 1 737 ? -15.764 3.191 -14.156 1.00 98.12 737 ILE A CA 1
ATOM 5910 C C . ILE A 1 737 ? -14.811 3.343 -15.344 1.00 98.12 737 ILE A C 1
ATOM 5912 O O . ILE A 1 737 ? -15.161 3.902 -16.379 1.00 98.12 737 ILE A O 1
ATOM 5916 N N . ALA A 1 738 ? -13.566 2.886 -15.204 1.00 96.62 738 ALA A N 1
ATOM 5917 C CA . ALA A 1 738 ? -12.601 3.011 -16.290 1.00 96.62 738 ALA A CA 1
ATOM 5918 C C . ALA A 1 738 ? -13.044 2.208 -17.529 1.00 96.62 738 ALA A C 1
ATOM 5920 O O . ALA A 1 738 ? -13.405 1.037 -17.416 1.00 96.62 738 ALA A O 1
ATOM 5921 N N . ALA A 1 739 ? -12.908 2.788 -18.728 1.00 95.12 739 ALA A N 1
ATOM 5922 C CA . ALA A 1 739 ? -13.246 2.117 -19.993 1.00 95.12 739 ALA A CA 1
ATOM 5923 C C . ALA A 1 739 ? -12.515 0.770 -20.182 1.00 95.12 739 ALA A C 1
ATOM 5925 O O . ALA A 1 739 ? -13.016 -0.150 -20.814 1.00 95.12 739 ALA A O 1
ATOM 5926 N N . ASN A 1 740 ? -11.350 0.599 -19.549 1.00 93.69 740 ASN A N 1
ATOM 5927 C CA . ASN A 1 740 ? -10.576 -0.645 -19.569 1.00 93.69 740 ASN A CA 1
ATOM 5928 C C . ASN A 1 740 ? -11.204 -1.825 -18.784 1.00 93.69 740 ASN A C 1
ATOM 5930 O O . ASN A 1 740 ? -10.558 -2.874 -18.643 1.00 93.69 740 ASN A O 1
ATOM 5934 N N . GLN A 1 741 ? -12.415 -1.641 -18.250 1.00 96.75 741 GLN A N 1
ATOM 5935 C CA . GLN A 1 741 ? -13.245 -2.669 -17.624 1.00 96.75 741 GLN A CA 1
ATOM 5936 C C . GLN A 1 741 ? -14.280 -3.273 -18.588 1.00 96.75 741 GLN A C 1
ATOM 5938 O O . GLN A 1 741 ? -14.898 -4.268 -18.227 1.00 96.75 741 GLN A O 1
ATOM 5943 N N . GLU A 1 742 ? -14.446 -2.728 -19.799 1.00 95.25 742 GLU A N 1
ATOM 5944 C CA . GLU A 1 742 ? -15.423 -3.206 -20.792 1.00 95.25 742 GLU A CA 1
ATOM 5945 C C . GLU A 1 742 ? -15.266 -4.707 -21.085 1.00 95.25 742 GLU A C 1
ATOM 5947 O O . GLU A 1 742 ? -16.215 -5.468 -20.926 1.00 95.25 742 GLU A O 1
ATOM 5952 N N . ASP A 1 743 ? -14.039 -5.169 -21.354 1.00 94.25 743 ASP A N 1
ATOM 5953 C CA . ASP A 1 743 ? -13.743 -6.588 -21.622 1.00 94.25 743 ASP A CA 1
ATOM 5954 C C . ASP A 1 743 ? -14.073 -7.532 -20.448 1.00 94.25 743 ASP A C 1
ATOM 5956 O O . ASP A 1 743 ? -14.140 -8.750 -20.616 1.00 94.25 743 ASP A O 1
ATOM 5960 N N . ARG A 1 744 ? -14.216 -6.995 -19.228 1.00 95.50 744 ARG A N 1
ATOM 5961 C CA . ARG A 1 744 ? -14.543 -7.770 -18.022 1.00 95.50 744 ARG A CA 1
ATOM 5962 C C . ARG A 1 744 ? -16.056 -7.943 -17.845 1.00 95.50 744 ARG A C 1
ATOM 5964 O O . ARG A 1 744 ? -16.462 -8.883 -17.159 1.00 95.50 744 ARG A O 1
ATOM 5971 N N . ALA A 1 745 ? -16.856 -7.048 -18.419 1.00 96.94 745 ALA A N 1
ATOM 5972 C CA . ALA A 1 745 ? -18.288 -6.923 -18.190 1.00 96.94 745 ALA A CA 1
ATOM 5973 C C . ALA A 1 745 ? -19.099 -7.915 -19.050 1.00 96.94 745 ALA A C 1
ATOM 5975 O O . ALA A 1 745 ? -19.585 -7.569 -20.124 1.00 96.94 745 ALA A O 1
ATOM 5976 N N . ASN A 1 746 ? -19.251 -9.157 -18.581 1.00 97.50 746 ASN A N 1
ATOM 5977 C CA . ASN A 1 746 ? -20.013 -10.215 -19.260 1.00 97.50 746 ASN A CA 1
ATOM 5978 C C . ASN A 1 746 ? -21.172 -10.809 -18.434 1.00 97.50 746 ASN A C 1
ATOM 5980 O O . ASN A 1 746 ? -21.917 -11.634 -18.951 1.00 97.50 746 ASN A O 1
ATOM 5984 N N . ASN A 1 747 ? -21.361 -10.367 -17.189 1.00 98.19 747 ASN A N 1
ATOM 5985 C CA . ASN A 1 747 ? -22.413 -10.821 -16.279 1.00 98.19 747 ASN A CA 1
ATOM 5986 C C . ASN A 1 747 ? -23.307 -9.652 -15.871 1.00 98.19 747 ASN A C 1
ATOM 5988 O O . ASN A 1 747 ? -23.177 -9.084 -14.785 1.00 98.19 747 ASN A O 1
ATOM 5992 N N . LEU A 1 748 ? -24.163 -9.233 -16.798 1.00 97.94 748 LEU A N 1
ATOM 5993 C CA . LEU A 1 748 ? -24.926 -7.997 -16.680 1.00 97.94 748 LEU A CA 1
ATOM 5994 C C . LEU A 1 748 ? -26.417 -8.276 -16.535 1.00 97.94 748 LEU A C 1
ATOM 5996 O O . LEU A 1 748 ? -26.955 -9.179 -17.181 1.00 97.94 748 LEU A O 1
ATOM 6000 N N . ILE A 1 749 ? -27.091 -7.459 -15.729 1.00 96.12 749 ILE A N 1
ATOM 6001 C CA . ILE A 1 749 ? -28.557 -7.421 -15.705 1.00 96.12 749 ILE A CA 1
ATOM 6002 C C . ILE A 1 749 ? -29.049 -7.039 -17.116 1.00 96.12 749 ILE A C 1
ATOM 6004 O O . ILE A 1 749 ? -28.433 -6.186 -17.768 1.00 96.12 749 ILE A O 1
ATOM 6008 N N . PRO A 1 750 ? -30.125 -7.669 -17.634 1.00 90.69 750 PRO A N 1
ATOM 6009 C CA . PRO A 1 750 ? -30.680 -7.315 -18.934 1.00 90.69 750 PRO A CA 1
ATOM 6010 C C . PRO A 1 750 ? -30.948 -5.814 -19.040 1.00 90.69 750 PRO A C 1
ATOM 6012 O O . PRO A 1 750 ? -31.546 -5.224 -18.146 1.00 90.69 750 PRO A O 1
ATOM 6015 N N . LYS A 1 751 ? -30.529 -5.208 -20.156 1.00 85.88 751 LYS A N 1
ATOM 6016 C CA . LYS A 1 751 ? -30.622 -3.760 -20.365 1.00 85.88 751 LYS A CA 1
ATOM 6017 C C . LYS A 1 751 ? -32.058 -3.261 -20.157 1.00 85.88 751 LYS A C 1
ATOM 6019 O O . LYS A 1 751 ? -32.953 -3.623 -20.923 1.00 85.88 751 LYS A O 1
ATOM 6024 N N . GLY A 1 752 ? -32.239 -2.400 -19.161 1.00 89.06 752 GLY A N 1
ATOM 6025 C CA . GLY A 1 752 ? -33.515 -1.800 -18.783 1.00 89.06 752 GLY A CA 1
ATOM 6026 C C . GLY A 1 752 ? -33.368 -0.336 -18.371 1.00 89.06 752 GLY A C 1
ATOM 6027 O O . GLY A 1 752 ? -32.360 0.309 -18.665 1.00 89.06 752 GLY A O 1
ATOM 6028 N N . SER A 1 753 ? -34.399 0.203 -17.722 1.00 96.94 753 SER A N 1
ATOM 6029 C CA . SER A 1 753 ? -34.326 1.496 -17.039 1.00 96.94 753 SER A CA 1
ATOM 6030 C C . SER A 1 753 ? -33.639 1.367 -15.676 1.00 96.94 753 SER A C 1
ATOM 6032 O O . SER A 1 753 ? -33.705 0.316 -15.044 1.00 96.94 753 SER A O 1
ATOM 6034 N N . LYS A 1 754 ? -33.076 2.457 -15.146 1.00 98.19 754 LYS A N 1
ATOM 6035 C CA . LYS A 1 754 ? -32.493 2.498 -13.792 1.00 98.19 754 LYS A CA 1
ATOM 6036 C C . LYS A 1 754 ? -33.506 2.102 -12.707 1.00 98.19 754 LYS A C 1
ATOM 6038 O O . LYS A 1 754 ? -33.136 1.536 -11.685 1.00 98.19 754 LYS A O 1
ATOM 6043 N N . GLN A 1 755 ? -34.800 2.342 -12.945 1.00 98.25 755 GLN A N 1
ATOM 6044 C CA . GLN A 1 755 ? -35.880 1.856 -12.080 1.00 98.25 755 GLN A CA 1
ATOM 6045 C C . GLN A 1 755 ? -36.039 0.329 -12.128 1.00 98.25 755 GLN A C 1
ATOM 6047 O O . GLN A 1 755 ? -36.311 -0.288 -11.102 1.00 98.25 755 GLN A O 1
ATOM 6052 N N . GLN A 1 756 ? -35.896 -0.286 -13.305 1.00 98.19 756 GLN A N 1
ATOM 6053 C CA . GLN A 1 756 ? -35.907 -1.746 -13.434 1.00 98.19 756 GLN A CA 1
ATOM 6054 C C . GLN A 1 756 ? -34.675 -2.358 -12.768 1.00 98.19 756 GLN A C 1
ATOM 6056 O O . GLN A 1 756 ? -34.814 -3.361 -12.074 1.00 98.19 756 GLN A O 1
ATOM 6061 N N . ASP A 1 757 ? -33.512 -1.720 -12.908 1.00 98.31 757 ASP A N 1
ATOM 6062 C CA . ASP A 1 757 ? -32.284 -2.126 -12.223 1.00 98.31 757 ASP A CA 1
ATOM 6063 C C . ASP A 1 757 ? -32.453 -2.054 -10.695 1.00 98.31 757 ASP A C 1
ATOM 6065 O O . ASP A 1 757 ? -32.134 -3.015 -9.996 1.00 98.31 757 ASP A O 1
ATOM 6069 N N . LEU A 1 758 ? -33.041 -0.968 -10.171 1.00 98.56 758 LEU A N 1
ATOM 6070 C CA . LEU A 1 758 ? -33.376 -0.832 -8.748 1.00 98.56 758 LEU A CA 1
ATOM 6071 C C . LEU A 1 758 ? -34.248 -1.993 -8.257 1.00 98.56 758 LEU A C 1
ATOM 6073 O O . LEU A 1 758 ? -33.923 -2.620 -7.250 1.00 98.56 758 LEU A O 1
ATOM 6077 N N . GLU A 1 759 ? -35.341 -2.302 -8.956 1.00 98.44 759 GLU A N 1
ATOM 6078 C CA . GLU A 1 759 ? -36.227 -3.392 -8.535 1.00 98.44 759 GLU A CA 1
ATOM 6079 C C . GLU A 1 759 ? -35.607 -4.781 -8.700 1.00 98.44 759 GLU A C 1
ATOM 6081 O O . GLU A 1 759 ? -35.910 -5.671 -7.905 1.00 98.44 759 GLU A O 1
ATOM 6086 N N . HIS A 1 760 ? -34.708 -4.968 -9.670 1.00 98.56 760 HIS A N 1
ATOM 6087 C CA . HIS A 1 760 ? -33.946 -6.206 -9.813 1.00 98.56 760 HIS A CA 1
ATOM 6088 C C . HIS A 1 760 ? -33.071 -6.455 -8.581 1.00 98.56 760 HIS A C 1
ATOM 6090 O O . HIS A 1 760 ? -33.203 -7.495 -7.941 1.00 98.56 760 HIS A O 1
ATOM 6096 N N . ILE A 1 761 ? -32.267 -5.464 -8.174 1.00 98.69 761 ILE A N 1
ATOM 6097 C CA . ILE A 1 761 ? -31.404 -5.586 -6.989 1.00 98.69 761 ILE A CA 1
ATOM 6098 C C . ILE A 1 761 ? -32.230 -5.793 -5.713 1.00 98.69 761 ILE A C 1
ATOM 6100 O O . ILE A 1 761 ? -31.871 -6.610 -4.864 1.00 98.69 761 ILE A O 1
ATOM 6104 N N . ARG A 1 762 ? -33.369 -5.103 -5.571 1.00 98.75 762 ARG A N 1
ATOM 6105 C CA . ARG A 1 762 ? -34.287 -5.327 -4.440 1.00 98.75 762 ARG A CA 1
ATOM 6106 C C . ARG A 1 762 ? -34.823 -6.758 -4.421 1.00 98.75 762 ARG A C 1
ATOM 6108 O O . ARG A 1 762 ? -34.911 -7.361 -3.353 1.00 98.75 762 ARG A O 1
ATOM 6115 N N . ASN A 1 763 ? -35.176 -7.312 -5.581 1.00 98.62 763 ASN A N 1
ATOM 6116 C CA . ASN A 1 763 ? -35.622 -8.698 -5.681 1.00 98.62 763 ASN A CA 1
ATOM 6117 C C . ASN A 1 763 ? -34.511 -9.683 -5.295 1.00 98.62 763 ASN A C 1
ATOM 6119 O O . ASN A 1 763 ? -34.768 -10.574 -4.490 1.00 98.62 763 ASN A O 1
ATOM 6123 N N . ASP A 1 764 ? -33.285 -9.475 -5.775 1.00 98.62 764 ASP A N 1
ATOM 6124 C CA . ASP A 1 764 ? -32.132 -10.310 -5.425 1.00 98.62 764 ASP A CA 1
ATOM 6125 C C . ASP A 1 764 ? -31.888 -10.344 -3.909 1.00 98.62 764 ASP A C 1
ATOM 6127 O O . ASP A 1 764 ? -31.679 -11.413 -3.333 1.00 98.62 764 ASP A O 1
ATOM 6131 N N . ILE A 1 765 ? -31.982 -9.189 -3.236 1.00 98.81 765 ILE A N 1
ATOM 6132 C CA . ILE A 1 765 ? -31.856 -9.094 -1.773 1.00 98.81 765 ILE A CA 1
ATOM 6133 C C . ILE A 1 765 ? -32.952 -9.918 -1.078 1.00 98.81 765 ILE A C 1
ATOM 6135 O O . ILE A 1 765 ? -32.660 -10.693 -0.162 1.00 98.81 765 ILE A O 1
ATOM 6139 N N . ARG A 1 766 ? -34.215 -9.795 -1.510 1.00 98.69 766 ARG A N 1
ATOM 6140 C CA . ARG A 1 766 ? -35.339 -10.559 -0.932 1.00 98.69 766 ARG A CA 1
ATOM 6141 C C . ARG A 1 766 ? -35.191 -12.058 -1.161 1.00 98.69 766 ARG A C 1
ATOM 6143 O O . ARG A 1 766 ? -35.454 -12.843 -0.247 1.00 98.69 766 ARG A O 1
ATOM 6150 N N . GLU A 1 767 ? -34.793 -12.458 -2.364 1.00 98.44 767 GLU A N 1
ATOM 6151 C CA . GLU A 1 767 ? -34.584 -13.858 -2.721 1.00 98.44 767 GLU A CA 1
ATOM 6152 C C . GLU A 1 767 ? -33.444 -14.462 -1.909 1.00 98.44 767 GLU A C 1
ATOM 6154 O O . GLU A 1 767 ? -33.636 -15.524 -1.320 1.00 98.44 767 GLU A O 1
ATOM 6159 N N . PHE A 1 768 ? -32.316 -13.761 -1.774 1.00 98.31 768 PHE A N 1
ATOM 6160 C CA . PHE A 1 768 ? -31.203 -14.196 -0.932 1.00 98.31 768 PHE A CA 1
ATOM 6161 C C . PHE A 1 768 ? -31.620 -14.318 0.541 1.00 98.31 768 PHE A C 1
ATOM 6163 O O . PHE A 1 768 ? -31.352 -15.340 1.180 1.00 98.31 768 PHE A O 1
ATOM 6170 N N . LYS A 1 769 ? -32.367 -13.335 1.072 1.00 98.00 769 LYS A N 1
ATOM 6171 C CA . LYS A 1 769 ? -32.901 -13.377 2.446 1.00 98.00 769 LYS A CA 1
ATOM 6172 C C . LYS A 1 769 ? -33.760 -14.613 2.679 1.00 98.00 769 LYS A C 1
ATOM 6174 O O . LYS A 1 769 ? -33.581 -15.327 3.666 1.00 98.00 769 LYS A O 1
ATOM 6179 N N . LYS A 1 770 ? -34.694 -14.860 1.759 1.00 97.94 770 LYS A N 1
ATOM 6180 C CA . LYS A 1 770 ? -35.658 -15.959 1.834 1.00 97.94 770 LYS A CA 1
ATOM 6181 C C . LYS A 1 770 ? -34.988 -17.318 1.645 1.00 97.94 770 LYS A C 1
ATOM 6183 O O . LYS A 1 770 ? -35.280 -18.233 2.408 1.00 97.94 770 LYS A O 1
ATOM 6188 N N . ALA A 1 771 ? -34.103 -17.448 0.658 1.00 97.06 771 ALA A N 1
ATOM 6189 C CA . ALA A 1 771 ? -33.431 -18.701 0.319 1.00 97.06 771 ALA A CA 1
ATOM 6190 C C . ALA A 1 771 ? -32.583 -19.243 1.476 1.00 97.06 771 ALA A C 1
ATOM 6192 O O . ALA A 1 771 ? -32.468 -20.454 1.631 1.00 97.06 771 ALA A O 1
ATOM 6193 N N . HIS A 1 772 ? -32.037 -18.354 2.307 1.00 95.00 772 HIS A N 1
ATOM 6194 C CA . HIS A 1 772 ? -31.148 -18.719 3.410 1.00 95.00 772 HIS A CA 1
ATOM 6195 C C . HIS A 1 772 ? -31.757 -18.503 4.803 1.00 95.00 772 HIS A C 1
ATOM 6197 O O . HIS A 1 772 ? -31.050 -18.647 5.799 1.00 95.00 772 HIS A O 1
ATOM 6203 N N . ASN A 1 773 ? -33.054 -18.176 4.890 1.00 96.62 773 ASN A N 1
ATOM 6204 C CA . ASN A 1 773 ? -33.760 -17.883 6.143 1.00 96.62 773 ASN A CA 1
ATOM 6205 C C . ASN A 1 773 ? -32.978 -16.900 7.040 1.00 96.62 773 ASN A C 1
ATOM 6207 O O . ASN A 1 773 ? -32.671 -17.195 8.197 1.00 96.62 773 ASN A O 1
ATOM 6211 N N . LEU A 1 774 ? -32.577 -15.769 6.454 1.00 96.62 774 LEU A N 1
ATOM 6212 C CA . LEU A 1 774 ? -31.754 -14.758 7.114 1.00 96.62 774 LEU A CA 1
ATOM 6213 C C . LEU A 1 774 ? -32.625 -13.732 7.832 1.00 96.62 774 LEU A C 1
ATOM 6215 O O . LEU A 1 774 ? -33.621 -13.246 7.292 1.00 96.62 774 LEU A O 1
ATOM 6219 N N . GLU A 1 775 ? -32.202 -13.338 9.027 1.00 96.44 775 GLU A N 1
ATOM 6220 C CA . GLU A 1 775 ? -32.847 -12.262 9.784 1.00 96.44 775 GLU A CA 1
ATOM 6221 C C . GLU A 1 775 ? -32.375 -10.891 9.280 1.00 96.44 775 GLU A C 1
ATOM 6223 O O . GLU A 1 775 ? -33.178 -9.964 9.126 1.00 96.44 775 GLU A O 1
ATOM 6228 N N . GLN A 1 776 ? -31.090 -10.807 8.925 1.00 95.81 776 GLN A N 1
ATOM 6229 C CA . GLN A 1 776 ? -30.378 -9.589 8.548 1.00 95.81 776 GLN A CA 1
ATOM 6230 C C . GLN A 1 776 ? -29.575 -9.805 7.263 1.00 95.81 776 GLN A C 1
ATOM 6232 O O . GLN A 1 776 ? -29.003 -10.877 7.051 1.00 95.81 776 GLN A O 1
ATOM 6237 N N . ILE A 1 777 ? -29.494 -8.771 6.426 1.00 98.44 777 ILE A N 1
ATOM 6238 C CA . ILE A 1 777 ? -28.550 -8.705 5.307 1.00 98.44 777 ILE A CA 1
ATOM 6239 C C . ILE A 1 777 ? -27.797 -7.388 5.396 1.00 98.44 777 ILE A C 1
ATOM 6241 O O . ILE A 1 777 ? -28.409 -6.342 5.578 1.00 98.44 777 ILE A O 1
ATOM 6245 N N . ILE A 1 778 ? -26.483 -7.443 5.207 1.00 98.81 778 ILE A N 1
ATOM 6246 C CA . ILE A 1 778 ? -25.642 -6.263 5.020 1.00 98.81 778 ILE A CA 1
ATOM 6247 C C . ILE A 1 778 ? -25.164 -6.250 3.569 1.00 98.81 778 ILE A C 1
ATOM 6249 O O . ILE A 1 778 ? -24.561 -7.215 3.095 1.00 98.81 778 ILE A O 1
ATOM 6253 N N . VAL A 1 779 ? -25.432 -5.157 2.860 1.00 98.88 779 VAL A N 1
ATOM 6254 C CA . VAL A 1 779 ? -24.925 -4.933 1.503 1.00 98.88 779 VAL A CA 1
ATOM 6255 C C . VAL A 1 779 ? -23.639 -4.124 1.600 1.00 98.88 779 VAL A C 1
ATOM 6257 O O . VAL A 1 779 ? -23.597 -3.090 2.267 1.00 98.88 779 VAL A O 1
ATOM 6260 N N . LEU A 1 780 ? -22.576 -4.580 0.941 1.00 98.88 780 LEU A N 1
ATOM 6261 C CA . LEU A 1 780 ? -21.289 -3.894 0.970 1.00 98.88 780 LEU A CA 1
ATOM 6262 C C . LEU A 1 780 ? -20.708 -3.746 -0.435 1.00 98.88 780 LEU A C 1
ATOM 6264 O O . LEU A 1 780 ? -20.566 -4.715 -1.182 1.00 98.88 780 LEU A O 1
ATOM 6268 N N . TRP A 1 781 ? -20.319 -2.523 -0.778 1.00 98.88 781 TRP A N 1
ATOM 6269 C CA . TRP A 1 781 ? -19.634 -2.217 -2.024 1.00 98.88 781 TRP A CA 1
ATOM 6270 C C . TRP A 1 781 ? -18.134 -2.468 -1.900 1.00 98.88 781 TRP A C 1
ATOM 6272 O O . TRP A 1 781 ? -17.440 -1.783 -1.151 1.00 98.88 781 TRP A O 1
ATOM 6282 N N . THR A 1 782 ? -17.617 -3.411 -2.685 1.00 98.62 782 THR A N 1
ATOM 6283 C CA . THR A 1 782 ? -16.176 -3.647 -2.869 1.00 98.62 782 THR A CA 1
ATOM 6284 C C . THR A 1 782 ? -15.801 -3.777 -4.354 1.00 98.62 782 THR A C 1
ATOM 6286 O O . THR A 1 782 ? -14.764 -4.356 -4.695 1.00 98.62 782 THR A O 1
ATOM 6289 N N . ALA A 1 783 ? -16.647 -3.255 -5.243 1.00 98.44 783 ALA A N 1
ATOM 6290 C CA . ALA A 1 783 ? -16.407 -3.223 -6.676 1.00 98.44 783 ALA A CA 1
ATOM 6291 C C . ALA A 1 783 ? -15.441 -2.090 -7.050 1.00 98.44 783 ALA A C 1
ATOM 6293 O O . ALA A 1 783 ? -14.936 -1.350 -6.199 1.00 98.44 783 ALA A O 1
ATOM 6294 N N . ASN A 1 784 ? -15.186 -1.965 -8.352 1.00 98.44 784 ASN A N 1
ATOM 6295 C CA . ASN A 1 784 ? -14.379 -0.902 -8.933 1.00 98.44 784 ASN A CA 1
ATOM 6296 C C . ASN A 1 784 ? -14.732 0.478 -8.356 1.00 98.44 784 ASN A C 1
ATOM 6298 O O . ASN A 1 784 ? -15.894 0.795 -8.110 1.00 98.44 784 ASN A O 1
ATOM 6302 N N . THR A 1 785 ? -13.702 1.303 -8.163 1.00 98.44 785 THR A N 1
ATOM 6303 C CA . THR A 1 785 ? -13.889 2.715 -7.817 1.00 98.44 785 THR A CA 1
ATOM 6304 C C . THR A 1 785 ? -14.603 3.416 -8.970 1.00 98.44 785 THR A C 1
ATOM 6306 O O . THR A 1 785 ? -14.110 3.378 -10.102 1.00 98.44 785 THR A O 1
ATOM 6309 N N . GLU A 1 786 ? -15.730 4.056 -8.679 1.00 98.69 786 GLU A N 1
ATOM 6310 C CA . GLU A 1 786 ? -16.442 4.903 -9.637 1.00 98.69 786 GLU A CA 1
ATOM 6311 C C . GLU A 1 786 ? -15.896 6.339 -9.605 1.00 98.69 786 GLU A C 1
ATOM 6313 O O . GLU A 1 786 ? -15.217 6.742 -8.657 1.00 98.69 786 GLU A O 1
ATOM 6318 N N . ARG A 1 787 ? -16.192 7.128 -10.643 1.00 97.94 787 ARG A N 1
ATOM 6319 C CA . ARG A 1 787 ? -16.063 8.591 -10.586 1.00 97.94 787 ARG A CA 1
ATOM 6320 C C . ARG A 1 787 ? -17.085 9.172 -9.604 1.00 97.94 787 ARG A C 1
ATOM 6322 O O . ARG A 1 787 ? -18.060 8.515 -9.250 1.00 97.94 787 ARG A O 1
ATOM 6329 N N . TYR A 1 788 ? -16.900 10.430 -9.215 1.00 97.62 788 TYR A N 1
ATOM 6330 C CA . TYR A 1 788 ? -17.932 11.132 -8.453 1.00 97.62 788 TYR A CA 1
ATOM 6331 C C . TYR A 1 788 ? -19.156 11.446 -9.319 1.00 97.62 788 TYR A C 1
ATOM 6333 O O . TYR A 1 788 ? -19.019 11.734 -10.514 1.00 97.62 788 TYR A O 1
ATOM 6341 N N . VAL A 1 789 ? -20.323 11.417 -8.678 1.00 97.94 789 VAL A N 1
ATOM 6342 C CA . VAL A 1 789 ? -21.569 11.991 -9.196 1.00 97.94 789 VAL A CA 1
ATOM 6343 C C . VAL A 1 789 ? -21.684 13.459 -8.801 1.00 97.94 789 VAL A C 1
ATOM 6345 O O . VAL A 1 789 ? -21.205 13.867 -7.735 1.00 97.94 789 VAL A O 1
ATOM 6348 N N . ASP A 1 790 ? -22.367 14.244 -9.625 1.00 97.25 790 ASP A N 1
ATOM 6349 C CA . ASP A 1 790 ? -22.747 15.612 -9.279 1.00 97.25 790 ASP A CA 1
ATOM 6350 C C . ASP A 1 790 ? -23.753 15.639 -8.121 1.00 97.25 790 ASP A C 1
ATOM 6352 O O . ASP A 1 790 ? -24.673 14.824 -8.057 1.00 97.25 790 ASP A O 1
ATOM 6356 N N . VAL A 1 791 ? -23.629 16.623 -7.223 1.00 97.69 791 VAL A N 1
ATOM 6357 C CA . VAL A 1 791 ? -24.588 16.846 -6.126 1.00 97.69 791 VAL A CA 1
ATOM 6358 C C . VAL A 1 791 ? -25.256 18.205 -6.287 1.00 97.69 791 VAL A C 1
ATOM 6360 O O . VAL A 1 791 ? -24.613 19.244 -6.125 1.00 97.69 791 VAL A O 1
ATOM 6363 N N . ARG A 1 792 ? -26.558 18.215 -6.595 1.00 97.25 792 ARG A N 1
ATOM 6364 C CA . ARG A 1 792 ? -27.337 19.447 -6.817 1.00 97.25 792 ARG A CA 1
ATOM 6365 C C . ARG A 1 792 ? -28.832 19.253 -6.572 1.00 97.25 792 ARG A C 1
ATOM 6367 O O . ARG A 1 792 ? -29.340 18.138 -6.664 1.00 97.25 792 ARG A O 1
ATOM 6374 N N . ALA A 1 793 ? -29.521 20.356 -6.279 1.00 96.50 793 ALA A N 1
ATOM 6375 C CA . ALA A 1 793 ? -30.971 20.378 -6.100 1.00 96.50 793 ALA A CA 1
ATOM 6376 C C . ALA A 1 793 ? -31.690 19.888 -7.368 1.00 96.50 793 ALA A C 1
ATOM 6378 O O . ALA A 1 793 ? -31.254 20.175 -8.489 1.00 96.50 793 ALA A O 1
ATOM 6379 N N . GLY A 1 794 ? -32.789 19.160 -7.184 1.00 94.88 794 GLY A N 1
ATOM 6380 C CA . GLY A 1 794 ? -33.545 18.513 -8.257 1.00 94.88 794 GLY A CA 1
ATOM 6381 C C . GLY A 1 794 ? -32.893 17.253 -8.837 1.00 94.88 794 GLY A C 1
ATOM 6382 O O . GLY A 1 794 ? -33.383 16.749 -9.843 1.00 94.88 794 GLY A O 1
ATOM 6383 N N . LEU A 1 795 ? -31.797 16.759 -8.244 1.00 97.69 795 LEU A N 1
ATOM 6384 C CA . LEU A 1 795 ? -31.115 15.531 -8.668 1.00 97.69 795 LEU A CA 1
ATOM 6385 C C . LEU A 1 795 ? -31.030 14.515 -7.523 1.00 97.69 795 LEU A C 1
ATOM 6387 O O . LEU A 1 795 ? -31.545 13.407 -7.653 1.00 97.69 795 LEU A O 1
ATOM 6391 N N . ASN A 1 796 ? -30.360 14.862 -6.422 1.00 97.75 796 ASN A N 1
ATOM 6392 C CA . ASN A 1 796 ? -30.008 13.897 -5.374 1.00 97.75 796 ASN A CA 1
ATOM 6393 C C . ASN A 1 796 ? -29.750 14.516 -3.983 1.00 97.75 796 ASN A C 1
ATOM 6395 O O . ASN A 1 796 ? -29.026 13.932 -3.170 1.00 97.75 796 ASN A O 1
ATOM 6399 N N . GLN A 1 797 ? -30.324 15.686 -3.679 1.00 97.00 797 GLN A N 1
ATOM 6400 C CA . GLN A 1 797 ? -30.179 16.317 -2.361 1.00 97.00 797 GLN A CA 1
ATOM 6401 C C . GLN A 1 797 ? -31.218 15.838 -1.341 1.00 97.00 797 GLN A C 1
ATOM 6403 O O . GLN A 1 797 ? -30.931 15.858 -0.145 1.00 97.00 797 GLN A O 1
ATOM 6408 N N . THR A 1 798 ? -32.385 15.374 -1.789 1.00 98.12 798 THR A N 1
ATOM 6409 C CA . THR A 1 798 ? -33.421 14.778 -0.927 1.00 98.12 798 THR A CA 1
ATOM 6410 C C . THR A 1 798 ? -33.742 13.345 -1.342 1.00 98.12 798 THR A C 1
ATOM 6412 O O . THR A 1 798 ? -33.421 12.916 -2.456 1.00 98.12 798 THR A O 1
ATOM 6415 N N . SER A 1 799 ? -34.365 12.581 -0.444 1.00 97.81 799 SER A N 1
ATOM 6416 C CA . SER A 1 799 ? -34.783 11.207 -0.755 1.00 97.81 799 SER A CA 1
ATOM 6417 C C . SER A 1 799 ? -35.848 11.137 -1.855 1.00 97.81 799 SER A C 1
ATOM 6419 O O . SER A 1 799 ? -35.839 10.203 -2.654 1.00 97.81 799 SER A O 1
ATOM 6421 N N . GLU A 1 800 ? -36.728 12.136 -1.969 1.00 98.25 800 GLU A N 1
ATOM 6422 C CA . GLU A 1 800 ? -37.667 12.239 -3.089 1.00 98.25 800 GLU A CA 1
ATOM 6423 C C . GLU A 1 800 ? -36.941 12.475 -4.419 1.00 98.25 800 GLU A C 1
ATOM 6425 O O . GLU A 1 800 ? -37.256 11.821 -5.413 1.00 98.25 800 GLU A O 1
ATOM 6430 N N . GLU A 1 801 ? -35.956 13.378 -4.438 1.00 98.38 801 GLU A N 1
ATOM 6431 C CA . GLU A 1 801 ? -35.198 13.713 -5.646 1.00 98.38 801 GLU A CA 1
ATOM 6432 C C . GLU A 1 801 ? -34.415 12.512 -6.181 1.00 98.38 801 GLU A C 1
ATOM 6434 O O . GLU A 1 801 ? -34.500 12.219 -7.371 1.00 98.38 801 GLU A O 1
ATOM 6439 N N . ILE A 1 802 ? -33.692 11.779 -5.322 1.00 98.38 802 ILE A N 1
ATOM 6440 C CA . ILE A 1 802 ? -32.888 10.633 -5.775 1.00 98.38 802 ILE A CA 1
ATOM 6441 C C . ILE A 1 802 ? -33.768 9.525 -6.375 1.00 98.38 802 ILE A C 1
ATOM 6443 O O . ILE A 1 802 ? -33.432 8.974 -7.424 1.00 98.38 802 ILE A O 1
ATOM 6447 N N . LEU A 1 803 ? -34.924 9.232 -5.770 1.00 98.56 803 LEU A N 1
ATOM 6448 C CA . LEU A 1 803 ? -35.856 8.225 -6.285 1.00 98.56 803 LEU A CA 1
ATOM 6449 C C . LEU A 1 803 ? -36.515 8.677 -7.597 1.00 98.56 803 LEU A C 1
ATOM 6451 O O . LEU A 1 803 ? -36.653 7.878 -8.524 1.00 98.56 803 LEU A O 1
ATOM 6455 N N . GLN A 1 804 ? -36.869 9.960 -7.720 1.00 98.31 804 GLN A N 1
ATOM 6456 C CA . GLN A 1 804 ? -37.379 10.525 -8.973 1.00 98.31 804 GLN A CA 1
ATOM 6457 C C . GLN A 1 804 ? -36.323 10.503 -10.082 1.00 98.31 804 GLN A C 1
ATOM 6459 O O . GLN A 1 804 ? -36.645 10.183 -11.225 1.00 98.31 804 GLN A O 1
ATOM 6464 N N . SER A 1 805 ? -35.061 10.785 -9.758 1.00 98.56 805 SER A N 1
ATOM 6465 C CA . SER A 1 805 ? -33.950 10.737 -10.710 1.00 98.56 805 SER A CA 1
ATOM 6466 C C . SER A 1 805 ? -33.667 9.322 -11.213 1.00 98.56 805 SER A C 1
ATOM 6468 O O . SER A 1 805 ? -33.412 9.143 -12.406 1.00 98.56 805 SER A O 1
ATOM 6470 N N . ILE A 1 806 ? -33.781 8.309 -10.344 1.00 98.44 806 ILE A N 1
ATOM 6471 C CA . ILE A 1 806 ? -33.739 6.893 -10.746 1.00 98.44 806 ILE A CA 1
ATOM 6472 C C . ILE A 1 806 ? -34.896 6.586 -11.708 1.00 98.44 806 ILE A C 1
ATOM 6474 O O . ILE A 1 806 ? -34.666 6.067 -12.802 1.00 98.44 806 ILE A O 1
ATOM 6478 N N . ALA A 1 807 ? -36.129 6.964 -11.354 1.00 98.00 807 ALA A N 1
ATOM 6479 C CA . ALA A 1 807 ? -37.305 6.743 -12.198 1.00 98.00 807 ALA A CA 1
ATOM 6480 C C . ALA A 1 807 ? -37.198 7.443 -13.566 1.00 98.00 807 ALA A C 1
ATOM 6482 O O . ALA A 1 807 ? -37.614 6.895 -14.589 1.00 98.00 807 ALA A O 1
ATOM 6483 N N . ALA A 1 808 ? -36.594 8.631 -13.596 1.00 97.81 808 ALA A N 1
ATOM 6484 C CA . ALA A 1 808 ? -36.377 9.430 -14.796 1.00 97.81 808 ALA A CA 1
ATOM 6485 C C . ALA A 1 808 ? -35.147 9.009 -15.623 1.00 97.81 808 ALA A C 1
ATOM 6487 O O . ALA A 1 808 ? -34.895 9.624 -16.656 1.00 97.81 808 ALA A O 1
ATOM 6488 N N . ASN A 1 809 ? -34.402 7.970 -15.219 1.00 97.38 809 ASN A N 1
ATOM 6489 C CA . ASN A 1 809 ? -33.162 7.528 -15.875 1.00 97.38 809 ASN A CA 1
ATOM 6490 C C . ASN A 1 809 ? -32.097 8.631 -15.998 1.00 97.38 809 ASN A C 1
ATOM 6492 O O . ASN A 1 809 ? -31.408 8.709 -17.010 1.00 97.38 809 ASN A O 1
ATOM 6496 N N . GLN A 1 810 ? -31.956 9.485 -14.983 1.00 97.75 810 GLN A N 1
ATOM 6497 C CA . GLN A 1 810 ? -30.956 10.558 -15.001 1.00 97.75 810 GLN A CA 1
ATOM 6498 C C . GLN A 1 810 ? -29.536 9.998 -15.116 1.00 97.75 810 GLN A C 1
ATOM 6500 O O . GLN A 1 810 ? -29.204 9.028 -14.432 1.00 97.75 810 GLN A O 1
ATOM 6505 N N . ASP A 1 811 ? -28.691 10.625 -15.937 1.00 96.44 811 ASP A N 1
ATOM 6506 C CA . ASP A 1 811 ? -27.334 10.144 -16.229 1.00 96.44 811 ASP A CA 1
ATOM 6507 C C . ASP A 1 811 ? -26.459 10.083 -14.968 1.00 96.44 811 ASP A C 1
ATOM 6509 O O . ASP A 1 811 ? -25.870 9.041 -14.699 1.00 96.44 811 ASP A O 1
ATOM 6513 N N . GLU A 1 812 ? -26.503 11.119 -14.121 1.00 97.69 812 GLU A N 1
ATOM 6514 C CA . GLU A 1 812 ? -25.741 11.267 -12.860 1.00 97.69 812 GLU A CA 1
ATOM 6515 C C . GLU A 1 812 ? -26.245 10.392 -11.689 1.00 97.69 812 GLU A C 1
ATOM 6517 O O . GLU A 1 812 ? -26.095 10.734 -10.518 1.00 97.69 812 GLU A O 1
ATOM 6522 N N . ILE A 1 813 ? -26.853 9.248 -12.001 1.00 98.38 813 ILE A N 1
ATOM 6523 C CA . ILE A 1 813 ? -27.207 8.198 -11.041 1.00 98.38 813 ILE A CA 1
ATOM 6524 C C . ILE A 1 813 ? -26.297 7.002 -11.291 1.00 98.38 813 ILE A C 1
ATOM 6526 O O . ILE A 1 813 ? -26.453 6.300 -12.294 1.00 98.38 813 ILE A O 1
ATOM 6530 N N . SER A 1 814 ? -25.352 6.767 -10.389 1.00 98.56 814 SER A N 1
ATOM 6531 C CA . SER A 1 814 ? -24.393 5.674 -10.530 1.00 98.56 814 SER A CA 1
ATOM 6532 C C . SER A 1 814 ? -25.017 4.309 -10.200 1.00 98.56 814 SER A C 1
ATOM 6534 O O . SER A 1 814 ? -26.044 4.238 -9.511 1.00 98.56 814 SER A O 1
ATOM 6536 N N . PRO A 1 815 ? -24.383 3.197 -10.621 1.00 98.69 815 PRO A N 1
ATOM 6537 C CA . PRO A 1 815 ? -24.721 1.871 -10.112 1.00 98.69 815 PRO A CA 1
ATOM 6538 C C . PRO A 1 815 ? -24.692 1.815 -8.578 1.00 98.69 815 PRO A C 1
ATOM 6540 O O . PRO A 1 815 ? -25.630 1.297 -7.971 1.00 98.69 815 PRO A O 1
ATOM 6543 N N . SER A 1 816 ? -23.676 2.399 -7.930 1.00 98.75 816 SER A N 1
ATOM 6544 C CA . SER A 1 816 ? -23.599 2.424 -6.461 1.00 98.75 816 SER A CA 1
ATOM 6545 C C . SER A 1 816 ? -24.762 3.172 -5.795 1.00 98.75 816 SER A C 1
ATOM 6547 O O . SER A 1 816 ? -25.231 2.724 -4.746 1.00 98.75 816 SER A O 1
ATOM 6549 N N . ASN A 1 817 ? -25.302 4.242 -6.401 1.00 98.75 817 ASN A N 1
ATOM 6550 C CA . ASN A 1 817 ? -26.515 4.893 -5.893 1.00 98.75 817 ASN A CA 1
ATOM 6551 C C . ASN A 1 817 ? -27.718 3.938 -5.920 1.00 98.75 817 ASN A C 1
ATOM 6553 O O . ASN A 1 817 ? -28.495 3.911 -4.966 1.00 98.75 817 ASN A O 1
ATOM 6557 N N . ILE A 1 818 ? -27.862 3.134 -6.979 1.00 98.81 818 ILE A N 1
ATOM 6558 C CA . ILE A 1 818 ? -28.958 2.162 -7.104 1.00 98.81 818 ILE A CA 1
ATOM 6559 C C . ILE A 1 818 ? -28.835 1.069 -6.043 1.00 98.81 818 ILE A C 1
ATOM 6561 O O . ILE A 1 818 ? -29.820 0.780 -5.368 1.00 98.81 818 ILE A O 1
ATOM 6565 N N . PHE A 1 819 ? -27.639 0.509 -5.836 1.00 98.88 819 PHE A N 1
ATOM 6566 C CA . PHE A 1 819 ? -27.411 -0.490 -4.785 1.00 98.88 819 PHE A CA 1
ATOM 6567 C C . PHE A 1 819 ? -27.684 0.063 -3.379 1.00 98.88 819 PHE A C 1
ATOM 6569 O O . PHE A 1 819 ? -28.318 -0.619 -2.573 1.00 98.88 819 PHE A O 1
ATOM 6576 N N . ALA A 1 820 ? -27.261 1.298 -3.091 1.00 98.81 820 ALA A N 1
ATOM 6577 C CA . ALA A 1 820 ? -27.535 1.946 -1.810 1.00 98.81 820 ALA A CA 1
ATOM 6578 C C . ALA A 1 820 ? -29.042 2.154 -1.588 1.00 98.81 820 ALA A C 1
ATOM 6580 O O . ALA A 1 820 ? -29.570 1.767 -0.545 1.00 98.81 820 ALA A O 1
ATOM 6581 N N . CYS A 1 821 ? -29.756 2.695 -2.582 1.00 98.88 821 CYS A N 1
ATOM 6582 C CA . CYS A 1 821 ? -31.210 2.847 -2.522 1.00 98.88 821 CYS A CA 1
ATOM 6583 C C . CYS A 1 821 ? -31.923 1.494 -2.377 1.00 98.88 821 CYS A C 1
ATOM 6585 O O . CYS A 1 821 ? -32.833 1.379 -1.561 1.00 98.88 821 CYS A O 1
ATOM 6587 N N . ALA A 1 822 ? -31.502 0.464 -3.119 1.00 98.88 822 ALA A N 1
ATOM 6588 C CA . ALA A 1 822 ? -32.074 -0.878 -3.032 1.00 98.88 822 ALA A CA 1
ATOM 6589 C C . ALA A 1 822 ? -31.933 -1.460 -1.621 1.00 98.88 822 ALA A C 1
ATOM 6591 O O . ALA A 1 822 ? -32.920 -1.906 -1.043 1.00 98.88 822 ALA A O 1
ATOM 6592 N N . ALA A 1 823 ? -30.726 -1.403 -1.050 1.00 98.81 823 ALA A N 1
ATOM 6593 C CA . ALA A 1 823 ? -30.452 -1.895 0.295 1.00 98.81 823 ALA A CA 1
ATOM 6594 C C . ALA A 1 823 ? -31.319 -1.181 1.344 1.00 98.81 823 ALA A C 1
ATOM 6596 O O . ALA A 1 823 ? -31.996 -1.841 2.132 1.00 98.81 823 ALA A O 1
ATOM 6597 N N . ILE A 1 824 ? -31.384 0.155 1.295 1.00 98.81 824 ILE A N 1
ATOM 6598 C CA . ILE A 1 824 ? -32.184 0.957 2.231 1.00 98.81 824 ILE A CA 1
ATOM 6599 C C . ILE A 1 824 ? -33.680 0.634 2.115 1.00 98.81 824 ILE A C 1
ATOM 6601 O O . ILE A 1 824 ? -34.349 0.443 3.131 1.00 98.81 824 ILE A O 1
ATOM 6605 N N . LEU A 1 825 ? -34.210 0.529 0.893 1.00 98.75 825 LEU A N 1
ATOM 6606 C CA . LEU A 1 825 ? -35.622 0.207 0.660 1.00 98.75 825 LEU A CA 1
ATOM 6607 C C . LEU A 1 825 ? -35.996 -1.215 1.108 1.00 98.75 825 LEU A C 1
ATOM 6609 O O . LEU A 1 825 ? -37.166 -1.466 1.392 1.00 98.75 825 LEU A O 1
ATOM 6613 N N . GLU A 1 826 ? -35.023 -2.126 1.201 1.00 98.62 826 GLU A N 1
ATOM 6614 C CA . GLU A 1 826 ? -35.186 -3.474 1.764 1.00 98.62 826 GLU A CA 1
ATOM 6615 C C . GLU A 1 826 ? -34.840 -3.566 3.259 1.00 98.62 826 GLU A C 1
ATOM 6617 O O . GLU A 1 826 ? -34.796 -4.662 3.821 1.00 98.62 826 GLU A O 1
ATOM 6622 N N . GLY A 1 827 ? -34.593 -2.435 3.929 1.00 98.19 827 GLY A N 1
ATOM 6623 C CA . GLY A 1 827 ? -34.266 -2.413 5.355 1.00 98.19 827 GLY A CA 1
ATOM 6624 C C . GLY A 1 827 ? -32.882 -2.984 5.688 1.00 98.19 827 GLY A C 1
ATOM 6625 O O . GLY A 1 827 ? -32.646 -3.374 6.828 1.00 98.19 827 GLY A O 1
ATOM 6626 N N . CYS A 1 828 ? -31.988 -3.084 4.704 1.00 98.50 828 CYS A N 1
ATOM 6627 C CA . CYS A 1 828 ? -30.670 -3.702 4.828 1.00 98.50 828 CYS A CA 1
ATOM 6628 C C . CYS A 1 828 ? -29.586 -2.622 4.962 1.00 98.50 828 CYS A C 1
ATOM 6630 O O . CYS A 1 828 ? -29.525 -1.733 4.107 1.00 98.50 828 CYS A O 1
ATOM 6632 N N . PRO A 1 829 ? -28.699 -2.682 5.974 1.00 98.75 829 PRO A N 1
ATOM 6633 C CA . PRO A 1 829 ? -27.578 -1.756 6.059 1.00 98.75 829 PRO A CA 1
ATOM 6634 C C . PRO A 1 829 ? -26.698 -1.760 4.803 1.00 98.75 829 PRO A C 1
ATOM 6636 O O . PRO A 1 829 ? -26.454 -2.818 4.216 1.00 98.75 829 PRO A O 1
ATOM 6639 N N . TYR A 1 830 ? -26.192 -0.585 4.423 1.00 98.81 830 TYR A N 1
ATOM 6640 C CA . TYR A 1 830 ? -25.332 -0.411 3.249 1.00 98.81 830 TYR A CA 1
ATOM 6641 C C . TYR A 1 830 ? -23.973 0.191 3.611 1.00 98.81 830 TYR A C 1
ATOM 6643 O O . TYR A 1 830 ? -23.892 1.236 4.255 1.00 98.81 830 TYR A O 1
ATOM 6651 N N . ILE A 1 831 ? -22.890 -0.436 3.152 1.00 98.81 831 ILE A N 1
ATOM 6652 C CA . ILE A 1 831 ? -21.521 0.008 3.426 1.00 98.81 831 ILE A CA 1
ATOM 6653 C C . ILE A 1 831 ? -20.782 0.278 2.116 1.00 98.81 831 ILE A C 1
ATOM 6655 O O . ILE A 1 831 ? -20.649 -0.607 1.273 1.00 98.81 831 ILE A O 1
ATOM 6659 N N . ASN A 1 832 ? -20.242 1.484 1.956 1.00 98.69 832 ASN A N 1
ATOM 6660 C CA . ASN A 1 832 ? -19.412 1.853 0.820 1.00 98.69 832 ASN A CA 1
ATOM 6661 C C . ASN A 1 832 ? -17.918 1.657 1.133 1.00 98.69 832 ASN A C 1
ATOM 6663 O O . ASN A 1 832 ? -17.302 2.445 1.850 1.00 98.69 832 ASN A O 1
ATOM 6667 N N . GLY A 1 833 ? -17.322 0.603 0.574 1.00 98.12 833 GLY A N 1
ATOM 6668 C CA . GLY A 1 833 ? -15.896 0.297 0.711 1.00 98.12 833 GLY A CA 1
ATOM 6669 C C . GLY A 1 833 ? -14.980 1.016 -0.284 1.00 98.12 833 GLY A C 1
ATOM 6670 O O . GLY A 1 833 ? -13.762 0.839 -0.217 1.00 98.12 833 GLY A O 1
ATOM 6671 N N . SER A 1 834 ? -15.533 1.833 -1.184 1.00 97.62 834 SER A N 1
ATOM 6672 C CA . SER A 1 834 ? -14.811 2.544 -2.250 1.00 97.62 834 SER A CA 1
ATOM 6673 C C . SER A 1 834 ? -14.967 4.070 -2.102 1.00 97.62 834 SER A C 1
ATOM 6675 O O . SER A 1 834 ? -15.794 4.519 -1.309 1.00 97.62 834 SER A O 1
ATOM 6677 N N . PRO A 1 835 ? -14.143 4.898 -2.776 1.00 97.25 835 PRO A N 1
ATOM 6678 C CA . PRO A 1 835 ? -14.055 6.327 -2.467 1.00 97.25 835 PRO A CA 1
ATOM 6679 C C . PRO A 1 835 ? -15.084 7.207 -3.177 1.00 97.25 835 PRO A C 1
ATOM 6681 O O . PRO A 1 835 ? -15.107 8.401 -2.903 1.00 97.25 835 PRO A O 1
ATOM 6684 N N . GLN A 1 836 ? -15.880 6.688 -4.116 1.00 98.00 836 GLN A N 1
ATOM 6685 C CA . GLN A 1 836 ? -16.900 7.500 -4.780 1.00 98.00 836 GLN A CA 1
ATOM 6686 C C . GLN A 1 836 ? -17.948 8.000 -3.777 1.00 98.00 836 GLN A C 1
ATOM 6688 O O . GLN A 1 836 ? -18.266 7.311 -2.808 1.00 98.00 836 GLN A O 1
ATOM 6693 N N . ASN A 1 837 ? -18.529 9.168 -4.046 1.00 97.69 837 ASN A N 1
ATOM 6694 C CA . ASN A 1 837 ? -19.528 9.827 -3.204 1.00 97.69 837 ASN A CA 1
ATOM 6695 C C . ASN A 1 837 ? -20.930 9.194 -3.322 1.00 97.69 837 ASN A C 1
ATOM 6697 O O . ASN A 1 837 ? -21.911 9.894 -3.563 1.00 97.69 837 ASN A O 1
ATOM 6701 N N . THR A 1 838 ? -21.036 7.873 -3.137 1.00 98.50 838 THR A N 1
ATOM 6702 C CA . THR A 1 838 ? -22.302 7.121 -3.215 1.00 98.50 838 THR A CA 1
ATOM 6703 C C . THR A 1 838 ? -23.363 7.699 -2.280 1.00 98.50 838 THR A C 1
ATOM 6705 O O . THR A 1 838 ? -24.530 7.813 -2.644 1.00 98.50 838 THR A O 1
ATOM 6708 N N . LEU A 1 839 ? -22.965 8.051 -1.057 1.00 97.94 839 LEU A N 1
ATOM 6709 C CA . LEU A 1 839 ? -23.855 8.455 0.030 1.00 97.94 839 LEU A CA 1
ATOM 6710 C C . LEU A 1 839 ? -24.165 9.959 -0.039 1.00 97.94 839 LEU A C 1
ATOM 6712 O O . LEU A 1 839 ? -23.890 10.718 0.887 1.00 97.94 839 LEU A O 1
ATOM 6716 N N . VAL A 1 840 ? -24.727 10.389 -1.171 1.00 97.88 840 VAL A N 1
ATOM 6717 C CA . VAL A 1 840 ? -25.219 11.760 -1.394 1.00 97.88 840 VAL A CA 1
ATOM 6718 C C . VAL A 1 840 ? -26.317 12.135 -0.383 1.00 97.88 840 VAL A C 1
ATOM 6720 O O . VAL A 1 840 ? -26.967 11.239 0.170 1.00 97.88 840 VAL A O 1
ATOM 6723 N N . PRO A 1 841 ? -26.594 13.435 -0.152 1.00 97.75 841 PRO A N 1
ATOM 6724 C CA . PRO A 1 841 ? -27.548 13.865 0.874 1.00 97.75 841 PRO A CA 1
ATOM 6725 C C . PRO A 1 841 ? -28.934 13.216 0.757 1.00 97.75 841 PRO A C 1
ATOM 6727 O O . PRO A 1 841 ? -29.515 12.844 1.774 1.00 97.75 841 PRO A O 1
ATOM 6730 N N . GLY A 1 842 ? -29.430 12.982 -0.464 1.00 98.06 842 GLY A N 1
ATOM 6731 C CA . GLY A 1 842 ? -30.706 12.301 -0.674 1.00 98.06 842 GLY A CA 1
ATOM 6732 C C . GLY A 1 842 ? -30.719 10.838 -0.224 1.00 98.06 842 GLY A C 1
ATOM 6733 O O . GLY A 1 842 ? -31.729 10.366 0.291 1.00 98.06 842 GLY A O 1
ATOM 6734 N N . ILE A 1 843 ? -29.592 10.128 -0.338 1.00 98.44 843 ILE A N 1
ATOM 6735 C CA . ILE A 1 843 ? -29.447 8.753 0.169 1.00 98.44 843 ILE A CA 1
ATOM 6736 C C . ILE A 1 843 ? -29.325 8.751 1.696 1.00 98.44 843 ILE A C 1
ATOM 6738 O O . ILE A 1 843 ? -29.913 7.891 2.350 1.00 98.44 843 ILE A O 1
ATOM 6742 N N . MET A 1 844 ? -28.626 9.729 2.281 1.00 98.00 844 MET A N 1
ATOM 6743 C CA . MET A 1 844 ? -28.569 9.892 3.740 1.00 98.00 844 MET A CA 1
ATOM 6744 C C . MET A 1 844 ? -29.961 10.163 4.331 1.00 98.00 844 MET A C 1
ATOM 6746 O O . MET A 1 844 ? -30.335 9.562 5.337 1.00 98.00 844 MET A O 1
ATOM 6750 N N . ASP A 1 845 ? -30.743 11.032 3.685 1.00 97.69 845 ASP A N 1
ATOM 6751 C CA . ASP A 1 845 ? -32.134 11.310 4.050 1.00 97.69 845 ASP A CA 1
ATOM 6752 C C . ASP A 1 845 ? -33.020 10.060 3.900 1.00 97.69 845 ASP A C 1
ATOM 6754 O O . ASP A 1 845 ? -33.809 9.745 4.790 1.00 97.69 845 ASP A O 1
ATOM 6758 N N . LEU A 1 846 ? -32.837 9.281 2.826 1.00 98.50 846 LEU A N 1
ATOM 6759 C CA . LEU A 1 846 ? -33.574 8.032 2.616 1.00 98.50 846 LEU A CA 1
ATOM 6760 C C . LEU A 1 846 ? -33.267 7.009 3.721 1.00 98.50 846 LEU A C 1
ATOM 6762 O O . LEU A 1 846 ? -34.187 6.442 4.307 1.00 98.50 846 LEU A O 1
ATOM 6766 N N . ALA A 1 847 ? -31.988 6.814 4.056 1.00 98.31 847 ALA A N 1
ATOM 6767 C CA . ALA A 1 847 ? -31.564 5.922 5.136 1.00 98.31 847 ALA A CA 1
ATOM 6768 C C . ALA A 1 847 ? -32.195 6.317 6.478 1.00 98.31 847 ALA A C 1
ATOM 6770 O O . ALA A 1 847 ? -32.686 5.457 7.211 1.00 98.31 847 ALA A O 1
ATOM 6771 N N . LYS A 1 848 ? -32.254 7.625 6.757 1.00 97.06 848 LYS A N 1
ATOM 6772 C CA . LYS A 1 848 ? -32.900 8.176 7.949 1.00 97.06 848 LYS A CA 1
ATOM 6773 C C . LYS A 1 848 ? -34.402 7.908 7.978 1.00 97.06 848 LYS A C 1
ATOM 6775 O O . LYS A 1 848 ? -34.909 7.445 8.997 1.00 97.06 848 LYS A O 1
ATOM 6780 N N . LYS A 1 849 ? -35.115 8.143 6.870 1.00 97.38 849 LYS A N 1
ATOM 6781 C CA . LYS A 1 849 ? -36.563 7.875 6.764 1.00 97.38 849 LYS A CA 1
ATOM 6782 C C . LYS A 1 849 ? -36.907 6.399 6.973 1.00 97.38 849 LYS A C 1
ATOM 6784 O O . LYS A 1 849 ? -37.949 6.097 7.545 1.00 97.38 849 LYS A O 1
ATOM 6789 N N . HIS A 1 850 ? -36.030 5.496 6.541 1.00 97.69 850 HIS A N 1
ATOM 6790 C CA . HIS A 1 850 ? -36.215 4.050 6.676 1.00 97.69 850 HIS A CA 1
ATOM 6791 C C . HIS A 1 850 ? -35.595 3.452 7.952 1.00 97.69 850 HIS A C 1
ATOM 6793 O O . HIS A 1 850 ? -35.738 2.254 8.179 1.00 97.69 850 HIS A O 1
ATOM 6799 N N . ASN A 1 851 ? -34.937 4.263 8.790 1.00 96.69 851 ASN A N 1
ATOM 6800 C CA . ASN A 1 851 ? -34.195 3.819 9.974 1.00 96.69 851 ASN A CA 1
ATOM 6801 C C . ASN A 1 851 ? -33.174 2.701 9.668 1.00 96.69 851 ASN A C 1
ATOM 6803 O O . ASN A 1 851 ? -33.073 1.705 10.383 1.00 96.69 851 ASN A O 1
ATOM 6807 N N . VAL A 1 852 ? -32.433 2.864 8.570 1.00 98.12 852 VAL A N 1
ATOM 6808 C CA . VAL A 1 852 ? -31.399 1.927 8.110 1.00 98.12 852 VAL A CA 1
ATOM 6809 C C . VAL A 1 852 ? -30.023 2.544 8.304 1.00 98.12 852 VAL A C 1
ATOM 6811 O O . VAL A 1 852 ? -29.845 3.753 8.143 1.00 98.12 852 VAL A O 1
ATOM 6814 N N . PHE A 1 853 ? -29.039 1.708 8.630 1.00 98.62 853 PHE A N 1
ATOM 6815 C CA . PHE A 1 853 ? -27.660 2.146 8.768 1.00 98.62 853 PHE A CA 1
ATOM 6816 C C . PHE A 1 853 ? -26.918 2.217 7.437 1.00 98.62 853 PHE A C 1
ATOM 6818 O O . PHE A 1 853 ? -26.989 1.312 6.608 1.00 98.62 853 PHE A O 1
ATOM 6825 N N . ILE A 1 854 ? -26.141 3.281 7.278 1.00 98.62 854 ILE A N 1
ATOM 6826 C CA . ILE A 1 854 ? -25.197 3.475 6.187 1.00 98.62 854 ILE A CA 1
ATOM 6827 C C . ILE A 1 854 ? -23.810 3.812 6.736 1.00 98.62 854 ILE A C 1
ATOM 6829 O O . ILE A 1 854 ? -23.675 4.473 7.769 1.00 98.62 854 ILE A O 1
ATOM 6833 N N . GLY A 1 855 ? -22.769 3.367 6.039 1.00 97.62 855 GLY A N 1
ATOM 6834 C CA . GLY A 1 855 ? -21.377 3.634 6.393 1.00 97.62 855 GLY A CA 1
ATOM 6835 C C . GLY A 1 855 ? -20.485 3.736 5.161 1.00 97.62 855 GLY A C 1
ATOM 6836 O O . GLY A 1 855 ? -20.772 3.142 4.130 1.00 97.62 855 GLY A O 1
ATOM 6837 N N . GLY A 1 856 ? -19.403 4.495 5.262 1.00 95.25 856 GLY A N 1
ATOM 6838 C CA . GLY A 1 856 ? -18.485 4.789 4.159 1.00 95.25 856 GLY A CA 1
ATOM 6839 C C . GLY A 1 856 ? -17.567 5.957 4.535 1.00 95.25 856 GLY A C 1
ATOM 6840 O O . GLY A 1 856 ? -17.718 6.502 5.624 1.00 95.25 856 GLY A O 1
ATOM 6841 N N . ASP A 1 857 ? -16.571 6.349 3.748 1.00 94.75 857 ASP A N 1
ATOM 6842 C CA . ASP A 1 857 ? -16.195 5.824 2.433 1.00 94.75 857 ASP A CA 1
ATOM 6843 C C . ASP A 1 857 ? -14.719 5.365 2.397 1.00 94.75 857 ASP A C 1
ATOM 6845 O O . ASP A 1 857 ? -13.854 5.883 3.116 1.00 94.75 857 ASP A O 1
ATOM 6849 N N . ASP A 1 858 ? -14.441 4.410 1.500 1.00 97.56 858 ASP A N 1
ATOM 6850 C CA . ASP A 1 858 ? -13.136 3.808 1.172 1.00 97.56 858 ASP A CA 1
ATOM 6851 C C . ASP A 1 858 ? -12.418 3.057 2.312 1.00 97.56 858 ASP A C 1
ATOM 6853 O O . ASP A 1 858 ? -12.070 3.633 3.335 1.00 97.56 858 ASP A O 1
ATOM 6857 N N . PHE A 1 859 ? -12.060 1.784 2.126 1.00 97.69 859 PHE A N 1
ATOM 6858 C CA . PHE A 1 859 ? -11.363 0.995 3.158 1.00 97.69 859 PHE A CA 1
ATOM 6859 C C . PHE A 1 859 ? -10.044 1.621 3.627 1.00 97.69 859 PHE A C 1
ATOM 6861 O O . PHE A 1 859 ? -9.128 1.823 2.833 1.00 97.69 859 PHE A O 1
ATOM 6868 N N . LYS A 1 860 ? -9.847 1.846 4.926 1.00 96.81 860 LYS A N 1
ATOM 6869 C CA . LYS A 1 860 ? -8.583 2.360 5.483 1.00 96.81 860 LYS A CA 1
ATOM 6870 C C . LYS A 1 860 ? -7.528 1.250 5.626 1.00 96.81 860 LYS A C 1
ATOM 6872 O O . LYS A 1 860 ? -7.155 0.871 6.732 1.00 96.81 860 LYS A O 1
ATOM 6877 N N . SER A 1 861 ? -7.013 0.747 4.499 1.00 90.62 861 SER A N 1
ATOM 6878 C CA . SER A 1 861 ? -5.912 -0.232 4.447 1.00 90.62 861 SER A CA 1
ATOM 6879 C C . SER A 1 861 ? -4.518 0.427 4.413 1.00 90.62 861 SER A C 1
ATOM 6881 O O . SER A 1 861 ? -4.349 1.583 4.002 1.00 90.62 861 SER A O 1
ATOM 6883 N N . GLY A 1 862 ? -3.497 -0.327 4.845 1.00 89.25 862 GLY A N 1
ATOM 6884 C CA . GLY A 1 862 ? -2.071 -0.079 4.584 1.00 89.25 862 GLY A CA 1
ATOM 6885 C C . GLY A 1 862 ? -1.574 1.353 4.835 1.00 89.25 862 GLY A C 1
ATOM 6886 O O . GLY A 1 862 ? -1.387 1.771 5.976 1.00 89.25 862 GLY A O 1
ATOM 6887 N N . GLN A 1 863 ? -1.336 2.098 3.746 1.00 93.38 863 GLN A N 1
ATOM 6888 C CA . GLN A 1 863 ? -0.725 3.438 3.754 1.00 93.38 863 GLN A CA 1
ATOM 6889 C C . GLN A 1 863 ? -1.546 4.466 4.541 1.00 93.38 863 GLN A C 1
ATOM 6891 O O . GLN A 1 863 ? -1.012 5.141 5.416 1.00 93.38 863 GLN A O 1
ATOM 6896 N N . THR A 1 864 ? -2.843 4.608 4.247 1.00 93.00 864 THR A N 1
ATOM 6897 C CA . THR A 1 864 ? -3.659 5.660 4.878 1.00 93.00 864 THR A CA 1
ATOM 6898 C C . THR A 1 864 ? -3.861 5.390 6.367 1.00 93.00 864 THR A C 1
ATOM 6900 O O . THR A 1 864 ? -3.868 6.332 7.158 1.00 93.00 864 THR A O 1
ATOM 6903 N N . LYS A 1 865 ? -3.938 4.113 6.767 1.00 95.81 865 LYS A N 1
ATOM 6904 C CA . LYS A 1 865 ? -3.985 3.718 8.180 1.00 95.81 865 LYS A CA 1
ATOM 6905 C C . LYS A 1 865 ? -2.730 4.195 8.920 1.00 95.81 865 LYS A C 1
ATOM 6907 O O . LYS A 1 865 ? -2.852 4.901 9.917 1.00 95.81 865 LYS A O 1
ATOM 6912 N N . MET A 1 866 ? -1.540 3.934 8.371 1.00 95.75 866 MET A N 1
ATOM 6913 C CA . MET A 1 866 ? -0.272 4.423 8.937 1.00 95.75 866 MET A CA 1
ATOM 6914 C C . MET A 1 866 ? -0.172 5.952 8.935 1.00 95.75 866 MET A C 1
ATOM 6916 O O . MET A 1 866 ? 0.218 6.539 9.941 1.00 95.75 866 MET A O 1
ATOM 6920 N N . LYS A 1 867 ? -0.596 6.616 7.853 1.00 95.50 867 LYS A N 1
ATOM 6921 C CA . LYS A 1 867 ? -0.622 8.085 7.764 1.00 95.50 867 LYS A CA 1
ATOM 6922 C C . LYS A 1 867 ? -1.457 8.713 8.878 1.00 95.50 867 LYS A C 1
ATOM 6924 O O . LYS A 1 867 ? -0.989 9.647 9.519 1.00 95.50 867 LYS A O 1
ATOM 6929 N N . SER A 1 868 ? -2.650 8.178 9.142 1.00 95.50 868 SER A N 1
ATOM 6930 C CA . SER A 1 868 ? -3.535 8.683 10.201 1.00 95.50 868 SER A CA 1
ATOM 6931 C C . SER A 1 868 ? -2.976 8.506 11.620 1.00 95.50 868 SER A C 1
ATOM 6933 O O . SER A 1 868 ? -3.371 9.239 12.523 1.00 95.50 868 SER A O 1
ATOM 6935 N N . VAL A 1 869 ? -2.042 7.567 11.817 1.00 96.81 869 VAL A N 1
ATOM 6936 C CA . VAL A 1 869 ? -1.303 7.390 13.078 1.00 96.81 869 VAL A CA 1
ATOM 6937 C C . VAL A 1 869 ? -0.141 8.374 13.162 1.00 96.81 869 VAL A C 1
ATOM 6939 O O . VAL A 1 869 ? -0.019 9.103 14.143 1.00 96.81 869 VAL A O 1
ATOM 6942 N N . LEU A 1 870 ? 0.702 8.416 12.129 1.00 96.50 870 LEU A N 1
ATOM 6943 C CA . LEU A 1 870 ? 1.913 9.236 12.125 1.00 96.50 870 LEU A CA 1
ATOM 6944 C C . LEU A 1 870 ? 1.599 10.729 12.163 1.00 96.50 870 LEU A C 1
ATOM 6946 O O . LEU A 1 870 ? 2.248 11.460 12.903 1.00 96.50 870 LEU A O 1
ATOM 6950 N N . ALA A 1 871 ? 0.586 11.181 11.422 1.00 96.00 871 ALA A N 1
ATOM 6951 C CA . ALA A 1 871 ? 0.190 12.584 11.437 1.00 96.00 871 ALA A CA 1
ATOM 6952 C C . ALA A 1 871 ? -0.304 13.026 12.825 1.00 96.00 871 ALA A C 1
ATOM 6954 O O . ALA A 1 871 ? 0.124 14.068 13.320 1.00 96.00 871 ALA A O 1
ATOM 6955 N N . ASP A 1 872 ? -1.145 12.217 13.482 1.00 96.75 872 ASP A N 1
ATOM 6956 C CA . ASP A 1 872 ? -1.628 12.508 14.841 1.00 96.75 872 ASP A CA 1
ATOM 6957 C C . ASP A 1 872 ? -0.474 12.491 15.853 1.00 96.75 872 ASP A C 1
ATOM 6959 O O . ASP A 1 872 ? -0.385 13.397 16.680 1.00 96.75 872 ASP A O 1
ATOM 6963 N N . PHE A 1 873 ? 0.453 11.530 15.746 1.00 97.12 873 PHE A N 1
ATOM 6964 C CA . PHE A 1 873 ? 1.651 11.458 16.587 1.00 97.12 873 PHE A CA 1
ATOM 6965 C C . PHE A 1 873 ? 2.539 12.702 16.445 1.00 97.12 873 PHE A C 1
ATOM 6967 O O . PHE A 1 873 ? 2.848 13.344 17.448 1.00 97.12 873 PHE A O 1
ATOM 6974 N N . LEU A 1 874 ? 2.922 13.070 15.217 1.00 97.25 874 LEU A N 1
ATOM 6975 C CA . LEU A 1 874 ? 3.841 14.185 14.960 1.00 97.25 874 LEU A CA 1
ATOM 6976 C C . LEU A 1 874 ? 3.251 15.519 15.434 1.00 97.25 874 LEU A C 1
ATOM 6978 O O . LEU A 1 874 ? 3.914 16.264 16.157 1.00 97.25 874 LEU A O 1
ATOM 6982 N N . VAL A 1 875 ? 1.983 15.788 15.106 1.00 96.81 875 VAL A N 1
ATOM 6983 C CA . VAL A 1 875 ? 1.303 17.024 15.526 1.00 96.81 875 VAL A CA 1
ATOM 6984 C C . VAL A 1 875 ? 1.096 17.063 17.041 1.00 96.81 875 VAL A C 1
ATOM 6986 O O . VAL A 1 875 ? 1.277 18.119 17.654 1.00 96.81 875 VAL A O 1
ATOM 6989 N N . SER A 1 876 ? 0.758 15.930 17.666 1.00 95.75 876 SER A N 1
ATOM 6990 C CA . SER A 1 876 ? 0.605 15.839 19.127 1.00 95.75 876 SER A CA 1
ATOM 6991 C C . SER A 1 876 ? 1.936 15.992 19.865 1.00 95.75 876 SER A C 1
ATOM 6993 O O . SER A 1 876 ? 1.959 16.529 20.969 1.00 95.75 876 SER A O 1
ATOM 6995 N N . ALA A 1 877 ? 3.051 15.590 19.247 1.00 97.06 877 ALA A N 1
ATOM 6996 C CA . ALA A 1 877 ? 4.404 15.803 19.760 1.00 97.06 877 ALA A CA 1
ATOM 6997 C C . ALA A 1 877 ? 4.910 17.251 19.577 1.00 97.06 877 ALA A C 1
ATOM 6999 O O . ALA A 1 877 ? 6.035 17.563 19.966 1.00 97.06 877 ALA A O 1
ATOM 7000 N N . GLY A 1 878 ? 4.102 18.144 18.993 1.00 97.12 878 GLY A N 1
ATOM 7001 C CA . GLY A 1 878 ? 4.480 19.535 18.746 1.00 97.12 878 GLY A CA 1
ATOM 7002 C C . GLY A 1 878 ? 5.375 19.732 17.520 1.00 97.12 878 GLY A C 1
ATOM 7003 O O . GLY A 1 878 ? 5.979 20.795 17.382 1.00 97.12 878 GLY A O 1
ATOM 7004 N N . LEU A 1 879 ? 5.471 18.737 16.633 1.00 97.44 879 LEU A N 1
ATOM 7005 C CA . LEU A 1 879 ? 6.222 18.834 15.383 1.00 97.44 879 LEU A CA 1
ATOM 7006 C C . LEU A 1 879 ? 5.292 19.319 14.270 1.00 97.44 879 LEU A C 1
ATOM 7008 O O . LEU A 1 879 ? 4.194 18.791 14.077 1.00 97.44 879 LEU A O 1
ATOM 7012 N N . LYS A 1 880 ? 5.723 20.343 13.532 1.00 97.62 880 LYS A N 1
ATOM 7013 C CA . LYS A 1 880 ? 4.921 20.927 12.455 1.00 97.62 880 LYS A CA 1
ATOM 7014 C C . LYS A 1 880 ? 5.184 20.168 11.164 1.00 97.62 880 LYS A C 1
ATOM 7016 O O . LYS A 1 880 ? 6.258 20.327 10.594 1.00 97.62 880 LYS A O 1
ATOM 7021 N N . LEU A 1 881 ? 4.219 19.384 10.689 1.00 96.69 881 LEU A N 1
ATOM 7022 C CA . LEU A 1 881 ? 4.299 18.779 9.361 1.00 96.69 881 LEU A CA 1
ATOM 7023 C C . LEU A 1 881 ? 4.288 19.886 8.307 1.00 96.69 881 LEU A C 1
ATOM 7025 O O . LEU A 1 881 ? 3.408 20.740 8.304 1.00 96.69 881 LEU A O 1
ATOM 7029 N N . GLN A 1 882 ? 5.289 19.864 7.435 1.00 96.56 882 GLN A N 1
ATOM 7030 C CA . GLN A 1 882 ? 5.441 20.799 6.321 1.00 96.56 882 GLN A CA 1
ATOM 7031 C C . GLN A 1 882 ? 5.115 20.127 4.992 1.00 96.56 882 GLN A C 1
ATOM 7033 O O . GLN A 1 882 ? 4.532 20.760 4.122 1.00 96.56 882 GLN A O 1
ATOM 7038 N N . SER A 1 883 ? 5.474 18.849 4.833 1.00 97.44 883 SER A N 1
ATOM 7039 C CA . SER A 1 883 ? 5.232 18.105 3.598 1.00 97.44 883 SER A CA 1
ATOM 7040 C C . SER A 1 883 ? 4.912 16.638 3.868 1.00 97.44 883 SER A C 1
ATOM 7042 O O . SER A 1 883 ? 5.496 16.012 4.757 1.00 97.44 883 SER A O 1
ATOM 7044 N N . ILE A 1 884 ? 3.972 16.106 3.091 1.00 97.75 884 ILE A N 1
ATOM 7045 C CA . ILE A 1 884 ? 3.566 14.707 3.043 1.00 97.75 884 ILE A CA 1
ATOM 7046 C C . ILE A 1 884 ? 3.492 14.302 1.571 1.00 97.75 884 ILE A C 1
ATOM 7048 O O . ILE A 1 884 ? 2.617 14.752 0.830 1.00 97.75 884 ILE A O 1
ATOM 7052 N N . VAL A 1 885 ? 4.365 13.400 1.138 1.00 97.31 885 VAL A N 1
ATOM 7053 C CA . VAL A 1 885 ? 4.360 12.899 -0.240 1.00 97.31 885 VAL A CA 1
ATOM 7054 C C . VAL A 1 885 ? 4.090 11.402 -0.223 1.00 97.31 885 VAL A C 1
ATOM 7056 O O . VAL A 1 885 ? 4.892 10.637 0.291 1.00 97.31 885 VAL A O 1
ATOM 7059 N N . SER A 1 886 ? 2.951 10.978 -0.774 1.00 96.81 886 SER A N 1
ATOM 7060 C CA . SER A 1 886 ? 2.453 9.599 -0.718 1.00 96.81 886 SER A CA 1
ATOM 7061 C C . SER A 1 886 ? 2.366 8.964 -2.106 1.00 96.81 886 SER A C 1
ATOM 7063 O O . SER A 1 886 ? 1.342 9.060 -2.792 1.00 96.81 886 SER A O 1
ATOM 7065 N N . TYR A 1 887 ? 3.397 8.225 -2.501 1.00 96.19 887 TYR A N 1
ATOM 7066 C CA . TYR A 1 887 ? 3.417 7.438 -3.732 1.00 96.19 887 TYR A CA 1
ATOM 7067 C C . TYR A 1 887 ? 2.874 6.028 -3.515 1.00 96.19 887 TYR A C 1
ATOM 7069 O O . TYR A 1 887 ? 3.030 5.418 -2.457 1.00 96.19 887 TYR A O 1
ATOM 7077 N N . ASN A 1 888 ? 2.220 5.491 -4.541 1.00 95.00 888 ASN A N 1
ATOM 7078 C CA . ASN A 1 888 ? 1.709 4.132 -4.556 1.00 95.00 888 ASN A CA 1
ATOM 7079 C C . ASN A 1 888 ? 1.831 3.534 -5.953 1.00 95.00 888 ASN A C 1
ATOM 7081 O O . ASN A 1 888 ? 1.521 4.204 -6.939 1.00 95.00 888 ASN A O 1
ATOM 7085 N N . HIS A 1 889 ? 2.159 2.252 -6.035 1.00 96.00 889 HIS A N 1
ATOM 7086 C CA . HIS A 1 889 ? 1.943 1.484 -7.253 1.00 96.00 889 HIS A CA 1
ATOM 7087 C C . HIS A 1 889 ? 1.452 0.068 -6.962 1.00 96.00 889 HIS A C 1
ATOM 7089 O O . HIS A 1 889 ? 1.855 -0.554 -5.980 1.00 96.00 889 HIS A O 1
ATOM 7095 N N . LEU A 1 890 ? 0.545 -0.413 -7.808 1.00 96.44 890 LEU A N 1
ATOM 7096 C CA . LEU A 1 890 ? -0.104 -1.720 -7.707 1.00 96.44 890 LEU A CA 1
ATOM 7097 C C . LEU A 1 890 ? -0.504 -2.226 -9.100 1.00 96.44 890 LEU A C 1
ATOM 7099 O O . LEU A 1 890 ? -0.697 -1.431 -10.021 1.00 96.44 890 LEU A O 1
ATOM 7103 N N . GLY A 1 891 ? -0.593 -3.543 -9.261 1.00 95.69 891 GLY A N 1
ATOM 7104 C CA . GLY A 1 891 ? -0.798 -4.221 -10.546 1.00 95.69 891 GLY A CA 1
ATOM 7105 C C . GLY A 1 891 ? -2.076 -5.051 -10.641 1.00 95.69 891 GLY A C 1
ATOM 7106 O O . GLY A 1 891 ? -2.262 -5.763 -11.624 1.00 95.69 891 GLY A O 1
ATOM 7107 N N . ASN A 1 892 ? -2.933 -5.011 -9.622 1.00 95.50 892 ASN A N 1
ATOM 7108 C CA . ASN A 1 892 ? -4.232 -5.679 -9.610 1.00 95.50 892 ASN A CA 1
ATOM 7109 C C . ASN A 1 892 ? -5.297 -4.869 -10.383 1.00 95.50 892 ASN A C 1
ATOM 7111 O O . ASN A 1 892 ? -5.015 -3.814 -10.959 1.00 95.50 892 ASN A O 1
ATOM 7115 N N . ASN A 1 893 ? -6.540 -5.370 -10.414 1.00 96.81 893 ASN A N 1
ATOM 7116 C CA . ASN A 1 893 ? -7.624 -4.701 -11.141 1.00 96.81 893 ASN A CA 1
ATOM 7117 C C . ASN A 1 893 ? -7.989 -3.329 -10.552 1.00 96.81 893 ASN A C 1
ATOM 7119 O O . ASN A 1 893 ? -8.420 -2.460 -11.305 1.00 96.81 893 ASN A O 1
ATOM 7123 N N . ASP A 1 894 ? -7.782 -3.116 -9.247 1.00 94.81 894 ASP A N 1
ATOM 7124 C CA . ASP A 1 894 ? -7.965 -1.797 -8.631 1.00 94.81 894 ASP A CA 1
ATOM 7125 C C . ASP A 1 894 ? -6.978 -0.788 -9.233 1.00 94.81 894 ASP A C 1
ATOM 7127 O O . ASP A 1 894 ? -7.390 0.229 -9.786 1.00 94.81 894 ASP A O 1
ATOM 7131 N N . GLY A 1 895 ? -5.684 -1.127 -9.283 1.00 94.06 895 GLY A N 1
ATOM 7132 C CA . GLY A 1 895 ? -4.678 -0.309 -9.967 1.00 94.06 895 GLY A CA 1
ATOM 7133 C C . GLY A 1 895 ? -4.995 -0.054 -11.441 1.00 94.06 895 GLY A C 1
ATOM 7134 O O . GLY A 1 895 ? -4.819 1.066 -11.919 1.00 94.06 895 GLY A O 1
ATOM 7135 N N . LYS A 1 896 ? -5.498 -1.071 -12.157 1.00 96.44 896 LYS A N 1
ATOM 7136 C CA . LYS A 1 896 ? -5.909 -0.944 -13.565 1.00 96.44 896 LYS A CA 1
ATOM 7137 C C . LYS A 1 896 ? -7.078 0.035 -13.724 1.00 96.44 896 LYS A C 1
ATOM 7139 O O . LYS A 1 896 ? -7.077 0.836 -14.651 1.00 96.44 896 LYS A O 1
ATOM 7144 N N . ASN A 1 897 ? -8.064 -0.003 -12.833 1.00 97.31 897 ASN A N 1
ATOM 7145 C CA . ASN A 1 897 ? -9.198 0.921 -12.850 1.00 97.31 897 ASN A CA 1
ATOM 7146 C C . ASN A 1 897 ? -8.769 2.351 -12.482 1.00 97.31 897 ASN A C 1
ATOM 7148 O O . ASN A 1 897 ? -9.129 3.311 -13.157 1.00 97.31 897 ASN A O 1
ATOM 7152 N N . LEU A 1 898 ? -7.930 2.489 -11.455 1.00 96.56 898 LEU A N 1
ATOM 7153 C CA . LEU A 1 898 ? -7.400 3.769 -10.977 1.00 96.56 898 LEU A CA 1
ATOM 7154 C C . LEU A 1 898 ? -6.372 4.406 -11.925 1.00 96.56 898 LEU A C 1
ATOM 7156 O O . LEU A 1 898 ? -5.908 5.510 -11.657 1.00 96.56 898 LEU A O 1
ATOM 7160 N N . SER A 1 899 ? -6.006 3.758 -13.037 1.00 94.44 899 SER A N 1
ATOM 7161 C CA . SER A 1 899 ? -5.186 4.401 -14.068 1.00 94.44 899 SER A CA 1
ATOM 7162 C C . SER A 1 899 ? -5.953 5.483 -14.835 1.00 94.44 899 SER A C 1
ATOM 7164 O O . SER A 1 899 ? -5.334 6.296 -15.518 1.00 94.44 899 SER A O 1
ATOM 7166 N N . ALA A 1 900 ? -7.289 5.471 -14.770 1.00 95.94 900 ALA A N 1
ATOM 7167 C CA . ALA A 1 900 ? -8.139 6.482 -15.379 1.00 95.94 900 ALA A CA 1
ATOM 7168 C C . ALA A 1 900 ? -8.266 7.722 -14.462 1.00 95.94 900 ALA A C 1
ATOM 7170 O O . ALA A 1 900 ? -8.503 7.567 -13.260 1.00 95.94 900 ALA A O 1
ATOM 7171 N N . PRO A 1 901 ? -8.139 8.958 -14.993 1.00 95.12 901 PRO A N 1
ATOM 7172 C CA . PRO A 1 901 ? -8.090 10.170 -14.169 1.00 95.12 901 PRO A CA 1
ATOM 7173 C C . PRO A 1 901 ? -9.317 10.408 -13.279 1.00 95.12 901 PRO A C 1
ATOM 7175 O O . PRO A 1 901 ? -9.164 10.842 -12.140 1.00 95.12 901 PRO A O 1
ATOM 7178 N N . GLN A 1 902 ? -10.528 10.120 -13.767 1.00 96.00 902 GLN A N 1
ATOM 7179 C CA . GLN A 1 902 ? -11.762 10.363 -13.010 1.00 96.00 902 GLN A CA 1
ATOM 7180 C C . GLN A 1 902 ? -11.882 9.431 -11.796 1.00 96.00 902 GLN A C 1
ATOM 7182 O O . GLN A 1 902 ? -12.222 9.885 -10.707 1.00 96.00 902 GLN A O 1
ATOM 7187 N N . GLN A 1 903 ? -11.528 8.154 -11.956 1.00 97.38 903 GLN A N 1
ATOM 7188 C CA . GLN A 1 903 ? -11.508 7.173 -10.869 1.00 97.38 903 GLN A CA 1
ATOM 7189 C C . GLN A 1 903 ? -10.341 7.434 -9.903 1.00 97.38 903 GLN A C 1
ATOM 7191 O O . GLN A 1 903 ? -10.493 7.305 -8.687 1.00 97.38 903 GLN A O 1
ATOM 7196 N N . PHE A 1 904 ? -9.181 7.864 -10.418 1.00 95.44 904 PHE A N 1
ATOM 7197 C CA . PHE A 1 904 ? -8.065 8.311 -9.582 1.00 95.44 904 PHE A CA 1
ATOM 7198 C C . PHE A 1 904 ? -8.460 9.494 -8.693 1.00 95.44 904 PHE A C 1
ATOM 7200 O O . PHE A 1 904 ? -8.140 9.482 -7.506 1.00 95.44 904 PHE A O 1
ATOM 7207 N N . ARG A 1 905 ? -9.191 10.480 -9.232 1.00 94.12 905 ARG A N 1
ATOM 7208 C CA . ARG A 1 905 ? -9.598 11.684 -8.495 1.00 94.12 905 ARG A CA 1
ATOM 7209 C C . ARG A 1 905 ? -10.408 11.357 -7.239 1.00 94.12 905 ARG A C 1
ATOM 7211 O O . ARG A 1 905 ? -10.164 11.948 -6.191 1.00 94.12 905 ARG A O 1
ATOM 7218 N N . SER A 1 906 ? -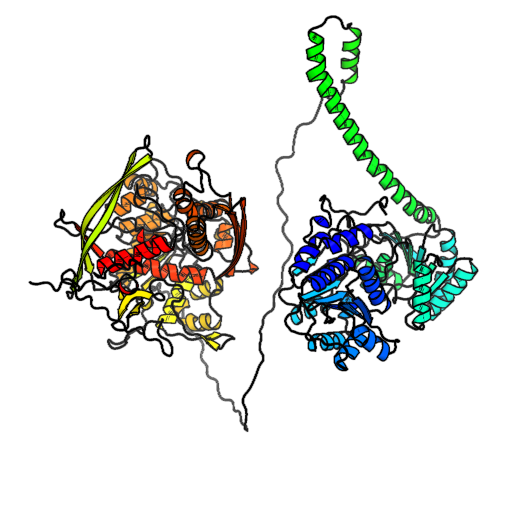11.315 10.386 -7.310 1.00 93.12 906 SER A N 1
ATOM 7219 C CA . SER A 1 906 ? -12.066 9.903 -6.144 1.00 93.12 906 SER A CA 1
ATOM 7220 C C . SER A 1 906 ? -11.130 9.367 -5.055 1.00 93.12 906 SER A C 1
ATOM 7222 O O . SER A 1 906 ? -11.224 9.743 -3.885 1.00 93.12 906 SER A O 1
ATOM 7224 N N . LYS A 1 907 ? -10.145 8.549 -5.447 1.00 92.62 907 LYS A N 1
ATOM 7225 C CA . LYS A 1 907 ? -9.148 7.999 -4.519 1.00 92.62 907 LYS A CA 1
ATOM 7226 C C . LYS A 1 907 ? -8.213 9.070 -3.956 1.00 92.62 907 LYS A C 1
ATOM 7228 O O . LYS A 1 907 ? -7.841 8.992 -2.789 1.00 92.62 907 LYS A O 1
ATOM 7233 N N . GLU A 1 908 ? -7.839 10.054 -4.764 1.00 92.31 908 GLU A N 1
ATOM 7234 C CA . GLU A 1 908 ? -7.003 11.185 -4.361 1.00 92.31 908 GLU A CA 1
ATOM 7235 C C . GLU A 1 908 ? -7.668 11.984 -3.234 1.00 92.31 908 GLU A C 1
ATOM 7237 O O . GLU A 1 908 ? -7.062 12.146 -2.177 1.00 92.31 908 GLU A O 1
ATOM 7242 N N . ILE A 1 909 ? -8.938 12.375 -3.401 1.00 89.19 909 ILE A N 1
ATOM 7243 C CA . ILE A 1 909 ? -9.692 13.150 -2.400 1.00 89.19 909 ILE A CA 1
ATOM 7244 C C . ILE A 1 909 ? -9.728 12.417 -1.049 1.00 89.19 909 ILE A C 1
ATOM 7246 O O . ILE A 1 909 ? -9.342 12.980 -0.025 1.00 89.19 909 ILE A O 1
ATOM 7250 N N . SER A 1 910 ? -10.113 11.136 -1.043 1.00 85.75 910 SER A N 1
ATOM 7251 C CA . SER A 1 910 ? -10.188 10.339 0.195 1.00 85.75 910 SER A CA 1
ATOM 7252 C C . SER A 1 910 ? -8.832 10.133 0.894 1.00 85.75 910 SER A C 1
ATOM 7254 O O . SER A 1 910 ? -8.779 9.909 2.103 1.00 85.75 910 SER A O 1
ATOM 7256 N N . LYS A 1 911 ? -7.715 10.196 0.154 1.00 87.81 911 LYS A N 1
ATOM 7257 C CA . LYS A 1 911 ? -6.357 10.024 0.696 1.00 87.81 911 LYS A CA 1
ATOM 7258 C C . LYS A 1 911 ? -5.728 11.318 1.208 1.00 87.81 911 LYS A C 1
ATOM 7260 O O . LYS A 1 911 ? -4.805 11.221 2.029 1.00 87.81 911 LYS A O 1
ATOM 7265 N N . SER A 1 912 ? -6.175 12.467 0.710 1.00 86.25 912 SER A N 1
ATOM 7266 C CA . SER A 1 912 ? -5.636 13.776 1.083 1.00 86.25 912 SER A CA 1
ATOM 7267 C C . SER A 1 912 ? -6.262 14.302 2.376 1.00 86.25 912 SER A C 1
ATOM 7269 O O . SER A 1 912 ? -5.535 14.645 3.299 1.00 86.25 912 SER A O 1
ATOM 7271 N N . ASN A 1 913 ? -7.585 14.210 2.530 1.00 86.81 913 ASN A N 1
ATOM 7272 C CA . ASN A 1 913 ? -8.314 14.842 3.646 1.00 86.81 913 ASN A CA 1
ATOM 7273 C C . ASN A 1 913 ? -8.073 14.207 5.035 1.00 86.81 913 ASN A C 1
ATOM 7275 O O . ASN A 1 913 ? -8.603 14.657 6.049 1.00 86.81 913 ASN A O 1
ATOM 7279 N N . VAL A 1 914 ? -7.301 13.121 5.111 1.00 90.31 914 VAL A N 1
ATOM 7280 C CA . VAL A 1 914 ? -7.112 12.327 6.338 1.00 90.31 914 VAL A CA 1
ATOM 7281 C C . VAL A 1 914 ? -6.276 13.038 7.416 1.00 90.31 914 VAL A C 1
ATOM 7283 O O . VAL A 1 914 ? -6.136 12.514 8.517 1.00 90.31 914 VAL A O 1
ATOM 7286 N N . VAL A 1 915 ? -5.667 14.184 7.101 1.00 92.38 915 VAL A N 1
ATOM 7287 C CA . VAL A 1 915 ? -4.819 14.954 8.032 1.00 92.38 915 VAL A CA 1
ATOM 7288 C C . VAL A 1 915 ? -5.472 16.253 8.515 1.00 92.38 915 VAL A C 1
ATOM 7290 O O . VAL A 1 915 ? -4.953 16.892 9.433 1.00 92.38 915 VAL A O 1
ATOM 7293 N N . ASP A 1 916 ? -6.612 16.629 7.933 1.00 91.94 916 ASP A N 1
ATOM 7294 C CA . ASP A 1 916 ? -7.220 17.952 8.095 1.00 91.94 916 ASP A CA 1
ATOM 7295 C C . ASP A 1 916 ? -7.631 18.239 9.547 1.00 91.94 916 ASP A C 1
ATOM 7297 O O . ASP A 1 916 ? -7.432 19.349 10.046 1.00 91.94 916 ASP A O 1
ATOM 7301 N N . ASP A 1 917 ? -8.165 17.244 10.264 1.00 92.31 917 ASP A N 1
ATOM 7302 C CA . ASP A 1 917 ? -8.572 17.391 11.664 1.00 92.31 917 ASP A CA 1
ATOM 7303 C C . ASP A 1 917 ? -7.372 17.541 12.605 1.00 92.31 917 ASP A C 1
ATOM 7305 O O . ASP A 1 917 ? -7.429 18.341 13.544 1.00 92.31 917 ASP A O 1
ATOM 7309 N N . MET A 1 918 ? -6.260 16.845 12.340 1.00 93.81 918 MET A N 1
ATOM 7310 C CA . MET A 1 918 ? -5.024 16.995 13.117 1.00 93.81 918 MET A CA 1
ATOM 7311 C C . MET A 1 918 ? -4.412 18.385 12.913 1.00 93.81 918 MET A C 1
ATOM 7313 O O . MET A 1 918 ? -4.048 19.045 13.889 1.00 93.81 918 MET A O 1
ATOM 7317 N N . VAL A 1 919 ? -4.339 18.858 11.663 1.00 92.94 919 VAL A N 1
ATOM 7318 C CA . VAL A 1 919 ? -3.844 20.204 11.324 1.00 92.94 919 VAL A CA 1
ATOM 7319 C C . VAL A 1 919 ? -4.741 21.274 11.956 1.00 92.94 919 VAL A C 1
ATOM 7321 O O . VAL A 1 919 ? -4.264 22.163 12.667 1.00 92.94 919 VAL A O 1
ATOM 7324 N N . GLY A 1 920 ? -6.062 21.143 11.798 1.00 91.31 920 GLY A N 1
ATOM 7325 C CA . GLY A 1 920 ? -7.049 22.072 12.351 1.00 91.31 920 GLY A CA 1
ATOM 7326 C C . GLY A 1 920 ? -7.080 22.129 13.886 1.00 91.31 920 GLY A C 1
ATOM 7327 O O . GLY A 1 920 ? -7.458 23.162 14.465 1.00 91.31 920 GLY A O 1
ATOM 7328 N N . ALA A 1 921 ? -6.655 21.056 14.562 1.00 90.81 921 ALA A N 1
ATOM 7329 C CA . ALA A 1 921 ? -6.590 20.988 16.019 1.00 90.81 921 ALA A CA 1
ATOM 7330 C C . ALA A 1 921 ? -5.472 21.864 16.617 1.00 90.81 921 ALA A C 1
ATOM 7332 O O . ALA A 1 921 ? -5.656 22.412 17.708 1.00 90.81 921 ALA A O 1
ATOM 7333 N N . ASN A 1 922 ? -4.344 22.063 15.921 1.00 94.75 922 ASN A N 1
ATOM 7334 C CA . ASN A 1 922 ? -3.164 22.727 16.487 1.00 94.75 922 ASN A CA 1
ATOM 7335 C C . ASN A 1 922 ? -2.869 24.104 15.861 1.00 94.75 922 ASN A C 1
ATOM 7337 O O . ASN A 1 922 ? -2.025 24.264 14.982 1.00 94.75 922 ASN A O 1
ATOM 7341 N N . HIS A 1 923 ? -3.526 25.137 16.395 1.00 92.44 923 HIS A N 1
ATOM 7342 C CA . HIS A 1 923 ? -3.360 26.530 15.957 1.00 92.44 923 HIS A CA 1
ATOM 7343 C C . HIS A 1 923 ? -2.025 27.188 16.361 1.00 92.44 923 HIS A C 1
ATOM 7345 O O . HIS A 1 923 ? -1.791 28.339 15.996 1.00 92.44 923 HIS A O 1
ATOM 7351 N N . LEU A 1 924 ? -1.184 26.507 17.154 1.00 94.50 924 LEU A N 1
ATOM 7352 C CA . LEU A 1 924 ? 0.164 26.982 17.485 1.00 94.50 924 LEU A CA 1
ATOM 7353 C C . LEU A 1 924 ? 1.156 26.649 16.367 1.00 94.50 924 LEU A C 1
ATOM 7355 O O . LEU A 1 924 ? 2.071 27.426 16.114 1.00 94.50 924 LEU A O 1
ATOM 7359 N N . LEU A 1 925 ? 0.965 25.505 15.704 1.00 96.06 925 LEU A N 1
ATOM 7360 C CA . LEU A 1 925 ? 1.797 25.070 14.583 1.00 96.06 925 LEU A CA 1
ATOM 7361 C C . LEU A 1 925 ? 1.278 25.624 13.253 1.00 96.06 925 LEU A C 1
ATOM 7363 O O . LEU A 1 925 ? 2.080 26.064 12.431 1.00 96.06 925 LEU A O 1
ATOM 7367 N N . TYR A 1 926 ? -0.044 25.647 13.062 1.00 96.12 926 TYR A N 1
ATOM 7368 C CA . TYR A 1 926 ? -0.674 26.054 11.805 1.00 96.12 926 TYR A CA 1
ATOM 7369 C C . TYR A 1 926 ? -1.501 27.325 11.965 1.00 96.12 926 TYR A C 1
ATOM 7371 O O . TYR A 1 926 ? -2.360 27.447 12.845 1.00 96.12 926 TYR A O 1
ATOM 7379 N N . ASN A 1 927 ? -1.278 28.286 11.077 1.00 91.38 927 ASN A N 1
ATOM 7380 C CA . ASN A 1 927 ? -2.012 29.535 11.072 1.00 91.38 927 ASN A CA 1
ATOM 7381 C C . ASN A 1 927 ? -3.423 29.355 10.488 1.00 91.38 927 ASN A C 1
ATOM 7383 O O . ASN A 1 927 ? -3.632 29.267 9.277 1.00 91.38 927 ASN A O 1
ATOM 7387 N N . LYS A 1 928 ? -4.426 29.407 11.370 1.00 84.31 928 LYS A N 1
ATOM 7388 C CA . LYS A 1 928 ? -5.845 29.322 10.990 1.00 84.31 928 LYS A CA 1
ATOM 7389 C C . LYS A 1 928 ? -6.313 30.451 10.071 1.00 84.31 928 LYS A C 1
ATOM 7391 O O . LYS A 1 928 ? -7.214 30.229 9.272 1.00 84.31 928 LYS A O 1
ATOM 7396 N N . LYS A 1 929 ? -5.733 31.655 10.160 1.00 84.31 929 LYS A N 1
ATOM 7397 C CA . LYS A 1 929 ? -6.162 32.798 9.330 1.00 84.31 929 LYS A CA 1
ATOM 7398 C C . LYS A 1 929 ? -5.796 32.617 7.862 1.00 84.31 929 LYS A C 1
ATOM 7400 O O . LYS A 1 929 ? -6.506 33.117 7.001 1.00 84.31 929 LYS A O 1
ATOM 7405 N N . THR A 1 930 ? -4.690 31.930 7.594 1.00 88.12 930 THR A N 1
ATOM 7406 C CA . THR A 1 930 ? -4.226 31.636 6.235 1.00 88.12 930 THR A CA 1
ATOM 7407 C C . THR A 1 930 ? -4.689 30.268 5.748 1.00 88.12 930 THR A C 1
ATOM 7409 O O . THR A 1 930 ? -4.342 29.905 4.632 1.00 88.12 930 THR A O 1
ATOM 7412 N N . ASN A 1 931 ? -5.447 29.519 6.565 1.00 87.81 931 ASN A N 1
ATOM 7413 C CA . ASN A 1 931 ? -5.759 28.108 6.335 1.00 87.81 931 ASN A CA 1
ATOM 7414 C C . ASN A 1 931 ? -4.488 27.325 5.963 1.00 87.81 931 ASN A C 1
ATOM 7416 O O . ASN A 1 931 ? -4.413 26.711 4.905 1.00 87.81 931 ASN A O 1
ATOM 7420 N N . GLU A 1 932 ? -3.447 27.461 6.788 1.00 92.69 932 GLU A N 1
ATOM 7421 C CA . GLU A 1 932 ? -2.158 26.814 6.544 1.00 92.69 932 GLU A CA 1
ATOM 7422 C C . GLU A 1 932 ? -2.278 25.288 6.648 1.00 92.69 932 GLU A C 1
ATOM 7424 O O . GLU A 1 932 ? -2.778 24.778 7.650 1.00 92.69 932 GLU A O 1
ATOM 7429 N N . HIS A 1 933 ? -1.772 24.585 5.633 1.00 93.19 933 HIS A N 1
ATOM 7430 C CA . HIS A 1 933 ? -1.716 23.124 5.538 1.00 93.19 933 HIS A CA 1
ATOM 7431 C C . HIS A 1 933 ? -0.330 22.689 5.052 1.00 93.19 933 HIS A C 1
ATOM 7433 O O . HIS A 1 933 ? 0.322 23.471 4.354 1.00 93.19 933 HIS A O 1
ATOM 7439 N N . PRO A 1 934 ? 0.134 21.475 5.401 1.00 95.00 934 PRO A N 1
ATOM 7440 C CA . PRO A 1 934 ? 1.325 20.912 4.779 1.00 95.00 934 PRO A CA 1
ATOM 7441 C C . PRO A 1 934 ? 1.104 20.705 3.277 1.00 95.00 934 PRO A C 1
ATOM 7443 O O . PRO A 1 934 ? -0.012 20.414 2.840 1.00 95.00 934 PRO A O 1
ATOM 7446 N N . ASP A 1 935 ? 2.182 20.759 2.498 1.00 95.81 935 ASP A N 1
ATOM 7447 C CA . ASP A 1 935 ? 2.159 20.263 1.126 1.00 95.81 935 ASP A CA 1
ATOM 7448 C C . ASP A 1 935 ? 1.758 18.786 1.148 1.00 95.81 935 ASP A C 1
ATOM 7450 O O . ASP A 1 935 ? 2.398 17.977 1.821 1.00 95.81 935 ASP A O 1
ATOM 7454 N N . HIS A 1 936 ? 0.700 18.412 0.425 1.00 95.12 936 HIS A N 1
ATOM 7455 C CA . HIS A 1 936 ? 0.215 17.034 0.410 1.00 95.12 936 HIS A CA 1
ATOM 7456 C C . HIS A 1 936 ? 0.003 16.527 -1.010 1.00 95.12 936 HIS A C 1
ATOM 7458 O O . HIS A 1 936 ? -0.906 16.960 -1.715 1.00 95.12 936 HIS A O 1
ATOM 7464 N N . VAL A 1 937 ? 0.838 15.573 -1.425 1.00 94.88 937 VAL A N 1
ATOM 7465 C CA . VAL A 1 937 ? 0.788 14.977 -2.764 1.00 94.88 937 VAL A CA 1
ATOM 7466 C C . VAL A 1 937 ? 0.470 13.491 -2.661 1.00 94.88 937 VAL A C 1
ATOM 7468 O O . VAL A 1 937 ? 1.091 12.757 -1.893 1.00 94.88 937 VAL A O 1
ATOM 7471 N N . VAL A 1 938 ? -0.485 13.025 -3.466 1.00 94.50 938 VAL A N 1
ATOM 7472 C CA . VAL A 1 938 ? -0.864 11.612 -3.558 1.00 94.50 938 VAL A CA 1
ATOM 7473 C C . VAL A 1 938 ? -0.671 11.137 -4.990 1.00 94.50 938 VAL A C 1
ATOM 7475 O O . VAL A 1 938 ? -1.184 11.735 -5.927 1.00 94.50 938 VAL A O 1
ATOM 7478 N N . VAL A 1 939 ? 0.037 10.024 -5.170 1.00 94.69 939 VAL A N 1
ATOM 7479 C CA . VAL A 1 939 ? 0.256 9.410 -6.484 1.00 94.69 939 VAL A CA 1
ATOM 7480 C C . VAL A 1 939 ? -0.125 7.938 -6.434 1.00 94.69 939 VAL A C 1
ATOM 7482 O O . VAL A 1 939 ? 0.212 7.224 -5.487 1.00 94.69 939 VAL A O 1
ATOM 7485 N N . ILE A 1 940 ? -0.826 7.472 -7.468 1.00 94.25 940 ILE A N 1
ATOM 7486 C CA . ILE A 1 940 ? -1.125 6.057 -7.697 1.00 94.25 940 ILE A CA 1
ATOM 7487 C C . ILE A 1 940 ? -0.758 5.725 -9.143 1.00 94.25 940 ILE A C 1
ATOM 7489 O O . ILE A 1 940 ? -1.173 6.419 -10.070 1.00 94.25 940 ILE A O 1
ATOM 7493 N N . LYS A 1 941 ? 0.044 4.677 -9.342 1.00 96.69 941 LYS A N 1
ATOM 7494 C CA . LYS A 1 941 ? 0.441 4.185 -10.665 1.00 96.69 941 LYS A CA 1
ATOM 7495 C C . LYS A 1 941 ? 0.083 2.716 -10.836 1.00 96.69 941 LYS A C 1
ATOM 7497 O O . LYS A 1 941 ? 0.256 1.907 -9.926 1.00 96.69 941 LYS A O 1
ATOM 7502 N N . TYR A 1 942 ? -0.380 2.376 -12.033 1.00 97.44 942 TYR A N 1
ATOM 7503 C CA . TYR A 1 942 ? -0.613 0.992 -12.415 1.00 97.44 942 TYR A CA 1
ATOM 7504 C C . TYR A 1 942 ? 0.699 0.346 -12.865 1.00 97.44 942 TYR A C 1
ATOM 7506 O O . TYR A 1 942 ? 1.285 0.754 -13.867 1.00 97.44 942 TYR A O 1
ATOM 7514 N N . VAL A 1 943 ? 1.161 -0.653 -12.115 1.00 97.31 943 VAL A N 1
ATOM 7515 C CA . VAL A 1 943 ? 2.386 -1.412 -12.400 1.00 97.31 943 VAL A CA 1
ATOM 7516 C C . VAL A 1 943 ? 2.037 -2.902 -12.348 1.00 97.31 943 VAL A C 1
ATOM 7518 O O . VAL A 1 943 ? 2.064 -3.492 -11.269 1.00 97.31 943 VAL A O 1
ATOM 7521 N N . PRO A 1 944 ? 1.702 -3.538 -13.490 1.00 93.94 944 PRO A N 1
ATOM 7522 C CA . PRO A 1 944 ? 1.150 -4.899 -13.528 1.00 93.94 944 PRO A CA 1
ATOM 7523 C C . PRO A 1 944 ? 1.987 -5.950 -12.791 1.00 93.94 944 PRO A C 1
ATOM 7525 O O . PRO A 1 944 ? 1.445 -6.893 -12.219 1.00 93.94 944 PRO A O 1
ATOM 7528 N N . PHE A 1 945 ? 3.312 -5.783 -12.793 1.00 96.56 945 PHE A N 1
ATOM 7529 C CA . PHE A 1 945 ? 4.256 -6.754 -12.245 1.00 96.56 945 PHE A CA 1
ATOM 7530 C C . PHE A 1 945 ? 4.000 -7.083 -10.770 1.00 96.56 945 PHE A C 1
ATOM 7532 O O . PHE A 1 945 ? 4.087 -8.247 -10.383 1.00 96.56 945 PHE A O 1
ATOM 7539 N N . VAL A 1 946 ? 3.645 -6.081 -9.958 1.00 94.69 946 VAL A N 1
ATOM 7540 C CA . VAL A 1 946 ? 3.485 -6.268 -8.507 1.00 94.69 946 VAL A CA 1
ATOM 7541 C C . VAL A 1 946 ? 2.131 -6.872 -8.117 1.00 94.69 946 VAL A C 1
ATOM 7543 O O . VAL A 1 946 ? 1.961 -7.283 -6.973 1.00 94.69 946 VAL A O 1
ATOM 7546 N N . LYS A 1 947 ? 1.180 -6.985 -9.059 1.00 95.94 947 LYS A N 1
ATOM 7547 C CA . LYS A 1 947 ? -0.165 -7.544 -8.828 1.00 95.94 947 LYS A CA 1
ATOM 7548 C C . LYS A 1 947 ? -0.837 -6.926 -7.586 1.00 95.94 947 LYS A C 1
ATOM 7550 O O . LYS A 1 947 ? -0.950 -5.705 -7.514 1.00 95.94 947 LYS A O 1
ATOM 7555 N N . ASP A 1 948 ? -1.295 -7.747 -6.641 1.00 96.62 948 ASP A N 1
ATOM 7556 C CA . ASP A 1 948 ? -1.953 -7.318 -5.399 1.00 96.62 948 ASP A CA 1
ATOM 7557 C C . ASP A 1 948 ? -0.988 -6.767 -4.331 1.00 96.62 948 ASP A C 1
ATOM 7559 O O . ASP A 1 948 ? -1.422 -6.070 -3.415 1.00 96.62 948 ASP A O 1
ATOM 7563 N N . SER A 1 949 ? 0.322 -7.009 -4.486 1.00 96.38 949 SER A N 1
ATOM 7564 C CA . SER A 1 949 ? 1.382 -6.542 -3.580 1.00 96.38 949 SER A CA 1
ATOM 7565 C C . SER A 1 949 ? 1.704 -5.073 -3.858 1.00 96.38 949 SER A C 1
ATOM 7567 O O . SER A 1 949 ? 2.731 -4.704 -4.442 1.00 96.38 949 SER A O 1
ATOM 7569 N N . LYS A 1 950 ? 0.770 -4.211 -3.466 1.00 95.25 950 LYS A N 1
ATOM 7570 C CA . LYS A 1 950 ? 0.874 -2.761 -3.542 1.00 95.25 950 LYS A CA 1
ATOM 7571 C C . LYS A 1 950 ? 2.115 -2.282 -2.790 1.00 95.25 950 LYS A C 1
ATOM 7573 O O . LYS A 1 950 ? 2.347 -2.631 -1.634 1.00 95.25 950 LYS A O 1
ATOM 7578 N N . ARG A 1 951 ? 2.869 -1.375 -3.406 1.00 96.81 951 ARG A N 1
ATOM 7579 C CA . ARG A 1 951 ? 3.987 -0.672 -2.765 1.00 96.81 951 ARG A CA 1
ATOM 7580 C C . ARG A 1 951 ? 3.573 0.753 -2.456 1.00 96.81 951 ARG A C 1
ATOM 7582 O O . ARG A 1 951 ? 3.060 1.451 -3.330 1.00 96.81 951 ARG A O 1
ATOM 7589 N N . ALA A 1 952 ? 3.742 1.160 -1.207 1.00 95.94 952 ALA A N 1
ATOM 7590 C CA . ALA A 1 952 ? 3.551 2.523 -0.735 1.00 95.94 952 ALA A CA 1
ATOM 7591 C C . ALA A 1 952 ? 4.899 3.115 -0.331 1.00 95.94 952 ALA A C 1
ATOM 7593 O O . ALA A 1 952 ? 5.676 2.463 0.363 1.00 95.94 952 ALA A O 1
ATOM 7594 N N . MET A 1 953 ? 5.164 4.334 -0.784 1.00 97.44 953 MET A N 1
ATOM 7595 C CA . MET A 1 953 ? 6.355 5.099 -0.438 1.00 97.44 953 MET A CA 1
ATOM 7596 C C . MET A 1 953 ? 5.896 6.463 0.043 1.00 97.44 953 MET A C 1
ATOM 7598 O O . MET A 1 953 ? 5.286 7.207 -0.725 1.00 97.44 953 MET A O 1
ATOM 7602 N N . ASP A 1 954 ? 6.153 6.760 1.308 1.00 96.88 954 ASP A N 1
ATOM 7603 C CA . ASP A 1 954 ? 5.708 7.984 1.955 1.00 96.88 954 ASP A CA 1
ATOM 7604 C C . ASP A 1 954 ? 6.904 8.748 2.513 1.00 96.88 954 ASP A C 1
ATOM 7606 O O . ASP A 1 954 ? 7.781 8.157 3.139 1.00 96.88 954 ASP A O 1
ATOM 7610 N N . GLU A 1 955 ? 6.920 10.060 2.316 1.00 97.75 955 GLU A N 1
ATOM 7611 C CA . GLU A 1 955 ? 7.876 10.968 2.943 1.00 97.75 955 GLU A CA 1
ATOM 7612 C C . GLU A 1 955 ? 7.119 11.990 3.794 1.00 97.75 955 GLU A C 1
ATOM 7614 O O . GLU A 1 955 ? 6.181 12.630 3.317 1.00 97.75 955 GLU A O 1
ATOM 7619 N N . TYR A 1 956 ? 7.517 12.121 5.060 1.00 98.12 956 TYR A N 1
ATOM 7620 C CA . TYR A 1 956 ? 6.983 13.092 6.011 1.00 98.12 956 TYR A CA 1
ATOM 7621 C C . TYR A 1 956 ? 8.104 14.033 6.433 1.00 98.12 956 TYR A C 1
ATOM 7623 O O . TYR A 1 956 ? 9.047 13.605 7.098 1.00 98.12 956 TYR A O 1
ATOM 7631 N N . ILE A 1 957 ? 7.986 15.312 6.086 1.00 98.06 957 ILE A N 1
ATOM 7632 C CA . ILE A 1 957 ? 8.948 16.349 6.466 1.00 98.06 957 ILE A CA 1
ATOM 7633 C C . ILE A 1 957 ? 8.285 17.256 7.493 1.00 98.06 957 ILE A C 1
ATOM 7635 O O . ILE A 1 957 ? 7.234 17.842 7.231 1.00 98.06 957 ILE A O 1
ATOM 7639 N N . SER A 1 958 ? 8.901 17.379 8.665 1.00 98.25 958 SER A N 1
ATOM 7640 C CA . SER A 1 958 ? 8.433 18.233 9.755 1.00 98.25 958 SER A CA 1
ATOM 7641 C C . SER A 1 958 ? 9.469 19.290 10.119 1.00 98.25 958 SER A C 1
ATOM 7643 O O . SER A 1 958 ? 10.655 18.986 10.237 1.00 98.25 958 SER A O 1
ATOM 7645 N N . SER A 1 959 ? 9.022 20.517 10.377 1.00 97.75 959 SER A N 1
ATOM 7646 C CA . SER A 1 959 ? 9.819 21.496 11.114 1.00 97.75 959 SER A CA 1
ATOM 7647 C C . SER A 1 959 ? 9.814 21.157 12.601 1.00 97.75 959 SER A C 1
ATOM 7649 O O . SER A 1 959 ? 8.763 20.899 13.195 1.00 97.75 959 SER A O 1
ATOM 7651 N N . ILE A 1 960 ? 11.001 21.190 13.200 1.00 97.62 960 ILE A N 1
ATOM 7652 C CA . ILE A 1 960 ? 11.246 20.909 14.615 1.00 97.62 960 ILE A CA 1
ATOM 7653 C C . ILE A 1 960 ? 11.854 22.140 15.311 1.00 97.62 960 ILE A C 1
ATOM 7655 O O . ILE A 1 960 ? 11.852 23.248 14.768 1.00 97.62 960 ILE A O 1
ATOM 7659 N N . PHE A 1 961 ? 12.343 21.967 16.543 1.00 97.62 961 PHE A N 1
ATOM 7660 C CA . PHE A 1 961 ? 12.917 23.051 17.342 1.00 97.62 961 PHE A CA 1
ATOM 7661 C C . PHE A 1 961 ? 13.986 23.847 16.573 1.00 97.62 961 PHE A C 1
ATOM 7663 O O . PHE A 1 961 ? 14.804 23.278 15.852 1.00 97.62 961 PHE A O 1
ATOM 7670 N N . MET A 1 962 ? 13.969 25.176 16.738 1.00 94.81 962 MET A N 1
ATOM 7671 C CA . MET A 1 962 ? 14.902 26.116 16.095 1.00 94.81 962 MET A CA 1
ATOM 7672 C C . MET A 1 962 ? 14.955 26.005 14.561 1.00 94.81 962 MET A C 1
ATOM 7674 O O . MET A 1 962 ? 16.009 26.202 13.963 1.00 94.81 962 MET A O 1
ATOM 7678 N N . ASN A 1 963 ? 13.814 25.711 13.925 1.00 90.94 963 ASN A N 1
ATOM 7679 C CA . ASN A 1 963 ? 13.681 25.520 12.475 1.00 90.94 963 ASN A CA 1
ATOM 7680 C C . ASN A 1 963 ? 14.526 24.367 11.907 1.00 90.94 963 ASN A C 1
ATOM 7682 O O . ASN A 1 963 ? 14.775 24.328 10.703 1.00 90.94 963 ASN A O 1
ATOM 7686 N N . GLY A 1 964 ? 14.946 23.412 12.744 1.00 95.88 964 GLY A N 1
ATOM 7687 C CA . GLY A 1 964 ? 15.481 22.148 12.246 1.00 95.88 964 GLY A CA 1
ATOM 7688 C C . GLY A 1 964 ? 14.436 21.395 11.419 1.00 95.88 964 GLY A C 1
ATOM 7689 O O . GLY A 1 964 ? 13.235 21.663 11.521 1.00 95.88 964 GLY A O 1
ATOM 7690 N N . LEU A 1 965 ? 14.881 20.415 10.635 1.00 97.19 965 LEU A N 1
ATOM 7691 C CA . LEU A 1 965 ? 14.002 19.524 9.880 1.00 97.19 965 LEU A CA 1
ATOM 7692 C C . LEU A 1 965 ? 14.130 18.087 10.390 1.00 97.19 965 LEU A C 1
ATOM 7694 O O . LEU A 1 965 ? 15.215 17.634 10.747 1.00 97.19 965 LEU A O 1
ATOM 7698 N N . SER A 1 966 ? 13.009 17.375 10.409 1.00 97.44 966 SER A N 1
ATOM 7699 C CA . SER A 1 966 ? 12.936 15.933 10.619 1.00 97.44 966 SER A CA 1
ATOM 7700 C C . SER A 1 966 ? 12.245 15.307 9.416 1.00 97.44 966 SER A C 1
ATOM 7702 O O . SER A 1 966 ? 11.138 15.718 9.069 1.00 97.44 966 SER A O 1
ATOM 7704 N N . THR A 1 967 ? 12.896 14.328 8.792 1.00 97.75 967 THR A N 1
ATOM 7705 C CA . THR A 1 967 ? 12.369 13.613 7.626 1.00 97.75 967 THR A CA 1
ATOM 7706 C C . THR A 1 967 ? 12.194 12.142 7.967 1.00 97.75 967 THR A C 1
ATOM 7708 O O . THR A 1 967 ? 13.132 11.490 8.425 1.00 97.75 967 THR A O 1
ATOM 7711 N N . ILE A 1 968 ? 10.997 11.614 7.724 1.00 98.12 968 ILE A N 1
ATOM 7712 C CA . ILE A 1 968 ? 10.676 10.194 7.866 1.00 98.12 968 ILE A CA 1
ATOM 7713 C C . ILE A 1 968 ? 10.291 9.665 6.487 1.00 98.12 968 ILE A C 1
ATOM 7715 O O . ILE A 1 968 ? 9.250 10.041 5.951 1.00 98.12 968 ILE A O 1
ATOM 7719 N N . ALA A 1 969 ? 11.114 8.774 5.936 1.00 96.69 969 ALA A N 1
ATOM 7720 C CA . ALA A 1 969 ? 10.819 8.045 4.708 1.00 96.69 969 ALA A CA 1
ATOM 7721 C C . ALA A 1 969 ? 10.363 6.621 5.046 1.00 96.69 969 ALA A C 1
ATOM 7723 O O . ALA A 1 969 ? 11.010 5.912 5.818 1.00 96.69 969 ALA A O 1
ATOM 7724 N N . ILE A 1 970 ? 9.241 6.197 4.472 1.00 97.06 970 ILE A N 1
ATOM 7725 C CA . ILE A 1 970 ? 8.606 4.910 4.747 1.00 97.06 970 ILE A CA 1
ATOM 7726 C C . ILE A 1 970 ? 8.385 4.185 3.432 1.00 97.06 970 ILE A C 1
ATOM 7728 O O . ILE A 1 970 ? 7.737 4.706 2.531 1.00 97.06 970 ILE A O 1
ATOM 7732 N N . HIS A 1 971 ? 8.862 2.947 3.354 1.00 96.94 971 HIS A N 1
ATOM 7733 C CA . HIS A 1 971 ? 8.468 2.007 2.315 1.00 96.94 971 HIS A CA 1
ATOM 7734 C C . HIS A 1 971 ? 7.620 0.900 2.941 1.00 96.94 971 HIS A C 1
ATOM 7736 O O . HIS A 1 971 ? 8.064 0.200 3.850 1.00 96.94 971 HIS A O 1
ATOM 7742 N N . ASN A 1 972 ? 6.398 0.736 2.447 1.00 95.06 972 ASN A N 1
ATOM 7743 C CA . ASN A 1 972 ? 5.440 -0.238 2.943 1.00 95.06 972 ASN A CA 1
ATOM 7744 C C . ASN A 1 972 ? 4.999 -1.176 1.811 1.00 95.06 972 ASN A C 1
ATOM 7746 O O . ASN A 1 972 ? 4.485 -0.733 0.781 1.00 95.06 972 ASN A O 1
ATOM 7750 N N . THR A 1 973 ? 5.202 -2.478 2.011 1.00 96.31 973 THR A N 1
ATOM 7751 C CA . THR A 1 973 ? 4.693 -3.524 1.115 1.00 96.31 973 THR A CA 1
ATOM 7752 C C . THR A 1 973 ? 3.373 -4.039 1.672 1.00 96.31 973 THR A C 1
ATOM 7754 O O . THR A 1 973 ? 3.341 -4.683 2.716 1.00 96.31 973 THR A O 1
ATOM 7757 N N . CYS A 1 974 ? 2.288 -3.733 0.969 1.00 90.19 974 CYS A N 1
ATOM 7758 C CA . CYS A 1 974 ? 0.924 -4.054 1.355 1.00 90.19 974 CYS A CA 1
ATOM 7759 C C . CYS A 1 974 ? 0.367 -5.122 0.410 1.00 90.19 974 CYS A C 1
ATOM 7761 O O . CYS A 1 974 ? 0.120 -4.820 -0.755 1.00 90.19 974 CYS A O 1
ATOM 7763 N N . GLU A 1 975 ? 0.085 -6.323 0.908 1.00 96.06 975 GLU A N 1
ATOM 7764 C CA . GLU A 1 975 ? -0.825 -7.238 0.207 1.00 96.06 975 GLU A CA 1
ATOM 7765 C C . GLU A 1 975 ? -2.250 -6.700 0.390 1.00 96.06 975 GLU A C 1
ATOM 7767 O O . GLU A 1 975 ? -2.854 -6.861 1.454 1.00 96.06 975 GLU A O 1
ATOM 7772 N N . ASP A 1 976 ? -2.743 -5.947 -0.596 1.00 94.88 976 ASP A N 1
ATOM 7773 C CA . ASP A 1 976 ? -3.871 -5.032 -0.391 1.00 94.88 976 ASP A CA 1
ATOM 7774 C C . ASP A 1 976 ? -5.156 -5.788 -0.029 1.00 94.88 976 ASP A C 1
ATOM 7776 O O . ASP A 1 976 ? -5.852 -5.407 0.911 1.00 94.88 976 ASP A O 1
ATOM 7780 N N . SER A 1 977 ? -5.414 -6.930 -0.673 1.00 98.06 977 SER A N 1
ATOM 7781 C CA . SER A 1 977 ? -6.591 -7.764 -0.391 1.00 98.06 977 SER A CA 1
ATOM 7782 C C . SER A 1 977 ? -6.529 -8.440 0.975 1.00 98.06 977 SER A C 1
ATOM 7784 O O . SER A 1 977 ? -7.564 -8.589 1.630 1.00 98.06 977 SER A O 1
ATOM 7786 N N . LEU A 1 978 ? -5.334 -8.835 1.432 1.00 98.19 978 LEU A N 1
ATOM 7787 C CA . LEU A 1 978 ? -5.142 -9.423 2.764 1.00 98.19 978 LEU A CA 1
ATOM 7788 C C . LEU A 1 978 ? -5.271 -8.373 3.874 1.00 98.19 978 LEU A C 1
ATOM 7790 O O . LEU A 1 978 ? -5.631 -8.723 4.992 1.00 98.19 978 LEU A O 1
ATOM 7794 N N . LEU A 1 979 ? -5.035 -7.092 3.572 1.00 97.75 979 LEU A N 1
ATOM 7795 C CA . LEU A 1 979 ? -5.313 -5.988 4.493 1.00 97.75 979 LEU A CA 1
ATOM 7796 C C . LEU A 1 979 ? -6.767 -5.506 4.424 1.00 97.75 979 LEU A C 1
ATOM 7798 O O . LEU A 1 979 ? -7.293 -5.064 5.439 1.00 97.75 979 LEU A O 1
ATOM 7802 N N . ALA A 1 980 ? -7.417 -5.562 3.259 1.00 98.00 980 ALA A N 1
ATOM 7803 C CA . ALA A 1 980 ? -8.789 -5.091 3.076 1.00 98.00 980 ALA A CA 1
ATOM 7804 C C . ALA A 1 980 ? -9.840 -6.102 3.559 1.00 98.00 980 ALA A C 1
ATOM 7806 O O . ALA A 1 980 ? -10.820 -5.707 4.186 1.00 98.00 980 ALA A O 1
ATOM 7807 N N . SER A 1 981 ? -9.643 -7.403 3.319 1.00 98.38 981 SER A N 1
ATOM 7808 C CA . SER A 1 981 ? -10.636 -8.436 3.665 1.00 98.38 981 SER A CA 1
ATOM 7809 C C . SER A 1 981 ? -10.968 -8.494 5.168 1.00 98.38 981 SER A C 1
ATOM 7811 O O . SER A 1 981 ? -12.152 -8.576 5.495 1.00 98.38 981 SER A O 1
ATOM 7813 N N . PRO A 1 982 ? -10.001 -8.371 6.101 1.00 98.38 982 PRO A N 1
ATOM 7814 C CA . PRO A 1 982 ? -10.312 -8.265 7.528 1.00 98.38 982 PRO A CA 1
ATOM 7815 C C . PRO A 1 982 ? -11.092 -6.995 7.900 1.00 98.38 982 PRO A C 1
ATOM 7817 O O . PRO A 1 982 ? -11.929 -7.038 8.795 1.00 98.38 982 PRO A O 1
ATOM 7820 N N . LEU A 1 983 ? -10.896 -5.881 7.182 1.00 98.50 983 LEU A N 1
ATOM 7821 C CA . LEU A 1 983 ? -11.695 -4.666 7.395 1.00 98.50 983 LEU A CA 1
ATOM 7822 C C . LEU A 1 983 ? -13.148 -4.867 6.952 1.00 98.50 983 LEU A C 1
ATOM 7824 O O . LEU A 1 983 ? -14.050 -4.355 7.605 1.00 98.50 983 LEU A O 1
ATOM 7828 N N . ILE A 1 984 ? -13.384 -5.626 5.874 1.00 98.69 984 ILE A N 1
ATOM 7829 C CA . ILE A 1 984 ? -14.738 -6.017 5.444 1.00 98.69 984 ILE A CA 1
ATOM 7830 C C . ILE A 1 984 ? -15.418 -6.835 6.547 1.00 98.69 984 ILE A C 1
ATOM 7832 O O . ILE A 1 984 ? -16.568 -6.562 6.880 1.00 98.69 984 ILE A O 1
ATOM 7836 N N . ILE A 1 985 ? -14.699 -7.791 7.147 1.00 98.38 985 ILE A N 1
ATOM 7837 C CA . ILE A 1 985 ? -15.191 -8.576 8.290 1.00 98.38 985 ILE A CA 1
ATOM 7838 C C . ILE A 1 985 ? -15.610 -7.647 9.437 1.00 98.38 985 ILE A C 1
ATOM 7840 O O . ILE A 1 985 ? -16.743 -7.728 9.909 1.00 98.38 985 ILE A O 1
ATOM 7844 N N . ASP A 1 986 ? -14.733 -6.729 9.847 1.00 98.56 986 ASP A N 1
ATOM 7845 C CA . ASP A 1 986 ? -15.014 -5.811 10.955 1.00 98.56 986 ASP A CA 1
ATOM 7846 C C . ASP A 1 986 ? -16.186 -4.868 10.660 1.00 98.56 986 ASP A C 1
ATOM 7848 O O . ASP A 1 986 ? -17.012 -4.620 11.536 1.00 98.56 986 ASP A O 1
ATOM 7852 N N . LEU A 1 987 ? -16.283 -4.358 9.428 1.00 98.75 987 LEU A N 1
ATOM 7853 C CA . LEU A 1 987 ? -17.377 -3.491 8.990 1.00 98.75 987 LEU A CA 1
ATOM 7854 C C . LEU A 1 987 ? -18.723 -4.208 9.109 1.00 98.75 987 LEU A C 1
ATOM 7856 O O . LEU A 1 987 ? -19.678 -3.636 9.633 1.00 98.75 987 LEU A O 1
ATOM 7860 N N . VAL A 1 988 ? -18.791 -5.462 8.658 1.00 98.44 988 VAL A N 1
ATOM 7861 C CA . VAL A 1 988 ? -20.004 -6.287 8.721 1.00 98.44 988 VAL A CA 1
ATOM 7862 C C . VAL A 1 988 ? -20.374 -6.602 10.171 1.00 98.44 988 VAL A C 1
ATOM 7864 O O . VAL A 1 988 ? -21.517 -6.381 10.566 1.00 98.44 988 VAL A O 1
ATOM 7867 N N . ILE A 1 989 ? -19.416 -7.050 10.987 1.00 98.31 989 ILE A N 1
ATOM 7868 C CA . ILE A 1 989 ? -19.666 -7.445 12.383 1.00 98.31 989 ILE A CA 1
ATOM 7869 C C . ILE A 1 989 ? -20.086 -6.251 13.239 1.00 98.31 989 ILE A C 1
ATOM 7871 O O . ILE A 1 989 ? -21.059 -6.344 13.986 1.00 98.31 989 ILE A O 1
ATOM 7875 N N . LEU A 1 990 ? -19.392 -5.115 13.125 1.00 98.50 990 LEU A N 1
ATOM 7876 C CA . LEU A 1 990 ? -19.763 -3.917 13.875 1.00 98.50 990 LEU A CA 1
ATOM 7877 C C . LEU A 1 990 ? -21.120 -3.378 13.422 1.00 98.50 990 LEU A C 1
ATOM 7879 O O . LEU A 1 990 ? -21.905 -2.954 14.262 1.00 98.50 990 LEU A O 1
ATOM 7883 N N . THR A 1 991 ? -21.432 -3.427 12.125 1.00 98.62 991 THR A N 1
ATOM 7884 C CA . THR A 1 991 ? -22.746 -2.996 11.627 1.00 98.62 991 THR A CA 1
ATOM 7885 C C . THR A 1 991 ? -23.862 -3.891 12.162 1.00 98.62 991 THR A C 1
ATOM 7887 O O . THR A 1 991 ? -24.853 -3.367 12.664 1.00 98.62 991 THR A O 1
ATOM 7890 N N . GLU A 1 992 ? -23.693 -5.218 12.140 1.00 98.19 992 GLU A N 1
ATOM 7891 C CA . GLU A 1 992 ? -24.649 -6.160 12.747 1.00 98.19 992 GLU A CA 1
ATOM 7892 C C . GLU A 1 992 ? -24.843 -5.864 14.236 1.00 98.19 992 GLU A C 1
ATOM 7894 O O . GLU A 1 992 ? -25.977 -5.691 14.687 1.00 98.19 992 GLU A O 1
ATOM 7899 N N . LEU A 1 993 ? -23.752 -5.694 14.986 1.00 97.94 993 LEU A N 1
ATOM 7900 C CA . LEU A 1 993 ? -23.814 -5.375 16.407 1.00 97.94 993 LEU A CA 1
ATOM 7901 C C . LEU A 1 993 ? -24.584 -4.073 16.658 1.00 97.94 993 LEU A C 1
ATOM 7903 O O . LEU A 1 993 ? -25.460 -4.039 17.521 1.00 97.94 993 LEU A O 1
ATOM 7907 N N . MET A 1 994 ? -24.319 -3.019 15.883 1.00 98.12 994 MET A N 1
ATOM 7908 C CA . MET A 1 994 ? -25.010 -1.736 16.034 1.00 98.12 994 MET A CA 1
ATOM 7909 C C . MET A 1 994 ? -26.517 -1.837 15.761 1.00 98.12 994 MET A C 1
ATOM 7911 O O . MET A 1 994 ? -27.280 -1.120 16.402 1.00 98.12 994 MET A O 1
ATOM 7915 N N . THR A 1 995 ? -26.982 -2.755 14.901 1.00 97.62 995 THR A N 1
ATOM 7916 C CA . THR A 1 995 ? -28.433 -3.013 14.710 1.00 97.62 995 THR A CA 1
ATOM 7917 C C . THR A 1 995 ? -29.116 -3.603 15.941 1.00 97.62 995 THR A C 1
ATOM 7919 O O . THR A 1 995 ? -30.335 -3.502 16.077 1.00 97.62 995 THR A O 1
ATOM 7922 N N . ARG A 1 996 ? -28.344 -4.177 16.870 1.00 97.31 996 ARG A N 1
ATOM 7923 C CA . ARG A 1 996 ? -28.836 -4.747 18.131 1.00 97.31 996 ARG A CA 1
ATOM 7924 C C . ARG A 1 996 ? -28.700 -3.810 19.326 1.00 97.31 996 ARG A C 1
ATOM 7926 O O . ARG A 1 996 ? -29.213 -4.151 20.397 1.00 97.31 996 ARG A O 1
ATOM 7933 N N . ILE A 1 997 ? -28.026 -2.669 19.175 1.00 97.94 997 ILE A N 1
ATOM 7934 C CA . ILE A 1 997 ? -27.844 -1.693 20.251 1.00 97.94 997 ILE A CA 1
ATOM 7935 C C . ILE A 1 997 ? -28.857 -0.564 20.086 1.00 97.94 997 ILE A C 1
ATOM 7937 O O . ILE A 1 997 ? -28.910 0.134 19.076 1.00 97.94 997 ILE A O 1
ATOM 7941 N N . THR A 1 998 ? -29.631 -0.353 21.142 1.00 97.69 998 THR A N 1
ATOM 7942 C CA . THR A 1 998 ? -30.557 0.771 21.278 1.00 97.69 998 THR A CA 1
ATOM 7943 C C . THR A 1 998 ? -30.245 1.543 22.550 1.00 97.69 998 THR A C 1
ATOM 7945 O O . THR A 1 998 ? -29.568 1.041 23.451 1.00 97.69 998 THR A O 1
ATOM 7948 N N . TYR A 1 999 ? -30.728 2.774 22.650 1.00 97.25 999 TYR A N 1
ATOM 7949 C CA . TYR A 1 999 ? -30.555 3.578 23.852 1.00 97.25 999 TYR A CA 1
ATOM 7950 C C . TYR A 1 999 ? -31.787 4.418 24.155 1.00 97.25 999 TYR A C 1
ATOM 7952 O O . TYR A 1 999 ? -32.608 4.686 23.283 1.00 97.25 999 TYR A O 1
ATOM 7960 N N . LYS A 1 1000 ? -31.882 4.887 25.395 1.00 96.25 1000 LYS A N 1
ATOM 7961 C CA . LYS A 1 1000 ? -32.776 5.981 25.779 1.00 96.25 1000 LYS A CA 1
ATOM 7962 C C . LYS A 1 1000 ? -32.076 6.943 26.723 1.00 96.25 1000 LYS A C 1
ATOM 7964 O O . LYS A 1 1000 ? -31.128 6.569 27.417 1.00 96.25 1000 LYS A O 1
ATOM 7969 N N . THR A 1 1001 ? -32.551 8.178 26.749 1.00 93.88 1001 THR A N 1
ATOM 7970 C CA . THR A 1 1001 ? -32.115 9.199 27.710 1.00 93.88 1001 THR A CA 1
ATOM 7971 C C . THR A 1 1001 ? -33.179 9.395 28.788 1.00 93.88 1001 THR A C 1
ATOM 7973 O O . THR A 1 1001 ? -34.316 8.969 28.617 1.00 93.88 1001 THR A O 1
ATOM 7976 N N . ASN A 1 1002 ? -32.850 10.068 29.896 1.00 84.12 1002 ASN A N 1
ATOM 7977 C CA . ASN A 1 1002 ? -33.819 10.334 30.976 1.00 84.12 1002 ASN A CA 1
ATOM 7978 C C . ASN A 1 1002 ? -35.080 11.101 30.527 1.00 84.12 1002 ASN A C 1
ATOM 7980 O O . ASN A 1 1002 ? -36.068 11.109 31.254 1.00 84.12 1002 ASN A O 1
ATOM 7984 N N . ASN A 1 1003 ? -35.038 11.753 29.363 1.00 80.69 1003 ASN A N 1
ATOM 7985 C CA . ASN A 1 1003 ? -36.139 12.547 28.819 1.00 80.69 1003 ASN A CA 1
ATOM 7986 C C . ASN A 1 1003 ? -36.979 11.768 27.787 1.00 80.69 1003 ASN A C 1
ATOM 7988 O O . ASN A 1 1003 ? -37.794 12.374 27.097 1.00 80.69 1003 ASN A O 1
ATOM 7992 N N . GLN A 1 1004 ? -36.736 10.464 27.622 1.00 86.44 1004 GLN A N 1
ATOM 7993 C CA . GLN A 1 1004 ? -37.384 9.617 26.621 1.00 86.44 1004 GLN A CA 1
ATOM 7994 C C . GLN A 1 1004 ? -37.856 8.303 27.253 1.00 86.44 1004 GLN A C 1
ATOM 7996 O O . GLN A 1 1004 ? -37.099 7.638 27.964 1.00 86.44 1004 GLN A O 1
ATOM 8001 N N . ASP A 1 1005 ? -39.092 7.907 26.949 1.00 85.44 1005 ASP A N 1
ATOM 8002 C CA . ASP A 1 1005 ? -39.677 6.663 27.463 1.00 85.44 1005 ASP A CA 1
ATOM 8003 C C . ASP A 1 1005 ? -39.308 5.441 26.604 1.00 85.44 1005 ASP A C 1
ATOM 8005 O O . ASP A 1 1005 ? -39.109 4.341 27.133 1.00 85.44 1005 ASP A O 1
ATOM 8009 N N . GLU A 1 1006 ? -39.146 5.641 25.293 1.00 93.12 1006 GLU A N 1
ATOM 8010 C CA . GLU A 1 1006 ? -38.857 4.592 24.310 1.00 93.12 1006 GLU A CA 1
ATOM 8011 C C . GLU A 1 1006 ? -37.364 4.488 23.968 1.00 93.12 1006 GLU A C 1
ATOM 8013 O O . GLU A 1 1006 ? -36.612 5.463 24.024 1.00 93.12 1006 GLU A O 1
ATOM 8018 N N . TYR A 1 1007 ? -36.938 3.275 23.608 1.00 94.94 1007 TYR A N 1
ATOM 8019 C CA . TYR A 1 1007 ? -35.596 3.017 23.090 1.00 94.94 1007 TYR A CA 1
ATOM 8020 C C . TYR A 1 1007 ? -35.531 3.370 21.606 1.00 94.94 1007 TYR A C 1
ATOM 8022 O O . TYR A 1 1007 ? -36.405 2.981 20.837 1.00 94.94 1007 TYR A O 1
ATOM 8030 N N . GLN A 1 1008 ? -34.460 4.046 21.205 1.00 95.06 1008 GLN A N 1
ATOM 8031 C CA . GLN A 1 1008 ? -34.190 4.425 19.821 1.00 95.06 1008 GLN A CA 1
ATOM 8032 C C . GLN A 1 1008 ? -32.872 3.815 19.329 1.00 95.06 1008 GLN A C 1
ATOM 8034 O O . GLN A 1 1008 ? -31.980 3.485 20.119 1.00 95.06 1008 GLN A O 1
ATOM 8039 N N . SER A 1 1009 ? -32.763 3.656 18.013 1.00 94.44 1009 SER A N 1
ATOM 8040 C CA . SER A 1 1009 ? -31.517 3.345 17.312 1.00 94.44 1009 SER A CA 1
ATOM 8041 C C . SER A 1 1009 ? -30.567 4.548 17.324 1.00 94.44 1009 SER A C 1
ATOM 8043 O O . SER A 1 1009 ? -30.954 5.683 17.605 1.00 94.44 1009 SER A O 1
ATOM 8045 N N . PHE A 1 1010 ? -29.297 4.293 17.014 1.00 94.88 1010 PHE A N 1
ATOM 8046 C CA . PHE A 1 1010 ? -28.347 5.354 16.678 1.00 94.88 1010 PHE A CA 1
ATOM 8047 C C . PHE A 1 1010 ? -28.733 6.054 15.367 1.00 94.88 1010 PHE A C 1
ATOM 8049 O O . PHE A 1 1010 ? -29.563 5.558 14.606 1.00 94.88 1010 PHE A O 1
ATOM 8056 N N . GLU A 1 1011 ? -28.108 7.200 15.087 1.00 94.50 1011 GLU A N 1
ATOM 8057 C CA . GLU A 1 1011 ? -28.266 7.877 13.795 1.00 94.50 1011 GLU A CA 1
ATOM 8058 C C . GLU A 1 1011 ? -27.877 6.938 12.640 1.00 94.50 1011 GLU A C 1
ATOM 8060 O O . GLU A 1 1011 ? -26.908 6.182 12.744 1.00 94.50 1011 GLU A O 1
ATOM 8065 N N . SER A 1 1012 ? -28.600 7.027 11.518 1.00 96.50 1012 SER A N 1
ATOM 8066 C CA . SER A 1 1012 ? -28.390 6.186 10.333 1.00 96.50 1012 SER A CA 1
ATOM 8067 C C . SER A 1 1012 ? -26.954 6.196 9.803 1.00 96.50 1012 SER A C 1
ATOM 8069 O O . SER A 1 1012 ? -26.492 5.192 9.276 1.00 96.50 1012 SER A O 1
ATOM 8071 N N . VAL A 1 1013 ? -26.221 7.301 9.940 1.00 97.56 1013 VAL A N 1
ATOM 8072 C CA . VAL A 1 1013 ? -24.809 7.371 9.538 1.00 97.56 1013 VAL A CA 1
ATOM 8073 C C . VAL A 1 1013 ? -23.921 6.822 10.656 1.00 97.56 1013 VAL A C 1
ATOM 8075 O O . VAL A 1 1013 ? -23.670 7.503 11.654 1.00 97.56 1013 VAL A O 1
ATOM 8078 N N . LEU A 1 1014 ? -23.397 5.608 10.473 1.00 96.38 1014 LEU A N 1
ATOM 8079 C CA . LEU A 1 1014 ? -22.576 4.913 11.467 1.00 96.38 1014 LEU A CA 1
ATOM 8080 C C . LEU A 1 1014 ? -21.120 5.400 11.478 1.00 96.38 1014 LEU A C 1
ATOM 8082 O O . LEU A 1 1014 ? -20.192 4.691 11.084 1.00 96.38 1014 LEU A O 1
ATOM 8086 N N . SER A 1 1015 ? -20.888 6.591 12.030 1.00 95.62 1015 SER A N 1
ATOM 8087 C CA . SER A 1 1015 ? -19.536 7.143 12.201 1.00 95.62 1015 SER A CA 1
ATOM 8088 C C . SER A 1 1015 ? -18.637 6.308 13.130 1.00 95.62 1015 SER A C 1
ATOM 8090 O O . SER A 1 1015 ? -17.416 6.452 13.098 1.00 95.62 1015 SER A O 1
ATOM 8092 N N . ILE A 1 1016 ? -19.186 5.369 13.909 1.00 96.00 1016 ILE A N 1
ATOM 8093 C CA . ILE A 1 1016 ? -18.394 4.392 14.677 1.00 96.00 1016 ILE A CA 1
ATOM 8094 C C . ILE A 1 1016 ? -17.492 3.526 13.773 1.00 96.00 1016 ILE A C 1
ATOM 8096 O O . ILE A 1 1016 ? -16.424 3.093 14.196 1.00 96.00 1016 ILE A O 1
ATOM 8100 N N . LEU A 1 1017 ? -17.854 3.353 12.497 1.00 97.69 1017 LEU A N 1
ATOM 8101 C CA . LEU A 1 1017 ? -17.078 2.587 11.515 1.00 97.69 1017 LEU A CA 1
ATOM 8102 C C . LEU A 1 1017 ? -15.834 3.334 10.995 1.00 97.69 1017 LEU A C 1
ATOM 8104 O O . LEU A 1 1017 ? -15.044 2.769 10.239 1.00 97.69 1017 LEU A O 1
ATOM 8108 N N . SER A 1 1018 ? -15.609 4.586 11.412 1.00 97.12 1018 SER A N 1
ATOM 8109 C CA . SER A 1 1018 ? -14.550 5.459 10.875 1.00 97.12 1018 SER A CA 1
ATOM 8110 C C . SER A 1 1018 ? -13.125 4.905 11.008 1.00 97.12 1018 SER A C 1
ATOM 8112 O O . SER A 1 1018 ? -12.247 5.259 10.216 1.00 97.12 1018 SER A O 1
ATOM 8114 N N . TYR A 1 1019 ? -12.879 4.026 11.987 1.00 97.19 1019 TYR A N 1
ATOM 8115 C CA . TYR A 1 1019 ? -11.597 3.323 12.143 1.00 97.19 1019 TYR A CA 1
ATOM 8116 C C . TYR A 1 1019 ? -11.223 2.509 10.890 1.00 97.19 1019 TYR A C 1
ATOM 8118 O O . TYR A 1 1019 ? -10.045 2.360 10.561 1.00 97.19 1019 TYR A O 1
ATOM 8126 N N . LEU A 1 1020 ? -12.233 2.017 10.171 1.00 97.88 1020 LEU A N 1
ATOM 8127 C CA . LEU A 1 1020 ? -12.110 1.110 9.034 1.00 97.88 1020 LEU A CA 1
ATOM 8128 C C . LEU A 1 1020 ? -12.176 1.847 7.684 1.00 97.88 1020 LEU A C 1
ATOM 8130 O O . LEU A 1 1020 ? -11.977 1.219 6.646 1.00 97.88 1020 LEU A O 1
ATOM 8134 N N . LEU A 1 1021 ? -12.424 3.164 7.684 1.00 97.50 1021 LEU A N 1
ATOM 8135 C CA . LEU A 1 1021 ? -12.771 3.962 6.498 1.00 97.50 1021 LEU A CA 1
ATOM 8136 C C . LEU A 1 1021 ? -11.885 5.215 6.372 1.00 97.50 1021 LEU A C 1
ATOM 8138 O O . LEU A 1 1021 ? -11.548 5.843 7.377 1.00 97.50 1021 LEU A O 1
ATOM 8142 N N . LYS A 1 1022 ? -11.434 5.552 5.155 1.00 94.88 1022 LYS A N 1
ATOM 8143 C CA . LYS A 1 1022 ? -10.469 6.635 4.881 1.00 94.88 1022 LYS A CA 1
ATOM 8144 C C . LYS A 1 1022 ? -11.111 8.007 4.965 1.00 94.88 1022 LYS A C 1
ATOM 8146 O O . LYS A 1 1022 ? -10.511 8.889 5.566 1.00 94.88 1022 LYS A O 1
ATOM 8151 N N . ALA A 1 1023 ? -12.292 8.152 4.372 1.00 92.38 1023 ALA A N 1
ATOM 8152 C CA . ALA A 1 1023 ? -13.063 9.384 4.339 1.00 92.38 1023 ALA A CA 1
ATOM 8153 C C . ALA A 1 1023 ? -14.394 9.131 5.056 1.00 92.38 1023 ALA A C 1
ATOM 8155 O O . ALA A 1 1023 ? -15.402 8.879 4.401 1.00 92.38 1023 ALA A O 1
ATOM 8156 N N . PRO A 1 1024 ? -14.396 9.089 6.399 1.00 92.06 1024 PRO A N 1
ATOM 8157 C CA . PRO A 1 1024 ? -15.570 8.659 7.129 1.00 92.06 1024 PRO A CA 1
ATOM 8158 C C . PRO A 1 1024 ? -16.732 9.634 6.945 1.00 92.06 1024 PRO A C 1
ATOM 8160 O O . PRO A 1 1024 ? -16.603 10.836 7.186 1.00 92.06 1024 PRO A O 1
ATOM 8163 N N . LEU A 1 1025 ? -17.881 9.087 6.562 1.00 92.44 1025 LEU A N 1
ATOM 8164 C CA . LEU A 1 1025 ? -19.152 9.777 6.563 1.00 92.44 1025 LEU A CA 1
ATOM 8165 C C . LEU A 1 1025 ? -19.593 9.988 8.012 1.00 92.44 1025 LEU A C 1
ATOM 8167 O O . LEU A 1 1025 ? -19.548 9.078 8.845 1.00 92.44 1025 LEU A O 1
ATOM 8171 N N . VAL A 1 1026 ? -20.038 11.204 8.306 1.00 92.88 1026 VAL A N 1
ATOM 8172 C CA . VAL A 1 1026 ? -20.500 11.600 9.636 1.00 92.88 1026 VAL A CA 1
ATOM 8173 C C . VAL A 1 1026 ? -21.882 12.249 9.549 1.00 92.88 1026 VAL A C 1
ATOM 8175 O O . VAL A 1 1026 ? -22.236 12.791 8.496 1.00 92.88 1026 VAL A O 1
ATOM 8178 N N . PRO A 1 1027 ? -22.688 12.208 10.626 1.00 91.25 1027 PRO A N 1
ATOM 8179 C CA . PRO A 1 1027 ? -23.959 12.919 10.668 1.00 91.25 1027 PRO A CA 1
ATOM 8180 C C . PRO A 1 1027 ? -23.807 14.414 10.325 1.00 91.25 1027 PRO A C 1
ATOM 8182 O O . PRO A 1 1027 ? -22.810 15.035 10.719 1.00 91.25 1027 PRO A O 1
ATOM 8185 N N . PRO A 1 1028 ? -24.785 15.030 9.635 1.00 87.62 1028 PRO A N 1
ATOM 8186 C CA . PRO A 1 1028 ? -24.725 16.447 9.289 1.00 87.62 1028 PRO A CA 1
ATOM 8187 C C . PRO A 1 1028 ? -24.451 17.343 10.505 1.00 87.62 1028 PRO A C 1
ATOM 8189 O O . PRO A 1 1028 ? -25.084 17.205 11.550 1.00 87.62 1028 PRO A O 1
ATOM 8192 N N . GLY A 1 1029 ? -23.501 18.272 10.367 1.00 86.94 1029 GLY A N 1
ATOM 8193 C CA . GLY A 1 1029 ? -23.121 19.205 11.434 1.00 86.94 1029 GLY A CA 1
ATOM 8194 C C . GLY A 1 1029 ? -22.162 18.641 12.490 1.00 86.94 1029 GLY A C 1
ATOM 8195 O O . GLY A 1 1029 ? -21.848 19.348 13.447 1.00 86.94 1029 GLY A O 1
ATOM 8196 N N . THR A 1 1030 ? -21.670 17.409 12.328 1.00 89.88 1030 THR A N 1
ATOM 8197 C CA . THR A 1 1030 ? -20.660 16.814 13.221 1.00 89.88 1030 THR A CA 1
ATOM 8198 C C . THR A 1 1030 ? -19.257 16.844 12.596 1.00 89.88 1030 THR A C 1
ATOM 8200 O O . THR A 1 1030 ? -19.131 16.837 11.370 1.00 89.88 1030 THR A O 1
ATOM 8203 N N . PRO A 1 1031 ? -18.181 16.931 13.404 1.00 91.06 1031 PRO A N 1
ATOM 8204 C CA . PRO A 1 1031 ? -16.820 16.964 12.882 1.00 91.06 1031 PRO A CA 1
ATOM 8205 C C . PRO A 1 1031 ? -16.360 15.583 12.400 1.00 91.06 1031 PRO A C 1
ATOM 8207 O O . PRO A 1 1031 ? -16.621 14.562 13.037 1.00 91.06 1031 PRO A O 1
ATOM 8210 N N . VAL A 1 1032 ? -15.593 15.576 11.313 1.00 93.44 1032 VAL A N 1
ATOM 8211 C CA . VAL A 1 1032 ? -14.853 14.401 10.842 1.00 93.44 1032 VAL A CA 1
ATOM 8212 C C . VAL A 1 1032 ? -13.604 14.227 11.709 1.00 93.44 1032 VAL A C 1
ATOM 8214 O O . VAL A 1 1032 ? -12.864 15.184 11.930 1.00 93.44 1032 VAL A O 1
ATOM 8217 N N . ILE A 1 1033 ? -13.370 13.013 12.208 1.00 94.62 1033 ILE A N 1
ATOM 8218 C CA . ILE A 1 1033 ? -12.173 12.655 12.983 1.00 94.62 1033 ILE A CA 1
ATOM 8219 C C . ILE A 1 1033 ? -11.458 11.547 12.226 1.00 94.62 1033 ILE A C 1
ATOM 8221 O O . ILE A 1 1033 ? -12.039 10.475 12.063 1.00 94.62 1033 ILE A O 1
ATOM 8225 N N . ASN A 1 1034 ? -10.208 11.763 11.812 1.00 95.88 1034 ASN A N 1
ATOM 8226 C CA . ASN A 1 1034 ? -9.424 10.771 11.072 1.00 95.88 1034 ASN A CA 1
ATOM 8227 C C . ASN A 1 1034 ? -8.344 10.091 11.912 1.00 95.88 1034 ASN A C 1
ATOM 8229 O O . ASN A 1 1034 ? -7.898 9.000 11.551 1.00 95.88 1034 ASN A O 1
ATOM 8233 N N . ALA A 1 1035 ? -7.934 10.704 13.026 1.00 95.81 1035 ALA A N 1
ATOM 8234 C CA . ALA A 1 1035 ? -6.926 10.151 13.928 1.00 95.81 1035 ALA A CA 1
ATOM 8235 C C . ALA A 1 1035 ? -7.296 8.745 14.426 1.00 95.81 1035 ALA A C 1
ATOM 8237 O O . ALA A 1 1035 ? -8.244 8.563 15.198 1.00 95.81 1035 ALA A O 1
ATOM 8238 N N . LEU A 1 1036 ? -6.508 7.747 14.012 1.00 96.19 1036 LEU A N 1
ATOM 8239 C CA . LEU A 1 1036 ? -6.866 6.332 14.132 1.00 96.19 1036 LEU A CA 1
ATOM 8240 C C . LEU A 1 1036 ? -7.130 5.894 15.578 1.00 96.19 1036 LEU A C 1
ATOM 8242 O O . LEU A 1 1036 ? -8.111 5.207 15.850 1.00 96.19 1036 LEU A O 1
ATOM 8246 N N . PHE A 1 1037 ? -6.290 6.313 16.526 1.00 94.44 1037 PHE A N 1
ATOM 8247 C CA . PHE A 1 1037 ? -6.447 5.929 17.932 1.00 94.44 1037 PHE A CA 1
ATOM 8248 C C . PHE A 1 1037 ? -7.615 6.642 18.624 1.00 94.44 1037 PHE A C 1
ATOM 8250 O O . PHE A 1 1037 ? -8.196 6.099 19.563 1.00 94.44 1037 PHE A O 1
ATOM 8257 N N . LYS A 1 1038 ? -8.025 7.828 18.147 1.00 94.75 1038 LYS A N 1
ATOM 8258 C CA . LYS A 1 1038 ? -9.264 8.475 18.612 1.00 94.75 1038 LYS A CA 1
ATOM 8259 C C . LYS A 1 1038 ? -10.487 7.698 18.125 1.00 94.75 1038 LYS A C 1
ATOM 8261 O O . LYS A 1 1038 ? -11.404 7.475 18.908 1.00 94.75 1038 LYS A O 1
ATOM 8266 N N . GLN A 1 1039 ? -10.461 7.227 16.877 1.00 96.31 1039 GLN A N 1
ATOM 8267 C CA . GLN A 1 1039 ? -11.507 6.367 16.317 1.00 96.31 1039 GLN A CA 1
ATOM 8268 C C . GLN A 1 1039 ? -11.581 5.018 17.051 1.00 96.31 1039 GLN A C 1
ATOM 8270 O O . GLN A 1 1039 ? -12.662 4.612 17.459 1.00 96.31 1039 GLN A O 1
ATOM 8275 N N . HIS A 1 1040 ? -10.440 4.366 17.302 1.00 95.44 1040 HIS A N 1
ATOM 8276 C CA . HIS A 1 1040 ? -10.377 3.120 18.076 1.00 95.44 1040 HIS A CA 1
ATOM 8277 C C . HIS A 1 1040 ? -10.987 3.285 19.473 1.00 95.44 1040 HIS A C 1
ATOM 8279 O O . HIS A 1 1040 ? -11.869 2.525 19.862 1.00 95.44 1040 HIS A O 1
ATOM 8285 N N . ARG A 1 1041 ? -10.579 4.336 20.196 1.00 93.88 1041 ARG A N 1
ATOM 8286 C CA . ARG A 1 1041 ? -11.103 4.647 21.531 1.00 93.88 1041 ARG A CA 1
ATOM 8287 C C . ARG A 1 1041 ? -12.597 4.971 21.529 1.00 93.88 1041 ARG A C 1
ATOM 8289 O O . ARG A 1 1041 ? -13.286 4.650 22.488 1.00 93.88 1041 ARG A O 1
ATOM 8296 N N . CYS A 1 1042 ? -13.112 5.595 20.467 1.00 94.69 1042 CYS A N 1
ATOM 8297 C CA . CYS A 1 1042 ? -14.551 5.806 20.303 1.00 94.69 1042 CYS A CA 1
ATOM 8298 C C . CYS A 1 1042 ? -15.300 4.467 20.299 1.00 94.69 1042 CYS A C 1
ATOM 8300 O O . CYS A 1 1042 ? -16.236 4.290 21.077 1.00 94.69 1042 CYS A O 1
ATOM 8302 N N . ILE A 1 1043 ? -14.833 3.507 19.491 1.00 96.06 1043 ILE A N 1
ATOM 8303 C CA . ILE A 1 1043 ? -15.425 2.169 19.417 1.00 96.06 1043 ILE A CA 1
ATOM 8304 C C . ILE A 1 1043 ? -15.364 1.493 20.789 1.00 96.06 1043 ILE A C 1
ATOM 8306 O O . ILE A 1 1043 ? -16.403 1.118 21.328 1.00 96.06 1043 ILE A O 1
ATOM 8310 N N . THR A 1 1044 ? -14.176 1.381 21.391 1.00 94.81 1044 THR A N 1
ATOM 8311 C CA . THR A 1 1044 ? -14.021 0.681 22.675 1.00 94.81 1044 THR A CA 1
ATOM 8312 C C . THR A 1 1044 ? -14.859 1.321 23.777 1.00 94.81 1044 THR A C 1
ATOM 8314 O O . THR A 1 1044 ? -15.505 0.606 24.532 1.00 94.81 1044 THR A O 1
ATOM 8317 N N . ASN A 1 1045 ? -14.929 2.653 23.848 1.00 94.19 1045 ASN A N 1
ATOM 8318 C CA . ASN A 1 1045 ? -15.698 3.340 24.886 1.00 94.19 1045 ASN A CA 1
ATOM 8319 C C . ASN A 1 1045 ? -17.208 3.156 24.718 1.00 94.19 1045 ASN A C 1
ATOM 8321 O O . ASN A 1 1045 ? -17.901 2.977 25.717 1.00 94.19 1045 ASN A O 1
ATOM 8325 N N . ILE A 1 1046 ? -17.726 3.179 23.484 1.00 95.56 1046 ILE A N 1
ATOM 8326 C CA . ILE A 1 1046 ? -19.151 2.922 23.228 1.00 95.56 1046 ILE A CA 1
ATOM 8327 C C . ILE A 1 1046 ? -19.504 1.483 23.612 1.00 95.56 1046 ILE A C 1
ATOM 8329 O O . ILE A 1 1046 ? -20.488 1.266 24.319 1.00 95.56 1046 ILE A O 1
ATOM 8333 N N . LEU A 1 1047 ? -18.694 0.504 23.198 1.00 95.75 1047 LEU A N 1
ATOM 8334 C CA . LEU A 1 1047 ? -18.959 -0.903 23.507 1.00 95.75 1047 LEU A CA 1
ATOM 8335 C C . LEU A 1 1047 ? -18.825 -1.191 25.009 1.00 95.75 1047 LEU A C 1
ATOM 8337 O O . LEU A 1 1047 ? -19.700 -1.843 25.577 1.00 95.75 1047 LEU A O 1
ATOM 8341 N N . SER A 1 1048 ? -17.812 -0.633 25.679 1.00 94.50 1048 SER A N 1
ATOM 8342 C CA . SER A 1 1048 ? -17.668 -0.716 27.138 1.00 94.50 1048 SER A CA 1
ATOM 8343 C C . SER A 1 1048 ? -18.852 -0.083 27.865 1.00 94.50 1048 SER A C 1
ATOM 8345 O O . SER A 1 1048 ? -19.380 -0.686 28.796 1.00 94.50 1048 SER A O 1
ATOM 8347 N N . ALA A 1 1049 ? -19.341 1.077 27.410 1.00 95.12 1049 ALA A N 1
ATOM 8348 C CA . ALA A 1 1049 ? -20.537 1.704 27.972 1.00 95.12 1049 ALA A CA 1
ATOM 8349 C C . ALA A 1 1049 ? -21.792 0.834 27.791 1.00 95.12 1049 ALA A C 1
ATOM 8351 O O . ALA A 1 1049 ? -22.623 0.773 28.691 1.00 95.12 1049 ALA A O 1
ATOM 8352 N N . CYS A 1 1050 ? -21.917 0.123 26.669 1.00 95.62 1050 CYS A N 1
ATOM 8353 C CA . CYS A 1 1050 ? -23.017 -0.813 26.428 1.00 95.62 1050 CYS A CA 1
ATOM 8354 C C . CYS A 1 1050 ? -22.917 -2.088 27.286 1.00 95.62 1050 CYS A C 1
ATOM 8356 O O . CYS A 1 1050 ? -23.945 -2.645 27.667 1.00 95.62 1050 CYS A O 1
ATOM 8358 N N . ALA A 1 1051 ? -21.699 -2.531 27.610 1.00 93.19 1051 ALA A N 1
ATOM 8359 C CA . ALA A 1 1051 ? -21.427 -3.667 28.497 1.00 93.19 1051 ALA A CA 1
ATOM 8360 C C . ALA A 1 1051 ? -21.428 -3.290 29.995 1.00 93.19 1051 ALA A C 1
ATOM 8362 O O . ALA A 1 1051 ? -21.414 -4.157 30.869 1.00 93.19 1051 ALA A O 1
ATOM 8363 N N . GLY A 1 1052 ? -21.438 -1.990 30.310 1.00 92.56 1052 GLY A N 1
ATOM 8364 C CA . GLY A 1 1052 ? -21.309 -1.458 31.668 1.00 92.56 1052 GLY A CA 1
ATOM 8365 C C . GLY A 1 1052 ? -19.910 -1.558 32.269 1.00 92.56 1052 GLY A C 1
ATOM 8366 O O . GLY A 1 1052 ? -19.760 -1.456 33.487 1.00 92.56 1052 GLY A O 1
ATOM 8367 N N . ILE A 1 1053 ? -18.899 -1.748 31.427 1.00 91.25 1053 ILE A N 1
ATOM 8368 C CA . ILE A 1 1053 ? -17.490 -1.724 31.805 1.00 91.25 1053 ILE A CA 1
ATOM 8369 C C . ILE A 1 1053 ? -17.078 -0.259 31.991 1.00 91.25 1053 ILE A C 1
ATOM 8371 O O . ILE A 1 1053 ? -17.397 0.604 31.168 1.00 91.25 1053 ILE A O 1
ATOM 8375 N N . ALA A 1 1054 ? -16.373 0.038 33.084 1.00 86.50 1054 ALA A N 1
ATOM 8376 C CA . ALA A 1 1054 ? -15.815 1.368 33.299 1.00 86.50 1054 ALA A CA 1
ATOM 8377 C C . ALA A 1 1054 ? -14.806 1.708 32.188 1.00 86.50 1054 ALA A C 1
ATOM 8379 O O . ALA A 1 1054 ? -14.043 0.852 31.751 1.00 86.50 1054 ALA A O 1
ATOM 8380 N N . MET A 1 1055 ? -14.796 2.959 31.724 1.00 82.31 1055 MET A N 1
ATOM 8381 C CA . MET A 1 1055 ? -13.841 3.374 30.694 1.00 82.31 1055 MET A CA 1
ATOM 8382 C C . MET A 1 1055 ? -12.411 3.307 31.225 1.00 82.31 1055 MET A C 1
ATOM 8384 O O . MET A 1 1055 ? -12.135 3.803 32.321 1.00 82.31 1055 MET A O 1
ATOM 8388 N N . ASP A 1 1056 ? -11.499 2.787 30.408 1.00 75.81 1056 ASP A N 1
ATOM 8389 C CA . ASP A 1 1056 ? -10.078 2.967 30.662 1.00 75.81 1056 ASP A CA 1
ATOM 8390 C C . ASP A 1 1056 ? -9.708 4.435 30.419 1.00 75.81 1056 ASP A C 1
ATOM 8392 O O . ASP A 1 1056 ? -9.985 5.010 29.363 1.00 75.81 1056 ASP A O 1
ATOM 8396 N N . THR A 1 1057 ? -9.145 5.066 31.445 1.00 78.94 1057 THR A N 1
ATOM 8397 C CA . THR A 1 1057 ? -8.776 6.487 31.417 1.00 78.94 1057 THR A CA 1
ATOM 8398 C C . THR A 1 1057 ? -7.279 6.692 31.228 1.00 78.94 1057 THR A C 1
ATOM 8400 O O . THR A 1 1057 ? -6.844 7.841 31.164 1.00 78.94 1057 THR A O 1
ATOM 8403 N N . ASP A 1 1058 ? -6.490 5.610 31.223 1.00 85.00 1058 ASP A N 1
ATOM 8404 C CA . ASP A 1 1058 ? -5.021 5.626 31.243 1.00 85.00 1058 ASP A CA 1
ATOM 8405 C C . ASP A 1 1058 ? -4.417 6.422 32.426 1.00 85.00 1058 ASP A C 1
ATOM 8407 O O . ASP A 1 1058 ? -3.209 6.665 32.496 1.00 85.00 1058 ASP A O 1
ATOM 8411 N N . MET A 1 1059 ? -5.239 6.847 33.399 1.00 87.31 1059 MET A N 1
ATOM 8412 C CA . MET A 1 1059 ? -4.773 7.654 34.527 1.00 87.31 1059 MET A CA 1
ATOM 8413 C C . MET A 1 1059 ? -3.941 6.835 35.511 1.00 87.31 1059 MET A C 1
ATOM 8415 O O . MET A 1 1059 ? -2.996 7.385 36.085 1.00 87.31 1059 MET A O 1
ATOM 8419 N N . LEU A 1 1060 ? -4.264 5.547 35.675 1.00 85.69 1060 LEU A N 1
ATOM 8420 C CA . LEU A 1 1060 ? -3.535 4.596 36.520 1.00 85.69 1060 LEU A CA 1
ATOM 8421 C C . LEU A 1 1060 ? -3.290 5.130 37.943 1.00 85.69 1060 LEU A C 1
ATOM 8423 O O . LEU A 1 1060 ? -2.168 5.101 38.458 1.00 85.69 1060 LEU A O 1
ATOM 8427 N N . LEU A 1 1061 ? -4.322 5.724 38.552 1.00 88.06 1061 LEU A N 1
ATOM 8428 C CA . LEU A 1 1061 ? -4.197 6.390 39.853 1.00 88.06 1061 LEU A CA 1
ATOM 8429 C C . LEU A 1 1061 ? -3.840 5.408 40.969 1.00 88.06 1061 LEU A C 1
ATOM 8431 O O . LEU A 1 1061 ? -3.194 5.806 41.934 1.00 88.06 1061 LEU A O 1
ATOM 8435 N N . GLU A 1 1062 ? -4.180 4.137 40.810 1.00 84.25 1062 GLU A N 1
ATOM 8436 C CA . GLU A 1 1062 ? -3.812 3.037 41.693 1.00 84.25 1062 GLU A CA 1
ATOM 8437 C C . GLU A 1 1062 ? -2.303 2.821 41.835 1.00 84.25 1062 GLU A C 1
ATOM 8439 O O . GLU A 1 1062 ? -1.848 2.372 42.882 1.00 84.25 1062 GLU A O 1
ATOM 8444 N N . TYR A 1 1063 ? -1.517 3.210 40.827 1.00 84.88 1063 TYR A N 1
ATOM 8445 C CA . TYR A 1 1063 ? -0.052 3.140 40.867 1.00 84.88 1063 TYR A CA 1
ATOM 8446 C C . TYR A 1 1063 ? 0.601 4.479 41.229 1.00 84.88 1063 TYR A C 1
ATOM 8448 O O . TYR A 1 1063 ? 1.815 4.552 41.410 1.00 84.88 1063 TYR A O 1
ATOM 8456 N N . LYS A 1 1064 ? -0.187 5.557 41.316 1.00 88.88 1064 LYS A N 1
ATOM 8457 C CA . LYS A 1 1064 ? 0.293 6.927 41.577 1.00 88.88 1064 LYS A CA 1
ATOM 8458 C C . LYS A 1 1064 ? -0.155 7.468 42.931 1.00 88.88 1064 LYS A C 1
ATOM 8460 O O . LYS A 1 1064 ? 0.371 8.475 43.397 1.00 88.88 1064 LYS A O 1
ATOM 8465 N N . THR A 1 1065 ? -1.145 6.832 43.545 1.00 89.38 1065 THR A N 1
ATOM 8466 C CA . THR A 1 1065 ? -1.775 7.245 44.796 1.00 89.38 1065 THR A CA 1
ATOM 8467 C C . THR A 1 1065 ? -2.217 6.020 45.581 1.00 89.38 1065 THR A C 1
ATOM 8469 O O . THR A 1 1065 ? -2.430 4.949 45.018 1.00 89.38 1065 THR A O 1
ATOM 8472 N N . THR A 1 1066 ? -2.426 6.185 46.883 1.00 87.62 1066 THR A N 1
ATOM 8473 C CA . THR A 1 1066 ? -3.213 5.217 47.646 1.00 87.62 1066 THR A CA 1
ATOM 8474 C C . THR A 1 1066 ? -4.672 5.374 47.234 1.00 87.62 1066 THR A C 1
ATOM 8476 O O . THR A 1 1066 ? -5.272 6.413 47.524 1.00 87.62 1066 THR A O 1
ATOM 8479 N N . LEU A 1 1067 ? -5.242 4.369 46.558 1.00 83.94 1067 LEU A N 1
ATOM 8480 C CA . LEU A 1 1067 ? -6.656 4.414 46.189 1.00 83.94 1067 LEU A CA 1
ATOM 8481 C C . LEU A 1 1067 ? -7.515 4.633 47.443 1.00 83.94 1067 LEU A C 1
ATOM 8483 O O . LEU A 1 1067 ? -7.329 3.929 48.443 1.00 83.94 1067 LEU A O 1
ATOM 8487 N N . PRO A 1 1068 ? -8.470 5.578 47.416 1.00 86.56 1068 PRO A N 1
ATOM 8488 C CA . PRO A 1 1068 ? -9.452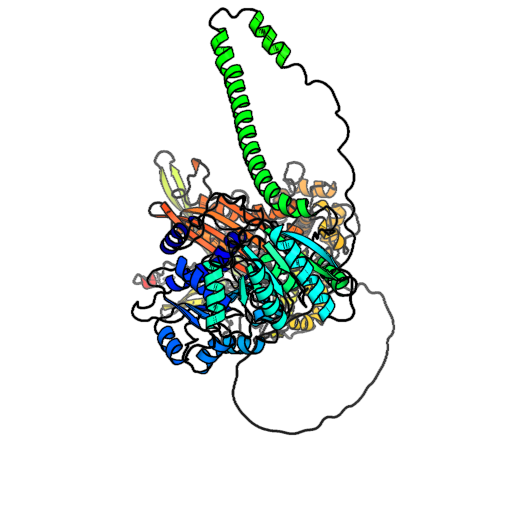 5.668 48.480 1.00 86.56 1068 PRO A CA 1
ATOM 8489 C C . PRO A 1 1068 ? -10.238 4.358 48.527 1.00 86.56 1068 PRO A C 1
ATOM 8491 O O . PRO A 1 1068 ? -10.528 3.771 47.483 1.00 86.56 1068 PRO A O 1
ATOM 8494 N N . GLN A 1 1069 ? -10.609 3.921 49.735 1.00 80.44 1069 GLN A N 1
ATOM 8495 C CA . GLN A 1 1069 ? -11.537 2.803 49.889 1.00 80.44 1069 GLN A CA 1
ATOM 8496 C C . GLN A 1 1069 ? -12.752 3.080 48.994 1.00 80.44 1069 GLN A C 1
ATOM 8498 O O . GLN A 1 1069 ? -13.360 4.154 49.134 1.00 80.44 1069 GLN A O 1
ATOM 8503 N N . PRO A 1 1070 ? -13.086 2.179 48.048 1.00 75.81 1070 PRO A N 1
ATOM 8504 C CA . PRO A 1 1070 ? -14.288 2.350 47.255 1.00 75.81 1070 PRO A CA 1
ATOM 8505 C C . PRO A 1 1070 ? -15.433 2.508 48.246 1.00 75.81 1070 PRO A C 1
ATOM 8507 O O . PRO A 1 1070 ? -15.461 1.808 49.260 1.00 75.81 1070 PRO A O 1
ATOM 8510 N N . LYS A 1 1071 ? -16.333 3.472 48.015 1.00 73.44 1071 LYS A N 1
ATOM 8511 C CA . LYS A 1 1071 ? -17.491 3.655 48.895 1.00 73.44 1071 LYS A CA 1
ATOM 8512 C C . LYS A 1 1071 ? -18.216 2.309 48.977 1.00 73.44 1071 LYS A C 1
ATOM 8514 O O . LYS A 1 1071 ? -18.915 1.938 48.038 1.00 73.44 1071 LYS A O 1
ATOM 8519 N N . GLN A 1 1072 ? -18.015 1.573 50.075 1.00 47.88 1072 GLN A N 1
ATOM 8520 C CA . GLN A 1 1072 ? -18.819 0.409 50.408 1.00 47.88 1072 GLN A CA 1
ATOM 8521 C C . GLN A 1 1072 ? -20.227 0.956 50.553 1.00 47.88 1072 GLN A C 1
ATOM 8523 O O . GLN A 1 1072 ? -20.514 1.734 51.463 1.00 47.88 1072 GLN A O 1
ATOM 8528 N N . ASN A 1 1073 ? -21.072 0.664 49.574 1.00 46.84 1073 ASN A N 1
ATOM 8529 C CA . ASN A 1 1073 ? -22.426 1.173 49.581 1.00 46.84 1073 ASN A CA 1
ATOM 8530 C C . ASN A 1 1073 ? -23.163 0.538 50.764 1.00 46.84 1073 ASN A C 1
ATOM 8532 O O . ASN A 1 1073 ? -23.510 -0.638 50.726 1.00 46.84 1073 ASN A O 1
ATOM 8536 N N . GLN A 1 1074 ? -23.404 1.339 51.803 1.00 36.09 1074 GLN A N 1
ATOM 8537 C CA . GLN A 1 1074 ? -24.585 1.183 52.638 1.00 36.09 1074 GLN A CA 1
ATOM 8538 C C . GLN A 1 1074 ? -25.807 1.332 51.717 1.00 36.09 1074 GLN A C 1
ATOM 8540 O O . GLN A 1 1074 ? -25.913 2.336 51.005 1.00 36.09 1074 GLN A O 1
ATOM 8545 N N . ASN A 1 1075 ? -26.686 0.327 51.764 1.00 31.36 1075 ASN A N 1
ATOM 8546 C CA . ASN A 1 1075 ? -27.931 0.101 51.008 1.00 31.36 1075 ASN A CA 1
ATOM 8547 C C . ASN A 1 1075 ? -27.813 -0.782 49.763 1.00 31.36 1075 ASN A C 1
ATOM 8549 O O . ASN A 1 1075 ? -27.315 -0.337 48.696 1.00 31.36 1075 ASN A O 1
#

Foldseek 3Di:
DPPFPFDPQFDDPDPDWVVNAPADPLLSVLCVVLVRTHAGPLLVVQQNCLLVLAAEERAAFPQNCPLVSVLRSLQRVLVPDDDDLVQAAAAEEEEEADQQLLVVSQVSSVSRHDPSAQEDEFEPPDDPVVVLVSRSHHHYYGYHLVRLLVCLVVVSHQQANYAEYEYAQVVNCLDPVNVVSVVSNLVRHDPRHHYYYYHNDDDPSVVVCCVPRHDPYDYDHSDPPAFSADPQEAAEEEADADDPDVVVLLVVLLVVVLVLVVLADAQAEEEEDADPVSLVVSQVVVVVVVFQEDEDEPPDDPVRNVVRLVCQVVSVGRYYRYYLSCLPNRARPRHQEYEYSADDPDLVSVSSRSSNHCRSRHHHYYYYYAYPDDRVVVVVVSCVVRVDDYHYDDPPPCSVVNRVVNVVVVVVVVVVVVVVVVVCVVVVVVVVVCCCPVPVVVVCVVPDDDDPVVVVVVVVVPPDDDDDDDDDDDDDDDDDDDDDDDDDDDDDDDDDDDDDDDDDDDDDDDDDDDDDDDDDDDDDDDPDDQFPDPDDDDPPDDPFQLLDDDPDGQPDADDDPDPQWDDDPFKIKGKDKDKDWDWDADPVVRDIDTDIDIFIKIKIFTQDFFLEEEAEEALLALQNLLLVLLLVQSLVQPWDDDPVGIDTRHLPLFQQRNDWDWQAADPVRHTDIHRNCNLGPWDDSNSYTYAYAYLAFQFSLVSNVQLVQDDPRSSVVCCVSRRSHTHAAADDDCQFFPVVCVVRRDRHDPDDALVVRLVVLLVVVVCSCVVSVGPAYAYEYPRAQTFEADADPQDAQALVSVVVNSVVRPPSQDSLLSNLLSCLVNLHEYEEQHQYPSCHNRSLNSNQVSVHAYKDDHFCFDPLLVVLAVLLVCLVVVWAWAAKAKEKEAQAVNLVRCVDPRSVVSVFVLSFCLNLVSQVVDCPRAPPVVSDDHHYHYYYHHDNVCRLFMWMWMWIWTQDPPRDIDIDIDITGDSPSSNLSSLVVNVSGVSSSQVRMWMDTPVDPDTDGDRNQPQLSLLGYSRIDDPPPDDDHNNNVVSVLVNVVVSCSSSNRDRDPVPPVVVVDVDDDDPPDDD

Sequence (1075 aa):
MAERGLTSDIKTDENVEFSDLAISELTQQSLQKAGFVKPSPIQLQTLPLALLGIDLLIQAKSGTGKTLVFSITALEFVQTIDEDPSMITTKVIMLAPTREIAQQIVQVIKTIKQPECFVHTFIGGTALKDDQNHLKKCHIAVGTPGRIEELLRLKYLRADTIRLLVLDEADVLLCKEFQDQINSIFSYMPSNKQVLLASATYPEHIVRFSERYMRDMTCIRLVDSESPSLVGIQQFFIVIPYHPLESHLFEQKVLLLLRLLPQLKFRQCVIFSNLRMRSSAVCERIKALGYETTFTSSSLAQNRRTKAMRDMYKHKCQILVTTDLTSRGIDLDYVDFVISMDLPNDHETYLHRIGRAGRFGAFGCALTIVSHGDERKQLESIENEYKLNLTEIDEGNRFQLLSDSLERMKVFLLRSLNRAAWCYAYIGLLYALYFVYFIVVPAYRQRQQLSDGYLNLIRTTLAPLSYSHEAKLTDQYCQICSNYRPERSHHCRLCKHCIPIQDHHCVFVGACIATNGHKPLAKQDSKSTAIVEVNSLSEDNQHVNPADHDGVTSDYSINVESKNTTYSNEYIESKYTYEMNDCQVDQNTKRVKIIPRKYHYTFRTKRQVQRTGVMLVGWGGNNGSTFTGAIIANRGNIAWMRKEGEQRPNYYGSLTQSTTIRIGSNDEGKEVHIPFNTILPMLHPNDLVIGGWDINESNLYEAMRRACVFDYELQEKLKSAMSQLNPLPSIYYPDFIAANQEDRANNLIPKGSKQQDLEHIRNDIREFKKAHNLEQIIVLWTANTERYVDVRAGLNQTSEEILQSIAANQDEISPSNIFACAAILEGCPYINGSPQNTLVPGIMDLAKKHNVFIGGDDFKSGQTKMKSVLADFLVSAGLKLQSIVSYNHLGNNDGKNLSAPQQFRSKEISKSNVVDDMVGANHLLYNKKTNEHPDHVVVIKYVPFVKDSKRAMDEYISSIFMNGLSTIAIHNTCEDSLLASPLIIDLVILTELMTRITYKTNNQDEYQSFESVLSILSYLLKAPLVPPGTPVINALFKQHRCITNILSACAGIAMDTDMLLEYKTTLPQPKQNQN

Solvent-accessible surface area (backbone atoms only — not comparable to full-atom values): 60626 Å² total; per-residue (Å²): 131,94,85,65,79,63,31,75,88,42,57,53,96,63,98,59,42,53,84,78,43,102,61,56,71,70,47,48,53,27,30,47,75,66,67,54,59,61,53,26,54,65,34,62,68,42,40,65,49,47,68,72,57,49,17,34,38,42,32,34,46,70,51,52,50,68,70,56,37,60,43,50,41,52,53,54,57,64,69,72,58,92,62,65,92,87,67,61,56,39,31,33,42,36,36,19,79,42,64,67,35,18,50,48,55,51,51,55,40,65,60,38,54,56,92,89,61,34,71,48,72,41,47,83,94,62,64,68,70,58,54,53,60,47,50,63,57,17,34,34,43,25,14,23,50,69,41,50,33,50,33,44,76,71,61,68,44,69,36,81,58,34,39,37,40,35,31,43,50,30,67,62,42,50,30,83,93,35,34,66,42,48,55,53,43,55,70,61,41,51,87,81,46,32,41,38,37,33,21,64,65,86,56,70,54,52,54,61,46,45,74,74,77,46,64,86,62,46,76,48,74,66,62,67,99,63,45,72,67,63,90,35,49,51,42,34,34,37,77,42,82,63,54,94,51,65,70,60,40,50,50,53,54,50,55,50,49,68,62,46,56,84,67,54,83,66,75,19,37,40,36,36,28,82,48,70,73,57,25,54,54,50,30,54,55,46,39,74,74,70,47,49,53,39,60,44,50,83,88,50,58,64,72,58,43,54,46,47,52,50,32,47,77,69,67,70,31,41,36,42,24,23,28,71,75,66,30,53,83,57,86,50,93,60,28,32,28,24,37,29,62,44,81,63,97,48,64,66,58,44,55,32,40,47,44,47,17,20,46,70,26,30,65,19,37,27,40,36,46,34,34,54,63,68,54,42,54,52,50,51,50,46,31,64,75,42,56,54,78,72,43,82,52,59,96,83,79,47,67,63,55,66,43,45,50,64,51,50,58,57,51,54,53,63,57,55,63,50,53,57,56,51,50,52,50,49,51,48,48,51,51,50,49,46,47,41,62,70,51,45,47,62,62,46,72,79,54,88,89,82,65,78,69,63,60,51,57,59,58,63,75,68,70,84,88,79,88,87,86,89,82,89,90,81,89,91,76,85,84,82,91,81,82,85,85,86,84,76,87,82,79,86,83,81,90,87,88,82,92,87,87,86,89,80,88,82,88,88,87,88,81,88,83,84,92,84,90,87,84,88,84,84,91,79,94,71,96,70,86,63,75,94,76,80,82,82,82,67,101,75,70,78,82,74,54,60,74,46,48,101,94,46,82,72,94,62,84,78,80,66,92,43,99,48,34,48,83,55,93,56,34,33,35,5,56,37,75,51,74,47,73,48,75,50,72,42,83,88,78,71,46,73,49,74,42,81,43,79,44,56,37,40,27,38,32,48,47,73,68,68,53,36,33,38,34,26,37,20,24,39,30,52,40,35,18,45,39,52,51,48,37,54,28,44,66,65,63,48,59,34,73,52,96,91,39,81,42,71,48,61,53,69,79,14,62,48,67,59,35,67,41,73,75,52,60,49,100,85,70,45,79,38,68,45,57,43,47,46,59,50,75,56,67,56,74,73,65,54,44,79,52,35,20,10,38,32,60,51,24,29,35,56,16,35,62,72,37,63,74,70,56,70,58,50,50,61,72,43,32,78,66,29,54,56,37,57,37,39,57,19,80,83,63,69,87,42,40,40,72,91,46,58,92,51,59,75,16,58,53,81,92,71,51,52,46,53,52,29,52,49,53,36,48,51,53,53,49,53,34,62,76,65,72,38,78,41,47,39,37,34,39,56,40,81,50,28,33,66,58,79,84,44,84,90,41,30,52,38,40,67,30,36,54,50,29,34,67,67,54,44,81,73,58,52,62,60,40,39,54,46,52,24,28,33,78,68,62,18,32,31,35,39,40,32,44,30,65,54,78,34,55,4,52,52,47,40,20,49,78,57,74,14,46,36,39,34,22,16,60,34,38,64,64,60,42,51,47,17,44,51,50,41,51,40,48,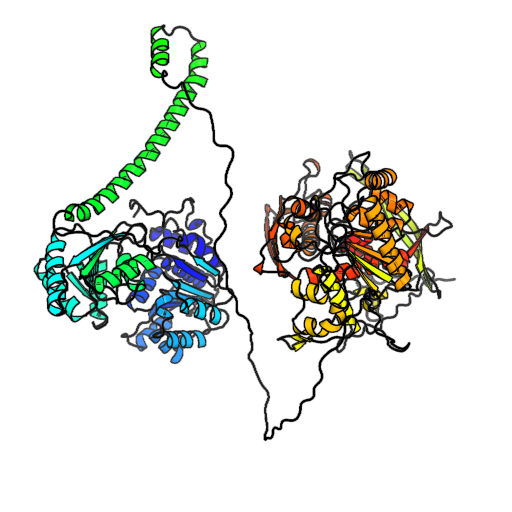73,71,70,31,34,62,48,35,38,42,39,40,33,38,19,24,33,71,65,28,60,36,39,63,32,70,57,25,30,49,22,50,44,54,36,65,59,62,36,49,51,52,57,52,70,69,38,65,88,76,28,48,72,92,74,66,53,71,49,50,74,47,77,46,76,43,60,38,61,88,47,25,42,48,24,39,33,38,35,39,41,35,25,41,42,79,94,77,36,78,47,78,49,77,45,80,45,84,29,49,46,41,67,48,41,26,25,41,54,52,36,54,52,35,52,51,56,45,53,75,36,37,30,35,29,40,89,91,45,94,61,73,40,69,72,70,28,48,42,46,71,54,30,57,46,22,39,41,44,47,54,50,91,96,55,84,70,76,48,41,38,68,62,33,47,49,50,43,53,47,53,48,29,38,39,48,46,46,74,74,81,75,88,69,61,53,72,84,75,43,84,68,72,80,72,83,77,72,84,126

Organism: Adineta ricciae (NCBI:txid249248)

Secondary structure (DSSP, 8-state):
-TT----TTT--SS---GGGSS--HHHHHHHHHTT--S--HHHHHHHHHHHTT--EEEEE-TTSSHHHHHHHHHHHHHHSS---TT-----EEEE-SSHHHHHHHHHHHHHH--TT--EEEE-TTS-HHHHHHHHTT-SEEEE-HHHHHHHHHTTSS-STT--EEEEESHHHHTSHHHHHHHHHHHHHS-SS-EEEEEES---HHHHHHHHHH-SSPEEEEE--TT-SS-TTEEEEEEEE---SSHHHHHHHHHHHHHHHGGG---SEEEEE-SSHHHHHHHHHHHHHTT--EEEE-TTS-HHHHHHHHHHHHTT--SEEEE-GGGTSS---TTEEEEEESS--SSHHHHHHHHTTSSGGG--EEEEEEEETTHHHHHHHHHHHHHT--EEE--TTT-HHHHHHHHHHHHHHHHHHHHHHHHHHHHHHHHHHHHHIIIIIHHHHTTS----HHHHHHHHHHT-----------S----------------------------------------------------------------TT-----TT-BTTB----------TTEEE-SSEEEEEEEEEEEEEEE-TTT--EEEEEEEEEEEEEEE-S---EEEEEETTTSHHHHHHHHHHHHHHTT--EEETTEEE----TT-HHHH-EEEEEE-TTS-EEEEEGGGTTT---GGG-EEEEEESS---HHHHHHHHT-S-HHHHHHHHHHHTT--PEEB---TTTS-GGGGGG--SBPPS--HHHHHHHHHHHHHHHHHHTT-SEEEEEE-S-PPPPPP--TTTSSSHHHHHHHHHTT-TT--HHHHHHHHHHHTT--EEE-SSS--S-HHHHHHHHHTT--EE-SSB--HHHHHHHHHHHHHHHTT-EEEEEEEEEEE-SHHHHHTTSHHHHHHHHHHHHGGGHHHHHH-TTTS-GGGT---EEEEEEEE-GGGTTEEEEEEEEEEE-GGG-EEEEEEEEEEEHHHHHHHHHHHHHHHHHHHHTEEEEETT-SS-BPPPSB-GGGGGGBSS----TTPPP---HHHHHHHHHHHHHHHHTPPPP-S--GGGTS-PPPP-----

pLDDT: mean 81.79, std 21.6, range [20.41, 98.88]

Mean predicted aligned error: 19.17 Å

Radius of gyration: 39.75 Å; Cα contacts (8 Å, |Δi|>4): 1820; chains: 1; bounding box: 102×121×109 Å